Protein AF-A0A803QJP8-F1 (afdb_monomer)

Nearest PDB structures (foldseek):
  2yuj-assembly1_A  TM=8.293E-01  e=6.417E-14  Homo sapiens
  1zc1-assembly1_A  TM=7.271E-01  e=5.110E-13  Saccharomyces cerevisiae
  3c4b-assembly1_A  TM=6.111E-01  e=1.236E-13  Mus musculus
  2eb1-assembly2_B  TM=9.054E-01  e=3.391E-10  Homo sapiens
  7w0f-assembly1_A  TM=8.866E-01  e=1.377E-07  Drosophila melanogaster

pLDDT: mean 77.12, std 17.38, range [24.11, 98.31]

Sequence (959 aa):
MDILTKLPETETTAAATTPGRSYQPPPAMDSEKVDELEEIIGYKFNDRNLIEQAMTHPSFVRGNRNSSYDRLEYLGDSIISVLFTKLHYFEYSNFSSGHLTPLRASNIDSEKLARVAIKHHLHTYLRHNKPLLEDQIKKFSSDILEYPLHSTGLIEVPKVLADIVESTIGAVFVDSNCCFETVWTVFKDILEPIIDAKTLKRHPMTELCEICQKNSLKVKMVDSWAQNSSIHVYVGDKLLGTGTYLLKKEVAQNRAAKSALNNLADMGITMTTVPERKPVTTPVDVNNINDEPRTSTPIEVEKLEETLGYKFNNQSLIEQALTHSSYADDINSHYDRLEYIGDSVLTALFTKLHYFLYPQLSSGRLTPLRASNIDTEKLARAAVRHGLHTYLRHDKPLLQDQKEQKERKDKAKLKADREKKAKEQAQKQREAIEAAQRSRRLDAAEAQLKADQLTEESLLAGRGIMFYRLLEAVPFQGNGDKIKLPPSCFNELSDQGAFDKGPLYFQLSPVNEEGSLNTNAADQGSHRTTHSGVLEFTAEEGFVGLPPHVWQNLFAIDTLTSHMIEIRYAWLPKGTYAKLQPDRVGFSDLPNHKAILETSLRQHATLSQGDLFTVNYGELTYKLRVLELKPSTSVSVLETDIEVDIISPDSAAEQSEKNVLKPLTFGEPDSGIVDEGNYMYYKFSVDNDIWEIVSSGAARVEVRIDAETDGGDTDLYVSRHPLIFPTQHQHEWSSYDIGSKALIIASTDKNFTAGTYSIGIYGFKGKTKYHVSVSVQDDCNRTVGQQAVSSSSSTEMDTVECKNCKRHIPSRTISLHEAYCSRHNVVCQHAGCGVVLRVEEAKNHVHCDKCGQAFQQGEMEKHMKVFHEPVRCPCGIVLEKEQMVQHQASSCPLRLIVCRFCGDMVQAGSSAADARDRMRGLCEHEGVCGSRTAPCDSCGRSVMLKDMDIHHIAVHQKN

Radius of gyration: 39.85 Å; Cα contacts (8 Å, |Δi|>4): 1434; chains: 1; bounding box: 85×106×102 Å

InterPro domains:
  IPR000999 Ribonuclease III domain [PF14622] (47-176)
  IPR000999 Ribonuclease III domain [PF14622] (314-407)
  IPR000999 Ribonuclease III domain [PS00517] (70-78)
  IPR000999 Ribonuclease III domain [PS50142] (34-177)
  IPR000999 Ribonuclease III domain [PS50142] (301-417)
  IPR000999 Ribonuclease III domain [SM00535] (49-200)
  IPR000999 Ribonuclease III domain [SM00535] (316-475)
  IPR000999 Ribonuclease III domain [cd00593] (50-196)
  IPR000999 Ribonuclease III domain [cd00593] (316-417)
  IPR013083 Zinc finger, RING/FYVE/PHD-type [G3DSA:3.30.40.10] (866-924)
  IPR013087 Zinc finger C2H2-type [PS00028] (936-956)
  IPR014720 Double-stranded RNA-binding domain [PF00035] (204-264)
  IPR036389 Ribonuclease III, endonuclease domain superfamily [G3DSA:1.10.1520.10] (30-203)
  IPR036389 Ribonuclease III, endonuclease domain superfamily [G3DSA:1.10.1520.10] (291-455)
  IPR036389 Ribonuclease III, endonuclease domain superfamily [SSF69065] (34-199)
  IPR036389 Ribonuclease III, endonuclease domain superfamily [SSF69065] (299-404)
  IPR042299 UFD1-like, Nn domain [G3DSA:2.40.40.50] (467-572)
  IPR049439 TRAFD1/XAF1, zinc finger [PF21366] (922-952)
  IPR055417 Ubiquitin fusion degradation protein UFD1, N-terminal subdomain 1 [PF03152] (479-573)
  IPR055418 Ubiquitin fusion degradation protein UFD1, N-terminal subdomain 2 [PF24842] (574-649)

Structure (mmCIF, N/CA/C/O backbone):
data_AF-A0A803QJP8-F1
#
_entry.id   AF-A0A803QJP8-F1
#
loop_
_atom_site.group_PDB
_atom_site.id
_atom_site.type_symbol
_atom_site.label_atom_id
_atom_site.label_alt_id
_atom_site.label_comp_id
_atom_site.label_asym_id
_atom_site.label_entity_id
_atom_site.label_seq_id
_atom_site.pdbx_PDB_ins_code
_atom_site.Cartn_x
_atom_site.Cartn_y
_atom_site.Cartn_z
_atom_site.occupancy
_atom_site.B_iso_or_equiv
_atom_site.auth_seq_id
_atom_site.auth_comp_id
_atom_site.auth_asym_id
_atom_site.auth_atom_id
_atom_site.pdbx_PDB_model_num
ATOM 1 N N . MET A 1 1 ? -20.050 17.809 30.795 1.00 31.83 1 MET A N 1
ATOM 2 C CA . MET A 1 1 ? -19.249 16.566 30.741 1.00 31.83 1 MET A CA 1
ATOM 3 C C . MET A 1 1 ? -20.027 15.350 31.264 1.00 31.83 1 MET A C 1
ATOM 5 O O . MET A 1 1 ? -19.579 14.243 31.029 1.00 31.83 1 MET A O 1
ATOM 9 N N . ASP A 1 2 ? -21.246 15.516 31.803 1.00 29.52 2 ASP A N 1
ATOM 10 C CA . ASP A 1 2 ? -22.109 14.412 32.284 1.00 29.52 2 ASP A CA 1
ATOM 11 C C . ASP A 1 2 ? -22.892 13.623 31.209 1.00 29.52 2 ASP A C 1
ATOM 13 O O . ASP A 1 2 ? -23.782 12.845 31.539 1.00 29.52 2 ASP A O 1
ATOM 17 N N . ILE A 1 3 ? -22.597 13.791 29.914 1.00 31.33 3 ILE A N 1
ATOM 18 C CA . ILE A 1 3 ? -23.312 13.075 28.831 1.00 31.33 3 ILE A CA 1
ATOM 19 C C . ILE A 1 3 ? -22.651 11.712 28.516 1.00 31.33 3 ILE A C 1
ATOM 21 O O . ILE A 1 3 ? -23.226 10.875 27.829 1.00 31.33 3 ILE A O 1
ATOM 25 N N . LEU A 1 4 ? -21.460 11.434 29.061 1.00 36.72 4 LEU A N 1
ATOM 26 C CA . LEU A 1 4 ? -20.661 10.240 28.736 1.00 36.72 4 LEU A CA 1
ATOM 27 C C . LEU A 1 4 ? -20.922 9.018 29.645 1.00 36.72 4 LEU A C 1
ATOM 29 O O . LEU A 1 4 ? -20.303 7.968 29.446 1.00 36.72 4 LEU A O 1
ATOM 33 N N . THR A 1 5 ? -21.833 9.135 30.618 1.00 37.06 5 THR A N 1
ATOM 34 C CA . THR A 1 5 ? -22.035 8.159 31.708 1.00 37.06 5 THR A CA 1
ATOM 35 C C . THR A 1 5 ? -23.292 7.291 31.588 1.00 37.06 5 THR A C 1
ATOM 37 O O . THR A 1 5 ? -23.492 6.423 32.430 1.00 37.06 5 THR A O 1
ATOM 40 N N . LYS A 1 6 ? -24.138 7.461 30.560 1.00 33.88 6 LYS A N 1
ATOM 41 C CA . LYS A 1 6 ? -25.391 6.689 30.423 1.00 33.88 6 LYS A CA 1
ATOM 42 C C . LYS A 1 6 ? -25.476 5.922 29.104 1.00 33.88 6 LYS A C 1
ATOM 44 O O . LYS A 1 6 ? -26.170 6.326 28.177 1.00 33.88 6 LYS A O 1
ATOM 49 N N . LEU A 1 7 ? -24.794 4.783 29.048 1.00 33.47 7 LEU A N 1
ATOM 50 C CA . LEU A 1 7 ? -25.252 3.635 28.260 1.00 33.47 7 LEU A CA 1
ATOM 51 C C . LEU A 1 7 ? -25.871 2.627 29.242 1.00 33.47 7 LEU A C 1
ATOM 53 O O . LEU A 1 7 ? -25.449 2.605 30.398 1.00 33.47 7 LEU A O 1
ATOM 57 N N . PRO A 1 8 ? -26.895 1.857 28.834 1.00 30.06 8 PRO A N 1
ATOM 58 C CA . PRO A 1 8 ? -27.587 0.943 29.734 1.00 30.06 8 PRO A CA 1
ATOM 59 C C . PRO A 1 8 ? -26.598 -0.061 30.327 1.00 30.06 8 PRO A C 1
ATOM 61 O O . PRO A 1 8 ? -25.777 -0.620 29.601 1.00 30.06 8 PRO A O 1
ATOM 64 N N . GLU A 1 9 ? -26.692 -0.260 31.641 1.00 30.58 9 GLU A N 1
ATOM 65 C CA . GLU A 1 9 ? -26.010 -1.320 32.377 1.00 30.58 9 GLU A CA 1
ATOM 66 C C . GLU A 1 9 ? -26.364 -2.662 31.726 1.00 30.58 9 GLU A C 1
ATOM 68 O O . GLU A 1 9 ? -27.429 -3.233 31.953 1.00 30.58 9 GLU A O 1
ATOM 73 N N . THR A 1 10 ? -25.497 -3.154 30.844 1.00 27.77 10 THR A N 1
ATOM 74 C CA . THR A 1 10 ? -25.538 -4.549 30.431 1.00 27.77 10 THR A CA 1
ATOM 75 C C . THR A 1 10 ? -24.917 -5.336 31.565 1.00 27.77 10 THR A C 1
ATOM 77 O O . THR A 1 10 ? -23.706 -5.258 31.772 1.00 27.77 10 THR A O 1
ATOM 80 N N . GLU A 1 11 ? -25.764 -6.043 32.312 1.00 25.89 11 GLU A N 1
ATOM 81 C CA . GLU A 1 11 ? -25.361 -7.051 33.284 1.00 25.89 11 GLU A CA 1
ATOM 82 C C . GLU A 1 11 ? -24.190 -7.861 32.723 1.00 25.89 11 GLU A C 1
ATOM 84 O O . GLU A 1 11 ? -24.278 -8.469 31.653 1.00 25.89 11 GLU A O 1
ATOM 89 N N . THR A 1 12 ? -23.074 -7.831 33.444 1.00 27.88 12 THR A N 1
ATOM 90 C CA . THR A 1 12 ? -21.872 -8.605 33.164 1.00 27.88 12 THR A CA 1
ATOM 91 C C . THR A 1 12 ? -22.213 -10.086 33.312 1.00 27.88 12 THR A C 1
ATOM 93 O O . THR A 1 12 ? -22.003 -10.693 34.361 1.00 27.88 12 THR A O 1
ATOM 96 N N . THR A 1 13 ? -22.783 -10.699 32.276 1.00 24.45 13 THR A N 1
ATOM 97 C CA . THR A 1 13 ? -22.908 -12.153 32.220 1.00 24.45 13 THR A CA 1
ATOM 98 C C . THR A 1 13 ? -21.505 -12.712 32.052 1.00 24.45 13 THR A C 1
ATOM 100 O O . THR A 1 13 ? -20.917 -12.613 30.974 1.00 24.45 13 THR A O 1
ATOM 103 N N . ALA A 1 14 ? -20.965 -13.252 33.146 1.00 26.50 14 ALA A N 1
ATOM 104 C CA . ALA A 1 14 ? -19.718 -13.995 33.175 1.00 26.50 14 ALA A CA 1
ATOM 105 C C . ALA A 1 14 ? -19.682 -14.977 31.996 1.00 26.50 14 ALA A C 1
ATOM 107 O O . ALA A 1 14 ? -20.551 -15.843 31.863 1.00 26.50 14 ALA A O 1
ATOM 108 N N . ALA A 1 15 ? -18.696 -14.799 31.118 1.00 25.67 15 ALA A N 1
ATOM 109 C CA . ALA A 1 15 ? -18.479 -15.682 29.989 1.00 25.67 15 ALA A CA 1
ATOM 110 C C . ALA A 1 15 ? -18.233 -17.098 30.520 1.00 25.67 15 ALA A C 1
ATOM 112 O O . ALA A 1 15 ? -17.270 -17.352 31.242 1.00 25.67 15 ALA A O 1
ATOM 113 N N . ALA A 1 16 ? -19.142 -18.010 30.181 1.00 25.16 16 ALA A N 1
ATOM 114 C CA . ALA A 1 16 ? -19.029 -19.419 30.501 1.00 25.16 16 ALA A CA 1
ATOM 115 C C . ALA A 1 16 ? -17.787 -20.005 29.812 1.00 25.16 16 ALA A C 1
ATOM 117 O O . ALA A 1 16 ? -17.744 -20.177 28.592 1.00 25.16 16 ALA A O 1
ATOM 118 N N . THR A 1 17 ? -16.774 -20.314 30.616 1.00 26.72 17 THR A N 1
ATOM 119 C CA . THR A 1 17 ? -15.568 -21.041 30.226 1.00 26.72 17 THR A CA 1
ATOM 120 C C . THR A 1 17 ? -15.964 -22.412 29.677 1.00 26.72 17 THR A C 1
ATOM 122 O O . THR A 1 17 ? -16.467 -23.263 30.409 1.00 26.72 17 THR A O 1
ATOM 125 N N . THR A 1 18 ? -15.757 -22.640 28.379 1.00 28.77 18 THR A N 1
ATOM 126 C CA . THR A 1 18 ? -15.894 -23.973 27.770 1.00 28.77 18 THR A CA 1
ATOM 127 C C . THR A 1 18 ? -14.545 -24.701 27.892 1.00 28.77 18 THR A C 1
ATOM 129 O O . THR A 1 18 ? -13.523 -24.107 27.542 1.00 28.77 18 THR A O 1
ATOM 132 N N . PRO A 1 19 ? -14.474 -25.949 28.391 1.00 34.84 19 PRO A N 1
ATOM 133 C CA . PRO A 1 19 ? -13.206 -26.658 28.552 1.00 34.84 19 PRO A CA 1
ATOM 134 C C . PRO A 1 19 ? -12.828 -27.386 27.252 1.00 34.84 19 PRO A C 1
ATOM 136 O O . PRO A 1 19 ? -13.648 -28.133 26.722 1.00 34.84 19 PRO A O 1
ATOM 139 N N . GLY A 1 20 ? -11.595 -27.225 26.737 1.00 29.02 20 GLY A N 1
ATOM 140 C CA . GLY A 1 20 ? -11.169 -28.085 25.618 1.00 29.02 20 GLY A CA 1
ATOM 141 C C . GLY A 1 20 ? -9.934 -27.787 24.757 1.00 29.02 20 GLY A C 1
ATOM 142 O O . GLY A 1 20 ? -9.915 -28.245 23.625 1.00 29.02 20 GLY A O 1
ATOM 143 N N . ARG A 1 21 ? -8.898 -27.089 25.230 1.00 30.47 21 ARG A N 1
ATOM 144 C CA . ARG A 1 21 ? -7.461 -27.390 24.991 1.00 30.47 21 ARG A CA 1
ATOM 145 C C . ARG A 1 21 ? -6.702 -26.425 25.891 1.00 30.47 21 ARG A C 1
ATOM 147 O O . ARG A 1 21 ? -7.072 -25.258 25.939 1.00 30.47 21 ARG A O 1
ATOM 154 N N . SER A 1 22 ? -5.732 -26.900 26.667 1.00 33.44 22 SER A N 1
ATOM 155 C CA . SER A 1 22 ? -5.039 -26.087 27.671 1.00 33.44 22 SER A CA 1
ATOM 156 C C . SER A 1 22 ? -4.297 -24.924 27.008 1.00 33.44 22 SER A C 1
ATOM 158 O O . SER A 1 22 ? -3.139 -25.052 26.615 1.00 33.44 22 SER A O 1
ATOM 160 N N . TYR A 1 23 ? -4.990 -23.798 26.860 1.00 39.16 23 TYR A N 1
ATOM 161 C CA . TYR A 1 23 ? -4.396 -22.508 26.589 1.00 39.16 23 TYR A CA 1
ATOM 162 C C . TYR A 1 23 ? -3.574 -22.179 27.826 1.00 39.16 23 TYR A C 1
ATOM 164 O O . TYR A 1 23 ? -4.133 -21.951 28.898 1.00 39.16 23 TYR A O 1
ATOM 172 N N . GLN A 1 24 ? -2.252 -22.252 27.708 1.00 41.03 24 GLN A N 1
ATOM 173 C CA . GLN A 1 24 ? -1.415 -21.632 28.715 1.00 41.03 24 GLN A CA 1
ATOM 174 C C . GLN A 1 24 ? -1.519 -20.127 28.457 1.00 41.03 24 GLN A C 1
ATOM 176 O O . GLN A 1 24 ? -1.072 -19.685 27.394 1.00 41.03 24 GLN A O 1
ATOM 181 N N . PRO A 1 25 ? -2.158 -19.343 29.349 1.00 52.56 25 PRO A N 1
ATOM 182 C CA . PRO A 1 25 ? -2.048 -17.896 29.267 1.00 52.56 25 PRO A CA 1
ATOM 183 C C . PRO A 1 25 ? -0.561 -17.519 29.222 1.00 52.56 25 PRO A C 1
ATOM 185 O O . PRO A 1 25 ? 0.266 -18.270 29.759 1.00 52.56 25 PRO A O 1
ATOM 188 N N . PRO A 1 26 ? -0.197 -16.404 28.558 1.00 59.03 26 PRO A N 1
ATOM 189 C CA . PRO A 1 26 ? 1.170 -15.910 28.639 1.00 59.03 26 PRO A CA 1
ATOM 190 C C . PRO A 1 26 ? 1.580 -15.876 30.117 1.00 59.03 26 PRO A C 1
ATOM 192 O O . PRO A 1 26 ? 0.737 -15.544 30.956 1.00 59.03 26 PRO A O 1
ATOM 195 N N . PRO A 1 27 ? 2.818 -16.281 30.452 1.00 67.44 27 PRO A N 1
ATOM 196 C CA . PRO A 1 27 ? 3.255 -16.306 31.838 1.00 67.44 27 PRO A CA 1
ATOM 197 C C . PRO A 1 27 ? 2.975 -14.940 32.464 1.00 67.44 27 PRO A C 1
ATOM 199 O O . PRO A 1 27 ? 3.322 -13.907 31.876 1.00 67.44 27 PRO A O 1
ATOM 202 N N . ALA A 1 28 ? 2.283 -14.967 33.607 1.00 75.00 28 ALA A N 1
ATOM 203 C CA . ALA A 1 28 ? 1.935 -13.766 34.350 1.00 75.00 28 ALA A CA 1
ATOM 204 C C . ALA A 1 28 ? 3.205 -12.950 34.588 1.00 75.00 28 ALA A C 1
ATOM 206 O O . ALA A 1 28 ? 4.278 -13.515 34.827 1.00 75.00 28 ALA A O 1
ATOM 207 N N . MET A 1 29 ? 3.096 -11.632 34.450 1.00 84.69 29 MET A N 1
ATOM 208 C CA . MET A 1 29 ? 4.214 -10.757 34.768 1.00 84.69 29 MET A CA 1
ATOM 209 C C . MET A 1 29 ? 4.556 -10.918 36.254 1.00 84.69 29 MET A C 1
ATOM 211 O O . MET A 1 29 ? 3.666 -11.084 37.087 1.00 84.69 29 MET A O 1
ATOM 215 N N . ASP A 1 30 ? 5.848 -10.895 36.585 1.00 86.19 30 ASP A N 1
ATOM 216 C CA . ASP A 1 30 ? 6.287 -10.959 37.980 1.00 86.19 30 ASP A CA 1
ATOM 217 C C . ASP A 1 30 ? 5.573 -9.861 38.786 1.00 86.19 30 ASP A C 1
ATOM 219 O O . ASP A 1 30 ? 5.585 -8.698 38.378 1.00 86.19 30 ASP A O 1
ATOM 223 N N . SER A 1 31 ? 4.956 -10.211 39.922 1.00 87.00 31 SER A N 1
ATOM 224 C CA . SER A 1 31 ? 4.152 -9.254 40.705 1.00 87.00 31 SER A CA 1
ATOM 225 C C . SER A 1 31 ? 4.944 -8.003 41.085 1.00 87.00 31 SER A C 1
ATOM 227 O O . SER A 1 31 ? 4.389 -6.912 41.054 1.00 87.00 31 SER A O 1
ATOM 229 N N . GLU A 1 32 ? 6.239 -8.152 41.379 1.00 90.25 32 GLU A N 1
ATOM 230 C CA . GLU A 1 32 ? 7.140 -7.038 41.701 1.00 90.25 32 GLU A CA 1
ATOM 231 C C . GLU A 1 32 ? 7.225 -6.023 40.550 1.00 90.25 32 GLU A C 1
ATOM 233 O O . GLU A 1 32 ? 7.109 -4.824 40.779 1.00 90.25 32 GLU A O 1
ATOM 238 N N . LYS A 1 33 ? 7.308 -6.490 39.297 1.00 91.81 33 LYS A N 1
ATOM 239 C CA . LYS A 1 33 ? 7.327 -5.616 38.111 1.00 91.81 33 LYS A CA 1
ATOM 240 C C . LYS A 1 33 ? 6.001 -4.896 37.897 1.00 91.81 33 LYS A C 1
ATOM 242 O O . LYS A 1 33 ? 5.982 -3.763 37.426 1.00 91.81 33 LYS A O 1
ATOM 247 N N . VAL A 1 34 ? 4.885 -5.554 38.216 1.00 92.62 34 VAL A N 1
ATOM 248 C CA . VAL A 1 34 ? 3.562 -4.916 38.166 1.00 92.62 34 VAL A CA 1
ATOM 249 C C . VAL A 1 34 ? 3.462 -3.833 39.241 1.00 92.62 34 VAL A C 1
ATOM 251 O O . VAL A 1 34 ? 2.979 -2.744 38.951 1.00 92.62 34 VAL A O 1
ATOM 254 N N . ASP A 1 35 ? 3.959 -4.095 40.452 1.00 94.06 35 ASP A N 1
ATOM 255 C CA . ASP A 1 35 ? 3.982 -3.112 41.537 1.00 94.06 35 ASP A CA 1
ATOM 256 C C . ASP A 1 35 ? 4.859 -1.892 41.189 1.00 94.06 35 ASP A C 1
ATOM 258 O O . ASP A 1 35 ? 4.431 -0.760 41.425 1.00 94.06 35 ASP A O 1
ATOM 262 N N . GLU A 1 36 ? 6.022 -2.109 40.559 1.00 95.12 36 GLU A N 1
ATOM 263 C CA . GLU A 1 36 ? 6.897 -1.051 40.025 1.00 95.12 36 GLU A CA 1
ATOM 264 C C . GLU A 1 36 ? 6.204 -0.229 38.925 1.00 95.12 36 GLU A C 1
ATOM 266 O O . GLU A 1 36 ? 6.251 1.001 38.947 1.00 95.12 36 GLU A O 1
ATOM 271 N N . LEU A 1 37 ? 5.508 -0.876 37.981 1.00 95.31 37 LEU A N 1
ATOM 272 C CA . LEU A 1 37 ? 4.728 -0.183 36.948 1.00 95.31 37 LEU A CA 1
ATOM 273 C C . LEU A 1 37 ? 3.605 0.671 37.549 1.00 95.31 37 LEU A C 1
ATOM 275 O O . LEU A 1 37 ? 3.411 1.810 37.127 1.00 95.31 37 LEU A O 1
ATOM 279 N N . GLU A 1 38 ? 2.876 0.147 38.535 1.00 96.12 38 GLU A N 1
ATOM 280 C CA . GLU A 1 38 ? 1.838 0.896 39.252 1.00 96.12 38 GLU A CA 1
ATOM 281 C C . GLU A 1 38 ? 2.410 2.121 39.984 1.00 96.12 38 GLU A C 1
ATOM 283 O O . GLU A 1 38 ? 1.749 3.159 40.050 1.00 96.12 38 GLU A O 1
ATOM 288 N N . GLU A 1 39 ? 3.630 2.019 40.521 1.00 95.75 39 GLU A N 1
ATOM 289 C CA . GLU A 1 39 ? 4.338 3.134 41.157 1.00 95.75 39 GLU A CA 1
ATOM 290 C C . GLU A 1 39 ? 4.794 4.182 40.133 1.00 95.75 39 GLU A C 1
ATOM 292 O O . GLU A 1 39 ? 4.554 5.371 40.344 1.00 95.75 39 GLU A O 1
ATOM 297 N N . ILE A 1 40 ? 5.364 3.755 38.999 1.00 95.00 40 ILE A N 1
ATOM 298 C CA . ILE A 1 40 ? 5.765 4.646 37.895 1.00 95.00 40 ILE A CA 1
ATOM 299 C C . ILE A 1 40 ? 4.556 5.410 37.344 1.00 95.00 40 ILE A C 1
ATOM 301 O O . ILE A 1 40 ? 4.642 6.611 37.090 1.00 95.00 40 ILE A O 1
ATOM 305 N N . ILE A 1 41 ? 3.428 4.721 37.150 1.00 94.88 41 ILE A N 1
ATOM 306 C CA . ILE A 1 41 ? 2.195 5.326 36.631 1.00 94.88 41 ILE A CA 1
ATOM 307 C C . ILE A 1 41 ? 1.497 6.163 37.717 1.00 94.88 41 ILE A C 1
ATOM 309 O O . ILE A 1 41 ? 0.759 7.092 37.402 1.00 94.88 41 ILE A O 1
ATOM 313 N N . GLY A 1 42 ? 1.703 5.854 38.998 1.00 94.44 42 GLY A N 1
ATOM 314 C CA . GLY A 1 42 ? 0.973 6.481 40.101 1.00 94.44 42 GLY A CA 1
ATOM 315 C C . GLY A 1 42 ? -0.500 6.056 40.160 1.00 94.44 42 GLY A C 1
ATOM 316 O O . GLY A 1 42 ? -1.344 6.816 40.639 1.00 94.44 42 GLY A O 1
ATOM 317 N N . TYR A 1 43 ? -0.825 4.856 39.667 1.00 96.31 43 TYR A N 1
ATOM 318 C CA . TYR A 1 43 ? -2.184 4.312 39.622 1.00 96.31 43 TYR A CA 1
ATOM 319 C C . TYR A 1 43 ? -2.193 2.836 40.026 1.00 96.31 43 TYR A C 1
ATOM 321 O O . TYR A 1 43 ? -1.446 2.029 39.476 1.00 96.31 43 TYR A O 1
ATOM 329 N N . LYS A 1 44 ? -3.065 2.479 40.976 1.00 96.25 44 LYS A N 1
ATOM 330 C CA . LYS A 1 44 ? -3.297 1.090 41.393 1.00 96.25 44 LYS A CA 1
ATOM 331 C C . LYS A 1 44 ? -4.453 0.502 40.590 1.00 96.25 44 LYS A C 1
ATOM 333 O O . LYS A 1 44 ? -5.571 1.008 40.686 1.00 96.25 44 LYS A O 1
ATOM 338 N N . PHE A 1 45 ? -4.177 -0.549 39.820 1.00 96.00 45 PHE A N 1
ATOM 339 C CA . PHE A 1 45 ? -5.171 -1.198 38.970 1.00 96.00 45 PHE A CA 1
ATOM 340 C C . PHE A 1 45 ? -6.086 -2.101 39.797 1.00 96.00 45 PHE A C 1
ATOM 342 O O . PHE A 1 45 ? -5.619 -2.903 40.611 1.00 96.00 45 PHE A O 1
ATOM 349 N N . ASN A 1 46 ? -7.394 -2.011 39.549 1.00 94.75 46 ASN A N 1
ATOM 350 C CA . ASN A 1 46 ? -8.357 -2.973 40.081 1.00 94.75 46 ASN A CA 1
ATOM 351 C C . ASN A 1 46 ? -8.193 -4.334 39.385 1.00 94.75 46 ASN A C 1
ATOM 353 O O . ASN A 1 46 ? -8.239 -5.373 40.044 1.00 94.75 46 ASN A O 1
ATOM 357 N N . ASP A 1 47 ? -7.949 -4.324 38.071 1.00 93.06 47 ASP A N 1
ATOM 358 C CA . ASP A 1 47 ? -7.573 -5.497 37.284 1.00 93.06 47 ASP A CA 1
ATOM 359 C C . ASP A 1 47 ? -6.126 -5.386 36.779 1.00 93.06 47 ASP A C 1
ATOM 361 O O . ASP A 1 47 ? -5.832 -4.761 35.755 1.00 93.06 47 ASP A O 1
ATOM 365 N N . ARG A 1 48 ? -5.207 -6.063 37.480 1.00 93.69 48 ARG A N 1
ATOM 366 C CA . ARG A 1 48 ? -3.779 -6.120 37.116 1.00 93.69 48 ARG A CA 1
ATOM 367 C C . ARG A 1 48 ? -3.527 -6.745 35.739 1.00 93.69 48 ARG A C 1
ATOM 369 O O . ARG A 1 48 ? -2.490 -6.473 35.135 1.00 93.69 48 ARG A O 1
ATOM 376 N N . ASN A 1 49 ? -4.475 -7.509 35.186 1.00 91.94 49 ASN A N 1
ATOM 377 C CA . ASN A 1 49 ? -4.326 -8.043 33.832 1.00 91.94 49 ASN A CA 1
ATOM 378 C C . ASN A 1 49 ? -4.309 -6.933 32.770 1.00 91.94 49 ASN A C 1
ATOM 380 O O . ASN A 1 49 ? -3.724 -7.130 31.707 1.00 91.94 49 ASN A O 1
ATOM 384 N N . LEU A 1 50 ? -4.913 -5.768 33.040 1.00 95.00 50 LEU A N 1
ATOM 385 C CA . LEU A 1 50 ? -4.964 -4.659 32.086 1.00 95.00 50 LEU A CA 1
ATOM 386 C C . LEU A 1 50 ? -3.589 -4.024 31.866 1.00 95.00 50 LEU A C 1
ATOM 388 O O . LEU A 1 50 ? -3.212 -3.777 30.720 1.00 95.00 50 LEU A O 1
ATOM 392 N N . ILE A 1 51 ? -2.817 -3.798 32.934 1.00 95.69 51 ILE A N 1
ATOM 393 C CA . ILE A 1 51 ? -1.454 -3.260 32.812 1.00 95.69 51 ILE A CA 1
ATOM 394 C C . ILE A 1 51 ? -0.500 -4.293 32.208 1.00 95.69 51 ILE A C 1
ATOM 396 O O . ILE A 1 51 ? 0.315 -3.975 31.341 1.00 95.69 51 ILE A O 1
ATOM 400 N N . GLU A 1 52 ? -0.667 -5.559 32.582 1.00 93.88 52 GLU A N 1
ATOM 401 C CA . GLU A 1 52 ? 0.037 -6.668 31.955 1.00 93.88 52 GLU A CA 1
ATOM 402 C C . GLU A 1 52 ? -0.227 -6.729 30.446 1.00 93.88 52 GLU A C 1
ATOM 404 O O . GLU A 1 52 ? 0.709 -6.850 29.649 1.00 93.88 52 GLU A O 1
ATOM 409 N N . GLN A 1 53 ? -1.492 -6.629 30.036 1.00 94.19 53 GLN A N 1
ATOM 410 C CA . GLN A 1 53 ? -1.890 -6.605 28.634 1.00 94.19 53 GLN A CA 1
ATOM 411 C C . GLN A 1 53 ? -1.309 -5.386 27.910 1.00 94.19 53 GLN A C 1
ATOM 413 O O . GLN A 1 53 ? -0.766 -5.544 26.816 1.00 94.19 53 GLN A O 1
ATOM 418 N N . ALA A 1 54 ? -1.369 -4.198 28.520 1.00 96.69 54 ALA A N 1
ATOM 419 C CA . ALA A 1 54 ? -0.817 -2.960 27.964 1.00 96.69 54 ALA A CA 1
ATOM 420 C C . ALA A 1 54 ? 0.695 -3.049 27.683 1.00 96.69 54 ALA A C 1
ATOM 422 O O . ALA A 1 54 ? 1.167 -2.487 26.695 1.00 96.69 54 ALA A O 1
ATOM 423 N N . MET A 1 55 ? 1.435 -3.827 28.481 1.00 96.31 55 MET A N 1
ATOM 424 C CA . MET A 1 55 ? 2.873 -4.074 28.304 1.00 96.31 55 MET A CA 1
ATOM 425 C C . MET A 1 55 ? 3.201 -5.301 27.437 1.00 96.31 55 MET A C 1
ATOM 427 O O . MET A 1 55 ? 4.338 -5.774 27.442 1.00 96.31 55 MET A O 1
ATOM 431 N N . THR A 1 56 ? 2.241 -5.852 26.685 1.00 94.25 56 THR A N 1
ATOM 432 C CA . THR A 1 56 ? 2.443 -7.094 25.913 1.00 94.25 56 THR A CA 1
ATOM 433 C C . THR A 1 56 ? 2.300 -6.887 24.416 1.00 94.25 56 THR A C 1
ATOM 435 O O . THR A 1 56 ? 1.201 -6.710 23.892 1.00 94.25 56 THR A O 1
ATOM 438 N N . HIS A 1 57 ? 3.421 -6.985 23.703 1.00 93.69 57 HIS A N 1
ATOM 439 C CA . HIS A 1 57 ? 3.455 -6.865 22.250 1.00 93.69 57 HIS A CA 1
ATOM 440 C C . HIS A 1 57 ? 2.859 -8.115 21.566 1.00 93.69 57 HIS A C 1
ATOM 442 O O . HIS A 1 57 ? 3.073 -9.234 22.046 1.00 93.69 57 HIS A O 1
ATOM 448 N N . PRO A 1 58 ? 2.196 -7.989 20.397 1.00 89.50 58 PRO A N 1
ATOM 449 C CA . PRO A 1 58 ? 1.603 -9.124 19.674 1.00 89.50 58 PRO A CA 1
ATOM 450 C C . PRO A 1 58 ? 2.560 -10.280 19.370 1.00 89.50 58 PRO A C 1
ATOM 452 O O . PRO A 1 58 ? 2.143 -11.430 19.328 1.00 89.50 58 PRO A O 1
ATOM 455 N N . SER A 1 59 ? 3.855 -10.002 19.186 1.00 89.25 59 SER A N 1
ATOM 456 C CA . SER A 1 59 ? 4.868 -11.049 18.965 1.00 89.25 59 SER A CA 1
ATOM 457 C C . SER A 1 59 ? 5.158 -11.918 20.195 1.00 89.25 59 SER A C 1
ATOM 459 O O . SER A 1 59 ? 5.777 -12.973 20.062 1.00 89.25 59 SER A O 1
ATOM 461 N N . PHE A 1 60 ? 4.746 -11.493 21.392 1.00 86.19 60 PHE A N 1
ATOM 462 C CA . PHE A 1 60 ? 4.903 -12.278 22.614 1.00 86.19 60 PHE A CA 1
ATOM 463 C C . PHE A 1 60 ? 3.831 -13.368 22.749 1.00 86.19 60 PHE A C 1
ATOM 465 O O . PHE A 1 60 ? 4.116 -14.456 23.248 1.00 86.19 60 PHE A O 1
ATOM 472 N N . VAL A 1 61 ? 2.611 -13.111 22.268 1.00 78.19 61 VAL A N 1
ATOM 473 C CA . VAL A 1 61 ? 1.465 -14.011 22.449 1.00 78.19 61 VAL A CA 1
ATOM 474 C C . VAL A 1 61 ? 1.291 -14.917 21.228 1.00 78.19 61 VAL A C 1
ATOM 476 O O . VAL A 1 61 ? 1.028 -14.451 20.122 1.00 78.19 61 VAL A O 1
ATOM 479 N N . ARG A 1 62 ? 1.388 -16.240 21.417 1.00 60.00 62 ARG A N 1
ATOM 480 C CA . ARG A 1 62 ? 1.078 -17.221 20.363 1.00 60.00 62 ARG A CA 1
ATOM 481 C C . ARG A 1 62 ? -0.430 -17.504 20.343 1.00 60.00 62 ARG A C 1
ATOM 483 O O . ARG A 1 62 ? -0.961 -18.088 21.279 1.00 60.00 62 ARG A O 1
ATOM 490 N N . GLY A 1 63 ? -1.117 -17.107 19.273 1.00 54.59 63 GLY A N 1
ATOM 491 C CA . GLY A 1 63 ? -2.482 -17.560 18.961 1.00 54.59 63 GLY A CA 1
ATOM 492 C C . GLY A 1 63 ? -3.656 -16.715 19.482 1.00 54.59 63 GLY A C 1
ATOM 493 O O . GLY A 1 63 ? -4.731 -16.817 18.902 1.00 54.59 63 GLY A O 1
ATOM 494 N N . ASN A 1 64 ? -3.493 -15.842 20.488 1.00 64.25 64 ASN A N 1
ATOM 495 C CA . ASN A 1 64 ? -4.570 -14.942 20.943 1.00 64.25 64 ASN A CA 1
ATOM 496 C C . ASN A 1 64 ? -4.154 -13.464 20.905 1.00 64.25 64 ASN A C 1
ATOM 498 O O . ASN A 1 64 ? -3.628 -12.915 21.873 1.00 64.25 64 ASN A O 1
ATOM 502 N N . ARG A 1 65 ? -4.447 -12.785 19.792 1.00 59.72 65 ARG A N 1
ATOM 503 C CA . ARG A 1 65 ? -4.189 -11.340 19.655 1.00 59.72 65 ARG A CA 1
ATOM 504 C C . ARG A 1 65 ? -5.029 -10.472 20.603 1.00 59.72 65 ARG A C 1
ATOM 506 O O . ARG A 1 65 ? -4.706 -9.309 20.773 1.00 59.72 65 ARG A O 1
ATOM 513 N N . ASN A 1 66 ? -6.064 -11.001 21.263 1.00 66.31 66 ASN A N 1
ATOM 514 C CA . ASN A 1 66 ? -6.822 -10.221 22.250 1.00 66.31 66 ASN A CA 1
ATOM 515 C C . ASN A 1 66 ? -6.094 -10.078 23.592 1.00 66.31 66 ASN A C 1
ATOM 517 O O . ASN A 1 66 ? -6.562 -9.322 24.435 1.00 66.31 66 ASN A O 1
ATOM 521 N N . SER A 1 67 ? -4.973 -10.779 23.790 1.00 77.75 67 SER A N 1
ATOM 522 C CA . SER A 1 67 ? -4.108 -10.637 24.968 1.00 77.75 67 SER A CA 1
ATOM 523 C C . SER A 1 67 ? -2.899 -9.721 24.725 1.00 77.75 67 SER A C 1
ATOM 525 O O . SER A 1 67 ? -2.056 -9.600 25.611 1.00 77.75 67 SER A O 1
ATOM 527 N N . SER A 1 68 ? -2.782 -9.099 23.544 1.00 90.00 68 SER A N 1
ATOM 528 C CA . SER A 1 68 ? -1.800 -8.040 23.286 1.00 90.00 68 SER A CA 1
ATOM 529 C C . SER A 1 68 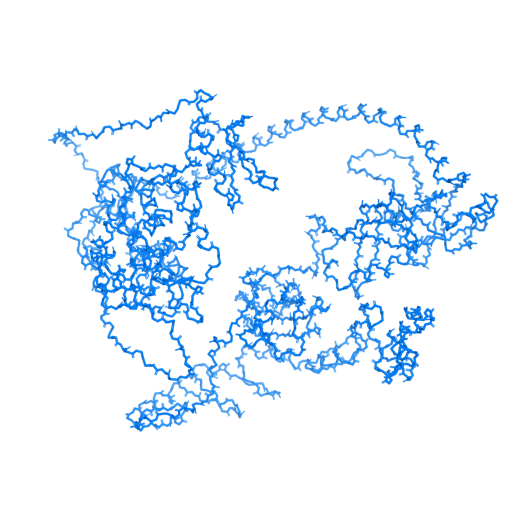? -2.376 -6.659 23.605 1.00 90.00 68 SER A C 1
ATOM 531 O O . SER A 1 68 ? -3.584 -6.496 23.821 1.00 90.00 68 SER A O 1
ATOM 533 N N . TYR A 1 69 ? -1.507 -5.652 23.594 1.00 94.75 69 TYR A N 1
ATOM 534 C CA . TYR A 1 69 ? -1.875 -4.267 23.850 1.00 94.75 69 TYR A CA 1
ATOM 535 C C . TYR A 1 69 ? -2.745 -3.630 22.749 1.00 94.75 69 TYR A C 1
ATOM 537 O O . TYR A 1 69 ? -3.343 -2.589 22.997 1.00 94.75 69 TYR A O 1
ATOM 545 N N . ASP A 1 70 ? -2.859 -4.231 21.555 1.00 94.31 70 ASP A N 1
ATOM 546 C CA . ASP A 1 70 ? -3.392 -3.586 20.335 1.00 94.31 70 ASP A CA 1
ATOM 547 C C . ASP A 1 70 ? -4.793 -2.972 20.506 1.00 94.31 70 ASP A C 1
ATOM 549 O O . ASP A 1 70 ? -5.115 -1.922 19.948 1.00 94.31 70 ASP A O 1
ATOM 553 N N . ARG A 1 71 ? -5.681 -3.648 21.251 1.00 94.69 71 ARG A N 1
ATOM 554 C CA . ARG A 1 71 ? -7.050 -3.148 21.478 1.00 94.69 71 ARG A CA 1
ATOM 555 C C . ARG A 1 71 ? -7.061 -1.983 22.469 1.00 94.69 71 ARG A C 1
ATOM 557 O O . ARG A 1 71 ? -7.871 -1.070 22.310 1.00 94.69 71 ARG A O 1
ATOM 564 N N . LEU A 1 72 ? -6.179 -2.023 23.467 1.00 96.81 72 LEU A N 1
ATOM 565 C CA . LEU A 1 72 ? -6.001 -0.946 24.438 1.00 96.81 72 LEU A CA 1
ATOM 566 C C . LEU A 1 72 ? -5.310 0.263 23.794 1.00 96.81 72 LEU A C 1
ATOM 568 O O . LEU A 1 72 ? -5.734 1.376 24.071 1.00 96.81 72 LEU A O 1
ATOM 572 N N . GLU A 1 73 ? -4.331 0.059 22.900 1.00 97.44 73 GLU A N 1
ATOM 573 C CA . GLU A 1 73 ? -3.718 1.110 22.058 1.00 97.44 73 GLU A CA 1
ATOM 574 C C . GLU A 1 73 ? -4.806 1.837 21.262 1.00 97.44 73 GLU A C 1
ATOM 576 O O . GLU A 1 73 ? -4.970 3.047 21.391 1.00 97.44 73 GLU A O 1
ATOM 581 N N . TYR A 1 74 ? -5.626 1.086 20.517 1.00 96.19 74 TYR A N 1
ATOM 582 C CA . TYR A 1 74 ? -6.735 1.637 19.732 1.00 96.19 74 TYR A CA 1
ATOM 583 C C . TYR A 1 74 ? -7.695 2.499 20.568 1.00 96.19 74 TYR A C 1
ATOM 585 O O . TYR A 1 74 ? -8.182 3.530 20.095 1.00 96.19 74 TYR A O 1
ATOM 593 N N . LEU A 1 75 ? -7.981 2.074 21.804 1.00 96.88 75 LEU A N 1
ATOM 594 C CA . LEU A 1 75 ? -8.798 2.844 22.735 1.00 96.88 75 LEU A CA 1
ATOM 595 C C . LEU A 1 75 ? -8.055 4.094 23.215 1.00 96.88 75 LEU A C 1
ATOM 597 O O . LEU A 1 75 ? -8.576 5.202 23.085 1.00 96.88 75 LEU A O 1
ATOM 601 N N . GLY A 1 76 ? -6.841 3.915 23.728 1.00 97.38 76 GLY A N 1
ATOM 602 C CA . GLY A 1 76 ? -6.004 4.955 24.307 1.00 97.38 76 GLY A CA 1
ATOM 603 C C . GLY A 1 76 ? -5.667 6.095 23.354 1.00 97.38 76 GLY A C 1
ATOM 604 O O . GLY A 1 76 ? -5.776 7.243 23.774 1.00 97.38 76 GLY A O 1
ATOM 605 N N . ASP A 1 77 ? -5.385 5.806 22.080 1.00 96.38 77 ASP A N 1
ATOM 606 C CA . ASP A 1 77 ? -5.176 6.791 21.001 1.00 96.38 77 ASP A CA 1
ATOM 607 C C . ASP A 1 77 ? -6.333 7.807 20.925 1.00 96.38 77 ASP A C 1
ATOM 609 O O . ASP A 1 77 ? -6.148 9.028 20.924 1.00 96.38 77 ASP A O 1
ATOM 613 N N . SER A 1 78 ? -7.577 7.323 20.973 1.00 96.12 78 SER A N 1
ATOM 614 C CA . SER A 1 78 ? -8.740 8.219 20.931 1.00 96.12 78 SER A CA 1
ATOM 615 C C . SER A 1 78 ? -8.936 8.996 22.236 1.00 96.12 78 SER A C 1
ATOM 617 O O . SER A 1 78 ? -9.402 10.139 22.206 1.00 96.12 78 SER A O 1
ATOM 619 N N . ILE A 1 79 ? -8.579 8.401 23.380 1.00 97.38 79 ILE A N 1
ATOM 620 C CA . ILE A 1 79 ? -8.689 9.046 24.696 1.00 97.38 79 ILE A CA 1
ATOM 621 C C . ILE A 1 79 ? -7.649 10.162 24.841 1.00 97.38 79 ILE A C 1
ATOM 623 O O . ILE A 1 79 ? -8.013 11.289 25.177 1.00 97.38 79 ILE A O 1
ATOM 627 N N . ILE A 1 80 ? -6.376 9.904 24.533 1.00 96.44 80 ILE A N 1
ATOM 628 C CA . ILE A 1 80 ? -5.332 10.934 24.595 1.00 96.44 80 ILE A CA 1
ATOM 629 C C . ILE A 1 80 ? -5.618 12.071 23.603 1.00 96.44 80 ILE A C 1
ATOM 631 O O . ILE A 1 80 ? -5.480 13.247 23.953 1.00 96.44 80 ILE A O 1
ATOM 635 N N . SER A 1 81 ? -6.126 11.744 22.408 1.00 95.75 81 SER A N 1
ATOM 636 C CA . SER A 1 81 ? -6.526 12.734 21.407 1.00 95.75 81 SER A CA 1
ATOM 637 C C . SER A 1 81 ? -7.612 13.680 21.930 1.00 95.75 81 SER A C 1
ATOM 639 O O . SER A 1 81 ? -7.462 14.904 21.828 1.00 95.75 81 SER A O 1
ATOM 641 N N . VAL A 1 82 ? -8.682 13.165 22.555 1.00 95.44 82 VAL A N 1
ATOM 642 C CA . VAL A 1 82 ? -9.743 14.028 23.104 1.00 95.44 82 VAL A CA 1
ATOM 643 C C . VAL A 1 82 ? -9.279 14.819 24.331 1.00 95.44 82 VAL A C 1
ATOM 645 O O . VAL A 1 82 ? -9.697 15.966 24.494 1.00 95.44 82 VAL A O 1
ATOM 648 N N . LEU A 1 83 ? -8.366 14.279 25.146 1.00 95.62 83 LEU A N 1
ATOM 649 C CA . LEU A 1 83 ? -7.796 14.981 26.301 1.00 95.62 83 LEU A CA 1
ATOM 650 C C . LEU A 1 83 ? -6.958 16.197 25.882 1.00 95.62 83 LEU A C 1
ATOM 652 O O . LEU A 1 83 ? -7.220 17.302 26.362 1.00 95.62 83 LEU A O 1
ATOM 656 N N . PHE A 1 84 ? -6.034 16.047 24.925 1.00 95.31 84 PHE A N 1
ATOM 657 C CA . PHE A 1 84 ? -5.284 17.193 24.388 1.00 95.31 84 PHE A CA 1
ATOM 658 C C . PHE A 1 84 ? -6.168 18.151 23.591 1.00 95.31 84 PHE A C 1
ATOM 660 O O . PHE A 1 84 ? -5.984 19.364 23.660 1.00 95.31 84 PHE A O 1
ATOM 667 N N . THR A 1 85 ? -7.169 17.637 22.868 1.00 94.81 85 THR A N 1
ATOM 668 C CA . THR A 1 85 ? -8.161 18.486 22.189 1.00 94.81 85 THR A CA 1
ATOM 669 C C . THR A 1 85 ? -8.885 19.379 23.196 1.00 94.81 85 THR A C 1
ATOM 671 O O . THR A 1 85 ? -8.970 20.587 22.981 1.00 94.81 85 THR A O 1
ATOM 674 N N . LYS A 1 86 ? -9.352 18.803 24.314 1.00 93.75 86 LYS A N 1
ATOM 675 C CA . LYS A 1 86 ? -9.999 19.521 25.421 1.00 93.75 86 LYS A CA 1
ATOM 676 C C . LYS A 1 86 ? -9.046 20.548 26.032 1.00 93.75 86 LYS A C 1
ATOM 678 O O . LYS A 1 86 ? -9.431 21.709 26.142 1.00 93.75 86 LYS A O 1
ATOM 683 N N . LEU A 1 87 ? -7.820 20.147 26.382 1.00 92.50 87 LEU A N 1
ATOM 684 C CA . LEU A 1 87 ? -6.812 21.048 26.951 1.00 92.50 87 LEU A CA 1
ATOM 685 C C . LEU A 1 87 ? -6.584 22.260 26.038 1.00 92.50 87 LEU A C 1
ATOM 687 O O . LEU A 1 87 ? -6.808 23.395 26.454 1.00 92.50 87 LEU A O 1
ATOM 691 N N . HIS A 1 88 ? -6.223 22.024 24.774 1.00 92.38 88 HIS A N 1
ATOM 692 C CA . HIS A 1 88 ? -5.883 23.099 23.844 1.00 92.38 88 HIS A CA 1
ATOM 693 C C . HIS A 1 88 ? -7.082 23.983 23.494 1.00 92.38 88 HIS A C 1
ATOM 695 O O . HIS A 1 88 ? -6.924 25.191 23.321 1.00 92.38 88 HIS A O 1
ATOM 701 N N . TYR A 1 89 ? -8.283 23.406 23.402 1.00 92.06 89 TYR A N 1
ATOM 702 C CA . TYR A 1 89 ? -9.500 24.177 23.169 1.00 92.06 89 TYR A CA 1
ATOM 703 C C . TYR A 1 89 ? -9.717 25.219 24.275 1.00 92.06 89 TYR A C 1
ATOM 705 O O . TYR A 1 89 ? -10.000 26.377 23.967 1.00 92.06 89 TYR A O 1
ATOM 713 N N . PHE A 1 90 ? -9.563 24.833 25.545 1.00 91.06 90 PHE A N 1
ATOM 714 C CA . PHE A 1 90 ? -9.784 25.742 26.673 1.00 91.06 90 PHE A CA 1
ATOM 715 C C . PHE A 1 90 ? -8.611 26.691 26.934 1.00 91.06 90 PHE A C 1
ATOM 717 O O . PHE A 1 90 ? -8.841 27.839 27.303 1.00 91.06 90 PHE A O 1
ATOM 724 N N . GLU A 1 91 ? -7.374 26.244 26.726 1.00 91.00 91 GLU A N 1
ATOM 725 C CA . GLU A 1 91 ? -6.180 27.050 26.999 1.00 91.00 91 GLU A CA 1
ATOM 726 C C . GLU A 1 91 ? -5.929 28.125 25.927 1.00 91.00 91 GLU A C 1
ATOM 728 O O . GLU A 1 91 ? -5.540 29.247 26.249 1.00 91.00 91 GLU A O 1
ATOM 733 N N . TYR A 1 92 ? -6.226 27.826 24.657 1.00 91.19 92 TYR A N 1
ATOM 734 C CA . TYR A 1 92 ? -5.977 28.722 23.524 1.00 91.19 92 TYR A CA 1
ATOM 735 C C . TYR A 1 92 ? -7.289 29.221 22.907 1.00 91.19 92 TYR A C 1
ATOM 737 O O . TYR A 1 92 ? -7.637 28.884 21.772 1.00 91.19 92 TYR A O 1
ATOM 745 N N . SER A 1 93 ? -8.037 30.045 23.643 1.00 86.00 93 SER A N 1
ATOM 746 C CA . SER A 1 93 ? -9.342 30.595 23.221 1.00 86.00 93 SER A CA 1
ATOM 747 C C . SER A 1 93 ? -9.287 31.509 21.986 1.00 86.00 93 SER A C 1
ATOM 749 O O . SER A 1 93 ? -10.302 31.735 21.335 1.00 86.00 93 SER A O 1
ATOM 751 N N . ASN A 1 94 ? -8.103 32.007 21.631 1.00 85.50 94 ASN A N 1
ATOM 752 C CA . ASN A 1 94 ? -7.855 32.894 20.492 1.00 85.50 94 ASN A CA 1
ATOM 753 C C . ASN A 1 94 ? -7.302 32.177 19.244 1.00 85.50 94 ASN A C 1
ATOM 755 O O . ASN A 1 94 ? -6.998 32.831 18.247 1.00 85.50 94 ASN A O 1
ATOM 759 N N . PHE A 1 95 ? -7.118 30.855 19.286 1.00 86.69 95 PHE A N 1
ATOM 760 C CA . PHE A 1 95 ? -6.538 30.092 18.175 1.00 86.69 95 PHE A CA 1
ATOM 761 C C . PHE A 1 95 ? -7.623 29.543 17.242 1.00 86.69 95 PHE A C 1
ATOM 763 O O . PHE A 1 95 ? -8.697 29.149 17.683 1.00 86.69 95 PHE A O 1
ATOM 770 N N . SER A 1 96 ? -7.355 29.477 15.936 1.00 87.00 96 SER A N 1
ATOM 771 C CA . SER A 1 96 ? -8.261 28.767 15.018 1.00 87.00 96 SER A CA 1
ATOM 772 C C . SER A 1 96 ? -8.087 27.256 15.122 1.00 87.00 96 SER A C 1
ATOM 774 O O . SER A 1 96 ? -7.031 26.782 15.545 1.00 87.00 96 SER A O 1
ATOM 776 N N . SER A 1 97 ? -9.079 26.488 14.666 1.00 85.81 97 SER A N 1
ATOM 777 C CA . SER A 1 97 ? -8.971 25.026 14.516 1.00 85.81 97 SER A CA 1
ATOM 778 C C . SER A 1 97 ? -7.704 24.615 13.748 1.00 85.81 97 SER A C 1
ATOM 780 O O . SER A 1 97 ? -6.998 23.686 14.146 1.00 85.81 97 SER A O 1
ATOM 782 N N . GLY A 1 98 ? -7.337 25.381 12.714 1.00 85.69 98 GLY A N 1
ATOM 783 C CA . GLY A 1 98 ? -6.101 25.198 11.948 1.00 85.69 98 GLY A CA 1
ATOM 784 C C . GLY A 1 98 ? -4.805 25.407 12.747 1.00 85.69 98 GLY A C 1
ATOM 785 O O . GLY A 1 98 ? -3.795 24.802 12.407 1.00 85.69 98 GLY A O 1
ATOM 786 N N . HIS A 1 99 ? -4.816 26.208 13.819 1.00 87.50 99 HIS A N 1
ATOM 787 C CA . HIS A 1 99 ? -3.668 26.363 14.728 1.00 87.50 99 HIS A CA 1
ATOM 788 C C . HIS A 1 99 ? -3.656 25.304 15.840 1.00 87.50 99 HIS A C 1
ATOM 790 O O . HIS A 1 99 ? -2.587 24.863 16.256 1.00 87.50 99 HIS A O 1
ATOM 796 N N . LEU A 1 100 ? -4.833 24.879 16.310 1.00 90.69 100 LEU A N 1
ATOM 797 C CA . LEU A 1 100 ? -4.969 23.854 17.350 1.00 90.69 100 LEU A CA 1
ATOM 798 C C . LEU A 1 100 ? -4.601 22.455 16.837 1.00 90.69 100 LEU A C 1
ATOM 800 O O . LEU A 1 100 ? -4.044 21.652 17.582 1.00 90.69 100 LEU A O 1
ATOM 804 N N . THR A 1 101 ? -4.871 22.170 15.560 1.00 91.25 101 THR A N 1
ATOM 805 C CA . THR A 1 101 ? -4.644 20.844 14.965 1.00 91.25 101 THR A CA 1
ATOM 806 C C . THR A 1 101 ? -3.164 20.430 14.965 1.00 91.25 101 THR A C 1
ATOM 808 O O . THR A 1 101 ? -2.876 19.341 15.467 1.00 91.25 101 THR A O 1
ATOM 811 N N . PRO A 1 102 ? -2.203 21.257 14.496 1.00 90.19 102 PRO A N 1
ATOM 812 C CA . PRO A 1 102 ? -0.777 20.943 14.615 1.00 90.19 102 PRO A CA 1
ATOM 813 C C . PRO A 1 102 ? -0.316 20.808 16.069 1.00 90.19 102 PRO A C 1
ATOM 815 O O . PRO A 1 102 ? 0.475 19.922 16.374 1.00 90.19 102 PRO A O 1
ATOM 818 N N . LEU A 1 103 ? -0.843 21.645 16.971 1.00 91.56 103 LEU A N 1
ATOM 819 C CA . LEU A 1 103 ? -0.494 21.604 18.392 1.00 91.56 103 LEU A CA 1
ATOM 820 C C . LEU A 1 103 ? -0.940 20.290 19.050 1.00 91.56 103 LEU A C 1
ATOM 822 O O . LEU A 1 103 ? -0.180 19.678 19.797 1.00 91.56 103 LEU A O 1
ATOM 826 N N . ARG A 1 104 ? -2.156 19.820 18.742 1.00 94.25 104 ARG A N 1
ATOM 827 C CA . ARG A 1 104 ? -2.627 18.488 19.143 1.00 94.25 104 ARG A CA 1
ATOM 828 C C . ARG A 1 104 ? -1.742 17.403 18.554 1.00 94.25 104 ARG A C 1
ATOM 830 O O . ARG A 1 104 ? -1.246 16.584 19.313 1.00 94.25 104 ARG A O 1
ATOM 837 N N . ALA A 1 105 ? -1.532 17.421 17.237 1.00 92.62 105 ALA A N 1
ATOM 838 C CA . ALA A 1 105 ? -0.778 16.388 16.533 1.00 92.62 105 ALA A CA 1
ATOM 839 C C . ALA A 1 105 ? 0.630 16.198 17.116 1.00 92.62 105 ALA A C 1
ATOM 841 O O . ALA A 1 105 ? 1.026 15.068 17.350 1.00 92.62 105 ALA A O 1
ATOM 842 N N . SER A 1 106 ? 1.347 17.278 17.438 1.00 92.25 106 SER A N 1
ATOM 843 C CA . SER A 1 106 ? 2.685 17.182 18.040 1.00 92.25 106 SER A CA 1
ATOM 844 C C . SER A 1 106 ? 2.702 16.639 19.473 1.00 92.25 106 SER A C 1
ATOM 846 O O . SER A 1 106 ? 3.735 16.156 19.920 1.00 92.25 106 SER A O 1
ATOM 848 N N . ASN A 1 107 ? 1.593 16.712 20.213 1.00 93.62 107 ASN A N 1
ATOM 849 C CA . ASN A 1 107 ? 1.519 16.169 21.573 1.00 93.62 107 ASN A CA 1
ATOM 850 C C . ASN A 1 107 ? 1.126 14.687 21.625 1.00 93.62 107 ASN A C 1
ATOM 852 O O . ASN A 1 107 ? 1.344 14.044 22.651 1.00 93.62 107 ASN A O 1
ATOM 856 N N . ILE A 1 108 ? 0.558 14.160 20.540 1.00 94.50 108 ILE A N 1
ATOM 857 C CA . ILE A 1 108 ? 0.078 12.774 20.445 1.00 94.50 108 ILE A CA 1
ATOM 858 C C . ILE A 1 108 ? 0.786 11.981 19.344 1.00 94.50 108 ILE A C 1
ATOM 860 O O . ILE A 1 108 ? 0.342 10.896 18.993 1.00 94.50 108 ILE A O 1
ATOM 864 N N . ASP A 1 109 ? 1.854 12.517 18.750 1.00 93.81 109 ASP A N 1
ATOM 865 C CA . ASP A 1 109 ? 2.594 11.773 17.738 1.00 93.81 109 ASP A CA 1
ATOM 866 C C . ASP A 1 109 ? 3.489 10.691 18.355 1.00 93.81 109 ASP A C 1
ATOM 868 O O . ASP A 1 109 ? 3.824 10.684 19.546 1.00 93.81 109 ASP A O 1
ATOM 872 N N . SER A 1 110 ? 3.896 9.743 17.509 1.00 95.06 110 SER A N 1
ATOM 873 C CA . SER A 1 110 ? 4.651 8.581 17.966 1.00 95.06 110 SER A CA 1
ATOM 874 C C . SER A 1 110 ? 5.994 8.953 18.594 1.00 95.06 110 SER A C 1
ATOM 876 O O . SER A 1 110 ? 6.446 8.266 19.504 1.00 95.06 110 SER A O 1
ATOM 878 N N . GLU A 1 111 ? 6.659 10.020 18.140 1.00 94.94 111 GLU A N 1
ATOM 879 C CA . GLU A 1 111 ? 7.942 10.427 18.723 1.00 94.94 111 GLU A CA 1
ATOM 880 C C . GLU A 1 111 ? 7.746 10.987 20.135 1.00 94.94 111 GLU A C 1
ATOM 882 O O . GLU A 1 111 ? 8.472 10.596 21.057 1.00 94.94 111 GLU A O 1
ATOM 887 N N . LYS A 1 112 ? 6.758 11.872 20.323 1.00 95.00 112 LYS A N 1
ATOM 888 C CA . LYS A 1 112 ? 6.432 12.452 21.625 1.00 95.00 112 LYS A CA 1
ATOM 889 C C . LYS A 1 112 ? 6.096 11.374 22.648 1.00 95.00 112 LYS A C 1
ATOM 891 O O . LYS A 1 112 ? 6.618 11.428 23.764 1.00 95.00 112 LYS A O 1
ATOM 896 N N . LEU A 1 113 ? 5.272 10.397 22.274 1.00 96.81 113 LEU A N 1
ATOM 897 C CA . LEU A 1 113 ? 4.871 9.306 23.164 1.00 96.81 113 LEU A CA 1
ATOM 898 C C . LEU A 1 113 ? 6.012 8.306 23.399 1.00 96.81 113 LEU A C 1
ATOM 900 O O . LEU A 1 113 ? 6.253 7.910 24.538 1.00 96.81 113 LEU A O 1
ATOM 904 N N . ALA A 1 114 ? 6.816 7.987 22.382 1.00 97.00 114 ALA A N 1
ATOM 905 C CA . ALA A 1 114 ? 7.994 7.139 22.565 1.00 97.00 114 ALA A CA 1
ATOM 906 C C . ALA A 1 114 ? 9.012 7.750 23.545 1.00 97.00 114 ALA A C 1
ATOM 908 O O . ALA A 1 114 ? 9.596 7.039 24.361 1.00 97.00 114 ALA A O 1
ATOM 909 N N . ARG A 1 115 ? 9.203 9.077 23.522 1.00 95.44 115 ARG A N 1
ATOM 910 C CA . ARG A 1 115 ? 10.060 9.781 24.496 1.00 95.44 115 ARG A CA 1
ATOM 911 C C . ARG A 1 115 ? 9.546 9.641 25.925 1.00 95.44 115 ARG A C 1
ATOM 913 O O . ARG A 1 115 ? 10.357 9.508 26.836 1.00 95.44 115 ARG A O 1
ATOM 920 N N . VAL A 1 116 ? 8.227 9.644 26.119 1.00 95.62 116 VAL A N 1
ATOM 921 C CA . VAL A 1 116 ? 7.597 9.406 27.427 1.00 95.62 116 VAL A CA 1
ATOM 922 C C . VAL A 1 116 ? 7.904 7.984 27.912 1.00 95.62 116 VAL A C 1
ATOM 924 O O . VAL A 1 116 ? 8.346 7.817 29.048 1.00 95.62 116 VAL A O 1
ATOM 927 N N . ALA A 1 117 ? 7.790 6.978 27.039 1.00 96.94 117 ALA A N 1
ATOM 928 C CA . ALA A 1 117 ? 8.144 5.595 27.370 1.00 96.94 117 ALA A CA 1
ATOM 929 C C . ALA A 1 117 ? 9.627 5.401 27.736 1.00 96.94 117 ALA A C 1
ATOM 931 O O . ALA A 1 117 ? 9.952 4.575 28.592 1.00 96.94 117 ALA A O 1
ATOM 932 N N . ILE A 1 118 ? 10.541 6.147 27.106 1.00 95.44 118 ILE A N 1
ATOM 933 C CA . ILE A 1 118 ? 11.964 6.136 27.479 1.00 95.44 118 ILE A CA 1
ATOM 934 C C . ILE A 1 118 ? 12.185 6.847 28.815 1.00 95.44 118 ILE A C 1
ATOM 936 O O . ILE A 1 118 ? 12.828 6.285 29.697 1.00 95.44 118 ILE A O 1
ATOM 940 N N . LYS A 1 119 ? 11.626 8.054 28.978 1.00 94.50 119 LYS A N 1
ATOM 941 C CA . LYS A 1 119 ? 11.802 8.903 30.168 1.00 94.50 119 LYS A CA 1
ATOM 942 C C . LYS A 1 119 ? 11.370 8.208 31.460 1.00 94.50 119 LYS A C 1
ATOM 944 O O . LYS A 1 119 ? 12.044 8.362 32.470 1.00 94.50 119 LYS A O 1
ATOM 949 N N . HIS A 1 120 ? 10.269 7.462 31.414 1.00 95.19 120 HIS A N 1
ATOM 950 C CA . HIS A 1 120 ? 9.728 6.731 32.567 1.00 95.19 120 HIS A CA 1
ATOM 951 C C . HIS A 1 120 ? 10.097 5.246 32.567 1.00 95.19 120 HIS A C 1
ATOM 953 O O . HIS A 1 120 ? 9.521 4.469 33.317 1.00 95.19 120 HIS A O 1
ATOM 959 N N . HIS A 1 121 ? 11.033 4.834 31.709 1.00 94.50 121 HIS A N 1
ATOM 960 C CA . HIS A 1 121 ? 11.512 3.454 31.615 1.00 94.50 121 HIS A CA 1
ATOM 961 C C . HIS A 1 121 ? 10.430 2.394 31.330 1.00 94.50 121 HIS A C 1
ATOM 963 O O . HIS A 1 121 ? 10.669 1.211 31.519 1.00 94.50 121 HIS A O 1
ATOM 969 N N . LEU A 1 122 ? 9.265 2.761 30.785 1.00 95.75 122 LEU A N 1
ATOM 970 C CA . LEU A 1 122 ? 8.186 1.805 30.474 1.00 95.75 122 LEU A CA 1
ATOM 971 C C . LEU A 1 122 ? 8.631 0.705 29.497 1.00 95.75 122 LEU A C 1
ATOM 973 O O . LEU A 1 122 ? 8.202 -0.442 29.588 1.00 95.75 122 LEU A O 1
ATOM 977 N N . HIS A 1 123 ? 9.546 1.041 28.587 1.00 95.31 123 HIS A N 1
ATOM 978 C CA . HIS A 1 123 ? 10.113 0.107 27.617 1.00 95.31 123 HIS A CA 1
ATOM 979 C C . HIS A 1 123 ? 10.825 -1.102 28.244 1.00 95.31 123 HIS A C 1
ATOM 981 O O . HIS A 1 123 ? 10.898 -2.141 27.596 1.00 95.31 123 HIS A O 1
ATOM 987 N N . THR A 1 124 ? 11.315 -1.014 29.488 1.00 94.25 124 THR A N 1
ATOM 988 C CA . THR A 1 124 ? 12.000 -2.140 30.152 1.00 94.25 124 THR A CA 1
ATOM 989 C C . THR A 1 124 ? 11.041 -3.235 30.615 1.00 94.25 124 THR A C 1
ATOM 991 O O . THR A 1 124 ? 11.469 -4.359 30.865 1.00 94.25 124 THR A O 1
ATOM 994 N N . TYR A 1 125 ? 9.747 -2.923 30.719 1.00 95.06 125 TYR A N 1
ATOM 995 C CA . TYR A 1 125 ? 8.698 -3.860 31.129 1.00 95.06 125 TYR A CA 1
ATOM 996 C C . TYR A 1 125 ? 7.942 -4.470 29.942 1.00 95.06 125 TYR A C 1
ATOM 998 O O . TYR A 1 125 ? 7.088 -5.340 30.123 1.00 95.06 125 TYR A O 1
ATOM 1006 N N . LEU A 1 126 ? 8.263 -4.040 28.719 1.00 94.81 126 LEU A N 1
ATOM 1007 C CA . LEU A 1 126 ? 7.627 -4.518 27.502 1.00 94.81 126 LEU A CA 1
ATOM 1008 C C . LEU A 1 126 ? 7.968 -5.992 27.234 1.00 94.81 126 LEU A C 1
ATOM 1010 O O . LEU A 1 126 ? 9.114 -6.358 26.975 1.00 94.81 126 LEU A O 1
ATOM 1014 N N . ARG A 1 127 ? 6.941 -6.842 27.186 1.00 93.00 127 ARG A N 1
ATOM 1015 C CA . ARG A 1 127 ? 7.053 -8.251 26.787 1.00 93.00 127 ARG A CA 1
ATOM 1016 C C . ARG A 1 127 ? 6.973 -8.367 25.263 1.00 93.00 127 ARG A C 1
ATOM 1018 O O . ARG A 1 127 ? 5.911 -8.130 24.684 1.00 93.00 127 ARG A O 1
ATOM 1025 N N . HIS A 1 128 ? 8.066 -8.744 24.592 1.00 92.75 128 HIS A N 1
ATOM 1026 C CA . HIS A 1 128 ? 8.101 -8.927 23.132 1.00 92.75 128 HIS A CA 1
ATOM 1027 C C . HIS A 1 128 ? 9.084 -10.018 22.681 1.00 92.75 128 HIS A C 1
ATOM 1029 O O . HIS A 1 128 ? 10.101 -10.255 23.317 1.00 92.75 128 HIS A O 1
ATOM 1035 N N . ASN A 1 129 ? 8.822 -10.611 21.509 1.00 89.38 129 ASN A N 1
ATOM 1036 C CA . ASN A 1 129 ? 9.778 -11.460 20.771 1.00 89.38 129 ASN A CA 1
ATOM 1037 C C . ASN A 1 129 ? 10.200 -10.824 19.430 1.00 89.38 129 ASN A C 1
ATOM 1039 O O . ASN A 1 129 ? 10.579 -11.512 18.486 1.00 89.38 129 ASN A O 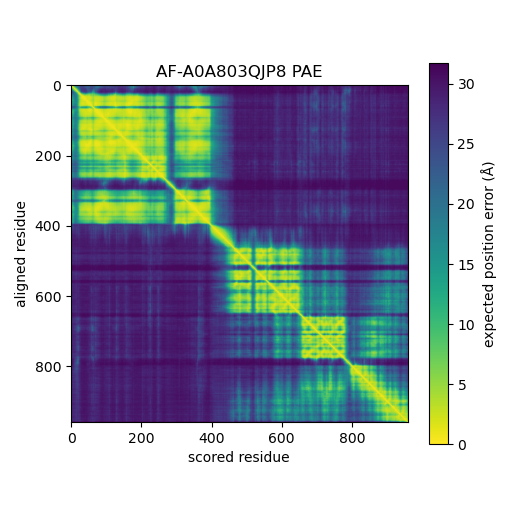1
ATOM 1043 N N . LYS A 1 130 ? 10.038 -9.500 19.288 1.00 87.19 130 LYS A N 1
ATOM 1044 C CA . LYS A 1 130 ? 10.369 -8.777 18.050 1.00 87.19 130 LYS A CA 1
ATOM 1045 C C . LYS A 1 130 ? 11.898 -8.658 17.880 1.00 87.19 130 LYS A C 1
ATOM 1047 O O . LYS A 1 130 ? 12.528 -8.105 18.784 1.00 87.19 130 LYS A O 1
ATOM 1052 N N . PRO A 1 131 ? 12.492 -9.121 16.760 1.00 86.44 131 PRO A N 1
ATOM 1053 C CA . PRO A 1 131 ? 13.930 -8.995 16.529 1.00 86.44 131 PRO A CA 1
ATOM 1054 C C . PRO A 1 131 ? 14.320 -7.524 16.332 1.00 86.44 131 PRO A C 1
ATOM 1056 O O . PRO A 1 131 ? 13.520 -6.733 15.831 1.00 86.44 131 PRO A O 1
ATOM 1059 N N . LEU A 1 132 ? 15.551 -7.166 16.715 1.00 87.44 132 LEU A N 1
ATOM 1060 C CA . LEU A 1 132 ? 16.158 -5.832 16.549 1.00 87.44 132 LEU A CA 1
ATOM 1061 C C . LEU A 1 132 ? 15.466 -4.669 17.288 1.00 87.44 132 LEU A C 1
ATOM 1063 O O . LEU A 1 132 ? 15.951 -3.543 17.211 1.00 87.44 132 LEU A O 1
ATOM 1067 N N . LEU A 1 133 ? 14.366 -4.903 18.019 1.00 91.06 133 LEU A N 1
ATOM 1068 C CA . LEU A 1 133 ? 13.667 -3.834 18.743 1.00 91.06 133 LEU A CA 1
ATOM 1069 C C . LEU A 1 133 ? 14.572 -3.186 19.800 1.00 91.06 133 LEU A C 1
ATOM 1071 O O . LEU A 1 133 ? 14.595 -1.968 19.918 1.00 91.06 133 LEU A O 1
ATOM 1075 N N . GLU A 1 134 ? 15.371 -3.986 20.502 1.00 90.56 134 GLU A N 1
ATOM 1076 C CA . GLU A 1 134 ? 16.326 -3.494 21.499 1.00 90.56 134 GLU A CA 1
ATOM 1077 C C . GLU A 1 134 ? 17.378 -2.555 20.880 1.00 90.56 134 GLU A C 1
ATOM 1079 O O . GLU A 1 134 ? 17.671 -1.486 21.416 1.00 90.56 134 GLU A O 1
ATOM 1084 N N . ASP A 1 135 ? 17.905 -2.902 19.702 1.00 89.81 135 ASP A N 1
ATOM 1085 C CA . ASP A 1 135 ? 18.873 -2.062 18.987 1.00 89.81 135 ASP A CA 1
ATOM 1086 C C . ASP A 1 135 ? 18.226 -0.765 18.480 1.00 89.81 135 ASP A C 1
ATOM 1088 O O . ASP A 1 135 ? 18.838 0.305 18.535 1.00 89.81 135 ASP A O 1
ATOM 1092 N N . GLN A 1 136 ? 16.963 -0.834 18.045 1.00 92.00 136 GLN A N 1
ATOM 1093 C CA . GLN A 1 136 ? 16.176 0.345 17.676 1.00 92.00 136 GLN A CA 1
ATOM 1094 C C . GLN A 1 136 ? 15.939 1.269 18.879 1.00 92.00 136 GLN A C 1
ATOM 1096 O O . GLN A 1 136 ? 16.094 2.482 18.746 1.00 92.00 136 GLN A O 1
ATOM 1101 N N . ILE A 1 137 ? 15.616 0.714 20.053 1.00 94.25 137 ILE A N 1
ATOM 1102 C CA . ILE A 1 137 ? 15.427 1.470 21.301 1.00 94.25 137 ILE A CA 1
ATOM 1103 C C . ILE A 1 137 ? 16.732 2.154 21.721 1.00 94.25 137 ILE A C 1
ATOM 1105 O O . ILE A 1 137 ? 16.726 3.347 22.033 1.00 94.25 137 ILE A O 1
ATOM 1109 N N . LYS A 1 138 ? 17.864 1.442 21.679 1.00 92.94 138 LYS A N 1
ATOM 1110 C CA . LYS A 1 138 ? 19.188 2.009 21.994 1.00 92.94 138 LYS A CA 1
ATOM 1111 C C . LYS A 1 138 ? 19.564 3.142 21.047 1.00 92.94 138 LYS A C 1
ATOM 1113 O O . LYS A 1 138 ? 19.993 4.203 21.501 1.00 92.94 138 LYS A O 1
ATOM 1118 N N . LYS A 1 139 ? 19.366 2.944 19.742 1.00 91.12 139 LYS A N 1
ATOM 1119 C CA . LYS A 1 139 ? 19.623 3.975 18.732 1.00 91.12 139 LYS A CA 1
ATOM 1120 C C . LYS A 1 139 ? 18.748 5.206 18.962 1.00 91.12 139 LYS A C 1
ATOM 1122 O O . LYS A 1 139 ? 19.270 6.313 19.018 1.00 91.12 139 LYS A O 1
ATOM 1127 N N . PHE A 1 140 ? 17.445 5.011 19.166 1.00 93.69 140 PHE A N 1
ATOM 1128 C CA . PHE A 1 140 ? 16.519 6.102 19.459 1.00 93.69 140 PHE A CA 1
ATOM 1129 C C . PHE A 1 140 ? 16.921 6.863 20.730 1.00 93.69 140 PHE A C 1
ATOM 1131 O O . PHE A 1 140 ? 16.981 8.087 20.711 1.00 93.69 140 PHE A O 1
ATOM 1138 N N . SER A 1 141 ? 17.289 6.153 21.800 1.00 93.44 141 SER A N 1
ATOM 1139 C CA . SER A 1 141 ? 17.738 6.748 23.070 1.00 93.44 141 SER A CA 1
ATOM 1140 C C . SER A 1 141 ? 19.006 7.601 22.920 1.00 93.44 141 SER A C 1
ATOM 1142 O O . SER A 1 141 ? 19.171 8.585 23.638 1.00 93.44 141 SER A O 1
ATOM 1144 N N . SER A 1 142 ? 19.884 7.260 21.972 1.00 91.38 142 SER A N 1
ATOM 1145 C CA . SER A 1 142 ? 21.036 8.092 21.604 1.00 91.38 142 SER A CA 1
ATOM 1146 C C . SER A 1 142 ? 20.617 9.302 20.760 1.00 91.38 142 SER A C 1
ATOM 1148 O O . SER A 1 142 ? 21.034 10.424 21.041 1.00 91.38 142 SER A O 1
ATOM 1150 N N . ASP A 1 143 ? 19.779 9.091 19.742 1.00 89.00 143 ASP A N 1
ATOM 1151 C CA . ASP A 1 143 ? 19.354 10.125 18.791 1.00 89.00 143 ASP A CA 1
ATOM 1152 C C . ASP A 1 143 ? 18.523 11.240 19.471 1.00 89.00 143 ASP A C 1
ATOM 1154 O O . ASP A 1 143 ? 18.618 12.411 19.095 1.00 89.00 143 ASP A O 1
ATOM 1158 N N . ILE A 1 144 ? 17.736 10.927 20.511 1.00 92.44 144 ILE A N 1
ATOM 1159 C CA . ILE A 1 144 ? 16.933 11.932 21.235 1.00 92.44 144 ILE A CA 1
ATOM 1160 C C . ILE A 1 144 ? 17.776 12.965 21.999 1.00 92.44 144 ILE A C 1
ATOM 1162 O O . ILE A 1 144 ? 17.256 14.041 22.301 1.00 92.44 144 ILE A O 1
ATOM 1166 N N . LEU A 1 145 ? 19.055 12.685 22.283 1.00 89.50 145 LEU A N 1
ATOM 1167 C CA . LEU A 1 145 ? 19.960 13.630 22.954 1.00 89.50 145 LEU A CA 1
ATOM 1168 C C . LEU A 1 145 ? 20.302 14.831 22.061 1.00 89.50 145 LEU A C 1
ATOM 1170 O O . LEU A 1 145 ? 20.495 15.937 22.563 1.00 89.50 145 LEU A O 1
ATOM 1174 N N . GLU A 1 146 ? 20.330 14.636 20.740 1.00 85.62 146 GLU A N 1
ATOM 1175 C CA . GLU A 1 146 ? 20.546 15.708 19.758 1.00 85.62 146 GLU A CA 1
ATOM 1176 C C . GLU A 1 146 ? 19.305 16.619 19.635 1.00 85.62 146 GLU A C 1
ATOM 1178 O O . GLU A 1 146 ? 19.408 17.811 19.336 1.00 85.62 146 GLU A O 1
ATOM 1183 N N . TYR A 1 147 ? 18.118 16.077 19.934 1.00 84.06 147 TYR A N 1
ATOM 1184 C CA . TYR A 1 147 ? 16.828 16.753 19.799 1.00 84.06 147 TYR A CA 1
ATOM 1185 C C . TYR A 1 147 ? 16.033 16.664 21.113 1.00 84.06 147 TYR A C 1
ATOM 1187 O O . TYR A 1 147 ? 15.153 15.814 21.221 1.00 84.06 147 TYR A O 1
ATOM 1195 N N . PRO A 1 148 ? 16.274 17.534 22.112 1.00 78.50 148 PRO A N 1
ATOM 1196 C CA . PRO A 1 148 ? 15.780 17.329 23.480 1.00 78.50 148 PRO A CA 1
ATOM 1197 C C . PRO A 1 148 ? 14.251 17.383 23.645 1.00 78.50 148 PRO A C 1
ATOM 1199 O O . PRO A 1 148 ? 13.709 16.678 24.488 1.00 78.50 148 PRO A O 1
ATOM 1202 N N . LEU A 1 149 ? 13.546 18.191 22.844 1.00 80.94 149 LEU A N 1
ATOM 1203 C CA . LEU A 1 149 ? 12.078 18.302 22.910 1.00 80.94 149 LEU A CA 1
ATOM 1204 C C . LEU A 1 149 ? 11.387 17.403 21.880 1.00 80.94 149 LEU A C 1
ATOM 1206 O O . LEU A 1 149 ? 10.583 16.547 22.229 1.00 80.94 149 LEU A O 1
ATOM 1210 N N . HIS A 1 150 ? 11.699 17.624 20.603 1.00 90.06 150 HIS A N 1
ATOM 1211 C CA . HIS A 1 150 ? 11.108 16.918 19.474 1.00 90.06 150 HIS A CA 1
ATOM 1212 C C . HIS A 1 150 ? 11.979 17.119 18.229 1.00 90.06 150 HIS A C 1
ATOM 1214 O O . HIS A 1 150 ? 12.503 18.221 18.015 1.00 90.06 150 HIS A O 1
ATOM 1220 N N . SER A 1 151 ? 12.130 16.084 17.405 1.00 88.75 151 SER A N 1
ATOM 1221 C CA . SER A 1 151 ? 12.958 16.105 16.195 1.00 88.75 151 SER A CA 1
ATOM 1222 C C . SER A 1 151 ? 12.183 16.548 14.953 1.00 88.75 151 SER A C 1
ATOM 1224 O O . SER A 1 151 ? 12.789 16.987 13.981 1.00 88.75 151 SER A O 1
ATOM 1226 N N . THR A 1 152 ? 10.848 16.461 14.972 1.00 88.25 152 THR A N 1
ATOM 1227 C CA . THR A 1 152 ? 9.967 16.717 13.812 1.00 88.25 152 THR A CA 1
ATOM 1228 C C . THR A 1 152 ? 10.296 15.822 12.609 1.00 88.25 152 THR A C 1
ATOM 1230 O O . THR A 1 152 ? 10.307 16.284 11.471 1.00 88.25 152 THR A O 1
ATOM 1233 N N . GLY A 1 153 ? 10.584 14.538 12.862 1.00 88.44 153 GLY A N 1
ATOM 1234 C CA . GLY A 1 153 ? 10.847 13.535 11.823 1.00 88.44 153 GLY A CA 1
ATOM 1235 C C . GLY A 1 153 ? 12.303 13.446 11.350 1.00 88.44 153 GLY A C 1
ATOM 1236 O O . GLY A 1 153 ? 12.552 12.937 10.257 1.00 88.44 153 GLY A O 1
ATOM 1237 N N . LEU A 1 154 ? 13.263 13.949 12.136 1.00 89.06 154 LEU A N 1
ATOM 1238 C CA . LEU A 1 154 ? 14.707 13.878 11.846 1.00 89.06 154 LEU A CA 1
ATOM 1239 C C . LEU A 1 154 ? 15.388 12.624 12.419 1.00 89.06 154 LEU A C 1
ATOM 1241 O O . LEU A 1 154 ? 16.540 12.331 12.069 1.00 89.06 154 LEU A O 1
ATOM 1245 N N . ILE A 1 155 ? 14.678 11.886 13.271 1.00 91.38 155 ILE A N 1
ATOM 1246 C CA . ILE A 1 155 ? 15.116 10.626 13.875 1.00 91.38 155 ILE A CA 1
ATOM 1247 C C . ILE A 1 155 ? 14.088 9.527 13.595 1.00 91.38 155 ILE A C 1
ATOM 1249 O O . ILE A 1 155 ? 12.929 9.800 13.276 1.00 91.38 155 ILE A O 1
ATOM 1253 N N . GLU A 1 156 ? 14.518 8.273 13.688 1.00 90.12 156 GLU A N 1
ATOM 1254 C CA . GLU A 1 156 ? 13.641 7.117 13.517 1.00 90.12 156 GLU A CA 1
ATOM 1255 C C . GLU A 1 156 ? 13.064 6.685 14.862 1.00 90.12 156 GLU A C 1
ATOM 1257 O O . GLU A 1 156 ? 13.798 6.512 15.831 1.00 90.12 156 GLU A O 1
ATOM 1262 N N . VAL A 1 157 ? 11.745 6.509 14.911 1.00 92.50 157 VAL A N 1
ATOM 1263 C CA . VAL A 1 157 ? 11.007 6.234 16.145 1.00 92.50 157 VAL A CA 1
ATOM 1264 C C . VAL A 1 157 ? 10.525 4.783 16.153 1.00 92.50 157 VAL A C 1
ATOM 1266 O O . VAL A 1 157 ? 9.784 4.392 15.243 1.00 92.50 157 VAL A O 1
ATOM 1269 N N . PRO A 1 158 ? 10.860 3.981 17.179 1.00 94.50 158 PRO A N 1
ATOM 1270 C CA . PRO A 1 158 ? 10.265 2.663 17.363 1.00 94.50 158 PRO A CA 1
ATOM 1271 C C . PRO A 1 158 ? 8.796 2.814 17.784 1.00 94.50 158 PRO A C 1
ATOM 1273 O O . PRO A 1 158 ? 8.507 3.109 18.942 1.00 94.50 158 PRO A O 1
ATOM 1276 N N . LYS A 1 159 ? 7.857 2.610 16.846 1.00 94.38 159 LYS A N 1
ATOM 1277 C CA . LYS A 1 159 ? 6.413 2.840 17.076 1.00 94.38 159 LYS A CA 1
ATOM 1278 C C . LYS A 1 159 ? 5.871 2.124 18.325 1.00 94.38 159 LYS A C 1
ATOM 1280 O O . LYS A 1 159 ? 5.092 2.707 19.063 1.00 94.38 159 LYS A O 1
ATOM 1285 N N . VAL A 1 160 ? 6.388 0.929 18.618 1.00 96.00 160 VAL A N 1
ATOM 1286 C CA . VAL A 1 160 ? 6.016 0.118 19.792 1.00 96.00 160 VAL A CA 1
ATOM 1287 C C . VAL A 1 160 ? 6.107 0.903 21.110 1.00 96.00 160 VAL A C 1
ATOM 1289 O O . VAL A 1 160 ? 5.318 0.670 22.015 1.00 96.00 160 VAL A O 1
ATOM 1292 N N . LEU A 1 161 ? 7.042 1.853 21.223 1.00 97.38 161 LEU A N 1
ATOM 1293 C CA . LEU A 1 161 ? 7.180 2.694 22.414 1.00 97.38 161 LEU A CA 1
ATOM 1294 C C . LEU A 1 161 ? 6.029 3.692 22.587 1.00 97.38 161 LEU A C 1
ATOM 1296 O O . LEU A 1 161 ? 5.667 4.011 23.713 1.00 97.38 161 LEU A O 1
ATOM 1300 N N . ALA A 1 162 ? 5.472 4.199 21.488 1.00 97.75 162 ALA A N 1
ATOM 1301 C CA . ALA A 1 162 ? 4.268 5.020 21.532 1.00 97.75 162 ALA A CA 1
ATOM 1302 C C . ALA A 1 162 ? 3.049 4.153 21.863 1.00 97.75 162 ALA A C 1
ATOM 1304 O O . ALA A 1 162 ? 2.295 4.492 22.775 1.00 97.75 162 ALA A O 1
ATOM 1305 N N . ASP A 1 163 ? 2.937 2.998 21.196 1.00 97.94 163 ASP A N 1
ATOM 1306 C CA . ASP A 1 163 ? 1.804 2.084 21.348 1.00 97.94 163 ASP A CA 1
ATOM 1307 C C . ASP A 1 163 ? 1.621 1.637 22.816 1.00 97.94 163 ASP A C 1
ATOM 1309 O O . ASP A 1 163 ? 0.492 1.542 23.290 1.00 97.94 163 ASP A O 1
ATOM 1313 N N . ILE A 1 164 ? 2.710 1.411 23.572 1.00 97.75 164 ILE A N 1
ATOM 1314 C CA . ILE A 1 164 ? 2.614 1.042 25.000 1.00 97.75 164 ILE A CA 1
ATOM 1315 C C . ILE A 1 164 ? 2.146 2.194 25.898 1.00 97.75 164 ILE A C 1
ATOM 1317 O O . ILE A 1 164 ? 1.522 1.957 26.930 1.00 97.75 164 ILE A O 1
ATOM 1321 N N . VAL A 1 165 ? 2.417 3.452 25.537 1.00 98.25 165 VAL A N 1
ATOM 1322 C CA . VAL A 1 165 ? 1.894 4.607 26.288 1.00 98.25 165 VAL A CA 1
ATOM 1323 C C . VAL A 1 165 ? 0.398 4.729 26.035 1.00 98.25 165 VAL A C 1
ATOM 1325 O O . VAL A 1 165 ? -0.379 4.853 26.981 1.00 98.25 165 VAL A O 1
ATOM 1328 N N . GLU A 1 166 ? -0.015 4.620 24.772 1.00 98.31 166 GLU A N 1
ATOM 1329 C CA . GLU A 1 166 ? -1.426 4.639 24.380 1.00 98.31 166 GLU A CA 1
ATOM 1330 C C . GLU A 1 166 ? -2.188 3.475 25.015 1.00 98.31 166 GLU A C 1
ATOM 1332 O O . GLU A 1 166 ? -3.238 3.678 25.621 1.00 98.31 166 GLU A O 1
ATOM 1337 N N . SER A 1 167 ? -1.642 2.261 24.981 1.00 98.12 167 SER A N 1
ATOM 1338 C CA . SER A 1 167 ? -2.289 1.106 25.596 1.00 98.12 167 SER A CA 1
ATOM 1339 C C . SER A 1 167 ? -2.406 1.230 27.116 1.00 98.12 167 SER A C 1
ATOM 1341 O O . SER A 1 167 ? -3.425 0.825 27.673 1.00 98.12 167 SER A O 1
ATOM 1343 N N . THR A 1 168 ? -1.433 1.848 27.795 1.00 98.06 168 THR A N 1
ATOM 1344 C CA . THR A 1 168 ? -1.511 2.104 29.245 1.00 98.06 168 THR A CA 1
ATOM 1345 C C . THR A 1 168 ? -2.593 3.135 29.566 1.00 98.06 168 THR A C 1
ATOM 1347 O O . THR A 1 168 ? -3.350 2.960 30.520 1.00 98.06 168 THR A O 1
ATOM 1350 N N . ILE A 1 169 ? -2.738 4.176 28.740 1.00 98.25 169 ILE A N 1
ATOM 1351 C CA . ILE A 1 169 ? -3.849 5.137 28.836 1.00 98.25 169 ILE A CA 1
ATOM 1352 C C . ILE A 1 169 ? -5.190 4.419 28.651 1.00 98.25 169 ILE A C 1
ATOM 1354 O O . ILE A 1 169 ? -6.118 4.628 29.436 1.00 98.25 169 ILE A O 1
ATOM 1358 N N . GLY A 1 170 ? -5.287 3.540 27.649 1.00 97.81 170 GLY A N 1
ATOM 1359 C CA . GLY A 1 170 ? -6.459 2.696 27.420 1.00 97.81 170 GLY A CA 1
ATOM 1360 C C . GLY A 1 170 ? -6.771 1.787 28.612 1.00 97.81 170 GLY A C 1
ATOM 1361 O O . GLY A 1 170 ? -7.930 1.675 29.006 1.00 97.81 170 GLY A O 1
ATOM 1362 N N . ALA A 1 171 ? -5.748 1.192 29.229 1.00 97.75 171 ALA A N 1
ATOM 1363 C CA . ALA A 1 171 ? -5.879 0.330 30.401 1.00 97.75 171 ALA A CA 1
ATOM 1364 C C . ALA A 1 171 ? -6.438 1.092 31.609 1.00 97.75 171 ALA A C 1
ATOM 1366 O O . ALA A 1 171 ? -7.429 0.656 32.191 1.00 97.75 171 ALA A O 1
ATOM 1367 N N . VAL A 1 172 ? -5.868 2.257 31.944 1.00 98.00 172 VAL A N 1
ATOM 1368 C CA . VAL A 1 172 ? -6.369 3.108 33.041 1.00 98.00 172 VAL A CA 1
ATOM 1369 C C . VAL A 1 172 ? -7.786 3.594 32.746 1.00 98.00 172 VAL A C 1
ATOM 1371 O O . VAL A 1 172 ? -8.626 3.631 33.644 1.00 98.00 172 VAL A O 1
ATOM 1374 N N . PHE A 1 173 ? -8.100 3.933 31.493 1.00 97.94 173 PHE A N 1
ATOM 1375 C CA . PHE A 1 173 ? -9.455 4.331 31.114 1.00 97.94 173 PHE A CA 1
ATOM 1376 C C . PHE A 1 173 ? -10.470 3.205 31.346 1.00 97.94 173 PHE A C 1
ATOM 1378 O O . PHE A 1 173 ? -11.545 3.463 31.882 1.00 97.94 173 PHE A O 1
ATOM 1385 N N . VAL A 1 174 ? -10.142 1.962 30.981 1.00 97.12 174 VAL A N 1
ATOM 1386 C CA . VAL A 1 174 ? -11.018 0.803 31.219 1.00 97.12 174 VAL A CA 1
ATOM 1387 C C . VAL A 1 174 ? -11.144 0.512 32.716 1.00 97.12 174 VAL A C 1
ATOM 1389 O O . VAL A 1 174 ? -12.264 0.376 33.206 1.00 97.12 174 VAL A O 1
ATOM 1392 N N . ASP A 1 175 ? -10.026 0.485 33.444 1.00 97.06 175 ASP A N 1
ATOM 1393 C CA . ASP A 1 175 ? -9.982 0.158 34.875 1.00 97.06 175 ASP A CA 1
ATOM 1394 C C . ASP A 1 175 ? -10.715 1.193 35.748 1.00 97.06 175 ASP A C 1
ATOM 1396 O O . ASP A 1 175 ? -11.379 0.845 36.721 1.00 97.06 175 ASP A O 1
ATOM 1400 N N . SER A 1 176 ? -10.672 2.469 35.354 1.00 95.44 176 SER A N 1
ATOM 1401 C CA . SER A 1 176 ? -11.353 3.577 36.039 1.00 95.44 176 SER A CA 1
ATOM 1402 C C . SER A 1 176 ? -12.821 3.759 35.627 1.00 95.44 176 SER A C 1
ATOM 1404 O O . SER A 1 176 ? -13.397 4.830 35.829 1.00 95.44 176 SER A O 1
ATOM 1406 N N . ASN A 1 177 ? -13.441 2.731 35.038 1.00 93.44 177 ASN A N 1
ATOM 1407 C CA . ASN A 1 177 ? -14.823 2.753 34.552 1.00 93.44 177 ASN A CA 1
ATOM 1408 C C . ASN A 1 177 ? -15.088 3.876 33.524 1.00 93.44 177 ASN A C 1
ATOM 1410 O O . ASN A 1 177 ? -16.087 4.595 33.585 1.00 93.44 177 ASN A O 1
ATOM 1414 N N . CYS A 1 178 ? -14.184 4.017 32.551 1.00 94.06 178 CYS A N 1
ATOM 1415 C CA . CYS A 1 178 ? -14.236 5.004 31.468 1.00 94.06 178 CYS A CA 1
ATOM 1416 C C . CYS A 1 178 ? -14.185 6.472 31.938 1.00 94.06 178 CYS A C 1
ATOM 1418 O O . CYS A 1 178 ? -14.855 7.330 31.349 1.00 94.06 178 CYS A O 1
ATOM 1420 N N . CYS A 1 179 ? -13.406 6.770 32.982 1.00 94.19 179 CYS A N 1
ATOM 1421 C CA . CYS A 1 179 ? -13.282 8.112 33.551 1.00 94.19 179 CYS A CA 1
ATOM 1422 C C . CYS A 1 179 ? -12.160 8.925 32.876 1.00 94.19 179 CYS A C 1
ATOM 1424 O O . CYS A 1 179 ? -10.973 8.645 33.052 1.00 94.19 179 CYS A O 1
ATOM 1426 N N . PHE A 1 180 ? -12.522 9.977 32.133 1.00 93.25 180 PHE A N 1
ATOM 1427 C CA . PHE A 1 180 ? -11.546 10.863 31.480 1.00 93.25 180 PHE A CA 1
ATOM 1428 C C . PHE A 1 180 ? -10.720 11.664 32.491 1.00 93.25 180 PHE A C 1
ATOM 1430 O O . PHE A 1 180 ? -9.532 11.899 32.279 1.00 93.25 180 PHE A O 1
ATOM 1437 N N . GLU A 1 181 ? -11.346 12.086 33.585 1.00 93.62 181 GLU A N 1
ATOM 1438 C CA . GLU A 1 181 ? -10.733 12.865 34.653 1.00 93.62 181 GLU A CA 1
ATOM 1439 C C . GLU A 1 181 ? -9.632 12.064 35.353 1.00 93.62 181 GLU A C 1
ATOM 1441 O O . GLU A 1 181 ? -8.533 12.584 35.522 1.00 93.62 181 GLU A O 1
ATOM 1446 N N . THR A 1 182 ? -9.885 10.789 35.672 1.00 95.19 182 THR A N 1
ATOM 1447 C CA . THR A 1 182 ? -8.878 9.900 36.273 1.00 95.19 182 THR A CA 1
ATOM 1448 C C . THR A 1 182 ? -7.681 9.725 35.345 1.00 95.19 182 THR A C 1
ATOM 1450 O O . THR A 1 182 ? -6.546 9.915 35.776 1.00 95.19 182 THR A O 1
ATOM 1453 N N . VAL A 1 183 ? -7.920 9.435 34.061 1.00 96.88 183 VAL A N 1
ATOM 1454 C CA . VAL A 1 183 ? -6.842 9.303 33.066 1.00 96.88 183 VAL A CA 1
ATOM 1455 C C . VAL A 1 183 ? -6.019 10.584 32.975 1.00 96.88 183 VAL A C 1
ATOM 1457 O O . VAL A 1 183 ? -4.793 10.521 32.970 1.00 96.88 183 VAL A O 1
ATOM 1460 N N . TRP A 1 184 ? -6.670 11.750 32.933 1.00 95.88 184 TRP A N 1
ATOM 1461 C CA . TRP A 1 184 ? -5.966 13.027 32.877 1.00 95.88 184 TRP A CA 1
ATOM 1462 C C . TRP A 1 184 ? -5.116 13.269 34.124 1.00 95.88 184 TRP A C 1
ATOM 1464 O O . TRP A 1 184 ? -3.959 13.652 33.996 1.00 95.88 184 TRP A O 1
ATOM 1474 N N . THR A 1 185 ? -5.649 13.012 35.320 1.00 95.12 185 THR A N 1
ATOM 1475 C CA . THR A 1 185 ? -4.897 13.157 36.574 1.00 95.12 185 THR A CA 1
ATOM 1476 C C . THR A 1 185 ? -3.665 12.258 36.612 1.00 95.12 185 THR A C 1
ATOM 1478 O O . THR A 1 185 ? -2.611 12.718 37.034 1.00 95.12 185 THR A O 1
ATOM 1481 N N . VAL A 1 186 ? -3.781 11.014 36.141 1.00 95.00 186 VAL A N 1
ATOM 1482 C CA . VAL A 1 186 ? -2.669 10.052 36.106 1.00 95.00 186 VAL A CA 1
ATOM 1483 C C . VAL A 1 186 ? -1.618 10.454 35.064 1.00 95.00 186 VAL A C 1
ATOM 1485 O O . VAL A 1 186 ? -0.429 10.507 35.359 1.00 95.00 186 VAL A O 1
ATOM 1488 N N . PHE A 1 187 ? -2.037 10.773 33.837 1.00 95.44 187 PHE A N 1
ATOM 1489 C CA . PHE A 1 187 ? -1.104 10.933 32.719 1.00 95.44 187 PHE A CA 1
ATOM 1490 C C . PHE A 1 187 ? -0.597 12.350 32.486 1.00 95.44 187 PHE A C 1
ATOM 1492 O O . PHE A 1 187 ? 0.378 12.509 31.753 1.00 95.44 187 PHE A O 1
ATOM 1499 N N . LYS A 1 188 ? -1.203 13.378 33.087 1.00 92.44 188 LYS A N 1
ATOM 1500 C CA . LYS A 1 188 ? -0.762 14.766 32.894 1.00 92.44 188 LYS A CA 1
ATOM 1501 C C . LYS A 1 188 ? 0.728 14.931 33.209 1.00 92.44 188 LYS A C 1
ATOM 1503 O O . LYS A 1 188 ? 1.457 15.449 32.371 1.00 92.44 188 LYS A O 1
ATOM 1508 N N . ASP A 1 189 ? 1.178 14.430 34.358 1.00 90.50 189 ASP A N 1
ATOM 1509 C CA . ASP A 1 189 ? 2.575 14.568 34.790 1.00 90.50 189 ASP A CA 1
ATOM 1510 C C . ASP A 1 189 ? 3.509 13.610 34.027 1.00 90.50 189 ASP A C 1
ATOM 1512 O O . ASP A 1 189 ? 4.655 13.949 33.719 1.00 90.50 189 ASP A O 1
ATOM 1516 N N . ILE A 1 190 ? 3.005 12.431 33.644 1.00 94.31 190 ILE A N 1
ATOM 1517 C CA . ILE A 1 190 ? 3.746 11.445 32.845 1.00 94.31 190 ILE A CA 1
ATOM 1518 C C . ILE A 1 190 ? 4.073 12.012 31.455 1.00 94.31 190 ILE A C 1
ATOM 1520 O O . ILE A 1 190 ? 5.190 11.840 30.960 1.00 94.31 190 ILE A O 1
ATOM 1524 N N . LEU A 1 191 ? 3.127 12.723 30.837 1.00 94.56 191 LEU A N 1
ATOM 1525 C CA . LEU A 1 191 ? 3.244 13.260 29.480 1.00 94.56 191 LEU A CA 1
ATOM 1526 C C . LEU A 1 191 ? 4.135 14.513 29.377 1.00 94.56 191 LEU A C 1
ATOM 1528 O O . LEU A 1 191 ? 4.454 14.929 28.259 1.00 94.56 191 LEU A O 1
ATOM 1532 N N . GLU A 1 192 ? 4.594 15.097 30.488 1.00 90.81 192 GLU A N 1
ATOM 1533 C CA . GLU A 1 192 ? 5.486 16.264 30.473 1.00 90.81 192 GLU A CA 1
ATOM 1534 C C . GLU A 1 192 ? 6.869 15.946 29.850 1.00 90.81 192 GLU A C 1
ATOM 1536 O O . GLU A 1 192 ? 7.442 14.875 30.096 1.00 90.81 192 GLU A O 1
ATOM 1541 N N . PRO A 1 193 ? 7.495 16.877 29.098 1.00 91.19 193 PRO A N 1
ATOM 1542 C CA . PRO A 1 193 ? 7.028 18.234 28.810 1.00 91.19 193 PRO A CA 1
ATOM 1543 C C . PRO A 1 193 ? 5.907 18.263 27.759 1.00 91.19 193 PRO A C 1
ATOM 1545 O O . PRO A 1 193 ? 6.045 17.621 26.716 1.00 91.19 193 PRO A O 1
ATOM 1548 N N . ILE A 1 194 ? 4.831 19.016 27.999 1.00 91.56 194 ILE A N 1
ATOM 1549 C CA . ILE A 1 194 ? 3.785 19.280 26.992 1.00 91.56 194 ILE A CA 1
ATOM 1550 C C . ILE A 1 194 ? 4.301 20.301 25.965 1.00 91.56 194 ILE A C 1
ATOM 1552 O O . ILE A 1 194 ? 4.887 21.323 26.323 1.00 91.56 194 ILE A O 1
ATOM 1556 N N . ILE A 1 195 ? 4.092 20.030 24.672 1.00 90.38 195 ILE A N 1
ATOM 1557 C CA . ILE A 1 195 ? 4.430 20.968 23.594 1.00 90.38 195 ILE A CA 1
ATOM 1558 C C . ILE A 1 195 ? 3.354 22.053 23.555 1.00 90.38 195 ILE A C 1
ATOM 1560 O O . ILE A 1 195 ? 2.196 21.786 23.239 1.00 90.38 195 ILE A O 1
ATOM 1564 N N . ASP A 1 196 ? 3.749 23.281 23.859 1.00 90.62 196 ASP A N 1
ATOM 1565 C CA . ASP A 1 196 ? 2.896 24.467 23.832 1.00 90.62 196 ASP A CA 1
ATOM 1566 C C . ASP A 1 196 ? 3.063 25.260 22.521 1.00 90.62 196 ASP A C 1
ATOM 1568 O O . ASP A 1 196 ? 3.912 24.967 21.672 1.00 90.62 196 ASP A O 1
ATOM 1572 N N . ALA A 1 197 ? 2.267 26.316 22.346 1.00 87.75 197 ALA A N 1
ATOM 1573 C CA . ALA A 1 197 ? 2.347 27.157 21.151 1.00 87.75 197 ALA A CA 1
ATOM 1574 C C . ALA A 1 197 ? 3.719 27.841 20.944 1.00 87.75 197 ALA A C 1
ATOM 1576 O O . ALA A 1 197 ? 4.010 28.283 19.832 1.00 87.75 197 ALA A O 1
ATOM 1577 N N . LYS A 1 198 ? 4.555 27.955 21.988 1.00 86.88 198 LYS A N 1
ATOM 1578 C CA . LYS A 1 198 ? 5.881 28.599 21.933 1.00 86.88 198 LYS A CA 1
ATOM 1579 C C . LYS A 1 198 ? 6.977 27.617 21.528 1.00 86.88 198 LYS A C 1
ATOM 1581 O O . LYS A 1 198 ? 7.939 28.001 20.868 1.00 86.88 198 LYS A O 1
ATOM 1586 N N . THR A 1 199 ? 6.844 26.366 21.949 1.00 88.19 199 THR A N 1
ATOM 1587 C CA . THR A 1 199 ? 7.804 25.283 21.714 1.00 88.19 199 THR A CA 1
ATOM 1588 C C . THR A 1 199 ? 7.492 24.482 20.454 1.00 88.19 199 THR A C 1
ATOM 1590 O O . THR A 1 199 ? 8.374 23.777 19.957 1.00 88.19 199 THR A O 1
ATOM 1593 N N . LEU A 1 200 ? 6.279 24.618 19.903 1.00 87.75 200 LEU A N 1
ATOM 1594 C CA . LEU A 1 200 ? 5.858 23.984 18.659 1.00 87.75 200 LEU A CA 1
ATOM 1595 C C . LEU A 1 200 ? 6.789 24.355 17.494 1.00 87.75 200 LEU A C 1
ATOM 1597 O O . LEU A 1 200 ? 6.822 25.491 17.016 1.00 87.75 200 LEU A O 1
ATOM 1601 N N . LYS A 1 201 ? 7.520 23.357 16.994 1.00 85.88 201 LYS A N 1
ATOM 1602 C CA . LYS A 1 201 ? 8.358 23.474 15.797 1.00 85.88 201 LYS A CA 1
ATOM 1603 C C . LYS A 1 201 ? 7.592 22.996 14.572 1.00 85.88 201 LYS A C 1
ATOM 1605 O O . LYS A 1 201 ? 6.821 22.042 14.636 1.00 85.88 201 LYS A O 1
ATOM 1610 N N . ARG A 1 202 ? 7.840 23.634 13.431 1.00 83.88 202 ARG A N 1
ATOM 1611 C CA . ARG A 1 202 ? 7.288 23.196 12.148 1.00 83.88 202 ARG A CA 1
ATOM 1612 C C . ARG A 1 202 ? 8.113 22.051 11.578 1.00 83.88 202 ARG A C 1
ATOM 1614 O O . ARG A 1 202 ? 9.327 21.997 11.756 1.00 83.88 202 ARG A O 1
ATOM 1621 N N . HIS A 1 203 ? 7.440 21.156 10.864 1.00 89.38 203 HIS A N 1
ATOM 1622 C CA . HIS A 1 203 ? 8.107 20.095 10.124 1.00 89.38 203 HIS A CA 1
ATOM 1623 C C . HIS A 1 203 ? 9.003 20.706 9.025 1.00 89.38 203 HIS A C 1
ATOM 1625 O O . HIS A 1 203 ? 8.521 21.562 8.271 1.00 89.38 203 HIS A O 1
ATOM 1631 N N . PRO A 1 204 ? 10.272 20.271 8.886 1.00 89.25 204 PRO A N 1
ATOM 1632 C CA . PRO A 1 204 ? 11.262 20.929 8.030 1.00 89.25 204 PRO A CA 1
ATOM 1633 C C . PRO A 1 204 ? 10.845 20.975 6.557 1.00 89.25 204 PRO A C 1
ATOM 1635 O O . PRO A 1 204 ? 11.091 21.965 5.874 1.00 89.25 204 PRO A O 1
ATOM 1638 N N . MET A 1 205 ? 10.166 19.936 6.063 1.00 88.81 205 MET A N 1
ATOM 1639 C CA . MET A 1 205 ? 9.672 19.928 4.683 1.00 88.81 205 MET A CA 1
ATOM 1640 C C . MET A 1 205 ? 8.592 20.987 4.453 1.00 88.81 205 MET A C 1
ATOM 1642 O O . MET A 1 205 ? 8.638 21.730 3.477 1.00 88.81 205 MET A O 1
ATOM 1646 N N . THR A 1 206 ? 7.627 21.071 5.369 1.00 87.69 206 THR A N 1
ATOM 1647 C CA . THR A 1 206 ? 6.495 21.995 5.266 1.00 87.69 206 THR A CA 1
ATOM 1648 C C . THR A 1 206 ? 6.985 23.432 5.351 1.00 87.69 206 THR A C 1
ATOM 1650 O O . THR A 1 206 ? 6.620 24.262 4.523 1.00 87.69 206 THR A O 1
ATOM 1653 N N . GLU A 1 207 ? 7.880 23.707 6.301 1.00 88.94 207 GLU A N 1
ATOM 1654 C CA . GLU A 1 207 ? 8.514 25.012 6.462 1.00 88.94 207 GLU A CA 1
ATOM 1655 C C . GLU A 1 207 ? 9.298 25.422 5.205 1.00 88.94 207 GLU A C 1
ATOM 1657 O O . GLU A 1 207 ? 9.104 26.527 4.693 1.00 88.94 207 GLU A O 1
ATOM 1662 N N . LEU A 1 208 ? 10.112 24.517 4.645 1.00 88.81 208 LEU A N 1
ATOM 1663 C CA . LEU A 1 208 ? 10.867 24.775 3.418 1.00 88.81 208 LEU A CA 1
ATOM 1664 C C . LEU A 1 208 ? 9.940 25.088 2.239 1.00 88.81 208 LEU A C 1
ATOM 1666 O O . LEU A 1 208 ? 10.162 26.067 1.521 1.00 88.81 208 LEU A O 1
ATOM 1670 N N . CYS A 1 209 ? 8.901 24.274 2.041 1.00 86.75 209 CYS A N 1
ATOM 1671 C CA . CYS A 1 209 ? 7.935 24.468 0.967 1.00 86.75 209 CYS A CA 1
ATOM 1672 C C . CYS A 1 209 ? 7.190 25.799 1.107 1.00 86.75 209 CYS A C 1
ATOM 1674 O O . CYS A 1 209 ? 7.095 26.529 0.123 1.00 86.75 209 CYS A O 1
ATOM 1676 N N . GLU A 1 210 ? 6.710 26.151 2.301 1.00 86.00 210 GLU A N 1
ATOM 1677 C CA . GLU A 1 210 ? 6.010 27.418 2.540 1.00 86.00 210 GLU A CA 1
ATOM 1678 C C . GLU A 1 210 ? 6.905 28.634 2.275 1.00 86.00 210 GLU A C 1
ATOM 1680 O O . GLU A 1 210 ? 6.474 29.594 1.631 1.00 86.00 210 GLU A O 1
ATOM 1685 N N . ILE A 1 211 ? 8.155 28.608 2.750 1.00 86.56 211 ILE A N 1
ATOM 1686 C CA . ILE A 1 211 ? 9.104 29.710 2.547 1.00 86.56 211 ILE A CA 1
ATOM 1687 C C . ILE A 1 211 ? 9.436 29.854 1.062 1.00 86.56 211 ILE A C 1
ATOM 1689 O O . ILE A 1 211 ? 9.407 30.968 0.533 1.00 86.56 211 ILE A O 1
ATOM 1693 N N . CYS A 1 212 ? 9.697 28.747 0.366 1.00 86.38 212 CYS A N 1
ATOM 1694 C CA . CYS A 1 212 ? 9.982 28.785 -1.065 1.00 86.38 212 CYS A CA 1
ATOM 1695 C C . CYS A 1 212 ? 8.765 29.265 -1.868 1.00 86.38 212 CYS A C 1
ATOM 1697 O O . CYS A 1 212 ? 8.917 30.119 -2.736 1.00 86.38 212 CYS A O 1
ATOM 1699 N N . GLN A 1 213 ? 7.554 28.809 -1.531 1.00 85.69 213 GLN A N 1
ATOM 1700 C CA . GLN A 1 213 ? 6.315 29.265 -2.169 1.00 85.69 213 GLN A CA 1
ATOM 1701 C C . GLN A 1 213 ? 6.088 30.770 -1.984 1.00 85.69 213 GLN A C 1
ATOM 1703 O O . GLN A 1 213 ? 5.805 31.460 -2.963 1.00 85.69 213 GLN A O 1
ATOM 1708 N N . LYS A 1 214 ? 6.273 31.304 -0.767 1.00 86.69 214 LYS A N 1
ATOM 1709 C CA . LYS A 1 214 ? 6.155 32.750 -0.489 1.00 86.69 214 LYS A CA 1
ATOM 1710 C C . LYS A 1 214 ? 7.145 33.588 -1.297 1.00 86.69 214 LYS A C 1
ATOM 1712 O O . LYS A 1 214 ? 6.812 34.694 -1.707 1.00 86.69 214 LYS A O 1
ATOM 1717 N N . ASN A 1 215 ? 8.334 33.049 -1.554 1.00 83.12 215 ASN A N 1
ATOM 1718 C CA . ASN A 1 215 ? 9.379 33.708 -2.335 1.00 83.12 215 ASN A CA 1
ATOM 1719 C C . ASN A 1 215 ? 9.345 33.342 -3.833 1.00 83.12 215 ASN A C 1
ATOM 1721 O O . ASN A 1 215 ? 10.262 33.697 -4.566 1.00 83.12 215 ASN A O 1
ATOM 1725 N N . SER A 1 216 ? 8.301 32.650 -4.311 1.00 83.75 216 SER A N 1
ATOM 1726 C CA . SER A 1 216 ? 8.171 32.191 -5.708 1.00 83.75 216 SER A CA 1
ATOM 1727 C C . SER A 1 216 ? 9.332 31.310 -6.208 1.00 83.75 216 SER A C 1
ATOM 1729 O O . SER A 1 216 ? 9.631 31.272 -7.403 1.00 83.75 216 SER A O 1
ATOM 1731 N N . LEU A 1 217 ? 9.976 30.569 -5.305 1.00 84.38 217 LEU A N 1
ATOM 1732 C CA . LEU A 1 217 ? 11.071 29.643 -5.593 1.00 84.38 217 LEU A CA 1
ATOM 1733 C C . LEU A 1 217 ? 10.552 28.211 -5.753 1.00 84.38 217 LEU A C 1
ATOM 1735 O O . LEU A 1 217 ? 9.685 27.751 -5.008 1.00 84.38 217 LEU A O 1
ATOM 1739 N N . LYS A 1 218 ? 11.112 27.479 -6.721 1.00 84.50 218 LYS A N 1
ATOM 1740 C CA . LYS A 1 218 ? 10.793 26.062 -6.944 1.00 84.50 218 LYS A CA 1
ATOM 1741 C C . LYS A 1 218 ? 11.742 25.175 -6.148 1.00 84.50 218 LYS A C 1
ATOM 1743 O O . LYS A 1 218 ? 12.953 25.319 -6.277 1.00 84.50 218 LYS A O 1
ATOM 1748 N N . VAL A 1 219 ? 11.187 24.235 -5.389 1.00 87.31 219 VAL A N 1
ATOM 1749 C CA . VAL A 1 219 ? 11.947 23.190 -4.691 1.00 87.31 219 VAL A CA 1
ATOM 1750 C C . VAL A 1 219 ? 11.959 21.930 -5.554 1.00 87.31 219 VAL A C 1
ATOM 1752 O O . VAL A 1 219 ? 10.905 21.483 -6.007 1.00 87.31 219 VAL A O 1
ATOM 1755 N N . LYS A 1 220 ? 13.138 21.350 -5.778 1.00 89.69 220 LYS A N 1
ATOM 1756 C CA . LYS A 1 220 ? 13.327 20.065 -6.457 1.00 89.69 220 LYS A CA 1
ATOM 1757 C C . LYS A 1 220 ? 14.138 19.146 -5.552 1.00 89.69 220 LYS A C 1
ATOM 1759 O O . LYS A 1 220 ? 15.267 19.466 -5.195 1.00 89.69 220 LYS A O 1
ATOM 1764 N N . MET A 1 221 ? 13.572 17.995 -5.207 1.00 88.31 221 MET A N 1
ATOM 1765 C CA . MET A 1 221 ? 14.310 16.938 -4.520 1.00 88.31 221 MET A CA 1
ATOM 1766 C C . MET A 1 221 ? 14.847 15.952 -5.554 1.00 88.31 221 MET A C 1
ATOM 1768 O O . MET A 1 221 ? 14.111 15.526 -6.444 1.00 88.31 221 MET A O 1
ATOM 1772 N N . VAL A 1 222 ? 16.129 15.621 -5.455 1.00 88.38 222 VAL A N 1
ATOM 1773 C CA . VAL A 1 222 ? 16.779 14.601 -6.278 1.00 88.38 222 VAL A CA 1
ATOM 1774 C C . VAL A 1 222 ? 17.090 13.414 -5.385 1.00 88.38 222 VAL A C 1
ATOM 1776 O O . VAL A 1 222 ? 17.699 13.555 -4.322 1.00 88.38 222 VAL A O 1
ATOM 1779 N N . ASP A 1 223 ? 16.609 12.259 -5.823 1.00 89.00 223 ASP A N 1
ATOM 1780 C CA . ASP A 1 223 ? 16.740 10.996 -5.123 1.00 89.00 223 ASP A CA 1
ATOM 1781 C C . ASP A 1 223 ? 17.993 10.257 -5.599 1.00 89.00 223 ASP A C 1
ATOM 1783 O O . ASP A 1 223 ? 18.069 9.838 -6.754 1.00 89.00 223 ASP A O 1
ATOM 1787 N N . SER A 1 224 ? 18.964 10.111 -4.700 1.00 85.12 224 SER A N 1
ATOM 1788 C CA . SER A 1 224 ? 20.199 9.351 -4.918 1.00 85.12 224 SER A CA 1
ATOM 1789 C C . SER A 1 224 ? 20.273 8.135 -3.988 1.00 85.12 224 SER A C 1
ATOM 1791 O O . SER A 1 224 ? 21.339 7.554 -3.788 1.00 85.12 224 SER A O 1
ATOM 1793 N N . TRP A 1 225 ? 19.132 7.698 -3.440 1.00 81.62 225 TRP A N 1
ATOM 1794 C CA . TRP A 1 225 ? 19.073 6.687 -2.386 1.00 81.62 225 TRP A CA 1
ATOM 1795 C C . TRP A 1 225 ? 19.770 5.368 -2.744 1.00 81.62 225 TRP A C 1
ATOM 1797 O O . TRP A 1 225 ? 20.494 4.821 -1.917 1.00 81.62 225 TRP A O 1
ATOM 1807 N N . ALA A 1 226 ? 19.608 4.888 -3.982 1.00 77.06 226 ALA A N 1
ATOM 1808 C CA . ALA A 1 226 ? 20.202 3.633 -4.455 1.00 77.06 226 ALA A CA 1
ATOM 1809 C C . ALA A 1 226 ? 21.743 3.652 -4.527 1.00 77.06 226 ALA A C 1
ATOM 1811 O O . ALA A 1 226 ? 22.360 2.594 -4.589 1.00 77.06 226 ALA A O 1
ATOM 1812 N N . GLN A 1 227 ? 22.365 4.834 -4.539 1.00 79.25 227 GLN A N 1
ATOM 1813 C CA . GLN A 1 227 ? 23.815 4.992 -4.684 1.00 79.25 227 GLN A CA 1
ATOM 1814 C C . GLN A 1 227 ? 24.506 5.153 -3.327 1.00 79.25 227 GLN A C 1
ATOM 1816 O O . GLN A 1 227 ? 25.586 4.610 -3.114 1.00 79.25 227 GLN A O 1
ATOM 1821 N N . ASN A 1 228 ? 23.909 5.925 -2.416 1.00 79.62 228 ASN A N 1
ATOM 1822 C CA . ASN A 1 228 ? 24.564 6.351 -1.174 1.00 79.62 228 ASN A CA 1
ATOM 1823 C C . ASN A 1 228 ? 23.587 6.678 -0.021 1.00 79.62 228 ASN A C 1
ATOM 1825 O O . ASN A 1 228 ? 23.984 7.337 0.941 1.00 79.62 228 ASN A O 1
ATOM 1829 N N . SER A 1 229 ? 22.310 6.288 -0.122 1.00 86.38 229 SER A N 1
ATOM 1830 C CA . SER A 1 229 ? 21.263 6.633 0.855 1.00 86.38 229 SER A CA 1
ATOM 1831 C C . SER A 1 229 ? 21.142 8.145 1.132 1.00 86.38 229 SER A C 1
ATOM 1833 O O . SER A 1 229 ? 20.819 8.557 2.253 1.00 86.38 229 SER A O 1
ATOM 1835 N N . SER A 1 230 ? 21.416 8.989 0.122 1.00 87.69 230 SER A N 1
ATOM 1836 C CA . SER A 1 230 ? 21.304 10.448 0.218 1.00 87.69 230 SER A CA 1
ATOM 1837 C C . SER A 1 230 ? 20.129 11.018 -0.569 1.00 87.69 230 SER A C 1
ATOM 1839 O O . SER A 1 230 ? 19.693 10.495 -1.596 1.00 87.69 230 SER A O 1
ATOM 1841 N N . ILE A 1 231 ? 19.637 12.149 -0.074 1.00 92.88 231 ILE A N 1
ATOM 1842 C CA . ILE A 1 231 ? 18.654 13.000 -0.733 1.00 92.88 231 ILE A CA 1
ATOM 1843 C C . ILE A 1 231 ? 19.247 14.396 -0.871 1.00 92.88 231 ILE A C 1
ATOM 1845 O O . ILE A 1 231 ? 19.804 14.942 0.085 1.00 92.88 231 ILE A O 1
ATOM 1849 N N . HIS A 1 232 ? 19.083 14.984 -2.051 1.00 91.62 232 HIS A N 1
ATOM 1850 C CA . HIS A 1 232 ? 19.562 16.324 -2.368 1.00 91.62 232 HIS A CA 1
ATOM 1851 C C . HIS A 1 232 ? 18.386 17.272 -2.608 1.00 91.62 232 HIS A C 1
ATOM 1853 O O . HIS A 1 232 ? 17.438 16.940 -3.321 1.00 91.62 232 HIS A O 1
ATOM 1859 N N . VAL A 1 233 ? 18.442 18.464 -2.020 1.00 92.31 233 VAL A N 1
ATOM 1860 C CA . VAL A 1 233 ? 17.411 19.500 -2.119 1.00 92.31 233 VAL A CA 1
ATOM 1861 C C . VAL A 1 233 ? 17.964 20.693 -2.880 1.00 92.31 233 VAL A C 1
ATOM 1863 O O . VAL A 1 233 ? 18.876 21.381 -2.415 1.00 92.31 233 VAL A O 1
ATOM 1866 N N . TYR A 1 234 ? 17.362 20.951 -4.034 1.00 89.44 234 TYR A N 1
ATOM 1867 C CA . TYR A 1 234 ? 17.636 22.100 -4.880 1.00 89.44 234 TYR A CA 1
ATOM 1868 C C . TYR A 1 234 ? 16.517 23.127 -4.732 1.00 89.44 234 TYR A C 1
ATOM 1870 O O . TYR A 1 234 ? 15.335 22.777 -4.770 1.00 89.44 234 TYR A O 1
ATOM 1878 N N . VAL A 1 235 ? 16.883 24.397 -4.590 1.00 85.19 235 VAL A N 1
ATOM 1879 C CA . VAL A 1 235 ? 15.942 25.523 -4.620 1.00 85.19 235 VAL A CA 1
ATOM 1880 C C . VAL A 1 235 ? 16.352 26.424 -5.782 1.00 85.19 235 VAL A C 1
ATOM 1882 O O . VAL A 1 235 ? 17.458 26.964 -5.804 1.00 85.19 235 VAL A O 1
ATOM 1885 N N . GLY A 1 236 ? 15.490 26.526 -6.797 1.00 81.44 236 GLY A N 1
ATOM 1886 C CA . GLY A 1 236 ? 15.904 26.992 -8.123 1.00 81.44 236 GLY A CA 1
ATOM 1887 C C . GLY A 1 236 ? 16.906 26.013 -8.744 1.00 81.44 236 GLY A C 1
ATOM 1888 O O . GLY A 1 236 ? 16.639 24.813 -8.785 1.00 81.44 236 GLY A O 1
ATOM 1889 N N . ASP A 1 237 ? 18.065 26.521 -9.165 1.00 79.44 237 ASP A N 1
ATOM 1890 C CA . ASP A 1 237 ? 19.155 25.724 -9.755 1.00 79.44 237 ASP A CA 1
ATOM 1891 C C . ASP A 1 237 ? 20.317 25.454 -8.773 1.00 79.44 237 ASP A C 1
ATOM 1893 O O . ASP A 1 237 ? 21.330 24.862 -9.146 1.00 79.44 237 ASP A O 1
ATOM 1897 N N . LYS A 1 238 ? 20.195 25.871 -7.502 1.00 85.81 238 LYS A N 1
ATOM 1898 C CA . LYS A 1 238 ? 21.251 25.729 -6.485 1.00 85.81 238 LYS A CA 1
ATOM 1899 C C . LYS A 1 238 ? 20.952 24.566 -5.539 1.00 85.81 238 LYS A C 1
ATOM 1901 O O . LYS A 1 238 ? 19.862 24.488 -4.974 1.00 85.81 238 LYS A O 1
ATOM 1906 N N . LEU A 1 239 ? 21.939 23.691 -5.330 1.00 89.81 239 LEU A N 1
ATOM 1907 C CA . LEU A 1 239 ? 21.909 22.684 -4.267 1.00 89.81 239 LEU A CA 1
ATOM 1908 C C . LEU A 1 239 ? 22.035 23.393 -2.914 1.00 89.81 239 LEU A C 1
ATOM 1910 O O . LEU A 1 239 ? 23.060 24.021 -2.651 1.00 89.81 239 LEU A O 1
ATOM 1914 N N . LEU A 1 240 ? 21.006 23.301 -2.072 1.00 89.56 240 LEU A N 1
ATOM 1915 C CA . LEU A 1 240 ? 20.998 23.924 -0.746 1.00 89.56 240 LEU A CA 1
ATOM 1916 C C . LEU A 1 240 ? 21.073 22.925 0.398 1.00 89.56 240 LEU A C 1
ATOM 1918 O O . LEU A 1 240 ? 21.581 23.274 1.455 1.00 89.56 240 LEU A O 1
ATOM 1922 N N . GLY A 1 241 ? 20.566 21.707 0.228 1.00 90.31 241 GLY A N 1
ATOM 1923 C CA . GLY A 1 241 ? 20.531 20.734 1.314 1.00 90.31 241 GLY A CA 1
ATOM 1924 C C . GLY A 1 241 ? 20.904 19.346 0.850 1.00 90.31 241 GLY A C 1
ATOM 1925 O O . GLY A 1 241 ? 20.547 18.932 -0.250 1.00 90.31 241 GLY A O 1
ATOM 1926 N N . THR A 1 242 ? 21.611 18.616 1.703 1.00 90.88 242 THR A N 1
ATOM 1927 C CA . THR A 1 242 ? 21.832 17.179 1.535 1.00 90.88 242 THR A CA 1
ATOM 1928 C C . THR A 1 242 ? 21.524 16.492 2.853 1.00 90.88 242 THR A C 1
ATOM 1930 O O . THR A 1 242 ? 21.880 16.995 3.916 1.00 90.88 242 THR A O 1
ATOM 1933 N N . GLY A 1 243 ? 20.831 15.362 2.791 1.00 90.88 243 GLY A N 1
ATOM 1934 C CA . GLY A 1 243 ? 20.496 14.558 3.957 1.00 90.88 243 GLY A CA 1
ATOM 1935 C C . GLY A 1 243 ? 20.782 13.098 3.684 1.00 90.88 243 GLY A C 1
ATOM 1936 O O . GLY A 1 243 ? 20.487 12.598 2.601 1.00 90.88 243 GLY A O 1
ATOM 1937 N N . THR A 1 244 ? 21.361 12.425 4.670 1.00 87.88 244 THR A N 1
ATOM 1938 C CA . THR A 1 244 ? 21.666 10.996 4.627 1.00 87.88 244 THR A CA 1
ATOM 1939 C C . THR A 1 244 ? 21.047 10.306 5.833 1.00 87.88 244 THR A C 1
ATOM 1941 O O . THR A 1 244 ? 21.032 10.835 6.951 1.00 87.88 244 THR A O 1
ATOM 1944 N N . TYR A 1 245 ? 20.511 9.114 5.599 1.00 85.12 245 TYR A N 1
ATOM 1945 C CA . TYR A 1 245 ? 20.057 8.207 6.646 1.00 85.12 245 TYR A CA 1
ATOM 1946 C C . TYR A 1 245 ? 20.025 6.797 6.069 1.00 85.12 245 TYR A C 1
ATOM 1948 O O . TYR A 1 245 ? 19.570 6.639 4.953 1.00 85.12 245 TYR A O 1
ATOM 19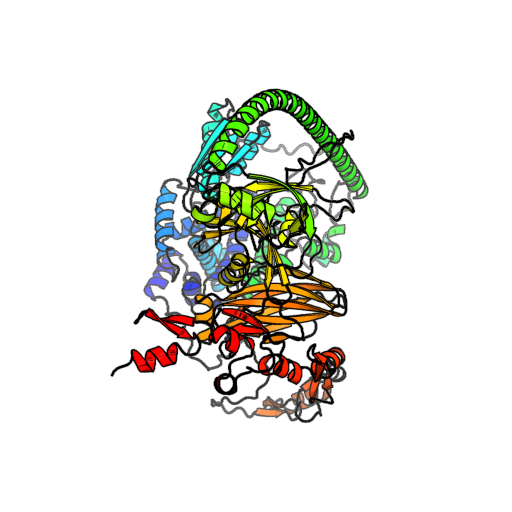56 N N . LEU A 1 246 ? 20.511 5.780 6.779 1.00 79.62 246 LEU A N 1
ATOM 1957 C CA . LEU A 1 246 ? 20.659 4.435 6.195 1.00 79.62 246 LEU A CA 1
ATOM 1958 C C . LEU A 1 246 ? 19.373 3.601 6.246 1.00 79.62 246 LEU A C 1
ATOM 1960 O O . LEU A 1 246 ? 19.124 2.796 5.357 1.00 79.62 246 LEU A O 1
ATOM 1964 N N . LEU A 1 247 ? 18.569 3.772 7.298 1.00 77.94 247 LEU A N 1
ATOM 1965 C CA . LEU A 1 247 ? 17.463 2.854 7.596 1.00 77.94 247 LEU A CA 1
ATOM 1966 C C . LEU A 1 247 ? 16.129 3.287 6.980 1.00 77.94 247 LEU A C 1
ATOM 1968 O O . LEU A 1 247 ? 15.265 2.454 6.731 1.00 77.94 247 LEU A O 1
ATOM 1972 N N . LYS A 1 248 ? 15.953 4.590 6.731 1.00 85.00 248 LYS A N 1
ATOM 1973 C CA . LYS A 1 248 ? 14.659 5.166 6.356 1.00 85.00 248 LYS A CA 1
ATOM 1974 C C . LYS A 1 248 ? 14.784 6.415 5.483 1.00 85.00 248 LYS A C 1
ATOM 1976 O O . LYS A 1 248 ? 15.365 7.424 5.890 1.00 85.00 248 LYS A O 1
ATOM 1981 N N . LYS A 1 249 ? 14.204 6.357 4.285 1.00 88.00 249 LYS A N 1
ATOM 1982 C CA . LYS A 1 249 ? 14.315 7.407 3.264 1.00 88.00 249 LYS A CA 1
ATOM 1983 C C . LYS A 1 249 ? 13.665 8.717 3.686 1.00 88.00 249 LYS A C 1
ATOM 1985 O O . LYS A 1 249 ? 14.231 9.782 3.447 1.00 88.00 249 LYS A O 1
ATOM 1990 N N . GLU A 1 250 ? 12.529 8.649 4.370 1.00 88.69 250 GLU A N 1
ATOM 1991 C CA . GLU A 1 250 ? 11.796 9.830 4.840 1.00 88.69 250 GLU A CA 1
ATOM 1992 C C . GLU A 1 250 ? 12.645 10.665 5.812 1.00 88.69 250 GLU A C 1
ATOM 1994 O O . GLU A 1 250 ? 12.658 11.893 5.744 1.00 88.69 250 GLU A O 1
ATOM 1999 N N . VAL A 1 251 ? 13.442 10.010 6.664 1.00 88.75 251 VAL A N 1
ATOM 2000 C CA . VAL A 1 251 ? 14.345 10.700 7.597 1.00 88.75 251 VAL A CA 1
ATOM 2001 C C . VAL A 1 251 ? 15.457 11.429 6.837 1.00 88.75 251 VAL A C 1
ATOM 2003 O O . VAL A 1 251 ? 15.768 12.579 7.149 1.00 88.75 251 VAL A O 1
ATOM 2006 N N . ALA A 1 252 ? 16.025 10.813 5.795 1.00 89.44 252 ALA A N 1
ATOM 2007 C CA . ALA A 1 252 ? 17.014 11.477 4.942 1.00 89.44 252 ALA A CA 1
ATOM 2008 C C . ALA A 1 252 ? 16.420 12.681 4.197 1.00 89.44 252 ALA A C 1
ATOM 2010 O O . ALA A 1 252 ? 17.072 13.722 4.111 1.00 89.44 252 ALA A O 1
ATOM 2011 N N . GLN A 1 253 ? 15.174 12.582 3.720 1.00 91.69 253 GLN A N 1
ATOM 2012 C CA . GLN A 1 253 ? 14.457 13.703 3.103 1.00 91.69 253 GLN A CA 1
ATOM 2013 C C . GLN A 1 253 ? 14.277 14.863 4.086 1.00 91.69 253 GLN A C 1
ATOM 2015 O O . GLN A 1 253 ? 14.569 16.011 3.744 1.00 91.69 253 GLN A O 1
ATOM 2020 N N . ASN A 1 254 ? 13.854 14.570 5.315 1.00 92.25 254 ASN A N 1
ATOM 2021 C CA . ASN A 1 254 ? 13.660 15.579 6.354 1.00 92.25 254 ASN A CA 1
ATOM 2022 C C . ASN A 1 254 ? 14.978 16.239 6.767 1.00 92.25 254 ASN A C 1
ATOM 2024 O O . ASN A 1 254 ? 15.034 17.463 6.902 1.00 92.25 254 ASN A O 1
ATOM 2028 N N . ARG A 1 255 ? 16.062 15.462 6.884 1.00 92.06 255 ARG A N 1
ATOM 2029 C CA . ARG A 1 255 ? 17.417 15.984 7.130 1.00 92.06 255 ARG A CA 1
ATOM 2030 C C . ARG A 1 255 ? 17.903 16.863 5.981 1.00 92.06 255 ARG A C 1
ATOM 2032 O O . ARG A 1 255 ? 18.449 17.934 6.233 1.00 92.06 255 ARG A O 1
ATOM 2039 N N . ALA A 1 256 ? 17.651 16.464 4.735 1.00 92.50 256 ALA A N 1
ATOM 2040 C CA . ALA A 1 256 ? 18.006 17.254 3.560 1.00 92.50 256 ALA A CA 1
ATOM 2041 C C . ALA A 1 256 ? 17.230 18.577 3.521 1.00 92.50 256 ALA A C 1
ATOM 2043 O O . ALA A 1 256 ? 17.817 19.627 3.262 1.00 92.50 256 ALA A O 1
ATOM 2044 N N . ALA A 1 257 ? 15.933 18.546 3.840 1.00 92.44 257 ALA A N 1
ATOM 2045 C CA . ALA A 1 257 ? 15.107 19.744 3.947 1.00 92.44 257 ALA A CA 1
ATOM 2046 C C . ALA A 1 257 ? 15.572 20.657 5.088 1.00 92.44 257 ALA A C 1
ATOM 2048 O O . ALA A 1 257 ? 15.675 21.866 4.896 1.00 92.44 257 ALA A O 1
ATOM 2049 N N . LYS A 1 258 ? 15.926 20.096 6.253 1.00 91.25 258 LYS A N 1
ATOM 2050 C CA . LYS A 1 258 ? 16.468 20.872 7.375 1.00 91.25 258 LYS A CA 1
ATOM 2051 C C . LYS A 1 258 ? 17.823 21.499 7.039 1.00 91.25 258 LYS A C 1
ATOM 2053 O O . LYS A 1 258 ? 18.045 22.664 7.355 1.00 91.25 258 LYS A O 1
ATOM 2058 N N . SER A 1 259 ? 18.694 20.756 6.358 1.00 91.56 259 SER A N 1
ATOM 2059 C CA . SER A 1 259 ? 19.960 21.267 5.824 1.00 91.56 259 SER A CA 1
ATOM 2060 C C . SER A 1 259 ? 19.718 22.416 4.839 1.00 91.56 259 SER A C 1
ATOM 2062 O O . SER A 1 259 ? 20.335 23.468 4.978 1.00 91.56 259 SER A O 1
ATOM 2064 N N . ALA A 1 260 ? 18.755 22.271 3.922 1.00 91.31 260 ALA A N 1
ATOM 2065 C CA . ALA A 1 260 ? 18.385 23.335 2.993 1.00 91.31 260 ALA A CA 1
ATOM 2066 C C . ALA A 1 260 ? 17.850 24.580 3.711 1.00 91.31 260 ALA A C 1
ATOM 2068 O O . ALA A 1 260 ? 18.266 25.681 3.370 1.00 91.31 260 ALA A O 1
ATOM 2069 N N . LEU A 1 261 ? 16.982 24.412 4.718 1.00 89.00 261 LEU A N 1
ATOM 2070 C CA . LEU A 1 261 ? 16.459 25.511 5.538 1.00 89.00 261 LEU A CA 1
ATOM 2071 C C . LEU A 1 261 ? 17.578 26.316 6.199 1.00 89.00 261 LEU A C 1
ATOM 2073 O O . LEU A 1 261 ? 17.571 27.542 6.126 1.00 89.00 261 LEU A O 1
ATOM 2077 N N . ASN A 1 262 ? 18.550 25.633 6.808 1.00 88.75 262 ASN A N 1
ATOM 2078 C CA . ASN A 1 262 ? 19.686 26.291 7.453 1.00 88.75 262 ASN A CA 1
ATOM 2079 C C . ASN A 1 262 ? 20.534 27.090 6.443 1.00 88.75 262 ASN A C 1
ATOM 2081 O O . ASN A 1 262 ? 21.066 28.140 6.791 1.00 88.75 262 ASN A O 1
ATOM 2085 N N . ASN A 1 263 ? 20.592 26.635 5.188 1.00 87.69 263 ASN A N 1
ATOM 2086 C CA . ASN A 1 263 ? 21.367 27.253 4.110 1.00 87.69 263 ASN A CA 1
ATOM 2087 C C . ASN A 1 263 ? 20.559 28.263 3.265 1.00 87.69 263 ASN A C 1
ATOM 2089 O O . ASN A 1 263 ? 21.085 28.824 2.304 1.00 87.69 263 ASN A O 1
ATOM 2093 N N . LEU A 1 264 ? 19.290 28.544 3.600 1.00 82.31 264 LEU A N 1
ATOM 2094 C CA . LEU A 1 264 ? 18.485 29.553 2.888 1.00 82.31 264 LEU A CA 1
ATOM 2095 C C . LEU A 1 264 ? 19.036 30.978 3.060 1.00 82.31 264 LEU A C 1
ATOM 2097 O O . LEU A 1 264 ? 18.857 31.815 2.170 1.00 82.31 264 LEU A O 1
ATOM 2101 N N . ALA A 1 265 ? 19.740 31.245 4.164 1.00 67.75 265 ALA A N 1
ATOM 2102 C CA . ALA A 1 265 ? 20.413 32.522 4.398 1.00 67.75 265 ALA A CA 1
ATOM 2103 C C . ALA A 1 265 ? 21.471 32.828 3.315 1.00 67.75 265 ALA A C 1
ATOM 2105 O O . ALA A 1 265 ? 21.624 33.984 2.917 1.00 67.75 265 ALA A O 1
ATOM 2106 N N . ASP A 1 266 ? 22.104 31.796 2.743 1.00 65.81 266 ASP A N 1
ATOM 2107 C CA . ASP A 1 266 ? 23.119 31.913 1.682 1.00 65.81 266 ASP A CA 1
ATOM 2108 C C . ASP A 1 266 ? 22.541 32.347 0.320 1.00 65.81 266 ASP A C 1
ATOM 2110 O O . ASP A 1 266 ? 23.281 32.507 -0.655 1.00 65.81 266 ASP A O 1
ATOM 2114 N N . MET A 1 267 ? 21.215 32.500 0.214 1.00 63.72 267 MET A N 1
ATOM 2115 C CA . MET A 1 267 ? 20.516 33.058 -0.953 1.00 63.72 267 MET A CA 1
ATOM 2116 C C . MET A 1 267 ? 20.010 34.492 -0.727 1.00 63.72 267 MET A C 1
ATOM 2118 O O . MET A 1 267 ? 19.307 35.025 -1.582 1.00 63.72 267 MET A O 1
ATOM 2122 N N . GLY A 1 268 ? 20.345 35.127 0.404 1.00 58.94 268 GLY A N 1
ATOM 2123 C CA . GLY A 1 268 ? 19.868 36.476 0.739 1.00 58.94 268 GLY A CA 1
ATOM 2124 C C . GLY A 1 268 ? 18.387 36.531 1.133 1.00 58.94 268 GLY A C 1
ATOM 2125 O O . GLY A 1 268 ? 17.806 37.613 1.190 1.00 58.94 268 GLY A O 1
ATOM 2126 N N . ILE A 1 269 ? 17.772 35.377 1.409 1.00 62.53 269 ILE A N 1
ATOM 2127 C CA . ILE A 1 269 ? 16.392 35.271 1.885 1.00 62.53 269 ILE A CA 1
ATOM 2128 C C . ILE A 1 269 ? 16.436 35.404 3.404 1.00 62.53 269 ILE A C 1
ATOM 2130 O O . ILE A 1 269 ? 16.828 34.475 4.113 1.00 62.53 269 ILE A O 1
ATOM 2134 N N . THR A 1 270 ? 16.057 36.568 3.924 1.00 51.41 270 THR A N 1
ATOM 2135 C CA . THR A 1 270 ? 15.911 36.749 5.366 1.00 51.41 270 THR A CA 1
ATOM 2136 C C . THR A 1 270 ? 14.751 35.893 5.860 1.00 51.41 270 THR A C 1
ATOM 2138 O O . THR A 1 270 ? 13.600 36.064 5.450 1.00 51.41 270 THR A O 1
ATOM 2141 N N . MET A 1 271 ? 15.057 34.958 6.763 1.00 47.31 271 MET A N 1
ATOM 2142 C CA . MET A 1 271 ? 14.052 34.336 7.617 1.00 47.31 271 MET A CA 1
ATOM 2143 C C . MET A 1 271 ? 13.336 35.481 8.333 1.00 47.31 271 MET A C 1
ATOM 2145 O O . MET A 1 271 ? 13.905 36.108 9.226 1.00 47.31 271 MET A O 1
ATOM 2149 N N . THR A 1 272 ? 12.110 35.809 7.928 1.00 40.88 272 THR A N 1
ATOM 2150 C CA . THR A 1 272 ? 11.239 36.581 8.809 1.00 40.88 272 THR A CA 1
ATOM 2151 C C . THR A 1 272 ? 10.964 35.648 9.971 1.00 40.88 272 THR A C 1
ATOM 2153 O O . THR A 1 272 ? 10.148 34.732 9.867 1.00 40.88 272 THR A O 1
ATOM 2156 N N . THR A 1 273 ? 11.715 35.821 11.061 1.00 36.66 273 THR A N 1
ATOM 2157 C CA . THR A 1 273 ? 11.310 35.273 12.345 1.00 36.66 273 THR A CA 1
ATOM 2158 C C . THR A 1 273 ? 9.856 35.676 12.533 1.00 36.66 273 THR A C 1
ATOM 2160 O O . THR A 1 273 ? 9.465 36.814 12.251 1.00 36.66 273 THR A O 1
ATOM 2163 N N . VAL A 1 274 ? 9.034 34.693 12.898 1.00 33.56 274 VAL A N 1
ATOM 2164 C CA . VAL A 1 274 ? 7.641 34.914 13.282 1.00 33.56 274 VAL A CA 1
ATOM 2165 C C . VAL A 1 274 ? 7.625 36.166 14.163 1.00 33.56 274 VAL A C 1
ATOM 2167 O O . VAL A 1 274 ? 8.418 36.214 15.107 1.00 33.56 274 VAL A O 1
ATOM 2170 N N . PRO A 1 275 ? 6.814 37.200 13.866 1.00 27.67 275 PRO A N 1
ATOM 2171 C CA . PRO A 1 275 ? 6.722 38.315 14.785 1.00 27.67 275 PRO A CA 1
ATOM 2172 C C . PRO A 1 275 ? 6.316 37.718 16.128 1.00 27.67 275 PRO A C 1
ATOM 2174 O O . PRO A 1 275 ? 5.310 37.005 16.185 1.00 27.67 275 PRO A O 1
ATOM 2177 N N . GLU A 1 276 ? 7.063 38.007 17.194 1.00 34.25 276 GLU A N 1
ATOM 2178 C CA . GLU A 1 276 ? 6.487 37.991 18.532 1.00 34.25 276 GLU A CA 1
ATOM 2179 C C . GLU A 1 276 ? 5.260 38.906 18.474 1.00 34.25 276 GLU A C 1
ATOM 2181 O O . GLU A 1 276 ? 5.343 40.130 18.601 1.00 34.25 276 GLU A O 1
ATOM 2186 N N . ARG A 1 277 ? 4.092 38.329 18.193 1.00 33.44 277 ARG A N 1
ATOM 2187 C CA . ARG A 1 277 ? 2.835 39.030 18.378 1.00 33.44 277 ARG A CA 1
ATOM 2188 C C . ARG A 1 277 ? 2.636 39.043 19.878 1.00 33.44 277 ARG A C 1
ATOM 2190 O O . ARG A 1 277 ? 2.246 38.038 20.468 1.00 33.44 277 ARG A O 1
ATOM 2197 N N . LYS A 1 278 ? 2.985 40.183 20.480 1.00 24.11 278 LYS A N 1
ATOM 2198 C CA . LYS A 1 278 ? 2.638 40.513 21.861 1.00 24.11 278 LYS A CA 1
ATOM 2199 C C . LYS A 1 278 ? 1.192 40.073 22.123 1.00 24.11 278 LYS A C 1
ATOM 2201 O O . LYS A 1 278 ? 0.357 40.245 21.226 1.00 24.11 278 LYS A O 1
ATOM 2206 N N . PRO A 1 279 ? 0.875 39.548 23.319 1.00 26.12 279 PRO A N 1
ATOM 2207 C CA . PRO A 1 279 ? -0.516 39.379 23.702 1.00 26.12 279 PRO A CA 1
ATOM 2208 C C . PRO A 1 279 ? -1.194 40.735 23.502 1.00 26.12 279 PRO A C 1
ATOM 2210 O O . PRO A 1 279 ? -0.704 41.755 23.990 1.00 26.12 279 PRO A O 1
ATOM 2213 N N . VAL A 1 280 ? -2.266 40.765 22.713 1.00 28.30 280 VAL A N 1
ATOM 2214 C CA . VAL A 1 280 ? -3.095 41.961 22.573 1.00 28.30 280 VAL A CA 1
ATOM 2215 C C . VAL A 1 280 ? -3.831 42.121 23.901 1.00 28.30 280 VAL A C 1
ATOM 2217 O O . VAL A 1 280 ? -4.954 41.668 24.074 1.00 28.30 280 VAL A O 1
ATOM 2220 N N . THR A 1 281 ? -3.152 42.703 24.887 1.00 32.72 281 THR A N 1
ATOM 2221 C CA . THR A 1 281 ? -3.776 43.301 26.062 1.00 32.72 281 THR A CA 1
ATOM 2222 C C . THR A 1 281 ? -4.155 44.720 25.674 1.00 32.72 281 THR A C 1
ATOM 2224 O O . THR A 1 281 ? -3.410 45.667 25.920 1.00 32.72 281 THR A O 1
ATOM 2227 N N . THR A 1 282 ? -5.299 44.870 25.026 1.00 26.62 282 THR A N 1
ATOM 2228 C CA . THR A 1 282 ? -6.029 46.136 25.048 1.00 26.62 282 THR A CA 1
ATOM 2229 C C . THR A 1 282 ? -7.387 45.845 25.669 1.00 26.62 282 THR A C 1
ATOM 2231 O O . THR A 1 282 ? -8.065 44.936 25.186 1.00 26.62 282 THR A O 1
ATOM 2234 N N . PRO A 1 283 ? -7.784 46.554 26.740 1.00 31.42 283 PRO A N 1
ATOM 2235 C CA . PRO A 1 283 ? -9.147 46.466 27.230 1.00 31.42 283 PRO A CA 1
ATOM 2236 C C . PRO A 1 283 ? -10.052 46.965 26.106 1.00 31.42 283 PRO A C 1
ATOM 2238 O O . PRO A 1 283 ? -9.851 48.059 25.583 1.00 31.42 283 PRO A O 1
ATOM 2241 N N . VAL A 1 284 ? -10.987 46.125 25.672 1.00 29.86 284 VAL A N 1
ATOM 2242 C CA . VAL A 1 284 ? -12.011 46.538 24.717 1.00 29.86 284 VAL A CA 1
ATOM 2243 C C . VAL A 1 284 ? -12.922 47.509 25.459 1.00 29.86 284 VAL A C 1
ATOM 2245 O O . VAL A 1 284 ? -13.616 47.117 26.396 1.00 29.86 284 VAL A O 1
ATOM 2248 N N . ASP A 1 285 ? -12.864 48.782 25.068 1.00 28.86 285 ASP A N 1
ATOM 2249 C CA . ASP A 1 285 ? -13.809 49.807 25.490 1.00 28.86 285 ASP A CA 1
ATOM 2250 C C . ASP A 1 285 ? -15.222 49.377 25.083 1.00 28.86 285 ASP A C 1
ATOM 2252 O O . ASP A 1 285 ? -15.577 49.297 23.905 1.00 28.86 285 ASP A O 1
ATOM 2256 N N . VAL A 1 286 ? -16.033 49.088 26.095 1.00 35.56 286 VAL A N 1
ATOM 2257 C CA . VAL A 1 286 ? -17.459 48.796 25.983 1.00 35.56 286 VAL A CA 1
ATOM 2258 C C . VAL A 1 286 ? -18.175 50.122 25.755 1.00 35.56 286 VAL A C 1
ATOM 2260 O O . VAL A 1 286 ? -18.697 50.667 26.712 1.00 35.56 286 VAL A O 1
ATOM 2263 N N . ASN A 1 287 ? -18.122 50.697 24.549 1.00 34.31 287 ASN A N 1
ATOM 2264 C CA . ASN A 1 287 ? -18.984 51.816 24.130 1.00 34.31 287 ASN A CA 1
ATOM 2265 C C . ASN A 1 287 ? -18.860 52.093 22.620 1.00 34.31 287 ASN A C 1
ATOM 2267 O O . ASN A 1 287 ? -18.325 53.119 22.209 1.00 34.31 287 ASN A O 1
ATOM 2271 N N . ASN A 1 288 ? -19.370 51.191 21.778 1.00 34.41 288 ASN A N 1
ATOM 2272 C CA . ASN A 1 288 ? -19.939 51.592 20.486 1.00 34.41 288 ASN A CA 1
ATOM 2273 C C . ASN A 1 288 ? -20.828 50.476 19.920 1.00 34.41 288 ASN A C 1
ATOM 2275 O O . ASN A 1 288 ? -20.396 49.665 19.106 1.00 34.41 288 ASN A O 1
ATOM 2279 N N . ILE A 1 289 ? -22.074 50.416 20.391 1.00 34.81 289 ILE A N 1
ATOM 2280 C CA . ILE A 1 289 ? -23.125 49.611 19.763 1.00 34.81 289 ILE A CA 1
ATOM 2281 C C . ILE A 1 289 ? -23.940 50.572 18.901 1.00 34.81 289 ILE A C 1
ATOM 2283 O O . ILE A 1 289 ? -24.783 51.304 19.409 1.00 34.81 289 ILE A O 1
ATOM 2287 N N . ASN A 1 290 ? -23.664 50.572 17.600 1.00 32.50 290 ASN A N 1
ATOM 2288 C CA . ASN A 1 290 ? -24.641 50.951 16.587 1.00 32.50 290 ASN A CA 1
ATOM 2289 C C . ASN A 1 290 ? -24.989 49.668 15.827 1.00 32.50 290 ASN A C 1
ATOM 2291 O O . ASN A 1 290 ? -24.428 49.395 14.768 1.00 32.50 290 ASN A O 1
ATOM 2295 N N . ASP A 1 291 ? -25.868 48.861 16.421 1.00 34.22 291 ASP A N 1
ATOM 2296 C CA . ASP A 1 291 ? -26.539 47.760 15.734 1.00 34.22 291 ASP A CA 1
ATOM 2297 C C . ASP A 1 291 ? -27.758 48.329 15.001 1.00 34.22 291 ASP A C 1
ATOM 2299 O O . ASP A 1 291 ? -28.751 48.708 15.625 1.00 34.22 291 ASP A O 1
ATOM 2303 N N . GLU A 1 292 ? -27.703 48.376 13.669 1.00 29.39 292 GLU A N 1
ATOM 2304 C CA . GLU A 1 292 ? -28.934 48.210 12.898 1.00 29.39 292 GLU A CA 1
ATOM 2305 C C . GLU A 1 292 ? -29.238 46.706 12.801 1.00 29.39 292 GLU A C 1
ATOM 2307 O O . GLU A 1 292 ? -28.340 45.916 12.489 1.00 29.39 292 GLU A O 1
ATOM 2312 N N . PRO A 1 293 ? -30.486 46.278 13.062 1.00 32.12 293 PRO A N 1
ATOM 2313 C CA . PRO A 1 293 ? -30.825 44.870 13.187 1.00 32.12 293 PRO A CA 1
ATOM 2314 C C . PRO A 1 293 ? -30.753 44.190 11.816 1.00 32.12 293 PRO A C 1
ATOM 2316 O O . PRO A 1 293 ? -31.625 44.372 10.965 1.00 32.12 293 PRO A O 1
ATOM 2319 N N . ARG A 1 294 ? -29.719 43.369 11.600 1.00 40.41 294 ARG A N 1
ATOM 2320 C CA . ARG A 1 294 ? -29.668 42.454 10.454 1.00 40.41 294 ARG A CA 1
ATOM 2321 C C . ARG A 1 294 ? -30.742 41.386 10.647 1.00 40.41 294 ARG A C 1
ATOM 2323 O O . ARG A 1 294 ? -30.656 40.538 11.534 1.00 40.41 294 ARG A O 1
ATOM 2330 N N . THR A 1 295 ? -31.781 41.465 9.828 1.00 39.44 295 THR A N 1
ATOM 2331 C CA . THR A 1 295 ? -32.928 40.561 9.811 1.00 39.44 295 THR A CA 1
ATOM 2332 C C . THR A 1 295 ? -32.496 39.139 9.448 1.00 39.44 295 THR A C 1
ATOM 2334 O O . THR A 1 295 ? -32.334 38.799 8.281 1.00 39.44 295 THR A O 1
ATOM 2337 N N . SER A 1 296 ? -32.344 38.282 10.456 1.00 45.19 296 SER A N 1
ATOM 2338 C CA . SER A 1 296 ? -32.324 36.827 10.290 1.00 45.19 296 SER A CA 1
ATOM 2339 C C . SER A 1 296 ? -33.434 36.216 11.140 1.00 45.19 296 SER A C 1
ATOM 2341 O O . SER A 1 296 ? -33.766 36.718 12.214 1.00 45.19 296 SER A O 1
ATOM 2343 N N . THR A 1 297 ? -34.063 35.163 10.626 1.00 48.78 297 THR A N 1
ATOM 2344 C CA . THR A 1 297 ? -35.022 34.358 11.384 1.00 48.78 297 THR A CA 1
ATOM 2345 C C . THR A 1 297 ? -34.331 33.813 12.640 1.00 48.78 297 THR A C 1
ATOM 2347 O O . THR A 1 297 ? -33.283 33.179 12.494 1.00 48.78 297 THR A O 1
ATOM 2350 N N . PRO A 1 298 ? -34.872 34.038 13.851 1.00 59.84 298 PRO A N 1
ATOM 2351 C CA . PRO A 1 298 ? -34.316 33.476 15.078 1.00 59.84 298 PRO A CA 1
ATOM 2352 C C . PRO A 1 298 ? -34.185 31.958 14.940 1.00 59.84 298 PRO A C 1
ATOM 2354 O O . PRO A 1 298 ? -35.119 31.306 14.470 1.00 59.84 298 PRO A O 1
ATOM 2357 N N . ILE A 1 299 ? -33.041 31.388 15.334 1.00 67.00 299 ILE A N 1
ATOM 2358 C CA . ILE A 1 299 ? -32.931 29.932 15.460 1.00 67.00 299 ILE A CA 1
ATOM 2359 C C . ILE A 1 299 ? -33.954 29.528 16.522 1.00 67.00 299 ILE A C 1
ATOM 2361 O O . ILE A 1 299 ? -33.868 29.962 17.667 1.00 67.00 299 ILE A O 1
ATOM 2365 N N . GLU A 1 300 ? -34.941 28.718 16.146 1.00 74.62 300 GLU A N 1
ATOM 2366 C CA . GLU A 1 300 ? -35.907 28.154 17.089 1.00 74.62 300 GLU A CA 1
ATOM 2367 C C . GLU A 1 300 ? -35.212 27.059 17.916 1.00 74.62 300 GLU A C 1
ATOM 2369 O O . GLU A 1 300 ? -35.400 25.863 17.680 1.00 74.62 300 GLU A O 1
ATOM 2374 N N . VAL A 1 301 ? -34.365 27.476 18.866 1.00 77.44 301 VAL A N 1
ATOM 2375 C CA . VAL A 1 301 ? -33.536 26.596 19.709 1.00 77.44 301 VAL A CA 1
ATOM 2376 C C . VAL A 1 301 ? -34.392 25.532 20.396 1.00 77.44 301 VAL A C 1
ATOM 2378 O O . VAL A 1 301 ? -33.993 24.379 20.457 1.00 77.44 301 VAL A O 1
ATOM 2381 N N . GLU A 1 302 ? -35.610 25.876 20.810 1.00 79.75 302 GLU A N 1
ATOM 2382 C CA . GLU A 1 302 ? -36.556 24.967 21.468 1.00 79.75 302 GLU A CA 1
ATOM 2383 C C . GLU A 1 302 ? -36.924 23.746 20.603 1.00 79.75 302 GLU A C 1
ATOM 2385 O O . GLU A 1 302 ? -36.922 22.617 21.096 1.00 79.75 302 GLU A O 1
ATOM 2390 N N . LYS A 1 303 ? -37.174 23.936 19.297 1.00 80.50 303 LYS A N 1
ATOM 2391 C CA . LYS A 1 303 ? -37.475 22.822 18.372 1.00 80.50 303 LYS A CA 1
ATOM 2392 C C . LYS A 1 303 ? -36.247 21.956 18.106 1.00 80.50 303 LYS A C 1
ATOM 2394 O O . LYS A 1 303 ? -36.352 20.746 17.894 1.00 80.50 303 LYS A O 1
ATOM 2399 N N . LEU A 1 304 ? -35.070 22.574 18.112 1.00 82.62 304 LEU A N 1
ATOM 2400 C CA . LEU A 1 304 ? -33.807 21.873 17.938 1.00 82.62 304 LEU A CA 1
ATOM 2401 C C . LEU A 1 304 ? -33.445 21.049 19.182 1.00 82.62 304 LEU A C 1
ATOM 2403 O O . LEU A 1 304 ? -33.016 19.907 19.045 1.00 82.62 304 LEU A O 1
ATOM 2407 N N . GLU A 1 305 ? -33.673 21.584 20.382 1.00 86.81 305 GLU A N 1
ATOM 2408 C CA . GLU A 1 305 ? -33.533 20.859 21.651 1.00 86.81 305 GLU A CA 1
ATOM 2409 C C . GLU A 1 305 ? -34.478 19.654 21.723 1.00 86.81 305 GLU A C 1
ATOM 2411 O O . GLU A 1 305 ? -34.069 18.585 22.179 1.00 86.81 305 GLU A O 1
ATOM 2416 N N . GLU A 1 306 ? -35.711 19.791 21.221 1.00 85.06 306 GLU A N 1
ATOM 2417 C CA . GLU A 1 306 ? -36.657 18.676 21.092 1.00 85.06 306 GLU A CA 1
ATOM 2418 C C . GLU A 1 306 ? -36.150 17.615 20.103 1.00 85.06 306 GLU A C 1
ATOM 2420 O O . GLU A 1 306 ? -36.148 16.425 20.418 1.00 85.06 306 GLU A O 1
ATOM 2425 N N . THR A 1 307 ? -35.640 18.040 18.943 1.00 83.50 307 THR A N 1
ATOM 2426 C CA . THR A 1 307 ? -35.090 17.139 17.913 1.00 83.50 307 THR A CA 1
ATOM 2427 C C . THR A 1 307 ? -33.851 16.381 18.402 1.00 83.50 307 THR A C 1
ATOM 2429 O O . THR A 1 307 ? -33.677 15.204 18.083 1.00 83.50 307 THR A O 1
ATOM 2432 N N . LEU A 1 308 ? -32.986 17.041 19.177 1.00 84.94 308 LEU A N 1
ATOM 2433 C CA . LEU A 1 308 ? -31.777 16.449 19.758 1.00 84.94 308 LEU A CA 1
ATOM 2434 C C . LEU A 1 308 ? -32.056 15.665 21.049 1.00 84.94 308 LEU A C 1
ATOM 2436 O O . LEU A 1 308 ? -31.203 14.893 21.486 1.00 84.94 308 LEU A O 1
ATOM 2440 N N . GLY A 1 309 ? -33.216 15.870 21.678 1.00 84.81 309 GLY A N 1
ATOM 2441 C CA . GLY A 1 309 ? -33.541 15.306 22.988 1.00 84.81 309 GLY A CA 1
ATOM 2442 C C . GLY A 1 309 ? -32.643 15.827 24.119 1.00 84.81 309 GLY A C 1
ATOM 2443 O O . GLY A 1 309 ? -32.456 15.132 25.118 1.00 84.81 309 GLY A O 1
ATOM 2444 N N . TYR A 1 310 ? -32.062 17.023 23.970 1.00 88.19 310 TYR A N 1
ATOM 2445 C CA . TYR A 1 310 ? -31.108 17.602 24.920 1.00 88.19 310 TYR A CA 1
ATOM 2446 C C . TYR A 1 310 ? -31.344 19.103 25.106 1.00 88.19 310 TYR A C 1
ATOM 2448 O O . TYR A 1 310 ? -31.408 19.844 24.129 1.00 88.19 310 TYR A O 1
ATOM 2456 N N . LYS A 1 311 ? -31.415 19.548 26.369 1.00 87.88 311 LYS A N 1
ATOM 2457 C CA . LYS A 1 311 ? -31.526 20.968 26.734 1.00 87.88 311 LYS A CA 1
ATOM 2458 C C . LYS A 1 311 ? -30.150 21.560 27.019 1.00 87.88 311 LYS A C 1
ATOM 2460 O O . LYS A 1 311 ? -29.426 21.059 27.883 1.00 87.88 311 LYS A O 1
ATOM 2465 N N . PHE A 1 312 ? -29.789 22.628 26.318 1.00 85.69 312 PHE A N 1
ATOM 2466 C CA . PHE A 1 312 ? -28.489 23.270 26.466 1.00 85.69 312 PHE A CA 1
ATOM 2467 C C . PHE A 1 312 ? -28.462 24.181 27.695 1.00 85.69 312 PHE A C 1
ATOM 2469 O O . PHE A 1 312 ? -29.242 25.119 27.816 1.00 85.69 312 PHE A O 1
ATOM 2476 N N . ASN A 1 313 ? -27.476 23.970 28.572 1.00 88.31 313 ASN A N 1
ATOM 2477 C CA . ASN A 1 313 ? -27.206 24.890 29.686 1.00 88.31 313 ASN A CA 1
ATOM 2478 C C . ASN A 1 313 ? -26.736 26.271 29.203 1.00 88.31 313 ASN A C 1
ATOM 2480 O O . ASN A 1 313 ? -26.914 27.264 29.899 1.00 88.31 313 ASN A O 1
ATOM 2484 N N . ASN A 1 314 ? -26.104 26.322 28.027 1.00 87.00 314 ASN A N 1
ATOM 2485 C CA . ASN A 1 314 ? -25.709 27.557 27.370 1.00 87.00 314 ASN A CA 1
ATOM 2486 C C . ASN A 1 314 ? -26.157 27.520 25.903 1.00 87.00 314 ASN A C 1
ATOM 2488 O O . ASN A 1 314 ? -25.556 26.822 25.084 1.00 87.00 314 ASN A O 1
ATOM 2492 N N . GLN A 1 315 ? -27.203 28.284 25.588 1.00 85.00 315 GLN A N 1
ATOM 2493 C CA . GLN A 1 315 ? -27.782 28.366 24.245 1.00 85.00 315 GLN A CA 1
ATOM 2494 C C . GLN A 1 315 ? -26.823 28.996 23.221 1.00 85.00 315 GLN A C 1
ATOM 2496 O O . GLN A 1 315 ? -26.900 28.679 22.036 1.00 85.00 315 GLN A O 1
ATOM 2501 N N . SER A 1 316 ? -25.833 29.786 23.659 1.00 85.38 316 SER A N 1
ATOM 2502 C CA . SER A 1 316 ? -24.847 30.370 22.740 1.00 85.38 316 SER A CA 1
ATOM 2503 C C . SER A 1 316 ? -24.009 29.305 22.020 1.00 85.38 316 SER A C 1
ATOM 2505 O O . SER A 1 316 ? -23.524 29.543 20.918 1.00 85.38 316 SER A O 1
ATOM 2507 N N . LEU A 1 317 ? -23.838 28.117 22.617 1.00 87.69 317 LEU A N 1
ATOM 2508 C CA . LEU A 1 317 ? -23.054 27.028 22.027 1.00 87.69 317 LEU A CA 1
ATOM 2509 C C . LEU A 1 317 ? -23.758 26.387 20.831 1.00 87.69 317 LEU A C 1
ATOM 2511 O O . LEU A 1 317 ? -23.104 26.072 19.840 1.00 87.69 317 LEU A O 1
ATOM 2515 N N . ILE A 1 318 ? -25.076 26.192 20.911 1.00 87.81 318 ILE A N 1
ATOM 2516 C CA . ILE A 1 318 ? -25.834 25.609 19.799 1.00 87.81 318 ILE A CA 1
ATOM 2517 C C . ILE A 1 318 ? -26.003 26.621 18.666 1.00 87.81 318 ILE A C 1
ATOM 2519 O O . ILE A 1 318 ? -25.889 26.274 17.493 1.00 87.81 318 ILE A O 1
ATOM 2523 N N . GLU A 1 319 ? -26.159 27.895 19.019 1.00 86.56 319 GLU A N 1
ATOM 2524 C CA . GLU A 1 319 ? -26.114 28.992 18.065 1.00 86.56 319 GLU A CA 1
ATOM 2525 C C . GLU A 1 319 ? -24.770 29.060 17.333 1.00 86.56 319 GLU A C 1
ATOM 2527 O O . GLU A 1 319 ? -24.756 29.174 16.108 1.00 86.56 319 GLU A O 1
ATOM 2532 N N . GLN A 1 320 ? -23.649 28.963 18.054 1.00 89.06 320 GLN A N 1
ATOM 2533 C CA . GLN A 1 320 ? -22.312 28.924 17.461 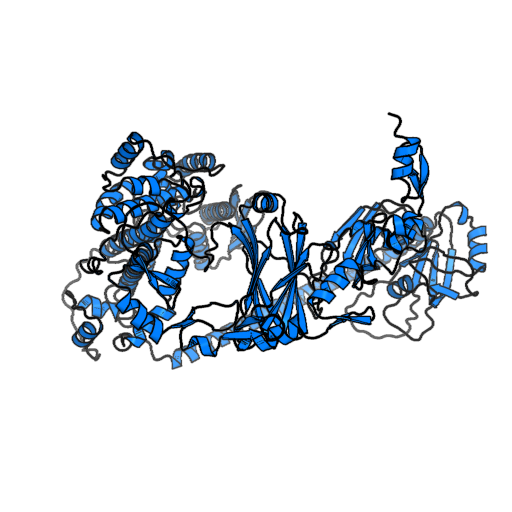1.00 89.06 320 GLN A CA 1
ATOM 2534 C C . GLN A 1 320 ? -22.134 27.695 16.555 1.00 89.06 320 GLN A C 1
ATOM 2536 O O . GLN A 1 320 ? -21.624 27.830 15.444 1.00 89.06 320 GLN A O 1
ATOM 2541 N N . ALA A 1 321 ? -22.578 26.512 16.998 1.00 90.06 321 ALA A N 1
ATOM 2542 C CA . ALA A 1 321 ? -22.473 25.258 16.245 1.00 90.06 321 ALA A CA 1
ATOM 2543 C C . ALA A 1 321 ? -23.232 25.285 14.906 1.00 90.06 321 ALA A C 1
ATOM 2545 O O . ALA A 1 321 ? -22.901 24.534 13.991 1.00 90.06 321 ALA A O 1
ATOM 2546 N N . LEU A 1 322 ? -24.229 26.162 14.784 1.00 88.94 322 LEU A N 1
ATOM 2547 C CA . LEU A 1 322 ? -25.027 26.358 13.578 1.00 88.94 322 LEU A CA 1
ATOM 2548 C C . LEU A 1 322 ? -24.618 27.593 12.768 1.00 88.94 322 LEU A C 1
ATOM 2550 O O . LEU A 1 322 ? -25.309 27.946 11.816 1.00 88.94 322 LEU A O 1
ATOM 2554 N N . THR A 1 323 ? -23.508 28.254 13.094 1.00 88.19 323 THR A N 1
ATOM 2555 C CA . THR A 1 323 ? -23.022 29.418 12.343 1.00 88.19 323 THR A CA 1
ATOM 2556 C C . THR A 1 323 ? -21.797 29.066 11.523 1.00 88.19 323 THR A C 1
ATOM 2558 O O . THR A 1 323 ? -20.748 28.733 12.069 1.00 88.19 323 THR A O 1
ATOM 2561 N N . HIS A 1 324 ? -21.904 29.188 10.202 1.00 86.50 324 HIS A N 1
ATOM 2562 C CA . HIS A 1 324 ? -20.770 29.038 9.296 1.00 86.50 324 HIS A CA 1
ATOM 2563 C C . HIS A 1 324 ? -19.875 30.292 9.324 1.00 86.50 324 HIS A C 1
ATOM 2565 O O . HIS A 1 324 ? -20.369 31.415 9.434 1.00 86.50 324 HIS A O 1
ATOM 2571 N N . SER A 1 325 ? -18.565 30.119 9.127 1.00 83.31 325 SER A N 1
ATOM 2572 C CA . SER A 1 325 ? -17.542 31.188 9.139 1.00 83.31 325 SER A CA 1
ATOM 2573 C C . SER A 1 325 ? -17.754 32.331 8.135 1.00 83.31 325 SER A C 1
ATOM 2575 O O . SER A 1 325 ? -17.087 33.352 8.201 1.00 83.31 325 SER A O 1
ATOM 2577 N N . SER A 1 326 ? -18.693 32.189 7.198 1.00 81.06 326 SER A N 1
ATOM 2578 C CA . SER A 1 326 ? -19.087 33.263 6.276 1.00 81.06 326 SER A CA 1
ATOM 2579 C C . SER A 1 326 ? -20.137 34.215 6.843 1.00 81.06 326 SER A C 1
ATOM 2581 O O . SER A 1 326 ? -20.393 35.229 6.215 1.00 81.06 326 SER A O 1
ATOM 2583 N N . TYR A 1 327 ? -20.806 33.847 7.937 1.00 76.69 327 TYR A N 1
ATOM 2584 C CA . TYR A 1 327 ? -21.851 34.646 8.587 1.00 76.69 327 TYR A CA 1
ATOM 2585 C C . TYR A 1 327 ? -21.297 35.473 9.758 1.00 76.69 327 TYR A C 1
ATOM 2587 O O . TYR A 1 327 ? -21.845 36.515 10.104 1.00 76.69 327 TYR A O 1
ATOM 2595 N N . ALA A 1 328 ? -20.204 35.016 10.377 1.00 75.62 328 ALA A N 1
ATOM 2596 C CA . ALA A 1 328 ? -19.571 35.685 11.507 1.00 75.62 328 ALA A CA 1
ATOM 2597 C C . ALA A 1 328 ? -18.042 35.653 11.385 1.00 75.62 328 ALA A C 1
ATOM 2599 O O . ALA A 1 328 ? -17.446 34.576 11.330 1.00 75.62 328 ALA A O 1
ATOM 2600 N N . ASP A 1 329 ? -17.427 36.839 11.402 1.00 68.19 329 ASP A N 1
ATOM 2601 C CA . ASP A 1 329 ? -15.973 37.014 11.280 1.00 68.19 329 ASP A CA 1
ATOM 2602 C C . ASP A 1 329 ? -15.211 36.660 12.572 1.00 68.19 329 ASP A C 1
ATOM 2604 O O . ASP A 1 329 ? -14.027 36.320 12.522 1.00 68.19 329 ASP A O 1
ATOM 2608 N N . ASP A 1 330 ? -15.868 36.724 13.737 1.00 77.19 330 ASP A N 1
ATOM 2609 C CA . ASP A 1 330 ? -15.250 36.359 15.014 1.00 77.19 330 ASP A CA 1
ATOM 2610 C C . ASP A 1 330 ? -15.128 34.835 15.178 1.00 77.19 330 ASP A C 1
ATOM 2612 O O . ASP A 1 330 ? -16.067 34.075 14.938 1.00 77.19 330 ASP A O 1
ATOM 2616 N N . ILE A 1 331 ? -13.962 34.392 15.650 1.00 73.56 331 ILE A N 1
ATOM 2617 C CA . ILE A 1 331 ? -13.570 32.981 15.734 1.00 73.56 331 ILE A CA 1
ATOM 2618 C C . ILE A 1 331 ? -14.359 32.168 16.759 1.00 73.56 331 ILE A C 1
ATOM 2620 O O . ILE A 1 331 ? -14.461 30.946 16.652 1.00 73.56 331 ILE A O 1
ATOM 2624 N N . ASN A 1 332 ? -14.919 32.847 17.759 1.00 77.75 332 ASN A N 1
ATOM 2625 C CA . ASN A 1 332 ? -15.776 32.243 18.773 1.00 77.75 332 ASN A CA 1
ATOM 2626 C C . ASN A 1 332 ? -17.262 32.338 18.405 1.00 77.75 332 ASN A C 1
ATOM 2628 O O . ASN A 1 332 ? -18.112 31.896 19.171 1.00 77.75 332 ASN A O 1
ATOM 2632 N N . SER A 1 333 ? -17.570 32.872 17.223 1.00 78.69 333 SER A N 1
ATOM 2633 C CA . SER A 1 333 ? -18.935 33.092 16.750 1.00 78.69 333 SER A CA 1
ATOM 2634 C C . SER A 1 333 ? -19.356 32.127 15.629 1.00 78.69 333 SER A C 1
ATOM 2636 O O . SER A 1 333 ? -20.515 32.150 15.216 1.00 78.69 333 SER A O 1
ATOM 2638 N N . HIS A 1 334 ? -18.457 31.249 15.163 1.00 84.94 334 HIS A N 1
ATOM 2639 C CA . HIS A 1 334 ? -18.737 30.186 14.186 1.00 84.94 334 HIS A CA 1
ATOM 2640 C C . HIS A 1 334 ? -18.266 28.797 14.655 1.00 84.94 334 HIS A C 1
ATOM 2642 O O . HIS A 1 334 ? -17.530 28.670 15.641 1.00 84.94 334 HIS A O 1
ATOM 2648 N N . TYR A 1 335 ? -18.725 27.744 13.971 1.00 88.94 335 TYR A N 1
ATOM 2649 C CA . TYR A 1 335 ? -18.619 26.364 14.451 1.00 88.94 335 TYR A CA 1
ATOM 2650 C C . TYR A 1 335 ? -17.217 25.744 14.366 1.00 88.94 335 TYR A C 1
ATOM 2652 O O . TYR A 1 335 ? -16.998 24.736 15.025 1.00 88.94 335 TYR A O 1
ATOM 2660 N N . ASP A 1 336 ? -16.259 26.299 13.617 1.00 88.81 336 ASP A N 1
ATOM 2661 C CA . ASP A 1 336 ? -14.960 25.659 13.315 1.00 88.81 336 ASP A CA 1
ATOM 2662 C C . ASP A 1 336 ? -14.206 25.139 14.559 1.00 88.81 336 ASP A C 1
ATOM 2664 O O . ASP A 1 336 ? -13.586 24.072 14.541 1.00 88.81 336 ASP A O 1
ATOM 2668 N N . ARG A 1 337 ? -14.250 25.876 15.677 1.00 91.12 337 ARG A N 1
ATOM 2669 C CA . ARG A 1 337 ? -13.642 25.433 16.946 1.00 91.12 337 ARG A CA 1
ATOM 2670 C C . ARG A 1 337 ? -14.452 24.322 17.627 1.00 91.12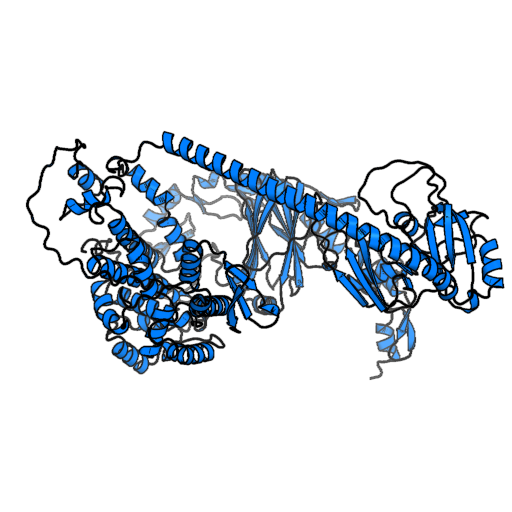 337 ARG A C 1
ATOM 2672 O O . ARG A 1 337 ? -13.862 23.438 18.250 1.00 91.12 337 ARG A O 1
ATOM 2679 N N . LEU A 1 338 ? -15.781 24.370 17.523 1.00 92.31 338 LEU A N 1
ATOM 2680 C CA . LEU A 1 338 ? -16.682 23.331 18.031 1.00 92.31 338 LEU A CA 1
ATOM 2681 C C . LEU A 1 338 ? -16.600 22.047 17.193 1.00 92.31 338 LEU A C 1
ATOM 2683 O O . LEU A 1 338 ? -16.683 20.957 17.750 1.00 92.31 338 LEU A O 1
ATOM 2687 N N . GLU A 1 339 ? -16.365 22.159 15.888 1.00 92.69 339 GLU A N 1
ATOM 2688 C CA . GLU A 1 339 ? -16.062 21.030 15.003 1.00 92.69 339 GLU A CA 1
ATOM 2689 C C . GLU A 1 339 ? -14.774 20.330 15.447 1.00 92.69 339 GLU A C 1
ATOM 2691 O O . GLU A 1 339 ? -14.774 19.118 15.641 1.00 92.69 339 GLU A O 1
ATOM 2696 N N . TYR A 1 340 ? -13.708 21.092 15.716 1.00 91.56 340 TYR A N 1
ATOM 2697 C CA . TYR A 1 340 ? -12.431 20.548 16.191 1.00 91.56 340 TYR A CA 1
ATOM 2698 C C . TYR A 1 340 ? -12.566 19.698 17.469 1.00 91.56 340 TYR A C 1
ATOM 2700 O O . TYR A 1 340 ? -11.955 18.633 17.568 1.00 91.56 340 TYR A O 1
ATOM 2708 N N . ILE A 1 341 ? -13.374 20.133 18.446 1.00 93.12 341 ILE A N 1
ATOM 2709 C CA . ILE A 1 341 ? -13.650 19.324 19.647 1.00 93.12 341 ILE A CA 1
ATOM 2710 C C . ILE A 1 341 ? -14.643 18.190 19.370 1.00 93.12 341 ILE A C 1
ATOM 2712 O O . ILE A 1 341 ? -14.466 17.086 19.889 1.00 93.12 341 ILE A O 1
ATOM 2716 N N . GLY A 1 342 ? -15.657 18.440 18.540 1.00 92.94 342 GLY A N 1
ATOM 2717 C CA . GLY A 1 342 ? -16.678 17.468 18.162 1.00 92.94 342 GLY A CA 1
ATOM 2718 C C . GLY A 1 342 ? -16.089 16.239 17.475 1.00 92.94 342 GLY A C 1
ATOM 2719 O O . GLY A 1 342 ? -16.466 15.124 17.822 1.00 92.94 342 GLY A O 1
ATOM 2720 N N . ASP A 1 343 ? -15.114 16.429 16.587 1.00 92.12 343 ASP A N 1
ATOM 2721 C CA . ASP A 1 343 ? -14.447 15.352 15.851 1.00 92.12 343 ASP A CA 1
ATOM 2722 C C . ASP A 1 343 ? -13.694 14.390 16.792 1.00 92.12 343 ASP A C 1
ATOM 2724 O O . ASP A 1 343 ? -13.864 13.167 16.735 1.00 92.12 343 ASP A O 1
ATOM 2728 N N . SER A 1 344 ? -12.946 14.935 17.761 1.00 93.06 344 SER A N 1
ATOM 2729 C CA . SER A 1 344 ? -12.260 14.124 18.777 1.00 93.06 344 SER A CA 1
ATOM 2730 C C . SER A 1 344 ? -13.234 13.411 19.719 1.00 93.06 344 SER A C 1
ATOM 2732 O O . SER A 1 344 ? -13.014 12.251 20.070 1.00 93.06 344 SER A O 1
ATOM 2734 N N . VAL A 1 345 ? -14.321 14.076 20.131 1.00 94.00 345 VAL A N 1
ATOM 2735 C CA . VAL A 1 345 ? -15.349 13.471 20.998 1.00 94.00 345 VAL A CA 1
ATOM 2736 C C . VAL A 1 345 ? -16.067 12.336 20.271 1.00 94.00 345 VAL A C 1
ATOM 2738 O O . VAL A 1 345 ? -16.229 11.255 20.836 1.00 94.00 345 VAL A O 1
ATOM 2741 N N . LEU A 1 346 ? -16.462 12.549 19.015 1.00 93.88 346 LEU A N 1
ATOM 2742 C CA . LEU A 1 346 ? -17.134 11.547 18.193 1.00 93.88 346 LEU A CA 1
ATOM 2743 C C . LEU A 1 346 ? -16.235 10.328 17.958 1.00 93.88 346 LEU A C 1
ATOM 2745 O O . LEU A 1 346 ? -16.686 9.189 18.101 1.00 93.88 346 LEU A O 1
ATOM 2749 N N . THR A 1 347 ? -14.953 10.571 17.675 1.00 93.56 347 THR A N 1
ATOM 2750 C CA . THR A 1 347 ? -13.940 9.520 17.538 1.00 93.56 347 THR A CA 1
ATOM 2751 C C . THR A 1 347 ? -13.829 8.703 18.824 1.00 93.56 347 THR A C 1
ATOM 2753 O O . THR A 1 347 ? -13.975 7.483 18.776 1.00 93.56 347 THR A O 1
ATOM 2756 N N . ALA A 1 348 ? -13.667 9.347 19.986 1.00 93.88 348 ALA A N 1
ATOM 2757 C CA . ALA A 1 348 ? -13.584 8.657 21.276 1.00 93.88 348 ALA A CA 1
ATOM 2758 C C . ALA A 1 348 ? -14.857 7.860 21.615 1.00 93.88 348 ALA A C 1
ATOM 2760 O O . ALA A 1 348 ? -14.764 6.741 22.122 1.00 93.88 348 ALA A O 1
ATOM 2761 N N . LEU A 1 349 ? -16.041 8.389 21.290 1.00 93.56 349 LEU A N 1
ATOM 2762 C CA . LEU A 1 349 ? -17.325 7.717 21.503 1.00 93.56 349 LEU A CA 1
ATOM 2763 C C . LEU A 1 349 ? -17.459 6.432 20.682 1.00 93.56 349 LEU A C 1
ATOM 2765 O O . LEU A 1 349 ? -17.765 5.381 21.247 1.00 93.56 349 LEU A O 1
ATOM 2769 N N . PHE A 1 350 ? -17.212 6.491 19.369 1.00 94.00 350 PHE A N 1
ATOM 2770 C CA . PHE A 1 350 ? -17.280 5.301 18.517 1.00 94.00 350 PHE A CA 1
ATOM 2771 C C . PHE A 1 350 ? -16.161 4.308 18.835 1.00 94.00 350 PHE A C 1
ATOM 2773 O O . PHE A 1 350 ? -16.410 3.104 18.828 1.00 94.00 350 PHE A O 1
ATOM 2780 N N . THR A 1 351 ? -14.957 4.778 19.175 1.00 94.75 351 THR A N 1
ATOM 2781 C CA . THR A 1 351 ? -13.869 3.915 19.655 1.00 94.75 351 THR A CA 1
ATOM 2782 C C . THR A 1 351 ? -14.295 3.152 20.911 1.00 94.75 351 THR A C 1
ATOM 2784 O O . THR A 1 351 ? -14.215 1.922 20.915 1.00 94.75 351 THR A O 1
ATOM 2787 N N . LYS A 1 352 ? -14.822 3.847 21.933 1.00 94.75 352 LYS A N 1
ATOM 2788 C CA . LYS A 1 352 ? -15.351 3.236 23.166 1.00 94.75 352 LYS A CA 1
ATOM 2789 C C . LYS A 1 352 ? -16.459 2.230 22.850 1.00 94.75 352 LYS A C 1
ATOM 2791 O O . LYS A 1 352 ? -16.396 1.087 23.294 1.00 94.75 352 LYS A O 1
ATOM 2796 N N . LEU A 1 353 ? -17.451 2.633 22.054 1.00 93.88 353 LEU A N 1
ATOM 2797 C CA . LEU A 1 353 ? -18.579 1.780 21.677 1.00 93.88 353 LEU A CA 1
ATOM 2798 C C . LEU A 1 353 ? -18.103 0.496 20.986 1.00 93.88 353 LEU A C 1
ATOM 2800 O O . LEU A 1 353 ? -18.496 -0.599 21.374 1.00 93.88 353 LEU A O 1
ATOM 2804 N N . HIS A 1 354 ? -17.229 0.617 19.987 1.00 93.12 354 HIS A N 1
ATOM 2805 C CA . HIS A 1 354 ? -16.718 -0.527 19.240 1.00 93.12 354 HIS A CA 1
ATOM 2806 C C . HIS A 1 354 ? -15.831 -1.441 20.092 1.00 93.12 354 HIS A C 1
ATOM 2808 O O . HIS A 1 354 ? -15.899 -2.659 19.938 1.00 93.12 354 HIS A O 1
ATOM 2814 N N . TYR A 1 355 ? -15.033 -0.874 21.001 1.00 93.69 355 TYR A N 1
ATOM 2815 C CA . TYR A 1 355 ? -14.194 -1.642 21.918 1.00 93.69 355 TYR A CA 1
ATOM 2816 C C . TYR A 1 355 ? -15.030 -2.584 22.801 1.00 93.69 355 TYR A C 1
ATOM 2818 O O . TYR A 1 355 ? -14.687 -3.761 22.935 1.00 93.69 355 TYR A O 1
ATOM 2826 N N . PHE A 1 356 ? -16.147 -2.096 23.351 1.00 93.19 356 PHE A N 1
ATOM 2827 C CA . PHE A 1 356 ? -17.011 -2.893 24.227 1.00 93.19 356 PHE A CA 1
ATOM 2828 C C . PHE A 1 356 ? -18.004 -3.786 23.473 1.00 93.19 356 PHE A C 1
ATOM 2830 O O . PHE A 1 356 ? -18.225 -4.917 23.894 1.00 93.19 356 PHE A O 1
ATOM 2837 N N . LEU A 1 357 ? -18.583 -3.325 22.356 1.00 92.38 357 LEU A N 1
ATOM 2838 C CA . LEU A 1 357 ? -19.549 -4.125 21.588 1.00 92.38 357 LEU A CA 1
ATOM 2839 C C . LEU A 1 357 ? -18.904 -5.282 20.819 1.00 92.38 357 LEU A C 1
ATOM 2841 O O . LEU A 1 357 ? -19.569 -6.282 20.551 1.00 92.38 357 LEU A O 1
ATOM 2845 N N . TYR A 1 358 ? -17.628 -5.153 20.449 1.00 91.31 358 TYR A N 1
ATOM 2846 C CA . TYR A 1 358 ? -16.930 -6.136 19.624 1.00 91.31 358 TYR A CA 1
ATOM 2847 C C . TYR A 1 358 ? -15.638 -6.638 20.296 1.00 91.31 358 TYR A C 1
ATOM 2849 O O . TYR A 1 358 ? -14.543 -6.408 19.769 1.00 91.31 358 TYR A O 1
ATOM 2857 N N . PRO A 1 359 ? -15.731 -7.347 21.442 1.00 87.06 359 PRO A N 1
ATOM 2858 C CA . PRO A 1 359 ? -14.575 -7.843 22.195 1.00 87.06 359 PRO A CA 1
ATOM 2859 C C . PRO A 1 359 ? -13.687 -8.815 21.402 1.00 87.06 359 PRO A C 1
ATOM 2861 O O . PRO A 1 359 ? -12.493 -8.924 21.663 1.00 87.06 359 PRO A O 1
ATOM 2864 N N . GLN A 1 360 ? -14.257 -9.506 20.417 1.00 84.00 360 GLN A N 1
ATOM 2865 C CA . GLN A 1 360 ? -13.572 -10.474 19.564 1.00 84.00 360 GLN A CA 1
ATOM 2866 C C . GLN A 1 360 ? -12.825 -9.852 18.376 1.00 84.00 360 GLN A C 1
ATOM 2868 O O . GLN A 1 360 ? -12.028 -10.539 17.743 1.00 84.00 360 GLN A O 1
ATOM 2873 N N . LEU A 1 361 ? -13.096 -8.587 18.030 1.00 86.75 361 LEU A N 1
ATOM 2874 C CA . LEU A 1 361 ? -12.470 -7.943 16.876 1.00 86.75 361 LEU A CA 1
ATOM 2875 C C . LEU A 1 361 ? -11.120 -7.323 17.253 1.00 86.75 361 LEU A C 1
ATOM 2877 O O . LEU A 1 361 ? -10.999 -6.596 18.242 1.00 86.75 361 LEU A O 1
ATOM 2881 N N . SER A 1 362 ? -10.119 -7.565 16.405 1.00 86.56 362 SER A N 1
ATOM 2882 C CA . SER A 1 362 ? -8.805 -6.930 16.501 1.00 86.56 362 SER A CA 1
ATOM 2883 C C . SER A 1 362 ? -8.870 -5.441 16.149 1.00 86.56 362 SER A C 1
ATOM 2885 O O . SER A 1 362 ? -9.729 -5.013 15.371 1.00 86.56 362 SER A O 1
ATOM 2887 N N . SER A 1 363 ? -7.922 -4.651 16.662 1.00 85.75 363 SER A N 1
ATOM 2888 C CA . SER A 1 363 ? -7.808 -3.211 16.370 1.00 85.75 363 SER A CA 1
ATOM 2889 C C . SER A 1 363 ? -7.825 -2.911 14.864 1.00 85.75 363 SER A C 1
ATOM 2891 O O . SER A 1 363 ? -8.555 -2.029 14.417 1.00 85.75 363 SER A O 1
ATOM 2893 N N . GLY A 1 364 ? -7.141 -3.728 14.052 1.00 85.50 364 GLY A N 1
ATOM 2894 C CA . GLY A 1 364 ? -7.121 -3.601 12.590 1.00 85.50 364 GLY A CA 1
ATOM 2895 C C . GLY A 1 364 ? -8.493 -3.720 11.907 1.00 85.50 364 GLY A C 1
ATOM 2896 O O . GLY A 1 364 ? -8.672 -3.187 10.816 1.00 85.50 364 GLY A O 1
ATOM 2897 N N . ARG A 1 365 ? -9.485 -4.371 12.533 1.00 88.88 365 ARG A N 1
ATOM 2898 C CA . ARG A 1 365 ? -10.883 -4.410 12.054 1.00 88.88 365 ARG A CA 1
ATOM 2899 C C . ARG A 1 365 ? -11.741 -3.306 12.676 1.00 88.88 365 ARG A C 1
ATOM 2901 O O . ARG A 1 365 ? -12.675 -2.835 12.029 1.00 88.88 365 ARG A O 1
ATOM 2908 N N . LEU A 1 366 ? -11.419 -2.878 13.897 1.00 90.75 366 LEU A N 1
ATOM 2909 C CA . LEU A 1 366 ? -12.111 -1.786 14.584 1.00 90.75 366 LEU A CA 1
ATOM 2910 C C . LEU A 1 366 ? -11.837 -0.425 13.927 1.00 90.75 366 LEU A C 1
ATOM 2912 O O . LEU A 1 366 ? -12.758 0.382 13.813 1.00 90.75 366 LEU A O 1
ATOM 2916 N N . THR A 1 367 ? -10.622 -0.186 13.423 1.00 90.19 367 THR A N 1
ATOM 2917 C CA . THR A 1 367 ? -10.248 1.089 12.787 1.00 90.19 367 THR A CA 1
ATOM 2918 C C . THR A 1 367 ? -11.050 1.393 11.510 1.00 90.19 367 THR A C 1
ATOM 2920 O O . THR A 1 367 ? -11.656 2.467 11.454 1.00 90.19 367 THR A O 1
ATOM 2923 N N . PRO A 1 368 ? -11.165 0.489 10.511 1.00 90.56 368 PRO A N 1
ATOM 2924 C CA . PRO A 1 368 ? -12.028 0.719 9.346 1.00 90.56 368 PRO A CA 1
ATOM 2925 C C . PRO A 1 368 ? -13.510 0.842 9.714 1.00 90.56 368 PRO A C 1
ATOM 2927 O O . PRO A 1 368 ? -14.238 1.635 9.114 1.00 90.56 368 PRO A O 1
ATOM 2930 N N . LEU A 1 369 ? -13.960 0.090 10.727 1.00 90.94 369 LEU A N 1
ATOM 2931 C CA . LEU A 1 369 ? -15.329 0.178 11.229 1.00 90.94 369 LEU A CA 1
ATOM 2932 C C . LEU A 1 369 ? -15.607 1.559 11.836 1.00 90.94 369 LEU A C 1
ATOM 2934 O O . LEU A 1 369 ? -16.650 2.147 11.560 1.00 90.94 369 LEU A O 1
ATOM 2938 N N . ARG A 1 370 ? -14.674 2.108 12.623 1.00 92.50 370 ARG A N 1
ATOM 2939 C CA . ARG A 1 370 ? -14.736 3.488 13.123 1.00 92.50 370 ARG A CA 1
ATOM 2940 C C . ARG A 1 370 ? -14.790 4.482 11.974 1.00 92.50 370 ARG A C 1
ATOM 2942 O O . ARG A 1 370 ? -15.743 5.250 11.926 1.00 92.50 370 ARG A O 1
ATOM 2949 N N . ALA A 1 371 ? -13.847 4.412 11.033 1.00 90.25 371 ALA A N 1
ATOM 2950 C CA . ALA A 1 371 ? -13.780 5.316 9.882 1.00 90.25 371 ALA A CA 1
ATOM 2951 C C . ALA A 1 371 ? -15.095 5.334 9.080 1.00 90.25 371 ALA A C 1
ATOM 2953 O O . ALA A 1 371 ? -15.629 6.396 8.791 1.00 90.25 371 ALA A O 1
ATOM 2954 N N . SER A 1 372 ? -15.691 4.164 8.836 1.00 89.00 372 SER A N 1
ATOM 2955 C CA . SER A 1 372 ? -16.978 4.035 8.129 1.00 89.00 372 SER A CA 1
ATOM 2956 C C . SER A 1 372 ? -18.184 4.568 8.924 1.00 89.00 372 SER A C 1
ATOM 2958 O O . SER A 1 372 ? -19.276 4.746 8.380 1.00 89.00 372 SER A O 1
ATOM 2960 N N . ASN A 1 373 ? -18.043 4.771 10.237 1.00 87.25 373 ASN A N 1
ATOM 2961 C CA . ASN A 1 373 ? -19.088 5.337 11.091 1.00 87.25 373 ASN A CA 1
ATOM 2962 C C . ASN A 1 373 ? -18.980 6.855 11.260 1.00 87.25 373 ASN A C 1
ATOM 2964 O O . ASN A 1 373 ? -20.014 7.489 11.452 1.00 87.25 373 ASN A O 1
ATOM 2968 N N . ILE A 1 374 ? -17.777 7.415 11.127 1.00 89.75 374 ILE A N 1
ATOM 2969 C CA . ILE A 1 374 ? -17.504 8.858 11.230 1.00 89.75 374 ILE A CA 1
ATOM 2970 C C . ILE A 1 374 ? -17.216 9.512 9.869 1.00 89.75 374 ILE A C 1
ATOM 2972 O O . ILE A 1 374 ? -16.713 10.627 9.808 1.00 89.75 374 ILE A O 1
ATOM 2976 N N . ASP A 1 375 ? -17.533 8.821 8.775 1.00 90.38 375 ASP A N 1
ATOM 2977 C CA . ASP A 1 375 ? -17.337 9.331 7.421 1.00 90.38 375 ASP A CA 1
ATOM 2978 C C . ASP A 1 375 ? -18.181 10.590 7.141 1.00 90.38 375 ASP A C 1
ATOM 2980 O O . ASP A 1 375 ? -19.346 10.694 7.548 1.00 90.38 375 ASP A O 1
ATOM 2984 N N . THR A 1 376 ? -17.600 11.538 6.398 1.00 89.88 376 THR A N 1
ATOM 2985 C CA . THR A 1 376 ? -18.213 12.835 6.088 1.00 89.88 376 THR A CA 1
ATOM 2986 C C . THR A 1 376 ? -19.571 12.692 5.400 1.00 89.88 376 THR A C 1
ATOM 2988 O O . THR A 1 376 ? -20.509 13.411 5.751 1.00 89.88 376 THR A O 1
ATOM 2991 N N . GLU A 1 377 ? -19.722 11.762 4.451 1.00 90.88 377 GLU A N 1
ATOM 2992 C CA . GLU A 1 377 ? -20.993 11.544 3.753 1.00 90.88 377 GLU A CA 1
ATOM 2993 C C . GLU A 1 377 ? -22.065 11.051 4.730 1.00 90.88 377 GLU A C 1
ATOM 2995 O O . GLU A 1 377 ? -23.204 11.528 4.724 1.00 90.88 377 GLU A O 1
ATOM 3000 N N . LYS A 1 378 ? -21.699 10.116 5.610 1.00 89.75 378 LYS A N 1
ATOM 3001 C CA . LYS A 1 378 ? -22.612 9.537 6.599 1.00 89.75 378 LYS A CA 1
ATOM 3002 C C . LYS A 1 378 ? -23.076 10.569 7.624 1.00 89.75 378 LYS A C 1
ATOM 3004 O O . LYS A 1 378 ? -24.275 10.633 7.911 1.00 89.75 378 LYS A O 1
ATOM 3009 N N . LEU A 1 379 ? -22.164 11.400 8.129 1.00 91.31 379 LEU A N 1
ATOM 3010 C CA . LEU A 1 379 ? -22.499 12.493 9.045 1.00 91.31 379 LEU A CA 1
ATOM 3011 C C . LEU A 1 379 ? -23.369 13.555 8.359 1.00 91.31 379 LEU A C 1
ATOM 3013 O O . LEU A 1 379 ? -24.361 13.995 8.939 1.00 91.31 379 LEU A O 1
ATOM 3017 N N . ALA A 1 380 ? -23.087 13.891 7.096 1.00 89.75 380 ALA A N 1
ATOM 3018 C CA . ALA A 1 380 ? -23.928 14.798 6.315 1.00 89.75 380 ALA A CA 1
ATOM 3019 C C . ALA A 1 380 ? -25.346 14.235 6.111 1.00 89.75 380 ALA A C 1
ATOM 3021 O O . ALA A 1 380 ? -26.332 14.947 6.305 1.00 89.75 380 ALA A O 1
ATOM 3022 N N . ARG A 1 381 ? -25.479 12.940 5.791 1.00 89.31 381 ARG A N 1
ATOM 3023 C CA . ARG A 1 381 ? -26.787 12.265 5.692 1.00 89.31 381 ARG A CA 1
ATOM 3024 C C . ARG A 1 381 ? -27.545 12.294 7.016 1.00 89.31 381 ARG A C 1
ATOM 3026 O O . ARG A 1 381 ? -28.754 12.512 6.998 1.00 89.31 381 ARG A O 1
ATOM 3033 N N . ALA A 1 382 ? -26.864 12.099 8.145 1.00 88.50 382 ALA A N 1
ATOM 3034 C CA . ALA A 1 382 ? -27.479 12.211 9.465 1.00 88.50 382 ALA A CA 1
ATOM 3035 C C . ALA A 1 382 ? -27.969 13.645 9.732 1.00 88.50 382 ALA A C 1
ATOM 3037 O O . ALA A 1 382 ? -29.130 13.833 10.095 1.00 88.50 382 ALA A O 1
ATOM 3038 N N . ALA A 1 383 ? -27.141 14.657 9.456 1.00 88.38 383 ALA A N 1
ATOM 3039 C CA . ALA A 1 383 ? -27.518 16.062 9.603 1.00 88.38 383 ALA A CA 1
ATOM 3040 C C . ALA A 1 383 ? -28.723 16.447 8.725 1.00 88.38 383 ALA A C 1
ATOM 3042 O O . ALA A 1 383 ? -29.609 17.179 9.170 1.00 88.38 383 ALA A O 1
ATOM 3043 N N . VAL A 1 384 ? -28.808 15.921 7.497 1.00 87.88 384 VAL A N 1
ATOM 3044 C CA . VAL A 1 384 ? -29.963 16.136 6.611 1.00 87.88 384 VAL A CA 1
ATOM 3045 C C . VAL A 1 384 ? -31.205 15.412 7.125 1.00 87.88 384 VAL A C 1
ATOM 3047 O O . VAL A 1 384 ? -32.267 16.023 7.229 1.00 87.88 384 VAL A O 1
ATOM 3050 N N . ARG A 1 385 ? -31.075 14.132 7.495 1.00 87.88 385 ARG A N 1
ATOM 3051 C CA . ARG A 1 385 ? -32.177 13.293 7.993 1.00 87.88 385 ARG A CA 1
ATOM 3052 C C . ARG A 1 385 ? -32.838 13.870 9.244 1.00 87.88 385 ARG A C 1
ATOM 3054 O O . ARG A 1 385 ? -34.049 13.746 9.387 1.00 87.88 385 ARG A O 1
ATOM 3061 N N . HIS A 1 386 ? -32.052 14.485 10.123 1.00 84.25 386 HIS A N 1
ATOM 3062 C CA . HIS A 1 386 ? -32.535 15.122 11.348 1.00 84.25 386 HIS A CA 1
ATOM 3063 C C . HIS A 1 386 ? -32.842 16.618 11.176 1.00 84.25 386 HIS A C 1
ATOM 3065 O O . HIS A 1 386 ? -33.076 17.305 12.161 1.00 84.25 386 HIS A O 1
ATOM 3071 N N . GLY A 1 387 ? -32.833 17.143 9.946 1.00 82.62 387 GLY A N 1
ATOM 3072 C CA . GLY A 1 387 ? -33.198 18.536 9.680 1.00 82.62 387 GLY A CA 1
ATOM 3073 C C . GLY A 1 387 ? -32.196 19.577 10.191 1.00 82.62 387 GLY A C 1
ATOM 3074 O O . GLY A 1 387 ? -32.463 20.761 10.075 1.00 82.62 387 GLY A O 1
ATOM 3075 N N . LEU A 1 388 ? -31.016 19.196 10.690 1.00 85.62 388 LEU A N 1
ATOM 3076 C CA . LEU A 1 388 ? -30.039 20.143 11.255 1.00 85.62 388 L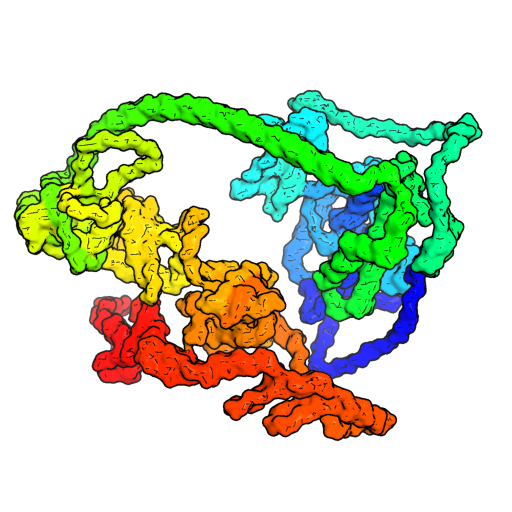EU A CA 1
ATOM 3077 C C . LEU A 1 388 ? -29.581 21.195 10.233 1.00 85.62 388 LEU A C 1
ATOM 3079 O O . LEU A 1 388 ? -29.358 22.353 10.576 1.00 85.62 388 LEU A O 1
ATOM 3083 N N . HIS A 1 389 ? -29.500 20.803 8.960 1.00 83.75 389 HIS A N 1
ATOM 3084 C CA . HIS A 1 389 ? -29.145 21.690 7.852 1.00 83.75 389 HIS A CA 1
ATOM 3085 C C . HIS A 1 389 ? -30.092 22.892 7.680 1.00 83.75 389 HIS A C 1
ATOM 3087 O O . HIS A 1 389 ? -29.662 23.908 7.141 1.00 83.75 389 HIS A O 1
ATOM 3093 N N . THR A 1 390 ? -31.352 22.815 8.133 1.00 83.00 390 THR A N 1
ATOM 3094 C CA . THR A 1 390 ? -32.313 23.926 7.997 1.00 83.00 390 THR A CA 1
ATOM 3095 C C . THR A 1 390 ? -32.058 25.058 8.986 1.00 83.00 390 THR A C 1
ATOM 3097 O O . THR A 1 390 ? -32.577 26.152 8.800 1.00 83.00 390 THR A O 1
ATOM 3100 N N . TYR A 1 391 ? -31.269 24.801 10.031 1.00 84.12 391 TYR A N 1
ATOM 3101 C CA . TYR A 1 391 ? -30.938 25.773 11.071 1.00 84.12 391 TYR A CA 1
ATOM 3102 C C . TYR A 1 391 ? -29.560 26.429 10.861 1.00 84.12 391 TYR A C 1
ATOM 3104 O O . TYR A 1 391 ? -29.147 27.254 11.673 1.00 84.12 391 TYR A O 1
ATOM 3112 N N . LEU A 1 392 ? -28.841 26.075 9.787 1.00 84.88 392 LEU A N 1
ATOM 3113 C CA . LEU A 1 392 ? -27.494 26.573 9.504 1.00 84.88 392 LEU A CA 1
ATOM 3114 C C . LEU A 1 392 ? -27.522 28.034 9.014 1.00 84.88 392 LEU A C 1
ATOM 3116 O O . LEU A 1 392 ? -28.106 28.342 7.976 1.00 84.88 392 LEU A O 1
ATOM 3120 N N . ARG A 1 393 ? -26.817 28.927 9.714 1.00 83.31 393 ARG A N 1
ATOM 3121 C CA . ARG A 1 393 ? -26.606 30.331 9.329 1.00 83.31 393 ARG A CA 1
ATOM 3122 C C . ARG A 1 393 ? -25.391 30.457 8.414 1.00 83.31 393 ARG A C 1
ATOM 3124 O O . ARG A 1 393 ? -24.270 30.139 8.818 1.00 83.31 393 ARG A O 1
ATOM 3131 N N . HIS A 1 394 ? -25.592 30.940 7.191 1.00 79.19 394 HIS A N 1
ATOM 3132 C CA . HIS A 1 394 ? -24.512 31.224 6.247 1.00 79.19 394 HIS A CA 1
ATOM 3133 C C . HIS A 1 394 ? -24.881 32.357 5.277 1.00 79.19 394 HIS A C 1
ATOM 3135 O O . HIS A 1 394 ? -25.971 32.363 4.719 1.00 79.19 394 HIS A O 1
ATOM 3141 N N . ASP A 1 395 ? -23.926 33.241 4.974 1.00 70.31 395 ASP A N 1
ATOM 3142 C CA . ASP A 1 395 ? -24.087 34.279 3.932 1.00 70.31 395 ASP A CA 1
ATOM 3143 C C . ASP A 1 395 ? -23.573 33.861 2.539 1.00 70.31 395 ASP A C 1
ATOM 3145 O O . ASP A 1 395 ? -23.486 34.668 1.613 1.00 70.31 395 ASP A O 1
ATOM 3149 N N . LYS A 1 396 ? -23.213 32.584 2.347 1.00 59.38 396 LYS A N 1
ATOM 3150 C CA . LYS A 1 396 ? -22.820 32.080 1.019 1.00 59.38 396 LYS A CA 1
ATOM 3151 C C . LYS A 1 396 ? -24.047 32.018 0.086 1.00 59.38 396 LYS A C 1
ATOM 3153 O O . LYS A 1 396 ? -25.015 31.350 0.453 1.00 59.38 396 LYS A O 1
ATOM 3158 N N . PRO A 1 397 ? -24.012 32.631 -1.118 1.00 45.62 397 PRO A N 1
ATOM 3159 C CA . PRO A 1 397 ? -25.092 32.504 -2.094 1.00 45.62 397 PRO A CA 1
ATOM 3160 C C . PRO A 1 397 ? -25.254 31.042 -2.537 1.00 45.62 397 PRO A C 1
ATOM 3162 O O . PRO A 1 397 ? -24.280 30.284 -2.601 1.00 45.62 397 PRO A O 1
ATOM 3165 N N . LEU A 1 398 ? -26.503 30.647 -2.801 1.00 48.84 398 LEU A N 1
ATOM 3166 C CA . LEU A 1 398 ? -26.911 29.291 -3.175 1.00 48.84 398 LEU A CA 1
ATOM 3167 C C . LEU A 1 398 ? -26.051 28.707 -4.317 1.00 48.84 398 LEU A C 1
ATOM 3169 O O . LEU A 1 398 ? -25.625 29.402 -5.236 1.00 48.84 398 LEU A O 1
ATOM 3173 N N . LEU A 1 399 ? -25.858 27.386 -4.255 1.00 48.28 399 LEU A N 1
ATOM 3174 C CA . LEU A 1 399 ? -25.008 26.494 -5.069 1.00 48.28 399 LEU A CA 1
ATOM 3175 C C . LEU A 1 399 ? -24.982 26.698 -6.603 1.00 48.28 399 LEU A C 1
ATOM 3177 O O . LEU A 1 399 ? -24.105 26.142 -7.269 1.00 48.28 399 LEU A O 1
ATOM 3181 N N . GLN A 1 400 ? -25.901 27.470 -7.181 1.00 45.53 400 GLN A N 1
ATOM 3182 C CA . GLN A 1 400 ? -25.946 27.743 -8.620 1.00 45.53 400 GLN A CA 1
ATOM 3183 C C . GLN A 1 400 ? -24.762 28.603 -9.089 1.00 45.53 400 GLN A C 1
ATOM 3185 O O . GLN A 1 400 ? -24.150 28.284 -10.111 1.00 45.53 400 GLN A O 1
ATOM 3190 N N . ASP A 1 401 ? -24.339 29.584 -8.289 1.00 45.34 401 ASP A N 1
ATOM 3191 C CA . ASP A 1 401 ? -23.209 30.454 -8.641 1.00 45.34 401 ASP A CA 1
ATOM 3192 C C . ASP A 1 401 ? -21.857 29.740 -8.513 1.00 45.34 401 ASP A C 1
ATOM 3194 O O . ASP A 1 401 ? -20.933 30.001 -9.281 1.00 45.34 401 ASP A O 1
ATOM 3198 N N . GLN A 1 402 ? -21.728 28.776 -7.594 1.00 47.91 402 GLN A N 1
ATOM 3199 C CA . GLN A 1 402 ? -20.478 28.034 -7.393 1.00 47.91 402 GLN A CA 1
ATOM 3200 C C . GLN A 1 402 ? -20.170 27.075 -8.543 1.00 47.91 402 GLN A C 1
ATOM 3202 O O . GLN A 1 402 ? -18.998 26.876 -8.874 1.00 47.91 402 GLN A O 1
ATOM 3207 N N . LYS A 1 403 ? -21.201 26.511 -9.186 1.00 50.72 403 LYS A N 1
ATOM 3208 C CA . LYS A 1 403 ? -21.026 25.681 -10.382 1.00 50.72 403 LYS A CA 1
ATOM 3209 C C . LYS A 1 403 ? -20.513 26.528 -11.548 1.00 50.72 403 LYS A C 1
ATOM 3211 O O . LYS A 1 403 ? -19.521 26.154 -12.168 1.00 50.72 403 LYS A O 1
ATOM 3216 N N . GLU A 1 404 ? -21.076 27.721 -11.751 1.00 51.72 404 GLU A N 1
ATOM 3217 C CA . GLU A 1 404 ? -20.583 28.661 -12.765 1.00 51.72 404 GLU A CA 1
ATOM 3218 C C . GLU A 1 404 ? -19.183 29.207 -12.454 1.00 51.72 404 GLU A C 1
ATOM 3220 O O . GLU A 1 404 ? -18.353 29.334 -13.355 1.00 51.72 404 GLU A O 1
ATOM 3225 N N . GLN A 1 405 ? -18.872 29.521 -11.194 1.00 53.22 405 GLN A N 1
ATOM 3226 C CA . GLN A 1 405 ? -17.562 30.057 -10.813 1.00 53.22 405 GLN A CA 1
ATOM 3227 C C . GLN A 1 405 ? -16.461 28.992 -10.890 1.00 53.22 405 GLN A C 1
ATOM 3229 O O . GLN A 1 405 ? -15.338 29.301 -11.305 1.00 53.22 405 GLN A O 1
ATOM 3234 N N . LYS A 1 406 ? -16.785 27.738 -10.547 1.00 59.12 406 LYS A N 1
ATOM 3235 C CA . LYS A 1 406 ? -15.910 26.575 -10.738 1.00 59.12 406 LYS A CA 1
ATOM 3236 C C . LYS A 1 406 ? -15.700 26.300 -12.225 1.00 59.12 406 LYS A C 1
ATOM 3238 O O . LYS A 1 406 ? -14.555 26.229 -12.651 1.00 59.12 406 LYS A O 1
ATOM 3243 N N . GLU A 1 407 ? -16.754 26.308 -13.041 1.00 63.81 407 GLU A N 1
ATOM 3244 C CA . GLU A 1 407 ? -16.636 26.149 -14.498 1.00 63.81 407 GLU A CA 1
ATOM 3245 C C . GLU A 1 407 ? -15.840 27.286 -15.165 1.00 63.81 407 GLU A C 1
ATOM 3247 O O . GLU A 1 407 ? -15.056 27.035 -16.083 1.00 63.81 407 GLU A O 1
ATOM 3252 N N . ARG A 1 408 ? -15.978 28.537 -14.701 1.00 66.94 408 ARG A N 1
ATOM 3253 C CA . ARG A 1 408 ? -15.172 29.674 -15.184 1.00 66.94 408 ARG A CA 1
ATOM 3254 C C . ARG A 1 408 ? -13.703 29.552 -14.766 1.00 66.94 408 ARG A C 1
ATOM 3256 O O . ARG A 1 408 ? -12.829 29.807 -15.597 1.00 66.94 408 ARG A O 1
ATOM 3263 N N . LYS A 1 409 ? -13.413 29.129 -13.527 1.00 65.38 409 LYS A N 1
ATOM 3264 C CA . LYS A 1 409 ? -12.038 28.854 -13.063 1.00 65.38 409 LYS A CA 1
ATOM 3265 C C . LYS A 1 409 ? -11.409 27.678 -13.808 1.00 65.38 409 LYS A C 1
ATOM 3267 O O . LYS A 1 409 ? -10.264 27.797 -14.238 1.00 65.38 409 LYS A O 1
ATOM 3272 N N . ASP A 1 410 ? -12.156 26.601 -14.026 1.00 70.12 410 ASP A N 1
ATOM 3273 C CA . ASP A 1 410 ? -11.682 25.413 -14.735 1.00 70.12 410 ASP A CA 1
ATOM 3274 C C . ASP A 1 410 ? -11.416 25.731 -16.216 1.00 70.12 410 ASP A C 1
ATOM 3276 O O . ASP A 1 410 ? -10.366 25.363 -16.745 1.00 70.12 410 ASP A O 1
ATOM 3280 N N . LYS A 1 411 ? -12.276 26.530 -16.871 1.00 73.00 411 LYS A N 1
ATOM 3281 C CA . LYS A 1 411 ? -12.033 27.036 -18.238 1.00 73.00 411 LYS A CA 1
ATOM 3282 C C . LYS A 1 411 ? -10.819 27.965 -18.324 1.00 73.00 411 LYS A C 1
ATOM 3284 O O . LYS A 1 411 ? -10.046 27.862 -19.278 1.00 73.00 411 LYS A O 1
ATOM 3289 N N . ALA A 1 412 ? -10.625 28.859 -17.352 1.00 74.25 412 ALA A N 1
ATOM 3290 C CA . ALA A 1 412 ? -9.462 29.749 -17.316 1.00 74.25 412 ALA A CA 1
ATOM 3291 C C . ALA A 1 412 ? -8.154 28.972 -17.089 1.00 74.25 412 ALA A C 1
ATOM 3293 O O . ALA A 1 412 ? -7.163 29.227 -17.775 1.00 74.25 412 ALA A O 1
ATOM 3294 N N . LYS A 1 413 ? -8.173 27.975 -16.194 1.00 76.44 413 LYS A N 1
ATOM 3295 C CA . LYS A 1 413 ? -7.036 27.087 -15.924 1.00 76.44 413 LYS A CA 1
ATOM 3296 C C . LYS A 1 413 ? -6.687 26.239 -17.149 1.00 76.44 413 LYS A C 1
ATOM 3298 O O . LYS A 1 413 ? -5.529 26.210 -17.549 1.00 76.44 413 LYS A O 1
ATOM 3303 N N . LEU A 1 414 ? -7.689 25.674 -17.830 1.00 76.38 414 LEU A N 1
ATOM 3304 C CA . LEU A 1 414 ? -7.494 24.926 -19.077 1.00 76.38 414 LEU A CA 1
ATOM 3305 C C . LEU A 1 414 ? -6.892 25.799 -20.194 1.00 76.38 414 LEU A C 1
ATOM 3307 O O . LEU A 1 414 ? -6.057 25.328 -20.967 1.00 76.38 414 LEU A O 1
ATOM 3311 N N . LYS A 1 415 ? -7.292 27.076 -20.289 1.00 80.06 415 LYS A N 1
ATOM 3312 C CA . LYS A 1 415 ? -6.736 28.028 -21.265 1.00 80.06 415 LYS A CA 1
ATOM 3313 C C . LYS A 1 415 ? -5.278 28.381 -20.949 1.00 80.06 415 LYS A C 1
ATOM 3315 O O . LYS A 1 415 ? -4.456 28.361 -21.861 1.00 80.06 415 LYS A O 1
ATOM 3320 N N . ALA A 1 416 ? -4.954 28.639 -19.681 1.00 75.12 416 ALA A N 1
ATOM 3321 C CA . ALA A 1 416 ? -3.585 28.908 -19.241 1.00 75.12 416 ALA A CA 1
ATOM 3322 C C . ALA A 1 416 ? -2.664 27.691 -19.445 1.00 75.12 416 ALA A C 1
ATOM 3324 O O . ALA A 1 416 ? -1.552 27.839 -19.952 1.00 75.12 416 ALA A O 1
ATOM 3325 N N . ASP A 1 417 ? -3.151 26.482 -19.146 1.00 74.44 417 ASP A N 1
ATOM 3326 C CA . ASP A 1 417 ? -2.411 25.238 -19.374 1.00 74.44 417 ASP A CA 1
ATOM 3327 C C . ASP A 1 417 ? -2.196 24.969 -20.870 1.00 74.44 417 ASP A C 1
ATOM 3329 O O . ASP A 1 417 ? -1.115 24.530 -21.263 1.00 74.44 417 ASP A O 1
ATOM 3333 N N . ARG A 1 418 ? -3.179 25.278 -21.730 1.00 77.69 418 ARG A N 1
ATOM 3334 C CA . ARG A 1 418 ? -3.018 25.198 -23.194 1.00 77.69 418 ARG A CA 1
ATOM 3335 C C . ARG A 1 418 ? -1.986 26.191 -23.716 1.00 77.69 418 ARG A C 1
ATOM 3337 O O . ARG A 1 418 ? -1.164 25.813 -24.543 1.00 77.69 418 ARG A O 1
ATOM 3344 N N . GLU A 1 419 ? -1.996 27.431 -23.237 1.00 79.50 419 GLU A N 1
ATOM 3345 C CA . GLU A 1 419 ? -1.037 28.450 -23.674 1.00 79.50 419 GLU A CA 1
ATOM 3346 C C . GLU A 1 419 ? 0.388 28.138 -23.193 1.00 79.50 419 GLU A C 1
ATOM 3348 O O . GLU A 1 419 ? 1.351 28.299 -23.944 1.00 79.50 419 GLU A O 1
ATOM 3353 N N . LYS A 1 420 ? 0.530 27.614 -21.969 1.00 76.25 420 LYS A N 1
ATOM 3354 C CA . LYS A 1 420 ? 1.812 27.143 -21.437 1.00 76.25 420 LYS A CA 1
ATOM 3355 C C . LYS A 1 420 ? 2.339 25.939 -22.222 1.00 76.25 420 LYS A C 1
ATOM 3357 O O . LYS A 1 420 ? 3.494 25.962 -22.638 1.00 76.25 420 LYS A O 1
ATOM 3362 N N . LYS A 1 421 ? 1.487 24.946 -22.510 1.00 77.19 421 LYS A N 1
ATOM 3363 C CA . LYS A 1 421 ? 1.844 23.798 -23.364 1.00 77.19 421 LYS A CA 1
ATOM 3364 C C . LYS A 1 421 ? 2.224 24.228 -24.782 1.00 77.19 421 LYS A C 1
ATOM 3366 O O . LYS A 1 421 ? 3.173 23.683 -25.330 1.00 77.19 421 LYS A O 1
ATOM 3371 N N . ALA A 1 422 ? 1.543 25.224 -25.353 1.00 79.44 422 ALA A N 1
ATOM 3372 C CA . ALA A 1 422 ? 1.876 25.762 -26.672 1.00 79.44 422 ALA A CA 1
ATOM 3373 C C . ALA A 1 422 ? 3.234 26.488 -26.682 1.00 79.44 422 ALA A C 1
ATOM 3375 O O . ALA A 1 422 ? 4.020 26.290 -27.606 1.00 79.44 422 ALA A O 1
ATOM 3376 N N . LYS A 1 423 ? 3.551 27.276 -25.642 1.00 79.69 423 LYS A N 1
ATOM 3377 C CA . LYS A 1 423 ? 4.873 27.916 -25.491 1.00 79.69 423 LYS A CA 1
ATOM 3378 C C . LYS A 1 423 ? 5.987 26.885 -25.287 1.00 79.69 423 LYS A C 1
ATOM 3380 O O . LYS A 1 423 ? 7.026 26.993 -25.931 1.00 79.69 423 LYS A O 1
ATOM 3385 N N . GLU A 1 424 ? 5.749 25.858 -24.471 1.00 77.06 424 GLU A N 1
ATOM 3386 C CA . GLU A 1 424 ? 6.688 24.742 -24.283 1.00 77.06 424 GLU A CA 1
ATOM 3387 C C . GLU A 1 424 ? 6.882 23.931 -25.578 1.00 77.06 424 GLU A C 1
ATOM 3389 O O . GLU A 1 424 ? 8.008 23.561 -25.901 1.00 77.06 424 GLU A O 1
ATOM 3394 N N . GLN A 1 425 ? 5.824 23.696 -26.364 1.00 74.62 425 GLN A N 1
ATOM 3395 C CA . GLN A 1 425 ? 5.931 23.043 -27.674 1.00 74.62 425 GLN A CA 1
ATOM 3396 C C . GLN A 1 425 ? 6.687 23.893 -28.699 1.00 74.62 425 GLN A C 1
ATOM 3398 O O . GLN A 1 425 ? 7.511 23.350 -29.430 1.00 74.62 425 GLN A O 1
ATOM 3403 N N . ALA A 1 426 ? 6.461 25.208 -28.737 1.00 80.50 426 ALA A N 1
ATOM 3404 C CA . ALA A 1 426 ? 7.186 26.111 -29.630 1.00 80.50 426 ALA A CA 1
ATOM 3405 C C . ALA A 1 426 ? 8.680 26.188 -29.275 1.00 80.50 426 ALA A C 1
ATOM 3407 O O . ALA A 1 426 ? 9.530 26.184 -30.165 1.00 80.50 426 ALA A O 1
ATOM 3408 N N . GLN A 1 427 ? 9.010 26.200 -27.979 1.00 78.25 427 GLN A N 1
ATOM 3409 C CA . GLN A 1 427 ? 10.397 26.144 -27.521 1.00 78.25 427 GLN A CA 1
ATOM 3410 C C . GLN A 1 427 ? 11.054 24.805 -27.886 1.00 78.25 427 GLN A C 1
ATOM 3412 O O . GLN A 1 427 ? 12.122 24.806 -28.496 1.00 78.25 427 GLN A O 1
ATOM 3417 N N . LYS A 1 428 ? 10.370 23.678 -27.641 1.00 74.31 428 LYS A N 1
ATOM 3418 C CA . LYS A 1 428 ? 10.840 22.347 -28.061 1.00 74.31 428 LYS A CA 1
ATOM 3419 C C . LYS A 1 428 ? 11.033 22.238 -29.574 1.00 74.31 428 LYS A C 1
ATOM 3421 O O . LYS A 1 428 ? 12.000 21.627 -30.008 1.00 74.31 428 LYS A O 1
ATOM 3426 N N . GLN A 1 429 ? 10.157 22.835 -30.386 1.00 74.88 429 GLN A N 1
ATOM 3427 C CA . GLN A 1 429 ? 10.326 22.861 -31.844 1.00 74.88 429 GLN A CA 1
ATOM 3428 C C . GLN A 1 429 ? 11.558 23.664 -32.270 1.00 74.88 429 GLN A C 1
ATOM 3430 O O . GLN A 1 429 ? 12.268 23.244 -33.180 1.00 74.88 429 GLN A O 1
ATOM 3435 N N . ARG A 1 430 ? 11.843 24.795 -31.616 1.00 77.00 430 ARG A N 1
ATOM 3436 C CA . ARG A 1 430 ? 13.014 25.624 -31.935 1.00 77.00 430 ARG A CA 1
ATOM 3437 C C . ARG A 1 430 ? 14.323 24.917 -31.578 1.00 77.00 430 ARG A C 1
ATOM 3439 O O . ARG A 1 430 ? 15.225 24.863 -32.408 1.00 77.00 430 ARG A O 1
ATOM 3446 N N . GLU A 1 431 ? 14.370 24.306 -30.395 1.00 76.25 431 GLU A N 1
ATOM 3447 C CA . GLU A 1 431 ? 15.495 23.481 -29.937 1.00 76.25 431 GLU A CA 1
ATOM 3448 C C . GLU A 1 431 ? 15.676 22.233 -30.825 1.00 76.25 431 GLU A C 1
ATOM 3450 O O . GLU A 1 431 ? 16.802 21.878 -31.167 1.00 76.25 431 GLU A O 1
ATOM 3455 N N . ALA A 1 432 ? 14.583 21.615 -31.293 1.00 69.19 432 ALA A N 1
ATOM 3456 C CA . ALA A 1 432 ? 14.632 20.484 -32.222 1.00 69.19 432 ALA A CA 1
ATOM 3457 C C . ALA A 1 432 ? 15.173 20.865 -33.613 1.00 69.19 432 ALA A C 1
ATOM 3459 O O . ALA A 1 432 ? 15.898 20.077 -34.217 1.00 69.19 432 ALA A O 1
ATOM 3460 N N . ILE A 1 433 ? 14.867 22.065 -34.125 1.00 74.38 433 ILE A N 1
ATOM 3461 C CA . ILE A 1 433 ? 15.391 22.542 -35.418 1.00 74.38 433 ILE A CA 1
ATOM 3462 C C . ILE A 1 433 ? 16.904 22.792 -35.336 1.00 74.38 433 ILE A C 1
ATOM 3464 O O . ILE A 1 433 ? 17.638 22.372 -36.233 1.00 74.38 433 ILE A O 1
ATOM 3468 N N . GLU A 1 434 ? 17.391 23.423 -34.263 1.00 73.50 434 GLU A N 1
ATOM 3469 C CA . GLU A 1 434 ? 18.834 23.620 -34.050 1.00 73.50 434 GLU A CA 1
ATOM 3470 C C . GLU A 1 434 ? 19.570 22.290 -33.817 1.00 73.50 434 GLU A C 1
ATOM 3472 O O . GLU A 1 434 ? 20.642 22.069 -34.389 1.00 73.50 434 GLU A O 1
ATOM 3477 N N . ALA A 1 435 ? 18.976 21.361 -33.059 1.00 65.75 435 ALA A N 1
ATOM 3478 C CA . ALA A 1 435 ? 19.522 20.018 -32.868 1.00 65.75 435 ALA A CA 1
ATOM 3479 C C . ALA A 1 435 ? 19.594 19.229 -34.190 1.00 65.75 435 ALA A C 1
ATOM 3481 O O . ALA A 1 435 ? 20.618 18.606 -34.478 1.00 65.75 435 ALA A O 1
ATOM 3482 N N . ALA A 1 436 ? 18.567 19.321 -35.042 1.00 68.06 436 ALA A N 1
ATOM 3483 C CA . ALA A 1 436 ? 18.546 18.672 -36.353 1.00 68.06 436 ALA A CA 1
ATOM 3484 C C . ALA A 1 436 ? 19.609 19.239 -37.312 1.00 68.06 436 ALA A C 1
ATOM 3486 O O . ALA A 1 436 ? 20.209 18.489 -38.083 1.00 68.06 436 ALA A O 1
ATOM 3487 N N . GLN A 1 437 ? 19.889 20.547 -37.260 1.00 69.50 437 GLN A N 1
ATOM 3488 C CA . GLN A 1 437 ? 20.965 21.155 -38.054 1.00 69.50 437 GLN A CA 1
ATOM 3489 C C . GLN A 1 437 ? 22.363 20.741 -37.570 1.00 69.50 437 GLN A C 1
ATOM 3491 O O . GLN A 1 437 ? 23.273 20.593 -38.391 1.00 69.50 437 GLN A O 1
ATOM 3496 N N . ARG A 1 438 ? 22.538 20.520 -36.260 1.00 66.50 438 ARG A N 1
ATOM 3497 C CA . ARG A 1 438 ? 23.794 20.024 -35.677 1.00 66.50 438 ARG A CA 1
ATOM 3498 C C . ARG A 1 438 ? 24.029 18.538 -35.975 1.00 66.50 438 ARG A C 1
ATOM 3500 O O . ARG A 1 438 ? 25.160 18.188 -36.300 1.00 66.50 438 ARG A O 1
ATOM 3507 N N . SER A 1 439 ? 22.977 17.710 -35.951 1.00 60.84 439 SER A N 1
ATOM 3508 C CA . SER A 1 439 ? 23.030 16.283 -36.319 1.00 60.84 439 SER A CA 1
ATOM 3509 C C . SER A 1 439 ? 23.509 16.096 -37.755 1.00 60.84 439 SER A C 1
ATOM 3511 O O . SER A 1 439 ? 24.530 15.463 -37.972 1.00 60.84 439 SER A O 1
ATOM 3513 N N . ARG A 1 440 ? 22.896 16.783 -38.733 1.00 67.00 440 ARG A N 1
ATOM 3514 C CA . ARG A 1 440 ? 23.250 16.614 -40.158 1.00 67.00 440 ARG A CA 1
ATOM 3515 C C . ARG A 1 440 ? 24.718 16.901 -40.488 1.00 67.00 440 ARG A C 1
ATOM 3517 O O . ARG A 1 440 ? 25.240 16.348 -41.449 1.00 67.00 440 ARG A O 1
ATOM 3524 N N . ARG A 1 441 ? 25.383 17.784 -39.731 1.00 65.19 441 ARG A N 1
ATOM 3525 C CA . ARG A 1 441 ? 26.819 18.070 -39.908 1.00 65.19 441 ARG A CA 1
ATOM 3526 C C . ARG A 1 441 ? 27.713 16.970 -39.335 1.00 65.19 441 ARG A C 1
ATOM 3528 O O . ARG A 1 441 ? 28.787 16.746 -39.881 1.00 65.19 441 ARG A O 1
ATOM 3535 N N . LEU A 1 442 ? 27.281 16.318 -38.258 1.00 57.22 442 LEU A N 1
ATOM 3536 C CA . LEU A 1 442 ? 27.972 15.171 -37.667 1.00 57.22 442 LEU A CA 1
ATOM 3537 C C . LEU A 1 442 ? 27.727 13.906 -38.504 1.00 57.22 442 LEU A C 1
ATOM 3539 O O . LEU A 1 442 ? 28.689 13.228 -38.847 1.00 57.22 442 LEU A O 1
ATOM 3543 N N . ASP A 1 443 ? 26.490 13.685 -38.957 1.00 59.62 443 ASP A N 1
ATOM 3544 C CA . ASP A 1 443 ? 26.090 12.536 -39.782 1.00 59.62 443 ASP A CA 1
ATOM 3545 C C . ASP A 1 443 ? 26.844 12.496 -41.127 1.00 59.62 443 ASP A C 1
ATOM 3547 O O . ASP A 1 443 ? 27.263 11.434 -41.582 1.00 59.62 443 ASP A O 1
ATOM 3551 N N . ALA A 1 444 ? 27.083 13.658 -41.754 1.00 62.50 444 ALA A N 1
ATOM 3552 C CA . ALA A 1 444 ? 27.847 13.750 -43.003 1.00 62.50 444 ALA A CA 1
ATOM 3553 C C . ALA A 1 444 ? 29.345 13.433 -42.824 1.00 62.50 444 ALA A C 1
ATOM 3555 O O . ALA A 1 444 ? 29.959 12.852 -43.716 1.00 62.50 444 ALA A O 1
ATOM 3556 N N . ALA A 1 445 ? 29.932 13.793 -41.678 1.00 63.69 445 ALA A N 1
ATOM 3557 C CA . ALA A 1 445 ? 31.324 13.475 -41.360 1.00 63.69 445 ALA A CA 1
ATOM 3558 C C . ALA A 1 445 ? 31.492 11.998 -40.959 1.00 63.69 445 ALA A C 1
ATOM 3560 O O . ALA A 1 445 ? 32.486 11.367 -41.310 1.00 63.69 445 ALA A O 1
ATOM 3561 N N . GLU A 1 446 ? 30.501 11.431 -40.270 1.00 56.41 446 GLU A N 1
ATOM 3562 C CA . GLU A 1 446 ? 30.487 10.027 -39.852 1.00 56.41 446 GLU A CA 1
ATOM 3563 C C . GLU A 1 446 ? 30.239 9.068 -41.031 1.00 56.41 446 GLU A C 1
ATOM 3565 O O . GLU A 1 446 ? 30.857 8.007 -41.102 1.00 56.41 446 GLU A O 1
ATOM 3570 N N . ALA A 1 447 ? 29.403 9.454 -42.002 1.00 56.28 447 ALA A N 1
ATOM 3571 C CA . ALA A 1 447 ? 29.155 8.669 -43.215 1.00 56.28 447 ALA A CA 1
ATOM 3572 C C . ALA A 1 447 ? 30.417 8.487 -44.075 1.00 56.28 447 ALA A C 1
ATOM 3574 O O . ALA A 1 447 ? 30.616 7.427 -44.668 1.00 56.28 447 ALA A O 1
ATOM 3575 N N . GLN A 1 448 ? 31.288 9.498 -44.113 1.00 54.41 448 GLN A N 1
ATOM 3576 C CA . GLN A 1 448 ? 32.526 9.449 -44.888 1.00 54.41 448 GLN A CA 1
ATOM 3577 C C . GLN A 1 448 ? 33.591 8.565 -44.217 1.00 54.41 448 GLN A C 1
ATOM 3579 O O . GLN A 1 448 ? 34.315 7.855 -44.900 1.00 54.41 448 GLN A O 1
ATOM 3584 N N . LEU A 1 449 ? 33.610 8.525 -42.882 1.00 55.53 449 LEU A N 1
ATOM 3585 C CA . LEU A 1 449 ? 34.498 7.669 -42.088 1.00 55.53 449 LEU A CA 1
ATOM 3586 C C . LEU A 1 449 ? 34.054 6.189 -42.103 1.00 55.53 449 LEU A C 1
ATOM 3588 O O . LEU A 1 449 ? 34.892 5.292 -42.156 1.00 55.53 449 LEU A O 1
ATOM 3592 N N . LYS A 1 450 ? 32.737 5.931 -42.131 1.00 55.56 450 LYS A N 1
ATOM 3593 C CA . LYS A 1 450 ? 32.157 4.580 -42.275 1.00 55.56 450 LYS A CA 1
ATOM 3594 C C . LYS A 1 450 ? 32.419 3.955 -43.648 1.00 55.56 450 LYS A C 1
ATOM 3596 O O . LYS A 1 450 ? 32.609 2.745 -43.727 1.00 55.56 450 LYS A O 1
ATOM 3601 N N . ALA A 1 451 ? 32.437 4.757 -44.715 1.00 50.78 451 ALA A N 1
ATOM 3602 C CA . ALA A 1 451 ? 32.703 4.266 -46.068 1.00 50.78 451 ALA A CA 1
ATOM 3603 C C . ALA A 1 451 ? 34.125 3.693 -46.209 1.00 50.78 451 ALA A C 1
ATOM 3605 O O . ALA A 1 451 ? 34.288 2.634 -46.808 1.00 50.78 451 ALA A O 1
ATOM 3606 N N . ASP A 1 452 ? 35.119 4.339 -45.592 1.00 52.12 452 ASP A N 1
ATOM 3607 C CA . ASP A 1 452 ? 36.513 3.882 -45.620 1.00 52.12 452 ASP A CA 1
ATOM 3608 C C . ASP A 1 452 ? 36.730 2.632 -44.736 1.00 52.12 452 ASP A C 1
ATOM 3610 O O . ASP A 1 452 ? 37.456 1.714 -45.128 1.00 52.12 452 ASP A O 1
ATOM 3614 N N . GLN A 1 453 ? 36.035 2.536 -43.593 1.00 52.94 453 GLN A N 1
ATOM 3615 C CA . GLN A 1 453 ? 36.076 1.370 -42.692 1.00 52.94 453 GLN A CA 1
ATOM 3616 C C . GLN A 1 453 ? 35.441 0.102 -43.298 1.00 52.94 453 GLN A C 1
ATOM 3618 O O . GLN A 1 453 ? 36.002 -0.986 -43.168 1.00 52.94 453 GLN A O 1
ATOM 3623 N N . LEU A 1 454 ? 34.321 0.224 -44.021 1.00 49.78 454 LEU A N 1
ATOM 3624 C CA . LEU A 1 454 ? 33.600 -0.912 -44.628 1.00 49.78 454 LEU A CA 1
ATOM 3625 C C . LEU A 1 454 ? 34.438 -1.693 -45.659 1.00 49.78 454 LEU A C 1
ATOM 3627 O O . LEU A 1 454 ? 34.304 -2.916 -45.793 1.00 49.78 454 LEU A O 1
ATOM 3631 N N . THR A 1 455 ? 35.316 -0.998 -46.384 1.00 47.31 455 THR A N 1
ATOM 3632 C CA . THR A 1 455 ? 36.255 -1.600 -47.343 1.00 47.31 455 THR A CA 1
ATOM 3633 C C . THR A 1 455 ? 37.364 -2.412 -46.675 1.00 47.31 455 THR A C 1
ATOM 3635 O O . THR A 1 455 ? 37.801 -3.417 -47.233 1.00 47.31 455 THR A O 1
ATOM 3638 N N . GLU A 1 456 ? 37.798 -2.018 -45.478 1.00 51.75 456 GLU A N 1
ATOM 3639 C CA . GLU A 1 456 ? 38.845 -2.705 -44.710 1.00 51.75 456 GLU A CA 1
ATOM 3640 C C . GLU A 1 456 ? 38.265 -3.888 -43.901 1.00 51.75 456 GLU A C 1
ATOM 3642 O O . GLU A 1 456 ? 38.870 -4.960 -43.832 1.00 51.75 456 GLU A O 1
ATOM 3647 N N . GLU A 1 457 ? 37.034 -3.755 -43.388 1.00 50.03 457 GLU A N 1
ATOM 3648 C CA . GLU A 1 457 ? 36.312 -4.800 -42.642 1.00 50.03 457 GLU A CA 1
ATOM 3649 C C . GLU A 1 457 ? 35.920 -6.017 -43.499 1.00 50.03 457 GLU A C 1
ATOM 3651 O O . GLU A 1 457 ? 36.033 -7.153 -43.032 1.00 50.03 457 GLU A O 1
ATOM 3656 N N . SER A 1 458 ? 35.538 -5.826 -44.771 1.00 46.31 458 SER A N 1
ATOM 3657 C CA . SER A 1 458 ? 35.201 -6.949 -45.673 1.00 46.31 458 SER A CA 1
ATOM 3658 C C . SER A 1 458 ? 36.400 -7.867 -45.967 1.00 46.31 458 SER A C 1
ATOM 3660 O O . SER A 1 458 ? 36.223 -9.067 -46.171 1.00 46.31 458 SER A O 1
ATOM 3662 N N . LEU A 1 459 ? 37.627 -7.334 -45.936 1.00 51.06 459 LEU A N 1
ATOM 3663 C CA . LEU A 1 459 ? 38.873 -8.100 -46.090 1.00 51.06 459 LEU A CA 1
ATOM 3664 C C . LEU A 1 459 ? 39.233 -8.903 -44.825 1.00 51.06 459 LEU A C 1
ATOM 3666 O O . LEU A 1 459 ? 39.821 -9.984 -44.922 1.00 51.06 459 LEU A O 1
ATOM 3670 N N . LEU A 1 460 ? 38.857 -8.402 -43.643 1.00 53.72 460 LEU A N 1
ATOM 3671 C CA . LEU A 1 460 ? 39.096 -9.045 -42.345 1.00 53.72 460 LEU A CA 1
ATOM 3672 C C . LEU A 1 460 ? 38.049 -10.134 -42.024 1.00 53.72 460 LEU A C 1
ATOM 3674 O O . LEU A 1 460 ? 38.419 -11.198 -41.520 1.00 53.72 460 LEU A O 1
ATOM 3678 N N . ALA A 1 461 ? 36.770 -9.918 -42.360 1.00 51.72 461 ALA A N 1
ATOM 3679 C CA . ALA A 1 461 ? 35.646 -10.797 -42.002 1.00 51.72 461 ALA A CA 1
ATOM 3680 C C . ALA A 1 461 ? 35.660 -12.182 -42.686 1.00 51.72 461 ALA A C 1
ATOM 3682 O O . ALA A 1 461 ? 35.231 -13.174 -42.095 1.00 51.72 461 ALA A O 1
ATOM 3683 N N . GLY A 1 462 ? 36.195 -12.288 -43.906 1.00 57.34 462 GLY A N 1
ATOM 3684 C CA . GLY A 1 462 ? 36.291 -13.555 -44.648 1.00 57.34 462 GLY A CA 1
ATOM 3685 C C . GLY A 1 462 ? 37.516 -14.411 -44.299 1.00 57.34 462 GLY A C 1
ATOM 3686 O O . GLY A 1 462 ? 37.712 -15.481 -44.878 1.00 57.34 462 GLY A O 1
ATOM 3687 N N . ARG A 1 463 ? 38.396 -13.952 -43.392 1.00 62.03 463 ARG A N 1
ATOM 3688 C CA . ARG A 1 463 ? 39.673 -14.624 -43.064 1.00 62.03 463 ARG A CA 1
ATOM 3689 C C . ARG A 1 463 ? 40.486 -14.970 -44.333 1.00 62.03 463 ARG A C 1
ATOM 3691 O O . ARG A 1 463 ? 41.049 -16.067 -44.435 1.00 62.03 463 ARG A O 1
ATOM 3698 N N . GLY A 1 464 ? 40.483 -14.059 -45.315 1.00 59.81 464 GLY A N 1
ATOM 3699 C CA . GLY A 1 464 ? 41.127 -14.198 -46.630 1.00 59.81 464 GLY A CA 1
ATOM 3700 C C . GLY A 1 464 ? 40.300 -14.880 -47.735 1.00 59.81 464 GLY A C 1
ATOM 3701 O O . GLY A 1 464 ? 40.835 -15.077 -48.820 1.00 59.81 464 GLY A O 1
ATOM 3702 N N . ILE A 1 465 ? 39.039 -15.254 -47.478 1.00 68.94 465 ILE A N 1
ATOM 3703 C CA . ILE A 1 465 ? 38.101 -15.831 -48.463 1.00 68.94 465 ILE A CA 1
ATOM 3704 C C . ILE A 1 465 ? 37.117 -14.743 -48.883 1.00 68.94 465 ILE A C 1
ATOM 3706 O O . ILE A 1 465 ? 36.398 -14.201 -48.046 1.00 68.94 465 ILE A O 1
ATOM 3710 N N . MET A 1 466 ? 37.086 -14.440 -50.178 1.00 65.94 466 MET A N 1
ATOM 3711 C CA . MET A 1 466 ? 36.178 -13.458 -50.764 1.00 65.94 466 MET A CA 1
ATOM 3712 C C . MET A 1 466 ? 35.157 -14.210 -51.609 1.00 65.94 466 MET A C 1
ATOM 3714 O O . MET A 1 466 ? 35.385 -14.503 -52.783 1.00 65.94 466 MET A O 1
ATOM 3718 N N . PHE A 1 467 ? 34.021 -14.526 -50.996 1.00 78.56 467 PHE A N 1
ATOM 3719 C CA . PHE A 1 467 ? 32.894 -15.148 -51.675 1.00 78.56 467 PHE A CA 1
ATOM 3720 C C . PHE A 1 467 ? 31.672 -14.243 -51.554 1.00 78.56 467 PHE A C 1
ATOM 3722 O O . PHE A 1 467 ? 31.232 -13.930 -50.446 1.00 78.56 467 PHE A O 1
ATOM 3729 N N . TYR A 1 468 ? 31.153 -13.823 -52.708 1.00 80.94 468 TYR A N 1
ATOM 3730 C CA . TYR A 1 468 ? 29.940 -13.023 -52.834 1.00 80.94 468 TYR A CA 1
ATOM 3731 C C . TYR A 1 468 ? 29.117 -13.525 -54.027 1.00 80.94 468 TYR A C 1
ATOM 3733 O O . TYR A 1 468 ? 29.669 -13.776 -55.105 1.00 80.94 468 TYR A O 1
ATOM 3741 N N . ARG A 1 469 ? 27.802 -13.678 -53.854 1.00 81.75 469 ARG A N 1
ATOM 3742 C CA . ARG A 1 469 ? 26.863 -14.028 -54.930 1.00 81.75 469 ARG A CA 1
ATOM 3743 C C . ARG A 1 469 ? 25.518 -13.345 -54.731 1.00 81.75 469 ARG A C 1
ATOM 3745 O O . ARG A 1 469 ? 25.094 -13.116 -53.607 1.00 81.75 469 ARG A O 1
ATOM 3752 N N . LEU A 1 470 ? 24.859 -13.049 -55.845 1.00 86.25 470 LEU A N 1
ATOM 3753 C CA . LEU A 1 470 ? 23.474 -12.595 -55.889 1.00 86.25 470 LEU A CA 1
ATOM 3754 C C . LEU A 1 470 ? 22.635 -13.770 -56.384 1.00 86.25 470 LEU A C 1
ATOM 3756 O O . LEU A 1 470 ? 22.869 -14.238 -57.498 1.00 86.25 470 LEU A O 1
ATOM 3760 N N . LEU A 1 471 ? 21.727 -14.269 -55.551 1.00 85.62 471 LEU A N 1
ATOM 3761 C CA . LEU A 1 471 ? 20.865 -15.411 -55.863 1.00 85.62 471 LEU A CA 1
ATOM 3762 C C . LEU A 1 471 ? 19.402 -15.047 -55.605 1.00 85.62 471 LEU A C 1
ATOM 3764 O O . LEU A 1 471 ? 19.098 -14.246 -54.720 1.00 85.62 471 LEU A O 1
ATOM 3768 N N . GLU A 1 472 ? 18.499 -15.652 -56.366 1.00 87.31 472 GLU A N 1
ATOM 3769 C CA . GLU A 1 472 ? 17.060 -15.479 -56.180 1.00 87.31 472 GLU A CA 1
ATOM 3770 C C . GLU A 1 472 ? 16.557 -16.396 -55.055 1.00 87.31 472 GLU A C 1
ATOM 3772 O O . GLU A 1 472 ? 16.806 -17.606 -55.053 1.00 87.31 472 GLU A O 1
ATOM 3777 N N . ALA A 1 473 ? 15.876 -15.823 -54.063 1.00 86.56 473 ALA A N 1
ATOM 3778 C CA . ALA A 1 473 ? 15.411 -16.554 -52.892 1.00 86.56 473 ALA A CA 1
ATOM 3779 C C . ALA A 1 473 ? 14.146 -17.372 -53.182 1.00 86.56 473 ALA A C 1
ATOM 3781 O O . ALA A 1 473 ? 13.126 -16.842 -53.619 1.00 86.56 473 ALA A O 1
ATOM 3782 N N . VAL A 1 474 ? 14.183 -18.662 -52.842 1.00 87.38 474 VAL A N 1
ATOM 3783 C CA . VAL A 1 474 ? 13.052 -19.591 -52.958 1.00 87.38 474 VAL A CA 1
ATOM 3784 C C . VAL A 1 474 ? 12.730 -20.167 -51.577 1.00 87.38 474 VAL A C 1
ATOM 3786 O O . VAL A 1 474 ? 13.628 -20.691 -50.910 1.00 87.38 474 VAL A O 1
ATOM 3789 N N . PRO A 1 475 ? 11.471 -20.111 -51.111 1.00 85.06 475 PRO A N 1
ATOM 3790 C CA . PRO A 1 475 ? 11.103 -20.706 -49.834 1.00 85.06 475 PRO A CA 1
ATOM 3791 C C . PRO A 1 475 ? 11.125 -22.238 -49.928 1.00 85.06 475 PRO A C 1
ATOM 3793 O O . PRO A 1 475 ? 10.617 -22.824 -50.884 1.00 85.06 475 PRO A O 1
ATOM 3796 N N . PHE A 1 476 ? 11.657 -22.911 -48.907 1.00 87.75 476 PHE A N 1
ATOM 3797 C CA . PHE A 1 476 ? 11.515 -24.362 -48.755 1.00 87.75 476 PHE A CA 1
ATOM 3798 C C . PHE A 1 476 ? 11.125 -24.734 -47.324 1.00 87.75 476 PHE A C 1
ATOM 3800 O O . PHE A 1 476 ? 11.390 -23.999 -46.374 1.00 87.75 476 PHE A O 1
ATOM 3807 N N . GLN A 1 477 ? 10.513 -25.908 -47.154 1.00 82.25 477 GLN A N 1
ATOM 3808 C CA . GLN A 1 477 ? 10.166 -26.412 -45.829 1.00 82.25 477 GLN A CA 1
ATOM 3809 C C . GLN A 1 477 ? 11.419 -26.951 -45.125 1.00 82.25 477 GLN A C 1
ATOM 3811 O O . GLN A 1 477 ? 11.898 -28.043 -45.433 1.00 82.25 477 GLN A O 1
ATOM 3816 N N . GLY A 1 478 ? 11.946 -26.180 -44.177 1.00 76.44 478 GLY A N 1
ATOM 3817 C CA . GLY A 1 478 ? 13.116 -26.527 -43.372 1.00 76.44 478 GLY A CA 1
ATOM 3818 C C . GLY A 1 478 ? 13.013 -25.970 -41.955 1.00 76.44 478 GLY A C 1
ATOM 3819 O O . GLY A 1 478 ? 12.291 -25.004 -41.718 1.00 76.44 478 GLY A O 1
ATOM 3820 N N . ASN A 1 479 ? 13.734 -26.584 -41.016 1.00 76.69 479 ASN A N 1
ATOM 3821 C CA . ASN A 1 479 ? 13.805 -26.136 -39.624 1.00 76.69 479 ASN A CA 1
ATOM 3822 C C . ASN A 1 479 ? 15.105 -25.353 -39.391 1.00 76.69 479 ASN A C 1
ATOM 3824 O O . ASN A 1 479 ? 16.147 -25.719 -39.939 1.00 76.69 479 ASN A O 1
ATOM 3828 N N . GLY A 1 480 ? 15.046 -24.315 -38.554 1.00 81.38 480 GLY A N 1
ATOM 3829 C CA . GLY A 1 480 ? 16.202 -23.486 -38.212 1.00 81.38 480 GLY A CA 1
ATOM 3830 C C . GLY A 1 480 ? 16.617 -22.510 -39.315 1.00 81.38 480 GLY A C 1
ATOM 3831 O O . GLY A 1 480 ? 15.781 -21.960 -40.028 1.00 81.38 480 GLY A O 1
ATOM 3832 N N . ASP A 1 481 ? 17.922 -22.287 -39.444 1.00 84.00 481 ASP A N 1
ATOM 3833 C CA . ASP A 1 481 ? 18.565 -21.250 -40.266 1.00 84.00 481 ASP A CA 1
ATOM 3834 C C . ASP A 1 481 ? 19.544 -21.821 -41.312 1.00 84.00 481 ASP A C 1
ATOM 3836 O O . ASP A 1 481 ? 20.511 -21.173 -41.712 1.00 84.00 481 ASP A O 1
ATOM 3840 N N . LYS A 1 482 ? 19.330 -23.070 -41.740 1.00 87.38 482 LYS A N 1
ATOM 3841 C CA . LYS A 1 482 ? 20.205 -23.739 -42.708 1.00 87.38 482 LYS A CA 1
ATOM 3842 C C . LYS A 1 482 ? 19.654 -23.592 -44.124 1.00 87.38 482 LYS A C 1
ATOM 3844 O O . LYS A 1 482 ? 18.563 -24.082 -44.417 1.00 87.38 482 LYS A O 1
ATOM 3849 N N . ILE A 1 483 ? 20.414 -22.946 -45.001 1.00 90.69 483 ILE A N 1
ATOM 3850 C CA . ILE A 1 483 ? 20.024 -22.652 -46.387 1.00 90.69 483 ILE A CA 1
ATOM 3851 C C . ILE A 1 483 ? 20.525 -23.715 -47.369 1.00 90.69 483 ILE A C 1
ATOM 3853 O O . ILE A 1 483 ? 21.481 -24.442 -47.086 1.00 90.69 483 ILE A O 1
ATOM 3857 N N . LYS A 1 484 ? 19.896 -23.791 -48.546 1.00 88.56 484 LYS A N 1
ATOM 3858 C CA . LYS A 1 484 ? 20.379 -24.608 -49.670 1.00 88.56 484 LYS A CA 1
ATOM 3859 C C . LYS A 1 484 ? 21.052 -23.727 -50.710 1.00 88.56 484 LYS A C 1
ATOM 3861 O O . LYS A 1 484 ? 20.435 -22.772 -51.178 1.00 88.56 484 LYS A O 1
ATOM 3866 N N . LEU A 1 485 ? 22.280 -24.072 -51.085 1.00 88.69 485 LEU A N 1
ATOM 3867 C CA . LEU A 1 485 ? 23.050 -23.345 -52.098 1.00 88.69 485 LEU A CA 1
ATOM 3868 C C . LEU A 1 485 ? 23.188 -24.159 -53.398 1.00 88.69 485 LEU A C 1
ATOM 3870 O O . LEU A 1 485 ? 23.040 -25.384 -53.366 1.00 88.69 485 LEU A O 1
ATOM 3874 N N . PRO A 1 486 ? 23.476 -23.514 -54.539 1.00 88.38 486 PRO A N 1
ATOM 3875 C CA . PRO A 1 486 ? 23.790 -24.212 -55.781 1.00 88.38 486 PRO A CA 1
ATOM 3876 C C . PRO A 1 486 ? 25.118 -24.988 -55.729 1.00 88.38 486 PRO A C 1
ATOM 3878 O O . PRO A 1 486 ? 26.047 -24.574 -55.021 1.00 88.38 486 PRO A O 1
ATOM 3881 N N . PRO A 1 487 ? 25.270 -26.063 -56.524 1.00 86.69 487 PRO A N 1
ATOM 3882 C CA . PRO A 1 487 ? 26.541 -26.770 -56.689 1.00 86.69 487 PRO A CA 1
ATOM 3883 C C . PRO A 1 487 ? 27.703 -25.880 -57.166 1.00 86.69 487 PRO A C 1
ATOM 3885 O O . PRO A 1 487 ? 28.846 -26.118 -56.777 1.00 86.69 487 PRO A O 1
ATOM 3888 N N . SER A 1 488 ? 27.457 -24.834 -57.965 1.00 84.81 488 SER A N 1
ATOM 3889 C CA . SER A 1 488 ? 28.508 -23.884 -58.374 1.00 84.81 488 SER A CA 1
ATOM 3890 C C . SER A 1 488 ? 29.178 -23.174 -57.191 1.00 84.81 488 SER A C 1
ATOM 3892 O O . SER A 1 488 ? 30.399 -23.003 -57.191 1.00 84.81 488 SER A O 1
ATOM 3894 N N . CYS A 1 489 ? 28.413 -22.841 -56.145 1.00 84.81 489 CYS A N 1
ATOM 3895 C CA . CYS A 1 489 ? 28.939 -22.238 -54.921 1.00 84.81 489 CYS A CA 1
ATOM 3896 C C . CYS A 1 489 ? 29.853 -23.204 -54.158 1.00 84.81 489 CYS A C 1
ATOM 3898 O O . CYS A 1 489 ? 30.840 -22.767 -53.571 1.00 84.81 489 CYS A O 1
ATOM 3900 N N . PHE A 1 490 ? 29.560 -24.510 -54.188 1.00 84.81 490 PHE A N 1
ATOM 3901 C CA . PHE A 1 490 ? 30.411 -25.531 -53.569 1.00 84.81 490 PHE A CA 1
ATOM 3902 C C . PHE A 1 490 ? 31.814 -25.537 -54.183 1.00 84.81 490 PHE A C 1
ATOM 3904 O O . PHE A 1 490 ? 32.801 -25.508 -53.451 1.00 84.81 490 PHE A O 1
ATOM 3911 N N . ASN A 1 491 ? 31.898 -25.534 -55.517 1.00 81.44 491 ASN A N 1
ATOM 3912 C CA . ASN A 1 491 ? 33.176 -25.582 -56.229 1.00 81.44 491 ASN A CA 1
ATOM 3913 C C . ASN A 1 491 ? 34.041 -24.353 -55.910 1.00 81.44 491 ASN A C 1
ATOM 3915 O O . ASN A 1 491 ? 35.204 -24.496 -55.554 1.00 81.44 491 ASN A O 1
ATOM 3919 N N . GLU A 1 492 ? 33.458 -23.153 -55.933 1.00 81.38 492 GLU A N 1
ATOM 3920 C CA . GLU A 1 492 ? 34.181 -21.908 -55.640 1.00 81.38 492 GLU A CA 1
ATOM 3921 C C . GLU A 1 492 ? 34.641 -21.811 -54.178 1.00 81.38 492 GLU A C 1
ATOM 3923 O O . GLU A 1 492 ? 35.761 -21.384 -53.899 1.00 81.38 492 GLU A O 1
ATOM 3928 N N . LEU A 1 493 ? 33.803 -22.234 -53.229 1.00 83.12 493 LEU A N 1
ATOM 3929 C CA . LEU A 1 493 ? 34.177 -22.286 -51.813 1.00 83.12 493 LEU A CA 1
ATOM 3930 C C . LEU A 1 493 ? 35.243 -23.357 -51.545 1.00 83.12 493 LEU A C 1
ATOM 3932 O O . LEU A 1 493 ? 36.096 -23.169 -50.673 1.00 83.12 493 LEU A O 1
ATOM 3936 N N . SER A 1 494 ? 35.220 -24.456 -52.302 1.00 80.81 494 SER A N 1
ATOM 3937 C CA . SER A 1 494 ? 36.248 -25.497 -52.259 1.00 80.81 494 SER A CA 1
ATOM 3938 C C . SER A 1 494 ? 37.582 -24.980 -52.793 1.00 80.81 494 SER A C 1
ATOM 3940 O O . SER A 1 494 ? 38.604 -25.165 -52.136 1.00 80.81 494 SER A O 1
ATOM 3942 N N . ASP A 1 495 ? 37.575 -24.267 -53.921 1.00 80.44 495 ASP A N 1
ATOM 3943 C CA . ASP A 1 495 ? 38.776 -23.676 -54.523 1.00 80.44 495 ASP A CA 1
ATOM 3944 C C . ASP A 1 495 ? 39.430 -22.626 -53.607 1.00 80.44 495 ASP A C 1
ATOM 3946 O O . ASP A 1 495 ? 40.653 -22.491 -53.578 1.00 80.44 495 ASP A O 1
ATOM 3950 N N . GLN A 1 496 ? 38.627 -21.907 -52.813 1.00 77.69 496 GLN A N 1
ATOM 3951 C CA . GLN A 1 496 ? 39.107 -20.930 -51.827 1.00 77.69 496 GLN A CA 1
ATOM 3952 C C . GLN A 1 496 ? 39.458 -21.542 -50.451 1.00 77.69 496 GLN A C 1
ATOM 3954 O O . GLN A 1 496 ? 39.824 -20.808 -49.526 1.00 77.69 496 GLN A O 1
ATOM 3959 N N . GLY A 1 497 ? 39.365 -22.868 -50.288 1.00 75.88 497 GLY A N 1
ATOM 3960 C CA . GLY A 1 497 ? 39.729 -23.570 -49.050 1.00 75.88 497 GLY A CA 1
ATOM 3961 C C . GLY A 1 497 ? 38.808 -23.270 -47.860 1.00 75.88 497 GLY A C 1
ATOM 3962 O O . GLY A 1 497 ? 39.265 -23.224 -46.716 1.00 75.88 497 GLY A O 1
ATOM 3963 N N . ALA A 1 498 ? 37.516 -23.017 -48.101 1.00 77.19 498 ALA A N 1
ATOM 3964 C CA . ALA A 1 498 ? 36.558 -22.680 -47.044 1.00 77.19 498 ALA A CA 1
ATOM 3965 C C . ALA A 1 498 ? 36.254 -23.863 -46.107 1.00 77.19 498 ALA A C 1
ATOM 3967 O O . ALA A 1 498 ? 36.116 -23.670 -44.901 1.00 77.19 498 ALA A O 1
ATOM 3968 N N . PHE A 1 499 ? 36.214 -25.090 -46.639 1.00 77.94 499 PHE A N 1
ATOM 3969 C CA . PHE A 1 499 ? 35.887 -26.303 -45.874 1.00 77.94 499 PHE A CA 1
ATOM 3970 C C . PHE A 1 499 ? 36.943 -26.668 -44.819 1.00 77.94 499 PHE A C 1
ATOM 3972 O O . PHE A 1 499 ? 36.608 -27.258 -43.793 1.00 77.94 499 PHE A O 1
ATOM 3979 N N . ASP A 1 500 ? 38.194 -26.246 -45.014 1.00 74.44 500 ASP A N 1
ATOM 3980 C CA . ASP A 1 500 ? 39.282 -26.478 -44.057 1.00 74.44 500 ASP A CA 1
ATOM 3981 C C . ASP A 1 500 ? 39.211 -25.537 -42.838 1.00 74.44 500 ASP A C 1
ATOM 3983 O O . ASP A 1 500 ? 39.932 -25.721 -41.855 1.00 74.44 500 ASP A O 1
ATOM 3987 N N . LYS A 1 501 ? 38.346 -24.509 -42.879 1.00 70.81 501 LYS A N 1
ATOM 3988 C CA . LYS A 1 501 ? 38.242 -23.462 -41.846 1.00 70.81 501 LYS A CA 1
ATOM 3989 C C . LYS A 1 501 ? 37.087 -23.664 -40.857 1.00 70.81 501 LYS A C 1
ATOM 3991 O O . LYS A 1 501 ? 36.907 -22.816 -39.979 1.00 70.81 501 LYS A O 1
ATOM 3996 N N . GLY A 1 502 ? 36.375 -24.790 -40.939 1.00 76.19 502 GLY A N 1
ATOM 3997 C CA . GLY A 1 502 ? 35.273 -25.153 -40.044 1.00 76.19 502 GLY A CA 1
ATOM 3998 C C . GLY A 1 502 ? 33.894 -25.050 -40.710 1.00 76.19 502 GLY A C 1
ATOM 3999 O O . GLY A 1 502 ? 33.802 -25.101 -41.936 1.00 76.19 502 GLY A O 1
ATOM 4000 N N . PRO A 1 503 ? 32.806 -24.946 -39.923 1.00 81.69 503 PRO A N 1
ATOM 4001 C CA . PRO A 1 503 ? 31.456 -24.824 -40.468 1.00 81.69 503 PRO A CA 1
ATOM 4002 C C . PRO A 1 503 ? 31.299 -23.549 -41.305 1.00 81.69 503 PRO A C 1
ATOM 4004 O O . PRO A 1 503 ? 31.845 -22.502 -40.957 1.00 81.69 503 PRO A O 1
ATOM 4007 N N . LEU A 1 504 ? 30.541 -23.642 -42.398 1.00 87.00 504 LEU A N 1
ATOM 4008 C CA . LEU A 1 504 ? 30.324 -22.533 -43.323 1.00 87.00 504 LEU A CA 1
ATOM 4009 C C . LEU A 1 504 ? 29.147 -21.666 -42.869 1.00 87.00 504 LEU A C 1
ATOM 4011 O O . LEU A 1 504 ? 28.042 -22.182 -42.672 1.00 87.00 504 LEU A O 1
ATOM 4015 N N . TYR A 1 505 ? 29.377 -20.357 -42.776 1.00 88.19 505 TYR A N 1
ATOM 4016 C CA . TYR A 1 505 ? 28.348 -19.367 -42.472 1.00 88.19 505 TYR A CA 1
ATOM 4017 C C . TYR A 1 505 ? 28.292 -18.299 -43.558 1.00 88.19 505 TYR A C 1
ATOM 4019 O O . TYR A 1 505 ? 29.309 -17.926 -44.151 1.00 88.19 505 TYR A O 1
ATOM 4027 N N . PHE A 1 506 ? 27.088 -17.795 -43.797 1.00 89.38 506 PHE A N 1
ATOM 4028 C CA . PHE A 1 506 ? 26.828 -16.786 -44.809 1.00 89.38 506 PHE A CA 1
ATOM 4029 C C . PHE A 1 506 ? 26.013 -15.651 -44.217 1.00 89.38 506 PHE A C 1
ATOM 4031 O O . PHE A 1 506 ? 25.047 -15.887 -43.496 1.00 89.38 506 PHE A O 1
ATOM 4038 N N . GLN A 1 507 ? 26.410 -14.427 -44.540 1.00 87.75 507 GLN A N 1
ATOM 4039 C CA . GLN A 1 507 ? 25.616 -13.232 -44.323 1.00 87.75 507 GLN A CA 1
ATOM 4040 C C . GLN A 1 507 ? 24.667 -13.058 -45.510 1.00 87.75 507 GLN A C 1
ATOM 4042 O O . GLN A 1 507 ? 25.103 -13.097 -46.664 1.00 87.75 507 GLN A O 1
ATOM 4047 N N . LEU A 1 508 ? 23.387 -12.863 -45.210 1.00 88.69 508 LEU A N 1
ATOM 4048 C CA . LEU A 1 508 ? 22.311 -12.663 -46.171 1.00 88.69 508 LEU A CA 1
ATOM 4049 C C . LEU A 1 508 ? 21.777 -11.233 -46.044 1.00 88.69 508 LEU A C 1
ATOM 4051 O O . LEU A 1 508 ? 21.401 -10.802 -44.950 1.00 88.69 508 LEU A O 1
ATOM 4055 N N . SER A 1 509 ? 21.723 -10.513 -47.162 1.00 86.50 509 SER A N 1
ATOM 4056 C CA . SER A 1 509 ? 21.145 -9.167 -47.274 1.00 86.50 509 SER A CA 1
ATOM 4057 C C . SER A 1 509 ? 20.159 -9.106 -48.444 1.00 86.50 509 SER A C 1
ATOM 4059 O O . SER A 1 509 ? 20.493 -9.562 -49.537 1.00 86.50 509 SER A O 1
ATOM 4061 N N . PRO A 1 510 ? 18.951 -8.538 -48.276 1.00 84.12 510 PRO A N 1
ATOM 4062 C CA . PRO A 1 510 ? 18.059 -8.298 -49.403 1.00 84.12 510 PRO A CA 1
ATOM 4063 C C . PRO A 1 510 ? 18.623 -7.185 -50.294 1.00 84.12 510 PRO A C 1
ATOM 4065 O O . PRO A 1 510 ? 19.189 -6.205 -49.806 1.00 84.12 510 PRO A O 1
ATOM 4068 N N . VAL A 1 511 ? 18.455 -7.329 -51.607 1.00 78.81 511 VAL A N 1
ATOM 4069 C CA . VAL A 1 511 ? 18.875 -6.329 -52.593 1.00 78.81 511 VAL A CA 1
ATOM 4070 C C . VAL A 1 511 ? 17.664 -5.464 -52.928 1.00 78.81 511 VAL A C 1
ATOM 4072 O O . VAL A 1 511 ? 16.770 -5.894 -53.652 1.00 78.81 511 VAL A O 1
ATOM 4075 N N . ASN A 1 512 ? 17.608 -4.248 -52.384 1.00 63.56 512 ASN A N 1
ATOM 4076 C CA . ASN A 1 512 ? 16.515 -3.323 -52.677 1.00 63.56 512 ASN A CA 1
ATOM 4077 C C . ASN A 1 512 ? 16.751 -2.642 -54.034 1.00 63.56 512 ASN A C 1
ATOM 4079 O O . ASN A 1 512 ? 17.672 -1.835 -54.178 1.00 63.56 512 ASN A O 1
ATOM 4083 N N . GLU A 1 513 ? 15.895 -2.913 -55.019 1.00 50.28 513 GLU A N 1
ATOM 4084 C CA . GLU A 1 513 ? 15.785 -2.073 -56.214 1.00 50.28 513 GLU A CA 1
ATOM 4085 C C . GLU A 1 513 ? 15.020 -0.787 -55.862 1.00 50.28 513 GLU A C 1
ATOM 4087 O O . GLU A 1 513 ? 13.802 -0.718 -55.998 1.00 50.28 513 GLU A O 1
ATOM 4092 N N . GLU A 1 514 ? 15.710 0.262 -55.408 1.00 45.00 514 GLU A N 1
ATOM 4093 C CA . GLU A 1 514 ? 15.094 1.591 -55.304 1.00 45.00 514 GLU A CA 1
ATOM 4094 C C . GLU A 1 514 ? 15.600 2.542 -56.387 1.00 45.00 514 GLU A C 1
ATOM 4096 O O . GLU A 1 514 ? 16.583 3.267 -56.245 1.00 45.00 514 GLU A O 1
ATOM 4101 N N . GLY A 1 515 ? 14.822 2.581 -57.466 1.00 39.28 515 GLY A N 1
ATOM 4102 C CA . GLY A 1 515 ? 14.629 3.760 -58.292 1.00 39.28 515 GLY A CA 1
ATOM 4103 C C . GLY A 1 515 ? 13.172 4.215 -58.229 1.00 39.28 515 GLY A C 1
ATOM 4104 O O . GLY A 1 515 ? 12.475 4.122 -59.231 1.00 39.28 515 GLY A O 1
ATOM 4105 N N . SER A 1 516 ? 12.683 4.712 -57.087 1.00 32.09 516 SER A N 1
ATOM 4106 C CA . SER A 1 516 ? 11.509 5.596 -57.092 1.00 32.09 516 SER A CA 1
ATOM 4107 C C . SER A 1 516 ? 11.453 6.492 -55.859 1.00 32.09 516 SER A C 1
ATOM 4109 O O . SER A 1 516 ? 11.291 6.047 -54.729 1.00 32.09 516 SER A O 1
ATOM 4111 N N . LEU A 1 517 ? 11.539 7.793 -56.120 1.00 41.75 517 LEU A N 1
ATOM 4112 C CA . LEU A 1 517 ? 11.316 8.878 -55.175 1.00 41.75 517 LEU A CA 1
ATOM 4113 C C . LEU A 1 517 ? 9.927 8.753 -54.535 1.00 41.75 517 LEU A C 1
ATOM 4115 O O . LEU A 1 517 ? 8.930 8.826 -55.247 1.00 41.75 517 LEU A O 1
ATOM 4119 N N . ASN A 1 518 ? 9.859 8.656 -53.206 1.00 30.09 518 ASN A N 1
ATOM 4120 C CA . ASN A 1 518 ? 8.766 9.233 -52.429 1.00 30.09 518 ASN A CA 1
ATOM 4121 C C . ASN A 1 518 ? 9.219 9.550 -51.002 1.00 30.09 518 ASN A C 1
ATOM 4123 O O . ASN A 1 518 ? 9.558 8.689 -50.199 1.00 30.09 518 ASN A O 1
ATOM 4127 N N . THR A 1 519 ? 9.200 10.842 -50.700 1.00 41.62 519 THR A N 1
ATOM 4128 C CA . THR A 1 519 ? 9.371 11.423 -49.374 1.00 41.62 519 THR A CA 1
ATOM 4129 C C . THR A 1 519 ? 8.191 11.068 -48.474 1.00 41.62 519 THR A C 1
ATOM 4131 O O . THR A 1 519 ? 7.080 11.507 -48.760 1.00 41.62 519 THR A O 1
ATOM 4134 N N . ASN A 1 520 ? 8.442 10.370 -47.365 1.00 31.47 520 ASN A N 1
ATOM 4135 C CA . ASN A 1 520 ? 7.783 10.594 -46.076 1.00 31.47 520 ASN A CA 1
ATOM 4136 C C . ASN A 1 520 ? 8.684 10.083 -44.945 1.00 31.47 520 ASN A C 1
ATOM 4138 O O . ASN A 1 520 ? 9.291 9.023 -45.033 1.00 31.47 520 ASN A O 1
ATOM 4142 N N . ALA A 1 521 ? 8.827 10.916 -43.921 1.00 38.16 521 ALA A N 1
ATOM 4143 C CA . ALA A 1 521 ? 9.783 10.765 -42.839 1.00 38.16 521 ALA A CA 1
ATOM 4144 C C . ALA A 1 521 ? 9.301 9.804 -41.739 1.00 38.16 521 ALA A C 1
ATOM 4146 O O . ALA A 1 521 ? 8.106 9.729 -41.467 1.00 38.16 521 ALA A O 1
ATOM 4147 N N . ALA A 1 522 ? 10.291 9.231 -41.043 1.00 31.94 522 ALA A N 1
ATOM 4148 C CA . ALA A 1 522 ? 10.220 8.509 -39.769 1.00 31.94 522 ALA A CA 1
ATOM 4149 C C . ALA A 1 522 ? 9.831 7.022 -39.820 1.00 31.94 522 ALA A C 1
ATOM 4151 O O . ALA A 1 522 ? 8.886 6.603 -39.167 1.00 31.94 522 ALA A O 1
ATOM 4152 N N . ASP A 1 523 ? 10.650 6.220 -40.497 1.00 33.75 523 ASP A N 1
ATOM 4153 C CA . ASP A 1 523 ? 11.084 4.937 -39.938 1.00 33.75 523 ASP A CA 1
ATOM 4154 C C . ASP A 1 523 ? 12.474 4.630 -40.512 1.00 33.75 523 ASP A C 1
ATOM 4156 O O . ASP A 1 523 ? 12.651 4.569 -41.730 1.00 33.75 523 ASP A O 1
ATOM 4160 N N . GLN A 1 524 ? 13.505 4.548 -39.668 1.00 35.62 524 GLN A N 1
ATOM 4161 C CA . GLN A 1 524 ? 14.815 4.071 -40.115 1.00 35.62 524 GLN A CA 1
ATOM 4162 C C . GLN A 1 524 ? 14.685 2.562 -40.338 1.00 35.62 524 GLN A C 1
ATOM 4164 O O . GLN A 1 524 ? 14.939 1.773 -39.432 1.00 35.62 524 GLN A O 1
ATOM 4169 N N . GLY A 1 525 ? 14.254 2.156 -41.534 1.00 35.56 525 GLY A N 1
ATOM 4170 C CA . GLY A 1 525 ? 14.311 0.764 -41.967 1.00 35.56 525 GLY A CA 1
ATOM 4171 C C . GLY A 1 525 ? 15.771 0.324 -42.017 1.00 35.56 525 GLY A C 1
ATOM 4172 O O . GLY A 1 525 ? 16.460 0.568 -43.007 1.00 35.56 525 GLY A O 1
ATOM 4173 N N . SER A 1 526 ? 16.269 -0.267 -40.927 1.00 44.25 526 SER A N 1
ATOM 4174 C CA . SER A 1 526 ? 17.604 -0.856 -40.906 1.00 44.25 526 SER A CA 1
ATOM 4175 C C . SER A 1 526 ? 17.680 -1.898 -42.017 1.00 44.25 526 SER A C 1
ATOM 4177 O O . SER A 1 526 ? 16.748 -2.685 -42.195 1.00 44.25 526 SER A O 1
ATOM 4179 N N . HIS A 1 527 ? 18.786 -1.925 -42.760 1.00 53.16 527 HIS A N 1
ATOM 4180 C CA . HIS A 1 527 ? 19.113 -3.080 -43.593 1.00 53.16 527 HIS A CA 1
ATOM 4181 C C . HIS A 1 527 ? 18.941 -4.347 -42.742 1.00 53.16 527 HIS A C 1
ATOM 4183 O O . HIS A 1 527 ? 19.610 -4.494 -41.719 1.00 53.16 527 HIS A O 1
ATOM 4189 N N . ARG A 1 528 ? 17.995 -5.222 -43.103 1.00 70.56 528 ARG A N 1
ATOM 4190 C CA . ARG A 1 528 ? 17.773 -6.482 -42.387 1.00 70.56 528 ARG A CA 1
ATOM 4191 C C . ARG A 1 528 ? 18.792 -7.492 -42.888 1.00 70.56 528 ARG A C 1
ATOM 4193 O O . ARG A 1 528 ? 18.609 -8.082 -43.946 1.00 70.56 528 ARG A O 1
ATOM 4200 N N . THR A 1 529 ? 19.891 -7.634 -42.161 1.00 82.25 529 THR A N 1
ATOM 4201 C CA . THR A 1 529 ? 20.906 -8.656 -42.427 1.00 82.25 529 THR A CA 1
ATOM 4202 C C . THR A 1 529 ? 20.733 -9.802 -41.449 1.00 82.25 529 THR A C 1
ATOM 4204 O O . THR A 1 529 ? 20.657 -9.553 -40.247 1.00 82.25 529 THR A O 1
ATOM 4207 N N . THR A 1 530 ? 20.728 -11.037 -41.940 1.00 86.81 530 THR A N 1
ATOM 4208 C CA . THR A 1 530 ? 20.713 -12.235 -41.091 1.00 86.81 530 THR A CA 1
ATOM 4209 C C . THR A 1 530 ? 21.832 -13.175 -41.512 1.00 86.81 530 THR A C 1
ATOM 4211 O O . THR A 1 530 ? 22.298 -13.120 -42.652 1.00 86.81 530 THR A O 1
ATOM 4214 N N . HIS A 1 531 ? 22.288 -14.021 -40.599 1.00 90.25 531 HIS A N 1
ATOM 4215 C CA . HIS A 1 531 ? 23.283 -15.041 -40.890 1.00 90.25 531 HIS A CA 1
ATOM 4216 C C . HIS A 1 531 ? 22.626 -16.412 -40.976 1.00 90.25 531 HIS A C 1
ATOM 4218 O O . HIS A 1 531 ? 21.538 -16.648 -40.452 1.00 90.25 531 HIS A O 1
ATOM 4224 N N . SER A 1 532 ? 23.248 -17.314 -41.724 1.00 89.12 532 SER A N 1
ATOM 4225 C CA . SER A 1 532 ? 22.725 -18.660 -41.930 1.00 89.12 532 SER A CA 1
ATOM 4226 C C . SER A 1 532 ? 23.847 -19.658 -42.182 1.00 89.12 532 SER A C 1
ATOM 4228 O O . SER A 1 532 ? 24.880 -19.329 -42.772 1.00 89.12 532 SER A O 1
ATOM 4230 N N . GLY A 1 533 ? 23.639 -20.897 -41.738 1.00 87.75 533 GLY A N 1
ATOM 4231 C CA . GLY A 1 533 ? 24.497 -22.031 -42.087 1.00 87.75 533 GLY A CA 1
ATOM 4232 C C . GLY A 1 533 ? 24.055 -22.691 -43.395 1.00 87.75 533 GLY A C 1
ATOM 4233 O O . GLY A 1 533 ? 22.977 -22.405 -43.906 1.00 87.75 533 GLY A O 1
ATOM 4234 N N . VAL A 1 534 ? 24.844 -23.624 -43.929 1.00 88.50 534 VAL A N 1
ATOM 4235 C CA . VAL A 1 534 ? 24.444 -24.410 -45.115 1.00 88.50 534 VAL A CA 1
ATOM 4236 C C . VAL A 1 534 ? 23.919 -25.779 -44.709 1.00 88.50 534 VAL A C 1
ATOM 4238 O O . VAL A 1 534 ? 24.533 -26.477 -43.904 1.00 88.50 534 VAL A O 1
ATOM 4241 N N . LEU A 1 535 ? 22.778 -26.160 -45.282 1.00 86.06 535 LEU A N 1
ATOM 4242 C CA . LEU A 1 535 ? 22.205 -27.496 -45.160 1.00 86.06 535 LEU A CA 1
ATOM 4243 C C . LEU A 1 535 ? 22.840 -28.455 -46.172 1.00 86.06 535 LEU A C 1
ATOM 4245 O O . LEU A 1 535 ? 23.370 -29.494 -45.794 1.00 86.06 535 LEU A O 1
ATOM 4249 N N . GLU A 1 536 ? 22.766 -28.102 -47.456 1.00 87.50 536 GLU A N 1
ATOM 4250 C CA . GLU A 1 536 ? 23.235 -28.906 -48.587 1.00 87.50 536 GLU A CA 1
ATOM 4251 C C . GLU A 1 536 ? 23.400 -28.042 -49.852 1.00 87.50 536 GLU A C 1
ATOM 4253 O O . GLU A 1 536 ? 22.825 -26.954 -49.956 1.00 87.50 536 GLU A O 1
ATOM 4258 N N . PHE A 1 537 ? 24.176 -28.535 -50.822 1.00 88.56 537 PHE A N 1
ATOM 4259 C CA . PHE A 1 537 ? 24.458 -27.855 -52.093 1.00 88.56 537 PHE A CA 1
ATOM 4260 C C . PHE A 1 537 ? 23.637 -28.451 -53.248 1.00 88.56 537 PHE A C 1
ATOM 4262 O O . PHE A 1 537 ? 24.187 -29.025 -54.185 1.00 88.56 537 PHE A O 1
ATOM 4269 N N . THR A 1 538 ? 22.309 -28.407 -53.132 1.00 87.12 538 THR A N 1
ATOM 4270 C CA . THR A 1 538 ? 21.366 -29.054 -54.068 1.00 87.12 538 THR A CA 1
ATOM 4271 C C . THR A 1 538 ? 20.385 -28.082 -54.729 1.00 87.12 538 THR A C 1
ATOM 4273 O O . THR A 1 538 ? 19.487 -28.529 -55.440 1.00 87.12 538 THR A O 1
ATOM 4276 N N . ALA A 1 539 ? 20.519 -26.770 -54.496 1.00 86.31 539 ALA A N 1
ATOM 4277 C CA . ALA A 1 539 ? 19.630 -25.779 -55.103 1.00 86.31 539 ALA A CA 1
ATOM 4278 C C . ALA A 1 539 ? 19.879 -25.645 -56.616 1.00 86.31 539 ALA A C 1
ATOM 4280 O O . ALA A 1 539 ? 20.976 -25.924 -57.102 1.00 86.31 539 ALA A O 1
ATOM 4281 N N . GLU A 1 540 ? 18.860 -25.213 -57.361 1.00 86.31 540 GLU A N 1
ATOM 4282 C CA . GLU A 1 540 ? 19.010 -24.897 -58.784 1.00 86.31 540 GLU A CA 1
ATOM 4283 C C . GLU A 1 540 ? 19.971 -23.715 -58.976 1.00 86.31 540 GLU A C 1
ATOM 4285 O O . GLU A 1 540 ? 20.012 -22.789 -58.167 1.00 86.31 540 GLU A O 1
ATOM 4290 N N . GLU A 1 541 ? 20.764 -23.746 -60.048 1.00 87.19 541 GLU A N 1
ATOM 4291 C CA . GLU A 1 541 ? 21.718 -22.676 -60.353 1.00 87.19 541 GLU A CA 1
ATOM 4292 C C . GLU A 1 541 ? 21.005 -21.323 -60.484 1.00 87.19 541 GLU A C 1
ATOM 4294 O O . GLU A 1 541 ? 20.027 -21.193 -61.216 1.00 87.19 541 GLU A O 1
ATOM 4299 N N . GLY A 1 542 ? 21.506 -20.315 -59.764 1.00 82.00 542 GLY A N 1
ATOM 4300 C CA . GLY A 1 542 ? 20.887 -18.987 -59.669 1.00 82.00 542 GLY A CA 1
ATOM 4301 C C . GLY A 1 542 ? 19.898 -18.811 -58.510 1.00 82.00 542 GLY A C 1
ATOM 4302 O O . GLY A 1 542 ? 19.560 -17.671 -58.194 1.00 82.00 542 GLY A O 1
ATOM 4303 N N . PHE A 1 543 ? 19.509 -19.889 -57.819 1.00 86.81 543 PHE A N 1
ATOM 4304 C CA . PHE A 1 543 ? 18.537 -19.853 -56.723 1.00 86.81 543 PHE A CA 1
ATOM 4305 C C . PHE A 1 543 ? 19.142 -20.253 -55.374 1.00 86.81 543 PHE A C 1
ATOM 4307 O O . PHE A 1 543 ? 20.095 -21.026 -55.287 1.00 86.81 543 PHE A O 1
ATOM 4314 N N . VAL A 1 544 ? 18.547 -19.759 -54.290 1.00 88.88 544 VAL A N 1
ATOM 4315 C CA . VAL A 1 544 ? 18.893 -20.128 -52.911 1.00 88.88 544 VAL A CA 1
ATOM 4316 C C . VAL A 1 544 ? 17.644 -20.533 -52.144 1.00 88.88 544 VAL A C 1
ATOM 4318 O O . VAL A 1 544 ? 16.662 -19.799 -52.075 1.00 88.88 544 VAL A O 1
ATOM 4321 N N . GLY A 1 545 ? 17.691 -21.719 -51.540 1.00 87.81 545 GLY A N 1
ATOM 4322 C CA . GLY A 1 545 ? 16.605 -22.218 -50.706 1.00 87.81 545 GLY A CA 1
ATOM 4323 C C . GLY A 1 545 ? 16.674 -21.610 -49.309 1.00 87.81 545 GLY A C 1
ATOM 4324 O O . GLY A 1 545 ? 17.615 -21.907 -48.570 1.00 87.81 545 GLY A O 1
ATOM 4325 N N . LEU A 1 546 ? 15.667 -20.825 -48.923 1.00 88.69 546 LEU A N 1
ATOM 4326 C CA . LEU A 1 546 ? 15.550 -20.234 -47.589 1.00 88.69 546 LEU A CA 1
ATOM 4327 C C . LEU A 1 546 ? 14.478 -20.941 -46.737 1.00 88.69 546 LEU A C 1
ATOM 4329 O O . LEU A 1 546 ? 13.349 -21.118 -47.206 1.00 88.69 546 LEU A O 1
ATOM 4333 N N . PRO A 1 547 ? 14.785 -21.318 -45.480 1.00 87.38 547 PRO A N 1
ATOM 4334 C CA . PRO A 1 547 ? 13.777 -21.826 -44.555 1.00 87.38 547 PRO A CA 1
ATOM 4335 C C . PRO A 1 547 ? 12.868 -20.687 -44.043 1.00 87.38 547 PRO A C 1
ATOM 4337 O O . PRO A 1 547 ? 13.272 -19.518 -44.062 1.00 87.38 547 PRO A O 1
ATOM 4340 N N . PRO A 1 548 ? 11.664 -20.991 -43.513 1.00 83.75 548 PRO A N 1
ATOM 4341 C CA . PRO A 1 548 ? 10.683 -19.975 -43.114 1.00 83.75 548 PRO A CA 1
ATOM 4342 C C . PRO A 1 548 ? 11.202 -18.975 -42.075 1.00 83.75 548 PRO A C 1
ATOM 4344 O O . PRO A 1 548 ? 10.824 -17.808 -42.095 1.00 83.75 548 PRO A O 1
ATOM 4347 N N . HIS A 1 549 ? 12.088 -19.416 -41.179 1.00 84.06 549 HIS A N 1
ATOM 4348 C CA . HIS A 1 549 ? 12.711 -18.563 -40.168 1.00 84.06 549 HIS A CA 1
ATOM 4349 C C . HIS A 1 549 ? 13.601 -17.471 -40.788 1.00 84.06 549 HIS A C 1
ATOM 4351 O O . HIS A 1 549 ? 13.456 -16.297 -40.458 1.00 84.06 549 HIS A O 1
ATOM 4357 N N . VAL A 1 550 ? 14.470 -17.845 -41.732 1.00 85.50 550 VAL A N 1
ATOM 4358 C CA . VAL A 1 550 ? 15.369 -16.913 -42.436 1.00 85.50 550 VAL A CA 1
ATOM 4359 C C . VAL A 1 550 ? 14.566 -15.974 -43.334 1.00 85.50 550 VAL A C 1
ATOM 4361 O O . VAL A 1 550 ? 14.823 -14.773 -43.367 1.00 85.50 550 VAL A O 1
ATOM 4364 N N . TRP A 1 551 ? 13.527 -16.499 -43.990 1.00 85.75 551 TRP A N 1
ATOM 4365 C CA . TRP A 1 551 ? 12.606 -15.706 -44.804 1.00 85.75 551 TRP A CA 1
ATOM 4366 C C . TRP A 1 551 ? 11.926 -14.591 -43.996 1.00 85.75 551 TRP A C 1
ATOM 4368 O O . TRP A 1 551 ? 11.900 -13.442 -44.426 1.00 85.75 551 TRP A O 1
ATOM 4378 N N . GLN A 1 552 ? 11.412 -14.907 -42.801 1.00 82.62 552 GLN A N 1
ATOM 4379 C CA . GLN A 1 552 ? 10.733 -13.935 -41.932 1.00 82.62 552 GLN A CA 1
ATOM 4380 C C . GLN A 1 552 ? 11.670 -12.844 -41.397 1.00 82.62 552 GLN A C 1
ATOM 4382 O O . GLN A 1 552 ? 11.239 -11.704 -41.208 1.00 82.62 552 GLN A O 1
ATOM 4387 N N . ASN A 1 553 ? 12.938 -13.181 -41.153 1.00 84.44 553 ASN A N 1
ATOM 4388 C CA . ASN A 1 553 ? 13.928 -12.212 -40.684 1.00 84.44 553 ASN A CA 1
ATOM 4389 C C . ASN A 1 553 ? 14.411 -11.291 -41.813 1.00 84.44 553 ASN A C 1
ATOM 4391 O O . ASN A 1 553 ? 14.617 -10.102 -41.572 1.00 84.44 553 ASN A O 1
ATOM 4395 N N . LEU A 1 554 ? 14.511 -11.791 -43.048 1.00 81.69 554 LEU A N 1
ATOM 4396 C CA . LEU A 1 554 ? 14.922 -10.996 -44.209 1.00 81.69 554 LEU A CA 1
ATOM 4397 C C . LEU A 1 554 ? 13.796 -10.122 -44.778 1.00 81.69 554 LEU A C 1
ATOM 4399 O O . LEU A 1 554 ? 14.035 -8.958 -45.099 1.00 81.69 554 LEU A O 1
ATOM 4403 N N . PHE A 1 555 ? 12.567 -10.639 -44.870 1.00 81.94 555 PHE A N 1
ATOM 4404 C CA . PHE A 1 555 ? 11.475 -9.978 -45.592 1.00 81.94 555 PHE A CA 1
ATOM 4405 C C . PHE A 1 555 ? 10.344 -9.522 -44.666 1.00 81.94 555 PHE A C 1
ATOM 4407 O O . PHE A 1 555 ? 9.752 -10.295 -43.913 1.00 81.94 555 PHE A O 1
ATOM 4414 N N . ALA A 1 556 ? 10.007 -8.234 -44.743 1.00 63.91 556 ALA A N 1
ATOM 4415 C CA . ALA A 1 556 ? 8.869 -7.651 -44.046 1.00 63.91 556 ALA A CA 1
ATOM 4416 C C . ALA A 1 556 ? 7.623 -7.692 -44.951 1.00 63.91 556 ALA A C 1
ATOM 4418 O O . ALA A 1 556 ? 7.348 -6.719 -45.642 1.00 63.91 556 ALA A O 1
ATOM 4419 N N . ILE A 1 557 ? 6.859 -8.791 -44.891 1.00 57.16 557 ILE A N 1
ATOM 4420 C CA . ILE A 1 557 ? 5.535 -8.994 -45.528 1.00 57.16 557 ILE A CA 1
ATOM 4421 C C . ILE A 1 557 ? 5.588 -9.389 -47.021 1.00 57.16 557 ILE A C 1
ATOM 4423 O O . ILE A 1 557 ? 6.357 -8.836 -47.805 1.00 57.16 557 ILE A O 1
ATOM 4427 N N . ASP A 1 558 ? 4.739 -10.367 -47.378 1.00 50.03 558 ASP A N 1
ATOM 4428 C CA . ASP A 1 558 ? 4.541 -10.959 -48.712 1.00 50.03 558 ASP A CA 1
ATOM 4429 C C . ASP A 1 558 ? 4.442 -9.899 -49.817 1.00 50.03 558 ASP A C 1
ATOM 4431 O O . ASP A 1 558 ? 3.385 -9.330 -50.098 1.00 50.03 558 ASP A O 1
ATOM 4435 N N . THR A 1 559 ? 5.566 -9.652 -50.476 1.00 46.03 559 THR A N 1
ATOM 4436 C CA . THR A 1 559 ? 5.642 -8.905 -51.728 1.00 46.03 559 THR A CA 1
ATOM 4437 C C . THR A 1 559 ? 5.797 -9.925 -52.850 1.00 46.03 559 THR A C 1
ATOM 4439 O O . THR A 1 559 ? 6.664 -10.785 -52.802 1.00 46.03 559 THR A O 1
ATOM 4442 N N . LEU A 1 560 ? 4.914 -9.871 -53.848 1.00 45.16 560 LEU A N 1
ATOM 4443 C CA . LEU A 1 560 ? 4.806 -10.819 -54.974 1.00 45.16 560 LEU A CA 1
ATOM 4444 C C . LEU A 1 560 ? 5.970 -10.733 -55.992 1.00 45.16 560 LEU A C 1
ATOM 4446 O O . LEU A 1 560 ? 5.795 -11.053 -57.166 1.00 45.16 560 LEU A O 1
ATOM 4450 N N . THR A 1 561 ? 7.144 -10.268 -55.577 1.00 55.78 561 THR A N 1
ATOM 4451 C CA . THR A 1 561 ? 8.307 -10.011 -56.437 1.00 55.78 561 THR A CA 1
ATOM 4452 C C . THR A 1 561 ? 9.425 -10.995 -56.133 1.00 55.78 561 THR A C 1
ATOM 4454 O O . THR A 1 561 ? 9.655 -11.294 -54.970 1.00 55.78 561 THR A O 1
ATOM 4457 N N . SER A 1 562 ? 10.139 -11.460 -57.159 1.00 58.59 562 SER A N 1
ATOM 4458 C CA . SER A 1 562 ? 11.381 -12.231 -57.024 1.00 58.59 562 SER A CA 1
ATOM 4459 C C . SER A 1 562 ? 12.364 -11.506 -56.097 1.00 58.59 562 SER A C 1
ATOM 4461 O O . SER A 1 562 ? 12.857 -10.427 -56.438 1.00 58.59 562 SER A O 1
ATOM 4463 N N . HIS A 1 563 ? 12.629 -12.060 -54.912 1.00 73.69 563 HIS A N 1
ATOM 4464 C CA . HIS A 1 563 ? 13.534 -11.450 -53.940 1.00 73.69 563 HIS A CA 1
ATOM 4465 C C . HIS A 1 563 ? 14.974 -11.859 -54.237 1.00 73.69 563 HIS A C 1
ATOM 4467 O O . HIS A 1 563 ? 15.396 -12.974 -53.931 1.00 73.69 563 HIS A O 1
ATOM 4473 N N . MET A 1 564 ? 15.746 -10.945 -54.820 1.00 81.88 564 MET A N 1
ATOM 4474 C CA . MET A 1 564 ? 17.189 -11.126 -54.949 1.00 81.88 564 MET A CA 1
ATOM 4475 C C . MET A 1 564 ? 17.853 -10.902 -53.593 1.00 81.88 564 MET A C 1
ATOM 4477 O O . MET A 1 564 ? 17.636 -9.875 -52.941 1.00 81.88 564 MET A O 1
ATOM 4481 N N . ILE A 1 565 ? 18.677 -11.860 -53.176 1.00 85.94 565 ILE A N 1
ATOM 4482 C CA . ILE A 1 565 ? 19.483 -11.750 -51.965 1.00 85.94 565 ILE A CA 1
ATOM 4483 C C . ILE A 1 565 ? 20.963 -11.802 -52.306 1.00 85.94 565 ILE A C 1
ATOM 4485 O O . ILE A 1 565 ? 21.422 -12.555 -53.168 1.00 85.94 565 ILE A O 1
ATOM 4489 N N . GLU A 1 566 ? 21.719 -10.988 -51.594 1.00 84.94 566 GLU A N 1
ATOM 4490 C CA . GLU A 1 566 ? 23.162 -11.028 -51.580 1.00 84.94 566 GLU A CA 1
ATOM 4491 C C . GLU A 1 566 ? 23.625 -11.997 -50.492 1.00 84.94 566 GLU A C 1
ATOM 4493 O O . GLU A 1 566 ? 23.216 -11.906 -49.335 1.00 84.94 566 GLU A O 1
ATOM 4498 N N . ILE A 1 567 ? 24.490 -12.928 -50.884 1.00 87.25 567 ILE A N 1
ATOM 4499 C CA . ILE A 1 567 ? 25.092 -13.936 -50.021 1.00 87.25 567 ILE A CA 1
ATOM 4500 C C . ILE A 1 567 ? 26.589 -13.675 -49.963 1.00 87.25 567 ILE A C 1
ATOM 4502 O O . ILE A 1 567 ? 27.274 -13.736 -50.988 1.00 87.25 567 ILE A O 1
ATOM 4506 N N . ARG A 1 568 ? 27.109 -13.425 -48.762 1.00 85.19 568 ARG A N 1
ATOM 4507 C CA . ARG A 1 568 ? 28.543 -13.239 -48.512 1.00 85.19 568 ARG A CA 1
ATOM 4508 C C . ARG A 1 568 ? 29.048 -14.271 -47.520 1.00 85.19 568 ARG A C 1
ATOM 4510 O O . ARG A 1 568 ? 28.380 -14.551 -46.531 1.00 85.19 568 ARG A O 1
ATOM 4517 N N . TYR A 1 569 ? 30.226 -14.833 -47.767 1.00 84.88 569 TYR A N 1
ATOM 4518 C CA . TYR A 1 569 ? 30.860 -15.713 -46.786 1.00 84.88 569 TYR A CA 1
ATOM 4519 C C . TYR A 1 569 ? 31.282 -14.911 -45.553 1.00 84.88 569 TYR A C 1
ATOM 4521 O O . TYR A 1 569 ? 31.936 -13.875 -45.678 1.00 84.88 569 TYR A O 1
ATOM 4529 N N . ALA A 1 570 ? 30.917 -15.403 -44.372 1.00 83.00 570 ALA A N 1
ATOM 4530 C CA . ALA A 1 570 ? 31.193 -14.744 -43.105 1.00 83.00 570 ALA A CA 1
ATOM 4531 C C . ALA A 1 570 ? 31.829 -15.728 -42.121 1.00 83.00 570 ALA A C 1
ATOM 4533 O O . ALA A 1 570 ? 31.392 -16.870 -41.980 1.00 83.00 570 ALA A O 1
ATOM 4534 N N . TRP A 1 571 ? 32.859 -15.284 -41.401 1.00 82.31 571 TRP A N 1
ATOM 4535 C CA . TRP A 1 571 ? 33.369 -16.026 -40.254 1.00 82.31 571 TRP A CA 1
ATOM 4536 C C . TRP A 1 571 ? 32.657 -15.569 -38.979 1.00 82.31 571 TRP A C 1
ATOM 4538 O O . TRP A 1 571 ? 32.674 -14.384 -38.652 1.00 82.31 571 TRP A O 1
ATOM 4548 N N . LEU A 1 572 ? 32.067 -16.512 -38.240 1.00 84.19 572 LEU A N 1
ATOM 4549 C CA . LEU A 1 572 ? 31.376 -16.228 -36.984 1.00 84.19 572 LEU A CA 1
ATOM 4550 C C . LEU A 1 572 ? 32.120 -16.847 -35.792 1.00 84.19 572 LEU A C 1
ATOM 4552 O O . LEU A 1 572 ? 32.409 -18.050 -35.808 1.00 84.19 572 LEU A O 1
ATOM 4556 N N . PRO A 1 573 ? 32.411 -16.068 -34.734 1.00 85.31 573 PRO A N 1
ATOM 4557 C CA . PRO A 1 573 ? 32.939 -16.615 -33.493 1.00 85.31 573 PRO A CA 1
ATOM 4558 C C . PRO A 1 573 ? 31.874 -17.447 -32.766 1.00 85.31 573 PRO A C 1
ATOM 4560 O O . PRO A 1 573 ? 30.669 -17.246 -32.937 1.00 85.31 573 PRO A O 1
ATOM 4563 N N . LYS A 1 574 ? 32.324 -18.372 -31.912 1.00 87.06 574 LYS A N 1
ATOM 4564 C CA . LYS A 1 574 ? 31.446 -19.114 -30.998 1.00 87.06 574 LYS A CA 1
ATOM 4565 C C . LYS A 1 574 ? 30.780 -18.142 -30.019 1.00 87.06 574 LYS A C 1
ATOM 4567 O O . LYS A 1 574 ? 31.473 -17.332 -29.401 1.00 87.06 574 LYS A O 1
ATOM 4572 N N . GLY A 1 575 ? 29.455 -18.216 -29.907 1.00 86.25 575 GLY A N 1
ATOM 4573 C CA . GLY A 1 575 ? 28.697 -17.398 -28.965 1.00 86.25 575 GLY A CA 1
ATOM 4574 C C . GLY A 1 575 ? 29.037 -17.760 -27.524 1.00 86.25 575 GLY A C 1
ATOM 4575 O O . GLY A 1 575 ? 29.213 -18.936 -27.215 1.00 86.25 575 GLY A O 1
ATOM 4576 N N . THR A 1 576 ? 29.133 -16.753 -26.659 1.00 86.88 576 THR A N 1
ATOM 4577 C CA . THR A 1 576 ? 29.293 -16.944 -25.206 1.00 86.88 576 THR A CA 1
ATOM 4578 C C . THR A 1 576 ? 28.138 -16.354 -24.414 1.00 86.88 576 THR A C 1
ATOM 4580 O O . THR A 1 576 ? 27.844 -16.833 -23.325 1.00 86.88 576 THR A O 1
ATOM 4583 N N . TYR A 1 577 ? 27.461 -15.339 -24.957 1.00 89.88 577 TYR A N 1
ATOM 4584 C CA . TYR A 1 577 ? 26.331 -14.688 -24.306 1.00 89.88 577 TYR A CA 1
ATOM 4585 C C . TYR A 1 577 ? 25.290 -14.220 -25.324 1.00 89.88 577 TYR A C 1
ATOM 4587 O O . TYR A 1 577 ? 25.653 -13.711 -26.391 1.00 89.88 577 TYR A O 1
ATOM 4595 N N . ALA A 1 578 ? 24.013 -14.350 -24.966 1.00 88.56 578 ALA A N 1
ATOM 4596 C CA . ALA A 1 578 ? 22.882 -13.843 -25.726 1.00 88.56 578 ALA A CA 1
ATOM 4597 C C . ALA A 1 578 ? 21.846 -13.183 -24.811 1.00 88.56 578 ALA A C 1
ATOM 4599 O O . ALA A 1 578 ? 21.370 -13.782 -23.847 1.00 88.56 578 ALA A O 1
ATOM 4600 N N . LYS A 1 579 ? 21.447 -11.960 -25.157 1.00 89.56 579 LYS A N 1
ATOM 4601 C CA . LYS A 1 579 ? 20.362 -11.238 -24.497 1.00 89.56 579 LYS A CA 1
ATOM 4602 C C . LYS A 1 579 ? 19.110 -11.307 -25.353 1.00 89.56 579 LYS A C 1
ATOM 4604 O O . LYS A 1 579 ? 19.106 -10.815 -26.483 1.00 89.56 579 LYS A O 1
ATOM 4609 N N . LEU A 1 580 ? 18.061 -11.920 -24.824 1.00 88.81 580 LEU A N 1
ATOM 4610 C CA . LEU A 1 580 ? 16.829 -12.218 -25.543 1.00 88.81 580 LEU A CA 1
ATOM 4611 C C . LEU A 1 580 ? 15.644 -11.483 -24.921 1.00 88.81 580 LEU A C 1
ATOM 4613 O O . LEU A 1 580 ? 15.538 -11.353 -23.701 1.00 88.81 580 LEU A O 1
ATOM 4617 N N . GLN A 1 581 ? 14.722 -11.039 -25.767 1.00 85.50 581 GLN A N 1
ATOM 4618 C CA . GLN A 1 581 ? 13.473 -10.419 -25.343 1.00 85.50 581 GLN A CA 1
ATOM 4619 C C . GLN A 1 581 ? 12.291 -11.145 -25.994 1.00 85.50 581 GLN A C 1
ATOM 4621 O O . GLN A 1 581 ? 12.197 -11.174 -27.222 1.00 85.50 581 GLN A O 1
ATOM 4626 N N . PRO A 1 582 ? 11.387 -11.750 -25.211 1.00 84.88 582 PRO A N 1
ATOM 4627 C CA . PRO A 1 582 ? 10.158 -12.306 -25.737 1.00 84.88 582 PRO A CA 1
ATOM 4628 C C . PRO A 1 582 ? 9.208 -11.174 -26.143 1.00 84.88 582 PRO A C 1
ATOM 4630 O O . PRO A 1 582 ? 9.117 -10.153 -25.469 1.00 84.88 582 PRO A O 1
ATOM 4633 N N . ASP A 1 583 ? 8.464 -11.381 -27.224 1.00 74.50 583 ASP A N 1
ATOM 4634 C CA . ASP A 1 583 ? 7.461 -10.432 -27.735 1.00 74.50 583 ASP A CA 1
ATOM 4635 C C . ASP A 1 583 ? 6.219 -10.346 -26.820 1.00 74.50 583 ASP A C 1
ATOM 4637 O O . ASP A 1 583 ? 5.440 -9.401 -26.872 1.00 74.50 583 ASP A O 1
ATOM 4641 N N . ARG A 1 584 ? 6.029 -11.350 -25.951 1.00 67.75 584 ARG A N 1
ATOM 4642 C CA . ARG A 1 584 ? 4.894 -11.472 -25.025 1.00 67.75 584 ARG A CA 1
ATOM 4643 C C . ARG A 1 584 ? 5.365 -11.800 -23.610 1.00 67.75 584 ARG A C 1
ATOM 4645 O O . ARG A 1 584 ? 6.359 -12.501 -23.415 1.00 67.75 584 ARG A O 1
ATOM 4652 N N . VAL A 1 585 ? 4.612 -11.331 -22.615 1.00 61.69 585 VAL A N 1
ATOM 4653 C CA . VAL A 1 585 ? 4.848 -11.643 -21.195 1.00 61.69 585 VAL A CA 1
ATOM 4654 C C . VAL A 1 585 ? 4.590 -13.137 -20.949 1.00 61.69 585 VAL A C 1
ATOM 4656 O O . VAL A 1 585 ? 3.674 -13.715 -21.530 1.00 61.69 585 VAL A O 1
ATOM 4659 N N . GLY A 1 586 ? 5.379 -13.765 -20.073 1.00 64.00 586 GLY A N 1
ATOM 4660 C CA . GLY A 1 586 ? 5.140 -15.137 -19.606 1.00 64.00 586 GLY A CA 1
ATOM 4661 C C . GLY A 1 586 ? 6.103 -16.202 -20.137 1.00 64.00 586 GLY A C 1
ATOM 4662 O O . GLY A 1 586 ? 6.022 -17.343 -19.697 1.00 64.00 586 GLY A O 1
ATOM 4663 N N . PHE A 1 587 ? 7.051 -15.861 -21.020 1.00 72.75 587 PHE A N 1
ATOM 4664 C CA . PHE A 1 587 ? 8.091 -16.812 -21.444 1.00 72.75 587 PHE A CA 1
ATOM 4665 C C . PHE A 1 587 ? 9.002 -17.245 -20.280 1.00 72.75 587 PHE A C 1
ATOM 4667 O O . PHE A 1 587 ? 9.281 -18.429 -20.113 1.00 72.75 587 PHE A O 1
ATOM 4674 N N . SER A 1 588 ? 9.417 -16.303 -19.424 1.00 68.38 588 SER A N 1
ATOM 4675 C CA . SER A 1 588 ? 10.249 -16.596 -18.244 1.00 68.38 588 SER A CA 1
ATOM 4676 C C . SER A 1 588 ? 9.529 -17.448 -17.189 1.00 68.38 588 SER A C 1
ATOM 4678 O O . SER A 1 588 ? 10.182 -18.063 -16.350 1.00 68.38 588 SER A O 1
ATOM 4680 N N . ASP A 1 589 ? 8.195 -17.511 -17.252 1.00 62.38 589 ASP A N 1
ATOM 4681 C CA . ASP A 1 589 ? 7.358 -18.315 -16.356 1.00 62.38 589 ASP A CA 1
ATOM 4682 C C . ASP A 1 589 ? 7.217 -19.776 -16.822 1.00 62.38 589 ASP A C 1
ATOM 4684 O O . ASP A 1 589 ? 6.678 -20.615 -16.090 1.00 62.38 589 ASP A O 1
ATOM 4688 N N . LEU A 1 590 ? 7.705 -20.107 -18.027 1.00 65.31 590 LEU A N 1
ATOM 4689 C CA . LEU A 1 590 ? 7.672 -21.471 -18.546 1.00 65.31 590 LEU A CA 1
ATOM 4690 C C . LEU A 1 590 ? 8.569 -22.403 -17.702 1.00 65.31 590 LEU A C 1
ATOM 4692 O O . LEU A 1 590 ? 9.720 -22.055 -17.400 1.00 65.31 590 LEU A O 1
ATOM 4696 N N . PRO A 1 591 ? 8.088 -23.612 -17.342 1.00 56.16 591 PRO A N 1
ATOM 4697 C CA . PRO A 1 591 ? 8.922 -24.633 -16.714 1.00 56.16 591 PRO A CA 1
ATOM 4698 C C . PRO A 1 591 ? 10.069 -24.985 -17.629 1.00 56.16 591 PRO A C 1
ATOM 4700 O O . PRO A 1 591 ? 9.864 -25.245 -18.810 1.00 56.16 591 PRO A O 1
ATOM 4703 N N . ASN A 1 592 ? 11.268 -25.049 -17.054 1.00 65.06 592 ASN A N 1
ATOM 4704 C CA . ASN A 1 592 ? 12.450 -25.489 -17.775 1.00 65.06 592 ASN A CA 1
ATOM 4705 C C . ASN A 1 592 ? 12.680 -24.686 -19.075 1.00 65.06 592 ASN A C 1
ATOM 4707 O O . ASN A 1 592 ? 13.113 -25.239 -20.083 1.00 65.06 592 ASN A O 1
ATOM 4711 N N . HIS A 1 593 ? 12.407 -23.369 -19.054 1.00 71.56 593 HIS A N 1
ATOM 4712 C CA . HIS A 1 593 ? 12.638 -22.467 -20.195 1.00 71.56 593 HIS A CA 1
ATOM 4713 C C . HIS A 1 593 ? 14.056 -22.596 -20.772 1.00 71.56 593 HIS A C 1
ATOM 4715 O O . HIS A 1 593 ? 14.245 -22.392 -21.966 1.00 71.56 593 HIS A O 1
ATOM 4721 N N . LYS A 1 594 ? 15.035 -23.004 -19.949 1.00 72.75 594 LYS A N 1
ATOM 4722 C CA . LYS A 1 594 ? 16.394 -23.354 -20.379 1.00 72.75 594 LYS A CA 1
ATOM 4723 C C . LYS A 1 594 ? 16.416 -24.531 -21.359 1.00 72.75 594 LYS A C 1
ATOM 4725 O O . LYS A 1 594 ? 16.939 -24.362 -22.451 1.00 72.75 594 LYS A O 1
ATOM 4730 N N . ALA A 1 595 ? 15.816 -25.673 -21.015 1.00 68.81 595 ALA A N 1
ATOM 4731 C CA . ALA A 1 595 ? 15.763 -26.835 -21.908 1.00 68.81 595 ALA A CA 1
ATOM 4732 C C . ALA A 1 595 ? 14.944 -26.554 -23.174 1.00 68.81 595 ALA A C 1
ATOM 4734 O O . ALA A 1 595 ? 15.338 -26.947 -24.268 1.00 68.81 595 ALA A O 1
ATOM 4735 N N . ILE A 1 596 ? 13.851 -25.794 -23.049 1.00 75.94 596 ILE A N 1
ATOM 4736 C CA . ILE A 1 596 ? 13.025 -25.396 -24.197 1.00 75.94 596 ILE A CA 1
ATOM 4737 C C . ILE A 1 596 ? 13.843 -24.527 -25.169 1.00 75.94 596 ILE A C 1
ATOM 4739 O O . ILE A 1 596 ? 13.842 -24.770 -26.379 1.00 75.94 596 ILE A O 1
ATOM 4743 N N . LEU A 1 597 ? 14.562 -23.527 -24.645 1.00 80.94 597 LEU A N 1
ATOM 4744 C CA . LEU A 1 597 ? 15.473 -22.698 -25.436 1.00 80.94 597 LEU A CA 1
ATOM 4745 C C . LEU A 1 597 ? 16.579 -23.535 -26.062 1.00 80.94 597 LEU A C 1
ATOM 4747 O O . LEU A 1 597 ? 16.876 -23.355 -27.234 1.00 80.94 597 LEU A O 1
ATOM 4751 N N . GLU A 1 598 ? 17.159 -24.462 -25.311 1.00 79.56 598 GLU A N 1
ATOM 4752 C CA . GLU A 1 598 ? 18.223 -25.338 -25.785 1.00 79.56 598 GLU A CA 1
ATOM 4753 C C . GLU A 1 598 ? 17.754 -26.216 -26.956 1.00 79.56 598 GLU A C 1
ATOM 4755 O O . GLU A 1 598 ? 18.399 -26.252 -28.004 1.00 79.56 598 GLU A O 1
ATOM 4760 N N . THR A 1 599 ? 16.595 -26.869 -26.832 1.00 76.38 599 THR A N 1
ATOM 4761 C CA . THR A 1 599 ? 15.985 -27.674 -27.902 1.00 76.38 599 THR A CA 1
ATOM 4762 C C . THR A 1 599 ? 15.689 -26.824 -29.138 1.00 76.38 599 THR A C 1
ATOM 4764 O O . THR A 1 599 ? 15.934 -27.271 -30.261 1.00 76.38 599 THR A O 1
ATOM 4767 N N . SER A 1 600 ? 15.212 -25.589 -28.953 1.00 82.62 600 SER A N 1
ATOM 4768 C CA . SER A 1 600 ? 14.954 -24.669 -30.062 1.00 82.62 600 SER A CA 1
ATOM 4769 C C . SER A 1 600 ? 16.252 -24.211 -30.732 1.00 82.62 600 SER A C 1
ATOM 4771 O O . SER A 1 600 ? 16.390 -24.350 -31.943 1.00 82.62 600 SER A O 1
ATOM 4773 N N . LEU A 1 601 ? 17.227 -23.719 -29.963 1.00 83.69 601 LEU A N 1
ATOM 4774 C CA . LEU A 1 601 ? 18.497 -23.178 -30.459 1.00 83.69 601 LEU A CA 1
ATOM 4775 C C . LEU A 1 601 ? 19.364 -24.238 -31.145 1.00 83.69 601 LEU A C 1
ATOM 4777 O O . LEU A 1 601 ? 20.050 -23.910 -32.104 1.00 83.69 601 LEU A O 1
ATOM 4781 N N . ARG A 1 602 ? 19.264 -25.517 -30.754 1.00 80.38 602 ARG A N 1
ATOM 4782 C CA . ARG A 1 602 ? 19.925 -26.644 -31.449 1.00 80.38 602 ARG A CA 1
ATOM 4783 C C . ARG A 1 602 ? 19.506 -26.795 -32.914 1.00 80.38 602 ARG A C 1
ATOM 4785 O O . ARG A 1 602 ? 20.218 -27.440 -33.685 1.00 80.38 602 ARG A O 1
ATOM 4792 N N . GLN A 1 603 ? 18.348 -26.258 -33.300 1.00 81.25 603 GLN A N 1
ATOM 4793 C CA . GLN A 1 603 ? 17.902 -26.271 -34.694 1.00 81.25 603 GLN A CA 1
ATOM 4794 C C . GLN A 1 603 ? 18.591 -25.186 -35.531 1.00 81.25 603 GLN A C 1
ATOM 4796 O O . GLN A 1 603 ? 18.636 -25.320 -36.753 1.00 81.25 603 GLN A O 1
ATOM 4801 N N . HIS A 1 604 ? 19.161 -24.165 -34.887 1.00 85.94 604 HIS A N 1
ATOM 4802 C CA . HIS A 1 604 ? 19.861 -23.059 -35.528 1.00 85.94 604 HIS A CA 1
ATOM 4803 C C . HIS A 1 604 ? 21.383 -23.284 -35.504 1.00 85.94 604 HIS A C 1
ATOM 4805 O O . HIS A 1 604 ? 21.927 -23.948 -34.623 1.00 85.94 604 HIS A O 1
ATOM 4811 N N . ALA A 1 605 ? 22.081 -22.765 -36.507 1.00 85.50 605 ALA A N 1
ATOM 4812 C CA . ALA A 1 605 ? 23.528 -22.758 -36.641 1.00 85.50 605 ALA A CA 1
ATOM 4813 C C . ALA A 1 605 ? 24.124 -21.412 -36.210 1.00 85.50 605 ALA A C 1
ATOM 4815 O O . ALA A 1 605 ? 25.251 -21.352 -35.714 1.00 85.50 605 ALA A O 1
ATOM 4816 N N . THR A 1 606 ? 23.358 -20.338 -36.373 1.00 89.00 606 THR A N 1
ATOM 4817 C CA . THR A 1 606 ? 23.749 -18.954 -36.142 1.00 89.00 606 THR A CA 1
ATOM 4818 C C . THR A 1 606 ? 22.638 -18.179 -35.432 1.00 89.00 606 THR A C 1
ATOM 4820 O O . THR A 1 606 ? 21.463 -18.542 -35.480 1.00 89.00 606 THR A O 1
ATOM 4823 N N . LEU A 1 607 ? 23.029 -17.111 -34.740 1.00 89.50 607 LEU A N 1
ATOM 4824 C CA . LEU A 1 607 ? 22.125 -16.082 -34.232 1.00 89.50 607 LEU A CA 1
ATOM 4825 C C . LEU A 1 607 ? 22.694 -14.716 -34.613 1.00 89.50 607 LEU A C 1
ATOM 4827 O O . LEU A 1 607 ? 23.882 -14.472 -34.378 1.00 89.50 607 LEU A O 1
ATOM 4831 N N . SER A 1 608 ? 21.853 -13.820 -35.134 1.00 88.88 608 SER A N 1
ATOM 4832 C CA . SER A 1 608 ? 22.215 -12.422 -35.397 1.00 88.88 608 SER A CA 1
ATOM 4833 C C . SER A 1 608 ? 21.422 -11.481 -34.496 1.00 88.88 608 SER A C 1
ATOM 4835 O O . SER A 1 608 ? 20.264 -11.723 -34.155 1.00 88.88 608 SER A O 1
ATOM 4837 N N . GLN A 1 609 ? 22.046 -10.379 -34.095 1.00 88.19 609 GLN A N 1
ATOM 4838 C CA . GLN A 1 609 ? 21.385 -9.331 -33.333 1.00 88.19 609 GLN A CA 1
ATOM 4839 C C . GLN A 1 609 ? 20.256 -8.711 -34.170 1.00 88.19 609 GLN A C 1
ATOM 4841 O O . GLN A 1 609 ? 20.466 -8.308 -35.309 1.00 88.19 609 GLN A O 1
ATOM 4846 N N . GLY A 1 610 ? 19.059 -8.624 -33.592 1.00 83.00 610 GLY A N 1
ATOM 4847 C CA . GLY A 1 610 ? 17.843 -8.160 -34.259 1.00 83.00 610 GLY A CA 1
ATOM 4848 C C . GLY A 1 610 ? 16.967 -9.276 -34.835 1.00 83.00 610 GLY A C 1
ATOM 4849 O O . GLY A 1 610 ? 15.783 -9.014 -35.072 1.00 83.00 610 GLY A O 1
ATOM 4850 N N . ASP A 1 611 ? 17.494 -10.498 -34.993 1.00 85.81 611 ASP A N 1
ATOM 4851 C CA . ASP A 1 611 ? 16.727 -11.645 -35.491 1.00 85.81 611 ASP A CA 1
ATOM 4852 C C . ASP A 1 611 ? 15.594 -12.019 -34.530 1.00 85.81 611 ASP A C 1
ATOM 4854 O O . ASP A 1 611 ? 15.696 -11.884 -33.302 1.00 85.81 611 ASP A O 1
ATOM 4858 N N . LEU A 1 612 ? 14.511 -12.537 -35.108 1.00 86.06 612 LEU A N 1
ATOM 4859 C CA . LEU A 1 612 ? 13.400 -13.126 -34.384 1.00 86.06 612 LEU A CA 1
ATOM 4860 C C . LEU A 1 612 ? 13.414 -14.638 -34.601 1.00 86.06 612 LEU A C 1
ATOM 4862 O O . LEU A 1 612 ? 13.337 -15.118 -35.734 1.00 86.06 612 LEU A O 1
ATOM 4866 N N . PHE A 1 613 ? 13.465 -15.411 -33.523 1.00 84.94 613 PHE A N 1
ATOM 4867 C CA . PHE A 1 613 ? 13.289 -16.859 -33.599 1.00 84.94 613 PHE A CA 1
ATOM 4868 C C . PHE A 1 613 ? 12.096 -17.306 -32.763 1.00 84.94 613 PHE A C 1
ATOM 4870 O O . PHE A 1 613 ? 11.608 -16.593 -31.885 1.00 84.94 613 PHE A O 1
ATOM 4877 N N . THR A 1 614 ? 11.568 -18.474 -33.111 1.00 83.44 614 THR A N 1
ATOM 4878 C CA . THR A 1 614 ? 10.295 -18.961 -32.587 1.00 83.44 614 THR A CA 1
ATOM 4879 C C . THR A 1 614 ? 10.521 -20.176 -31.704 1.00 83.44 614 THR A C 1
ATOM 4881 O O . THR A 1 614 ? 11.181 -21.123 -32.118 1.00 83.44 614 THR A O 1
ATOM 4884 N N . VAL A 1 615 ? 9.933 -20.152 -30.512 1.00 82.12 615 VAL A N 1
ATOM 4885 C CA . VAL A 1 615 ? 9.995 -21.216 -29.513 1.00 82.12 615 VAL A CA 1
ATOM 4886 C C . VAL A 1 615 ? 8.587 -21.734 -29.247 1.00 82.12 615 VAL A C 1
ATOM 4888 O O . VAL A 1 615 ? 7.681 -20.962 -28.933 1.00 82.12 615 VAL A O 1
ATOM 4891 N N . ASN A 1 616 ? 8.397 -23.046 -29.352 1.00 74.25 616 ASN A N 1
ATOM 4892 C CA . ASN A 1 616 ? 7.101 -23.687 -29.141 1.00 74.25 616 ASN A CA 1
ATOM 4893 C C . ASN A 1 616 ? 7.040 -24.367 -27.769 1.00 74.25 616 ASN A C 1
ATOM 4895 O O . ASN A 1 616 ? 7.968 -25.077 -27.385 1.00 74.25 616 ASN A O 1
ATOM 4899 N N . TYR A 1 617 ? 5.926 -24.185 -27.060 1.00 66.06 617 TYR A N 1
ATOM 4900 C CA . TYR A 1 617 ? 5.626 -24.839 -25.789 1.00 66.06 617 TYR A CA 1
ATOM 4901 C C . TYR A 1 617 ? 4.154 -25.278 -25.753 1.00 66.06 617 TYR A C 1
ATOM 4903 O O . TYR A 1 617 ? 3.248 -24.457 -25.595 1.00 66.06 617 TYR A O 1
ATOM 4911 N N . GLY A 1 618 ? 3.896 -26.580 -25.914 1.00 64.56 618 GLY A N 1
ATOM 4912 C CA . GLY A 1 618 ? 2.530 -27.097 -26.065 1.00 64.56 618 GLY A CA 1
ATOM 4913 C C . GLY A 1 618 ? 1.840 -26.512 -27.306 1.00 64.56 618 GLY A C 1
ATOM 4914 O O . GLY A 1 618 ? 2.340 -26.673 -28.416 1.00 64.56 618 GLY A O 1
ATOM 4915 N N . GLU A 1 619 ? 0.708 -25.826 -27.115 1.00 57.53 619 GLU A N 1
ATOM 4916 C CA . GLU A 1 619 ? -0.009 -25.088 -28.176 1.00 57.53 619 GLU A CA 1
ATOM 4917 C C . GLU A 1 619 ? 0.448 -23.623 -28.322 1.00 57.53 619 GLU A C 1
ATOM 4919 O O . GLU A 1 619 ? -0.029 -22.904 -29.200 1.00 57.53 619 GLU A O 1
ATOM 4924 N N . LEU A 1 620 ? 1.350 -23.151 -27.455 1.00 62.34 620 LEU A N 1
ATOM 4925 C CA . LEU A 1 620 ? 1.796 -21.762 -27.438 1.00 62.34 620 LEU A CA 1
ATOM 4926 C C . LEU A 1 620 ? 3.078 -21.589 -28.245 1.00 62.34 620 LEU A C 1
ATOM 4928 O O . LEU A 1 620 ? 4.037 -22.349 -28.113 1.00 62.34 620 LEU A O 1
ATOM 4932 N N . THR A 1 621 ? 3.104 -20.525 -29.038 1.00 72.88 621 THR A N 1
ATOM 4933 C CA . THR A 1 621 ? 4.249 -20.130 -29.852 1.00 72.88 621 THR A CA 1
ATOM 4934 C C . THR A 1 621 ? 4.750 -18.775 -29.365 1.00 72.88 621 THR A C 1
ATOM 4936 O O . THR A 1 621 ? 4.029 -17.777 -29.429 1.00 72.88 621 THR A O 1
ATOM 4939 N N . TYR A 1 622 ? 5.985 -18.738 -28.872 1.00 80.75 622 TYR A N 1
ATOM 4940 C CA . TYR A 1 622 ? 6.664 -17.538 -28.395 1.00 80.75 622 TYR A CA 1
ATOM 4941 C C . TYR A 1 622 ? 7.669 -17.062 -29.436 1.00 80.75 622 TYR A C 1
ATOM 4943 O O . TYR A 1 622 ? 8.435 -17.853 -29.980 1.00 80.75 622 TYR A O 1
ATOM 4951 N N . LYS A 1 623 ? 7.688 -15.758 -29.699 1.00 83.94 623 LYS A N 1
ATOM 4952 C CA . LYS A 1 623 ? 8.677 -15.120 -30.570 1.00 83.94 623 LYS A CA 1
ATOM 4953 C C . LYS A 1 623 ? 9.680 -14.387 -29.694 1.00 83.94 623 LYS A C 1
ATOM 4955 O O . LYS A 1 623 ? 9.271 -13.589 -28.853 1.00 83.94 623 LYS A O 1
ATOM 4960 N N . LEU A 1 624 ? 10.965 -14.682 -29.856 1.00 87.44 624 LEU A N 1
ATOM 4961 C CA . LEU A 1 624 ? 12.040 -14.050 -29.103 1.00 87.44 624 LEU A CA 1
ATOM 4962 C C . LEU A 1 624 ? 12.926 -13.257 -30.052 1.00 87.44 624 LEU A C 1
ATOM 4964 O O . LEU A 1 624 ? 13.416 -13.785 -31.050 1.00 87.44 624 LEU A O 1
ATOM 4968 N N . ARG A 1 625 ? 13.129 -11.986 -29.713 1.00 87.75 625 ARG A N 1
ATOM 4969 C CA . ARG A 1 625 ? 14.037 -11.070 -30.392 1.00 87.75 625 ARG A CA 1
ATOM 4970 C C . ARG A 1 625 ? 15.409 -11.132 -29.737 1.00 87.75 625 ARG A C 1
ATOM 4972 O O . ARG A 1 625 ? 15.524 -11.045 -28.514 1.00 87.75 625 ARG A O 1
ATOM 4979 N N . VAL A 1 626 ? 16.448 -11.231 -30.554 1.00 88.81 626 VAL A N 1
ATOM 4980 C CA . VAL A 1 626 ? 17.836 -11.143 -30.098 1.00 88.81 626 VAL A CA 1
ATOM 4981 C C . VAL A 1 626 ? 18.220 -9.668 -29.953 1.00 88.81 626 VAL A C 1
ATOM 4983 O O . VAL A 1 626 ? 18.221 -8.931 -30.936 1.00 88.81 626 VAL A O 1
ATOM 4986 N N . LEU A 1 627 ? 18.543 -9.220 -28.740 1.00 86.75 627 LEU A N 1
ATOM 4987 C CA . LEU A 1 627 ? 18.907 -7.825 -28.461 1.00 86.75 627 LEU A CA 1
ATOM 4988 C C . LEU A 1 627 ? 20.415 -7.586 -28.458 1.00 86.75 627 LEU A C 1
ATOM 4990 O O . LEU A 1 627 ? 20.861 -6.544 -28.930 1.00 86.75 627 LEU A O 1
ATOM 4994 N N . GLU A 1 628 ? 21.190 -8.524 -27.915 1.00 86.81 628 GLU A N 1
ATOM 4995 C CA . GLU A 1 628 ? 22.645 -8.412 -27.775 1.00 86.81 628 GLU A CA 1
ATOM 4996 C C . GLU A 1 628 ? 23.284 -9.801 -27.869 1.00 86.81 628 GLU A C 1
ATOM 4998 O O . GLU A 1 628 ? 22.731 -10.779 -27.363 1.00 86.81 628 GLU A O 1
ATOM 5003 N N . LEU A 1 629 ? 24.458 -9.881 -28.491 1.00 87.06 629 LEU A N 1
ATOM 5004 C CA . LEU A 1 629 ? 25.265 -11.094 -28.602 1.00 87.06 629 LEU A CA 1
ATOM 5005 C C . LEU A 1 629 ? 26.729 -10.769 -28.283 1.00 87.06 629 LEU A C 1
ATOM 5007 O O . LEU A 1 629 ? 27.200 -9.662 -28.549 1.00 87.06 629 LEU A O 1
ATOM 5011 N N . LYS A 1 630 ? 27.459 -11.734 -27.712 1.00 85.06 630 LYS A N 1
ATOM 5012 C CA . LYS A 1 630 ? 28.916 -11.644 -27.501 1.00 85.06 630 LYS A CA 1
ATOM 5013 C C . LYS A 1 630 ? 29.615 -12.903 -28.021 1.00 85.06 630 LYS A C 1
ATOM 5015 O O . LYS A 1 630 ? 29.066 -13.999 -27.873 1.00 85.06 630 LYS A O 1
ATOM 5020 N N . PRO A 1 631 ? 30.828 -12.776 -28.593 1.00 82.94 631 PRO A N 1
ATOM 5021 C CA . PRO A 1 631 ? 31.668 -11.567 -28.660 1.00 82.94 631 PRO A CA 1
ATOM 5022 C C . PRO A 1 631 ? 31.373 -10.620 -29.841 1.00 82.94 631 PRO A C 1
ATOM 5024 O O . PRO A 1 631 ? 31.997 -9.568 -29.928 1.00 82.94 631 PRO A O 1
ATOM 5027 N N . SER A 1 632 ? 30.461 -10.982 -30.745 1.00 86.06 632 SER A N 1
ATOM 5028 C CA . SER A 1 632 ? 30.115 -10.205 -31.943 1.00 86.06 632 SER A CA 1
ATOM 5029 C C . SER A 1 632 ? 28.597 -10.049 -32.070 1.00 86.06 632 SER A C 1
ATOM 5031 O O . SER A 1 632 ? 27.849 -10.783 -31.430 1.00 86.06 632 SER A O 1
ATOM 5033 N N . THR A 1 633 ? 28.144 -9.134 -32.931 1.00 83.94 633 THR A N 1
ATOM 5034 C CA . THR A 1 633 ? 26.726 -8.902 -33.271 1.00 83.94 633 THR A CA 1
ATOM 5035 C C . THR A 1 633 ? 26.078 -10.083 -33.996 1.00 83.94 633 THR A C 1
ATOM 5037 O O . THR A 1 633 ? 24.865 -10.109 -34.192 1.00 83.94 633 THR A O 1
ATOM 5040 N N . SER A 1 634 ? 26.861 -11.068 -34.429 1.00 87.25 634 SER A N 1
ATOM 5041 C CA . SER A 1 634 ? 26.389 -12.351 -34.950 1.00 87.25 634 SER A CA 1
ATOM 5042 C C . SER A 1 634 ? 27.346 -13.452 -34.509 1.00 87.25 634 SER A C 1
ATOM 5044 O O . SER A 1 634 ? 28.566 -13.261 -34.518 1.00 87.25 634 SER A O 1
ATOM 5046 N N . VAL A 1 635 ? 26.807 -14.588 -34.073 1.00 88.38 635 VAL A N 1
ATOM 5047 C CA . VAL A 1 635 ? 27.590 -15.671 -33.461 1.00 88.38 635 VAL A CA 1
ATOM 5048 C C . VAL A 1 635 ? 27.133 -17.041 -33.944 1.00 88.38 635 VAL A C 1
ATOM 5050 O O . VAL A 1 635 ? 25.985 -17.229 -34.346 1.00 88.38 635 VAL A O 1
ATOM 5053 N N . SER A 1 636 ? 28.039 -18.014 -33.868 1.00 87.25 636 SER A N 1
ATOM 5054 C CA . SER A 1 636 ? 27.709 -19.426 -34.058 1.00 87.25 636 SER A CA 1
ATOM 5055 C C . SER A 1 636 ? 27.167 -20.035 -32.765 1.00 87.25 636 SER A C 1
ATOM 5057 O O . SER A 1 636 ? 27.761 -19.863 -31.691 1.00 87.25 636 SER A O 1
ATOM 5059 N N . VAL A 1 637 ? 26.061 -20.772 -32.889 1.00 85.88 637 VAL A N 1
ATOM 5060 C CA . VAL A 1 637 ? 25.410 -21.507 -31.789 1.00 85.88 637 VAL A CA 1
ATOM 5061 C C . VAL A 1 637 ? 25.580 -23.030 -31.898 1.00 85.88 637 VAL A C 1
ATOM 5063 O O . VAL A 1 637 ? 24.971 -23.796 -31.154 1.00 85.88 637 VAL A O 1
ATOM 5066 N N . LEU A 1 638 ? 26.420 -23.490 -32.832 1.00 81.00 638 LEU A N 1
ATOM 5067 C CA . LEU A 1 638 ? 26.726 -24.909 -33.010 1.00 81.00 638 LEU A CA 1
ATOM 5068 C C . LEU A 1 638 ? 27.712 -25.396 -31.945 1.00 81.00 638 LEU A C 1
ATOM 5070 O O . LEU A 1 638 ? 28.865 -24.962 -31.920 1.00 81.00 638 LEU A O 1
ATOM 5074 N N . GLU A 1 639 ? 27.277 -26.361 -31.127 1.00 73.31 639 GLU A N 1
ATOM 5075 C CA . GLU A 1 639 ? 28.108 -27.009 -30.096 1.00 73.31 639 GLU A CA 1
ATOM 5076 C C . GLU A 1 639 ? 28.813 -25.984 -29.190 1.00 73.31 639 GLU A C 1
ATOM 5078 O O . GLU A 1 639 ? 30.037 -26.013 -28.985 1.00 73.31 639 GLU A O 1
ATOM 5083 N N . THR A 1 640 ? 28.035 -25.018 -28.704 1.00 74.50 640 THR A N 1
ATOM 5084 C CA . THR A 1 640 ? 28.492 -23.954 -27.812 1.00 74.50 640 THR A CA 1
ATOM 5085 C C . THR A 1 640 ? 27.609 -23.846 -26.583 1.00 74.50 640 THR A C 1
ATOM 5087 O O . THR A 1 640 ? 26.385 -23.936 -26.665 1.00 74.50 640 THR A O 1
ATOM 5090 N N . ASP A 1 641 ? 28.254 -23.602 -25.446 1.00 79.56 641 ASP A N 1
ATOM 5091 C CA . ASP A 1 641 ? 27.582 -23.216 -24.215 1.00 79.56 641 ASP A CA 1
ATOM 5092 C C . ASP A 1 641 ? 27.427 -21.691 -24.219 1.00 79.56 641 ASP A C 1
ATOM 5094 O O . ASP A 1 641 ? 28.417 -20.956 -24.225 1.00 79.56 641 ASP A O 1
ATOM 5098 N N . ILE A 1 642 ? 26.182 -21.218 -24.270 1.00 83.31 642 ILE A N 1
ATOM 5099 C CA . ILE A 1 642 ? 25.846 -19.792 -24.333 1.00 83.31 642 ILE A CA 1
ATOM 5100 C C . ILE A 1 642 ? 25.095 -19.410 -23.063 1.00 83.31 642 ILE A C 1
ATOM 5102 O O . ILE A 1 642 ? 24.077 -20.015 -22.726 1.00 83.31 642 ILE A O 1
ATOM 5106 N N . GLU A 1 643 ? 25.564 -18.370 -22.378 1.00 83.75 643 GLU A N 1
ATOM 5107 C CA . GLU A 1 643 ? 24.822 -17.753 -21.282 1.00 83.75 643 GLU A CA 1
ATOM 5108 C C . GLU A 1 643 ? 23.675 -16.907 -21.843 1.00 83.75 643 GLU A C 1
ATOM 5110 O O . GLU A 1 643 ? 23.892 -15.997 -22.643 1.00 83.75 643 GLU A O 1
ATOM 5115 N N . VAL A 1 644 ? 22.441 -17.199 -21.434 1.00 84.81 644 VAL A N 1
ATOM 5116 C CA . VAL A 1 644 ? 21.249 -16.504 -21.937 1.00 84.81 644 VAL A CA 1
ATOM 5117 C C . VAL A 1 644 ? 20.642 -15.631 -20.845 1.00 84.81 644 VAL A C 1
ATOM 5119 O O . VAL A 1 644 ? 20.310 -16.123 -19.767 1.00 84.81 644 VAL A O 1
ATOM 5122 N N . ASP A 1 645 ? 20.459 -14.349 -21.148 1.00 85.62 645 ASP A N 1
ATOM 5123 C CA . ASP A 1 645 ? 19.770 -13.369 -20.306 1.00 85.62 645 ASP A CA 1
ATOM 5124 C C . ASP A 1 645 ? 18.436 -12.973 -20.952 1.00 85.62 645 ASP A C 1
ATOM 5126 O O . ASP A 1 645 ? 18.401 -12.582 -22.119 1.00 85.62 645 ASP A O 1
ATOM 5130 N N . ILE A 1 646 ? 17.331 -13.101 -20.214 1.00 84.62 646 ILE A N 1
ATOM 5131 C CA . ILE A 1 646 ? 15.971 -12.878 -20.725 1.00 84.62 646 ILE A CA 1
ATOM 5132 C C . ILE A 1 646 ? 15.391 -11.635 -20.053 1.00 84.62 646 ILE A C 1
ATOM 5134 O O . ILE A 1 646 ? 15.192 -11.616 -18.839 1.00 84.62 646 ILE A O 1
ATOM 5138 N N . ILE A 1 647 ? 15.067 -10.613 -20.845 1.00 83.00 647 ILE A N 1
ATOM 5139 C CA . ILE A 1 647 ? 14.450 -9.372 -20.353 1.00 83.00 647 ILE A CA 1
ATOM 5140 C C . ILE A 1 647 ? 12.929 -9.432 -20.527 1.00 83.00 647 ILE A C 1
ATOM 5142 O O . ILE A 1 647 ? 12.426 -10.088 -21.433 1.00 83.00 647 ILE A O 1
ATOM 5146 N N . SER A 1 648 ? 12.185 -8.711 -19.690 1.00 74.06 648 SER A N 1
ATOM 5147 C CA . SER A 1 648 ? 10.752 -8.461 -19.884 1.00 74.06 648 SER A CA 1
ATOM 5148 C C . SER A 1 648 ? 10.451 -7.734 -21.215 1.00 74.06 648 SER A C 1
ATOM 5150 O O . SER A 1 648 ? 11.285 -6.955 -21.688 1.00 74.06 648 SER A O 1
ATOM 5152 N N . PRO A 1 649 ? 9.267 -7.952 -21.821 1.00 73.88 649 PRO A N 1
ATOM 5153 C CA . PRO A 1 649 ? 8.850 -7.250 -23.038 1.00 73.88 649 PRO A CA 1
ATOM 5154 C C . PRO A 1 649 ? 8.706 -5.738 -22.812 1.00 73.88 649 PRO A C 1
ATOM 5156 O O . PRO A 1 649 ? 8.388 -5.294 -21.705 1.00 73.88 649 PRO A O 1
ATOM 5159 N N . ASP A 1 650 ? 8.897 -4.956 -23.876 1.00 60.50 650 ASP A N 1
ATOM 5160 C CA . ASP A 1 650 ? 8.698 -3.507 -23.854 1.00 60.50 650 ASP A CA 1
ATOM 5161 C C . ASP A 1 650 ? 7.211 -3.167 -23.665 1.00 60.50 650 ASP A C 1
ATOM 5163 O O . ASP A 1 650 ? 6.318 -3.717 -24.313 1.00 60.50 650 ASP A O 1
ATOM 5167 N N . SER A 1 651 ? 6.947 -2.218 -22.769 1.00 51.12 651 SER A N 1
ATOM 5168 C CA . SER A 1 651 ? 5.645 -1.799 -22.227 1.00 51.12 651 SER A CA 1
ATOM 5169 C C . SER A 1 651 ? 4.680 -1.126 -23.227 1.00 51.12 651 SER A C 1
ATOM 5171 O O . SER A 1 651 ? 3.797 -0.370 -22.829 1.00 51.12 651 SER A O 1
ATOM 5173 N N . ALA A 1 652 ? 4.820 -1.399 -24.528 1.00 43.88 652 ALA A N 1
ATOM 5174 C CA . ALA A 1 652 ? 4.001 -0.834 -25.602 1.00 43.88 652 ALA A CA 1
ATOM 5175 C C . ALA A 1 652 ? 3.000 -1.825 -26.232 1.00 43.88 652 ALA A C 1
ATOM 5177 O O . ALA A 1 652 ? 2.093 -1.389 -26.938 1.00 43.88 652 ALA A O 1
ATOM 5178 N N . ALA A 1 653 ? 3.102 -3.131 -25.960 1.00 41.88 653 ALA A N 1
ATOM 5179 C CA . ALA A 1 653 ? 2.189 -4.151 -26.493 1.00 41.88 653 ALA A CA 1
ATOM 5180 C C . ALA A 1 653 ? 1.056 -4.527 -25.512 1.00 41.88 653 ALA A C 1
ATOM 5182 O O . ALA A 1 653 ? 0.669 -5.685 -25.393 1.00 41.88 653 ALA A O 1
ATOM 5183 N N . GLU A 1 654 ? 0.490 -3.555 -24.793 1.00 41.88 654 GLU A N 1
ATOM 5184 C CA . GLU A 1 654 ? -0.769 -3.756 -24.063 1.00 41.88 654 GLU A CA 1
ATOM 5185 C C . GLU A 1 654 ? -1.954 -3.495 -24.995 1.00 41.88 654 GLU A C 1
ATOM 5187 O O . GLU A 1 654 ? -2.631 -2.471 -24.897 1.00 41.88 654 GLU A O 1
ATOM 5192 N N . GLN A 1 655 ? -2.213 -4.404 -25.935 1.00 39.16 655 GLN A N 1
ATOM 5193 C CA . GLN A 1 655 ? -3.505 -4.422 -26.616 1.00 39.16 655 GLN A CA 1
ATOM 5194 C C . GLN A 1 655 ? -3.822 -5.801 -27.203 1.00 39.16 655 GLN A C 1
ATOM 5196 O O . GLN A 1 655 ? -3.251 -6.235 -28.196 1.00 39.16 655 GLN A O 1
ATOM 5201 N N . SER A 1 656 ? -4.835 -6.433 -26.599 1.00 41.09 656 SER A N 1
ATOM 5202 C CA . SER A 1 656 ? -5.652 -7.536 -27.130 1.00 41.09 656 SER A CA 1
ATOM 5203 C C . SER A 1 656 ? -5.086 -8.961 -27.139 1.00 41.09 656 SER A C 1
ATOM 5205 O O . SER A 1 656 ? -5.205 -9.652 -28.146 1.00 41.09 656 SER A O 1
ATOM 5207 N N . GLU A 1 657 ? -4.592 -9.489 -26.013 1.00 47.09 657 GLU A N 1
ATOM 5208 C CA . GLU A 1 657 ? -4.271 -10.925 -25.959 1.00 47.09 657 GLU A CA 1
ATOM 5209 C C . GLU A 1 657 ? -4.844 -11.662 -24.745 1.00 47.09 657 GLU A C 1
ATOM 5211 O O . GLU A 1 657 ? -4.757 -11.219 -23.603 1.00 47.09 657 GLU A O 1
ATOM 5216 N N . LYS A 1 658 ? -5.470 -12.812 -25.033 1.00 49.12 658 LYS A N 1
ATOM 5217 C CA . LYS A 1 658 ? -6.396 -13.553 -24.163 1.00 49.12 658 LYS A CA 1
ATOM 5218 C C . LYS A 1 658 ? -5.755 -14.330 -23.001 1.00 49.12 658 LYS A C 1
ATOM 5220 O O . LYS A 1 658 ? -6.500 -14.943 -22.254 1.00 49.12 658 LYS A O 1
ATOM 5225 N N . ASN A 1 659 ? -4.432 -14.325 -22.814 1.00 55.75 659 ASN A N 1
ATOM 5226 C CA . ASN A 1 659 ? -3.759 -15.255 -21.889 1.00 55.75 659 ASN A CA 1
ATOM 5227 C C . ASN A 1 659 ? -2.515 -14.647 -21.195 1.00 55.75 659 ASN A C 1
ATOM 5229 O O . ASN A 1 659 ? -1.422 -15.198 -21.295 1.00 55.75 659 ASN A O 1
ATOM 5233 N N . VAL A 1 660 ? -2.647 -13.511 -20.500 1.00 63.62 660 VAL A N 1
ATOM 5234 C CA . VAL A 1 660 ? -1.549 -12.941 -19.684 1.00 63.62 660 VAL A CA 1
ATOM 5235 C C . VAL A 1 660 ? -1.704 -13.373 -18.222 1.00 63.62 660 VAL A C 1
ATOM 5237 O O . VAL A 1 660 ? -2.766 -13.169 -17.637 1.00 63.62 660 VAL A O 1
ATOM 5240 N N . LEU A 1 661 ? -0.651 -13.946 -17.627 1.00 71.06 661 LEU A N 1
ATOM 5241 C CA . LEU A 1 661 ? -0.620 -14.303 -16.201 1.00 71.06 661 LEU A CA 1
ATOM 5242 C C . LEU A 1 661 ? -0.249 -13.091 -15.360 1.00 71.06 661 LEU A C 1
ATOM 5244 O O . LEU A 1 661 ? 0.886 -12.609 -15.410 1.00 71.06 661 LEU A O 1
ATOM 5248 N N . LYS A 1 662 ? -1.185 -12.630 -14.540 1.00 79.50 662 LYS A N 1
ATOM 5249 C CA . LYS A 1 662 ? -0.925 -11.554 -13.585 1.00 79.50 662 LYS A CA 1
ATOM 5250 C C . LYS A 1 662 ? -0.311 -12.106 -12.291 1.00 79.50 662 LYS A C 1
ATOM 5252 O O . LYS A 1 662 ? -0.828 -13.088 -11.760 1.00 79.50 662 LYS A O 1
ATOM 5257 N N . PRO A 1 663 ? 0.776 -11.522 -11.762 1.00 81.81 663 PRO A N 1
ATOM 5258 C CA . PRO A 1 663 ? 1.299 -11.919 -10.458 1.00 81.81 663 PRO A CA 1
ATOM 5259 C C . PRO A 1 663 ? 0.326 -11.517 -9.342 1.00 81.81 663 PRO A C 1
ATOM 5261 O O . PRO A 1 663 ? -0.236 -10.425 -9.378 1.00 81.81 663 PRO A O 1
ATOM 5264 N N . LEU A 1 664 ? 0.150 -12.395 -8.357 1.00 84.25 664 LEU A N 1
ATOM 5265 C CA . LEU A 1 664 ? -0.689 -12.186 -7.181 1.00 84.25 664 LEU A CA 1
ATOM 5266 C C . LEU A 1 664 ? 0.110 -12.522 -5.915 1.00 84.25 664 LEU A C 1
ATOM 5268 O O . LEU A 1 664 ? 0.701 -13.599 -5.800 1.00 84.25 664 LEU A O 1
ATOM 5272 N N . THR A 1 665 ? 0.143 -11.580 -4.979 1.00 82.38 665 THR A N 1
ATOM 5273 C CA . THR A 1 665 ? 0.870 -11.649 -3.707 1.00 82.38 665 THR A CA 1
ATOM 5274 C C . THR A 1 665 ? -0.072 -12.045 -2.571 1.00 82.38 665 THR A C 1
ATOM 5276 O O . THR A 1 665 ? -1.266 -11.739 -2.578 1.00 82.38 665 THR A O 1
ATOM 5279 N N . PHE A 1 666 ? 0.451 -12.762 -1.573 1.00 81.25 666 PHE A N 1
ATOM 5280 C CA . PHE A 1 666 ? -0.351 -13.178 -0.423 1.00 81.25 666 PHE A CA 1
ATOM 5281 C C . PHE A 1 666 ? -0.863 -11.961 0.361 1.00 81.25 666 PHE A C 1
ATOM 5283 O O . PHE A 1 666 ? -0.081 -11.124 0.804 1.00 81.25 666 PHE A O 1
ATOM 5290 N N . GLY A 1 667 ? -2.179 -11.893 0.572 1.00 75.50 667 GLY A N 1
ATOM 5291 C CA . GLY A 1 667 ? -2.843 -10.838 1.344 1.00 75.50 667 GLY A CA 1
ATOM 5292 C C . GLY A 1 667 ? -3.173 -9.552 0.578 1.00 75.50 667 GLY A C 1
ATOM 5293 O O . GLY A 1 667 ? -3.891 -8.716 1.127 1.00 75.50 667 GLY A O 1
ATOM 5294 N N . GLU A 1 668 ? -2.729 -9.401 -0.671 1.00 80.62 668 GLU A N 1
ATOM 5295 C CA . GLU A 1 668 ? -3.054 -8.244 -1.514 1.00 80.62 668 GLU A CA 1
ATOM 5296 C C . GLU A 1 668 ? -4.093 -8.645 -2.577 1.00 80.62 668 GLU A C 1
ATOM 5298 O O . GLU A 1 668 ? -3.789 -9.433 -3.474 1.00 80.62 668 GLU A O 1
ATOM 5303 N N . PRO A 1 669 ? -5.345 -8.164 -2.481 1.00 84.44 669 PRO A N 1
ATOM 5304 C CA . PRO A 1 669 ? -6.360 -8.466 -3.482 1.00 84.44 669 PRO A CA 1
ATOM 5305 C C . PRO A 1 669 ? -6.100 -7.697 -4.785 1.00 84.44 669 PRO A C 1
ATOM 5307 O O . PRO A 1 669 ? -5.818 -6.49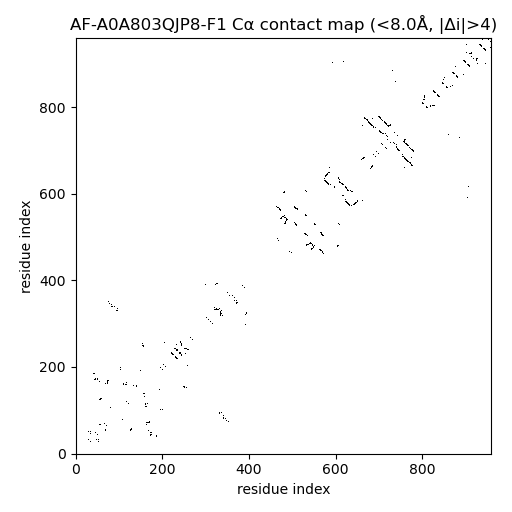9 -4.747 1.00 84.44 669 PRO A O 1
ATOM 5310 N N . ASP A 1 670 ? -6.286 -8.352 -5.933 1.00 88.12 670 ASP A N 1
ATOM 5311 C CA . ASP A 1 670 ? -6.369 -7.690 -7.244 1.00 88.12 670 ASP A CA 1
ATOM 5312 C C . ASP A 1 670 ? -7.817 -7.687 -7.755 1.00 88.12 670 ASP A C 1
ATOM 5314 O O . ASP A 1 670 ? -8.637 -8.511 -7.349 1.00 88.12 670 ASP A O 1
ATOM 5318 N N . SER A 1 671 ? -8.144 -6.767 -8.660 1.00 87.12 671 SER A N 1
ATOM 5319 C CA . SER A 1 671 ? -9.475 -6.654 -9.264 1.00 87.12 671 SER A CA 1
ATOM 5320 C C . SER A 1 671 ? -9.433 -6.867 -10.776 1.00 87.12 671 SER A C 1
ATOM 5322 O O . SER A 1 671 ? -8.468 -6.521 -11.461 1.00 87.12 671 SER A O 1
ATOM 5324 N N . GLY A 1 672 ? -10.494 -7.454 -11.322 1.00 85.88 672 GLY A N 1
ATOM 5325 C CA . GLY A 1 672 ? -10.586 -7.770 -12.742 1.00 85.88 672 GLY A CA 1
ATOM 5326 C C . GLY A 1 672 ? -12.017 -7.789 -13.255 1.00 85.88 672 GLY A C 1
ATOM 5327 O O . GLY A 1 672 ? -12.983 -7.718 -12.495 1.00 85.88 672 GLY A O 1
ATOM 5328 N N . ILE A 1 673 ? -12.144 -7.860 -14.579 1.00 86.38 673 ILE A N 1
ATOM 5329 C CA . ILE A 1 673 ? -13.422 -7.994 -15.277 1.00 86.38 673 ILE A CA 1
ATOM 5330 C C . ILE A 1 673 ? -13.273 -9.138 -16.274 1.00 86.38 673 ILE A C 1
ATOM 5332 O O . ILE A 1 673 ? -12.315 -9.152 -17.045 1.00 86.38 673 ILE A O 1
ATOM 5336 N N . VAL A 1 674 ? -14.215 -10.079 -16.262 1.00 86.69 674 VAL A N 1
ATOM 5337 C CA . VAL A 1 674 ? -14.262 -11.200 -17.207 1.00 86.69 674 VAL A CA 1
ATOM 5338 C C . VAL A 1 674 ? -15.624 -11.241 -17.896 1.00 86.69 674 VAL A C 1
ATOM 5340 O O . VAL A 1 674 ? -16.667 -11.114 -17.251 1.00 86.69 674 VAL A O 1
ATOM 5343 N N . ASP A 1 675 ? -15.606 -11.367 -19.221 1.00 84.00 675 ASP A N 1
ATOM 5344 C CA . ASP A 1 675 ? -16.809 -11.552 -20.033 1.00 84.00 675 ASP A CA 1
ATOM 5345 C C . ASP A 1 675 ? -17.136 -13.055 -20.166 1.00 84.00 675 ASP A C 1
ATOM 5347 O O . ASP A 1 675 ? -16.240 -13.902 -20.095 1.00 84.00 675 ASP A O 1
ATOM 5351 N N . GLU A 1 676 ? -18.410 -13.385 -20.392 1.00 85.44 676 GLU A N 1
ATOM 5352 C CA . GLU A 1 676 ? -18.889 -14.763 -20.574 1.00 85.44 676 GLU A CA 1
ATOM 5353 C C . GLU A 1 676 ? -18.079 -15.526 -21.638 1.00 85.44 676 GLU A C 1
ATOM 5355 O O . GLU A 1 676 ? -17.851 -15.037 -22.747 1.00 85.44 676 GLU A O 1
ATOM 5360 N N . GLY A 1 677 ? -17.627 -16.733 -21.293 1.00 78.25 677 GLY A N 1
ATOM 5361 C CA . GLY A 1 677 ? -16.837 -17.599 -22.168 1.00 78.25 677 GLY A CA 1
ATOM 5362 C C . GLY A 1 677 ? -15.334 -17.301 -22.214 1.00 78.25 677 GLY A C 1
ATOM 5363 O O . GLY A 1 677 ? -14.602 -18.059 -22.852 1.00 78.25 677 GLY A O 1
ATOM 5364 N N . ASN A 1 678 ? -14.851 -16.248 -21.548 1.00 83.50 678 ASN A N 1
ATOM 5365 C CA . ASN A 1 678 ? -13.428 -15.895 -21.509 1.00 83.50 678 ASN A CA 1
ATOM 5366 C C . ASN A 1 678 ? -12.766 -16.261 -20.171 1.00 83.50 678 ASN A C 1
ATOM 5368 O O . ASN A 1 678 ? -13.435 -16.469 -19.158 1.00 83.50 678 ASN A O 1
ATOM 5372 N N . TYR A 1 679 ? -11.431 -16.314 -20.188 1.00 84.38 679 TYR A N 1
ATOM 5373 C CA . TYR A 1 679 ? -10.592 -16.573 -19.019 1.00 84.38 679 TYR A CA 1
ATOM 5374 C C . TYR A 1 679 ? -9.737 -15.358 -18.655 1.00 84.38 679 TYR A C 1
ATOM 5376 O O . TYR A 1 679 ? -9.280 -14.625 -19.531 1.00 84.38 679 TYR A O 1
ATOM 5384 N N . MET A 1 680 ? -9.473 -15.204 -17.361 1.00 84.19 680 MET A N 1
ATOM 5385 C CA . MET A 1 680 ? -8.447 -14.327 -16.801 1.00 84.19 680 MET A CA 1
ATOM 5386 C C . MET A 1 680 ? -7.516 -15.147 -15.909 1.00 84.19 680 MET A C 1
ATOM 5388 O O . MET A 1 680 ? -7.993 -15.931 -15.089 1.00 84.19 680 MET A O 1
ATOM 5392 N N . TYR A 1 681 ? -6.201 -14.965 -16.051 1.00 87.56 681 TYR A N 1
ATOM 5393 C CA . TYR A 1 681 ? -5.211 -15.813 -15.385 1.00 87.56 681 TYR A CA 1
ATOM 5394 C C . TYR A 1 681 ? -4.325 -15.052 -14.398 1.00 87.56 681 TYR A C 1
ATOM 5396 O O . TYR A 1 681 ? -3.868 -13.942 -14.672 1.00 87.56 681 TYR A O 1
ATOM 5404 N N . TYR A 1 682 ? -4.041 -15.692 -13.266 1.00 87.88 682 TYR A N 1
ATOM 5405 C CA . TYR A 1 682 ? -3.163 -15.189 -12.211 1.00 87.88 682 TYR A CA 1
ATOM 5406 C C . TYR A 1 682 ? -2.133 -16.247 -11.814 1.00 87.88 682 TYR A C 1
ATOM 5408 O O . TYR A 1 682 ? -2.349 -17.434 -12.047 1.00 87.88 682 TYR A O 1
ATOM 5416 N N . LYS A 1 683 ? -1.029 -15.832 -11.189 1.00 87.62 683 LYS A N 1
ATOM 5417 C CA . LYS A 1 683 ? -0.010 -16.727 -10.622 1.00 87.62 683 LYS A CA 1
ATOM 5418 C C . LYS A 1 683 ? 0.391 -16.292 -9.214 1.00 87.62 683 LYS A C 1
ATOM 5420 O O . LYS A 1 683 ? 0.514 -15.097 -8.960 1.00 87.62 683 LYS A O 1
ATOM 5425 N N . PHE A 1 684 ? 0.653 -17.248 -8.330 1.00 88.19 684 PHE A N 1
ATOM 5426 C CA . PHE A 1 684 ? 1.220 -17.019 -6.997 1.00 88.19 684 PHE A CA 1
ATOM 5427 C C . PHE A 1 684 ? 2.239 -18.117 -6.660 1.00 88.19 684 PHE A C 1
ATOM 5429 O O . PHE A 1 684 ? 2.170 -19.218 -7.206 1.00 88.19 684 PHE A O 1
ATOM 5436 N N . SER A 1 685 ? 3.195 -17.834 -5.775 1.00 84.88 685 SER A N 1
ATOM 5437 C CA . SER A 1 685 ? 4.242 -18.791 -5.385 1.00 84.88 685 SER A CA 1
ATOM 5438 C C . SER A 1 685 ? 4.155 -19.121 -3.903 1.00 84.88 685 SER A C 1
ATOM 5440 O O . SER A 1 685 ? 4.082 -18.222 -3.073 1.00 84.88 685 SER A O 1
ATOM 5442 N N . VAL A 1 686 ? 4.163 -20.412 -3.577 1.00 83.81 686 VAL A N 1
ATOM 5443 C CA . VAL A 1 686 ? 4.248 -20.920 -2.205 1.00 83.81 686 VAL A CA 1
ATOM 5444 C C . VAL A 1 686 ? 5.712 -21.219 -1.907 1.00 83.81 686 VAL A C 1
ATOM 5446 O O . VAL A 1 686 ? 6.247 -22.230 -2.370 1.00 83.81 686 VAL A O 1
ATOM 5449 N N . ASP A 1 687 ? 6.343 -20.334 -1.141 1.00 81.75 687 ASP A N 1
ATOM 5450 C CA . ASP A 1 687 ? 7.732 -20.485 -0.703 1.00 81.75 687 ASP A CA 1
ATOM 5451 C C . ASP A 1 687 ? 7.863 -21.539 0.408 1.00 81.75 687 ASP A C 1
ATOM 5453 O O . ASP A 1 687 ? 6.873 -21.954 1.019 1.00 81.75 687 ASP A O 1
ATOM 5457 N N . ASN A 1 688 ? 9.097 -21.967 0.694 1.00 77.38 688 ASN A N 1
ATOM 5458 C CA . ASN A 1 688 ? 9.369 -23.000 1.700 1.00 77.38 688 ASN A CA 1
ATOM 5459 C C . ASN A 1 688 ? 8.853 -22.624 3.097 1.00 77.38 688 ASN A C 1
ATOM 5461 O O . ASN A 1 688 ? 8.321 -23.491 3.782 1.00 77.38 688 ASN A O 1
ATOM 5465 N N . ASP A 1 689 ? 8.916 -21.348 3.481 1.00 75.31 689 ASP A N 1
ATOM 5466 C CA . ASP A 1 689 ? 8.405 -20.874 4.773 1.00 75.31 689 ASP A CA 1
ATOM 5467 C C . ASP A 1 689 ? 6.879 -21.061 4.881 1.00 75.31 689 ASP A C 1
ATOM 5469 O O . ASP A 1 689 ? 6.363 -21.537 5.892 1.00 75.31 689 ASP A O 1
ATOM 5473 N N . ILE A 1 690 ? 6.140 -20.748 3.809 1.00 75.75 690 ILE A N 1
ATOM 5474 C CA . ILE A 1 690 ? 4.682 -20.946 3.744 1.00 75.75 690 ILE A CA 1
ATOM 5475 C C . ILE A 1 690 ? 4.362 -22.444 3.723 1.00 75.75 690 ILE A C 1
ATOM 5477 O O . ILE A 1 690 ? 3.430 -22.901 4.389 1.00 75.75 690 ILE A O 1
ATOM 5481 N N . TRP A 1 691 ? 5.152 -23.227 2.987 1.00 77.31 691 TRP A N 1
ATOM 5482 C CA . TRP A 1 691 ? 5.011 -24.676 2.936 1.00 77.31 691 TRP A CA 1
ATOM 5483 C C . TRP A 1 691 ? 5.266 -25.342 4.292 1.00 77.31 691 TRP A C 1
ATOM 5485 O O . TRP A 1 691 ? 4.518 -26.248 4.651 1.00 77.31 691 TRP A O 1
ATOM 5495 N N . GLU A 1 692 ? 6.244 -24.902 5.085 1.00 71.94 692 GLU A N 1
ATOM 5496 C CA . GLU A 1 692 ? 6.474 -25.427 6.441 1.00 71.94 692 GLU A CA 1
ATOM 5497 C C . GLU A 1 692 ? 5.272 -25.169 7.359 1.00 71.94 692 GLU A C 1
ATOM 5499 O O . GLU A 1 692 ? 4.816 -26.072 8.068 1.00 71.94 692 GLU A O 1
ATOM 5504 N N . ILE A 1 693 ? 4.678 -23.975 7.280 1.00 73.81 693 ILE A N 1
ATOM 5505 C CA . ILE A 1 693 ? 3.481 -23.630 8.059 1.00 73.81 693 ILE A CA 1
ATOM 5506 C C . ILE A 1 693 ? 2.296 -24.525 7.654 1.00 73.81 693 ILE A C 1
ATOM 5508 O O . ILE A 1 693 ? 1.614 -25.076 8.522 1.00 73.81 693 ILE A O 1
ATOM 5512 N N . VAL A 1 694 ? 2.071 -24.741 6.355 1.00 74.12 694 VAL A N 1
ATOM 5513 C CA . VAL A 1 694 ? 0.937 -25.546 5.860 1.00 74.12 694 VAL A CA 1
ATOM 5514 C C . VAL A 1 694 ? 1.165 -27.057 6.043 1.00 74.12 694 VAL A C 1
ATOM 5516 O O . VAL A 1 694 ? 0.243 -27.791 6.411 1.00 74.12 694 VAL A O 1
ATOM 5519 N N . SER A 1 695 ? 2.393 -27.545 5.852 1.00 68.56 695 SER A N 1
ATOM 5520 C CA . SER A 1 695 ? 2.767 -28.959 6.040 1.00 68.56 695 SER A CA 1
ATOM 5521 C C . SER A 1 695 ? 2.753 -29.392 7.506 1.00 68.56 695 SER A C 1
ATOM 5523 O O . SER A 1 695 ? 2.471 -30.555 7.789 1.00 68.56 695 SER A O 1
ATOM 5525 N N . SER A 1 696 ? 2.934 -28.459 8.447 1.00 69.12 696 SER A N 1
ATOM 5526 C CA . SER A 1 696 ? 2.711 -28.713 9.877 1.00 69.12 696 SER A CA 1
ATOM 5527 C C . SER A 1 696 ? 1.235 -28.967 10.237 1.00 69.12 696 SER A C 1
ATOM 5529 O O . SER A 1 696 ? 0.932 -29.368 11.362 1.00 69.12 696 SER A O 1
ATOM 5531 N N . GLY A 1 697 ? 0.310 -28.736 9.293 1.00 60.75 697 GLY A N 1
ATOM 5532 C CA . GLY A 1 697 ? -1.137 -28.841 9.493 1.00 60.75 697 GLY A CA 1
ATOM 5533 C C . GLY A 1 697 ? -1.744 -27.666 10.269 1.00 60.75 697 GLY A C 1
ATOM 5534 O O . GLY A 1 697 ? -2.906 -27.737 10.657 1.00 60.75 697 GLY A O 1
ATOM 5535 N N . ALA A 1 698 ? -0.971 -26.602 10.521 1.00 57.31 698 ALA A N 1
ATOM 5536 C CA . ALA A 1 698 ? -1.413 -25.428 11.274 1.00 57.31 698 ALA A CA 1
ATOM 5537 C C . ALA A 1 698 ? -2.195 -24.410 10.424 1.00 57.31 698 ALA A C 1
ATOM 5539 O O . ALA A 1 698 ? -2.995 -23.650 10.971 1.00 57.31 698 ALA A O 1
ATOM 5540 N N . ALA A 1 699 ? -1.995 -24.410 9.104 1.00 70.31 699 ALA A N 1
ATOM 5541 C CA . ALA A 1 699 ? -2.652 -23.490 8.183 1.00 70.31 699 ALA A CA 1
ATOM 5542 C C . ALA A 1 699 ? -2.971 -24.141 6.831 1.00 70.31 699 ALA A C 1
ATOM 5544 O O . ALA A 1 699 ? -2.456 -25.208 6.501 1.00 70.31 699 ALA A O 1
ATOM 5545 N N . ARG A 1 700 ? -3.816 -23.481 6.038 1.00 81.06 700 ARG A N 1
ATOM 5546 C CA . ARG A 1 700 ? -4.213 -23.854 4.674 1.00 81.06 700 ARG A CA 1
ATOM 5547 C C . ARG A 1 700 ? -4.123 -22.641 3.761 1.00 81.06 700 ARG A C 1
ATOM 5549 O O . ARG A 1 700 ? -4.267 -21.509 4.217 1.00 81.06 700 ARG A O 1
ATOM 5556 N N . VAL A 1 701 ? -3.915 -22.869 2.470 1.00 84.50 701 VAL A N 1
ATOM 5557 C CA . VAL A 1 701 ? -3.953 -21.786 1.481 1.00 84.50 701 VAL A CA 1
ATOM 5558 C C . VAL A 1 701 ? -5.394 -21.614 1.014 1.00 84.50 701 VAL A C 1
ATOM 5560 O O . VAL A 1 701 ? -6.002 -22.562 0.526 1.00 84.50 701 VAL A O 1
ATOM 5563 N N . GLU A 1 702 ? -5.946 -20.415 1.162 1.00 87.19 702 GLU A N 1
ATOM 5564 C CA . GLU A 1 702 ? -7.253 -20.040 0.627 1.00 87.19 702 GLU A CA 1
ATOM 5565 C C . GLU A 1 702 ? -7.073 -19.132 -0.594 1.00 87.19 702 GLU A C 1
ATOM 5567 O O . GLU A 1 702 ? -6.460 -18.067 -0.505 1.00 87.19 702 GLU A O 1
ATOM 5572 N N . VAL A 1 703 ? -7.659 -19.531 -1.721 1.00 89.06 703 VAL A N 1
ATOM 5573 C CA . VAL A 1 703 ? -7.835 -18.701 -2.917 1.00 89.06 703 VAL A CA 1
ATOM 5574 C C . VAL A 1 703 ? -9.283 -18.223 -2.943 1.00 89.06 703 VAL A C 1
ATOM 5576 O O . VAL A 1 703 ? -10.198 -19.032 -3.108 1.00 89.06 703 VAL A O 1
ATOM 5579 N N . ARG A 1 704 ? -9.507 -16.917 -2.778 1.00 87.81 704 ARG A N 1
ATOM 5580 C CA . ARG A 1 704 ? -10.848 -16.321 -2.707 1.00 87.81 704 ARG A CA 1
ATOM 5581 C C . ARG A 1 704 ? -11.116 -15.383 -3.877 1.00 87.81 704 ARG A C 1
ATOM 5583 O O . ARG A 1 704 ? -10.280 -14.539 -4.194 1.00 87.81 704 ARG A O 1
ATOM 5590 N N . ILE A 1 705 ? -12.300 -15.498 -4.472 1.00 88.19 705 ILE A N 1
ATOM 5591 C CA . ILE A 1 705 ? -12.852 -14.556 -5.446 1.00 88.19 705 ILE A CA 1
ATOM 5592 C C . ILE A 1 705 ? -14.125 -13.946 -4.868 1.00 88.19 705 ILE A C 1
ATOM 5594 O O . ILE A 1 705 ? -15.040 -14.680 -4.521 1.00 88.19 705 ILE A O 1
ATOM 5598 N N . ASP A 1 706 ? -14.220 -12.623 -4.839 1.00 84.75 706 ASP A N 1
ATOM 5599 C CA . ASP A 1 706 ? -15.434 -11.883 -4.495 1.00 84.75 706 ASP A CA 1
ATOM 5600 C C . ASP A 1 706 ? -15.988 -11.193 -5.751 1.00 84.75 706 ASP A C 1
ATOM 5602 O O . ASP A 1 706 ? -15.389 -10.243 -6.259 1.00 84.75 706 ASP A O 1
ATOM 5606 N N . ALA A 1 707 ? -17.109 -11.689 -6.280 1.00 80.62 707 ALA A N 1
ATOM 5607 C CA . ALA A 1 707 ? -17.771 -11.136 -7.465 1.00 80.62 707 ALA A CA 1
ATOM 5608 C C . ALA A 1 707 ? -18.827 -10.074 -7.092 1.00 80.62 707 ALA A C 1
ATOM 5610 O O . ALA A 1 707 ? -19.600 -10.263 -6.154 1.00 80.62 707 ALA A O 1
ATOM 5611 N N . GLU A 1 708 ? -18.886 -8.965 -7.838 1.00 77.62 708 GLU A N 1
ATOM 5612 C CA . GLU A 1 708 ? -19.931 -7.939 -7.703 1.00 77.62 708 GLU A CA 1
ATOM 5613 C C . GLU A 1 708 ? -21.258 -8.467 -8.287 1.00 77.62 708 GLU A C 1
ATOM 5615 O O . GLU A 1 708 ? -21.295 -8.985 -9.404 1.00 77.62 708 GLU A O 1
ATOM 5620 N N . THR A 1 709 ? -22.357 -8.365 -7.531 1.00 60.72 709 THR A N 1
ATOM 5621 C CA . THR A 1 709 ? -23.636 -9.053 -7.807 1.00 60.72 709 THR A CA 1
ATOM 5622 C C . THR A 1 709 ? -24.511 -8.384 -8.880 1.00 60.72 709 THR A C 1
ATOM 5624 O O . THR A 1 709 ? -25.730 -8.312 -8.729 1.00 60.72 709 THR A O 1
ATOM 5627 N N . ASP A 1 710 ? -23.922 -7.944 -9.993 1.00 59.06 710 ASP A N 1
ATOM 5628 C CA . ASP A 1 710 ? -24.627 -7.329 -11.134 1.00 59.06 710 ASP A CA 1
ATOM 5629 C C . ASP A 1 710 ? -25.084 -8.372 -12.183 1.00 59.06 710 ASP A C 1
ATOM 5631 O O . ASP A 1 710 ? -25.014 -8.157 -13.392 1.00 59.06 710 ASP A O 1
ATOM 5635 N N . GLY A 1 711 ? -25.561 -9.539 -11.731 1.00 63.94 711 GLY A N 1
ATOM 5636 C CA . GLY A 1 711 ? -26.151 -10.577 -12.593 1.00 63.94 711 GLY A CA 1
ATOM 5637 C C . GLY A 1 711 ? -25.166 -11.452 -13.384 1.00 63.94 711 GLY A C 1
ATOM 5638 O O . GLY A 1 711 ? -25.613 -12.273 -14.189 1.00 63.94 711 GLY A O 1
ATOM 5639 N N . GLY A 1 712 ? -23.858 -11.299 -13.159 1.00 73.25 712 GLY A N 1
ATOM 5640 C CA . GLY A 1 712 ? -22.811 -12.158 -13.714 1.00 73.25 712 GLY A CA 1
ATOM 5641 C C . GLY A 1 712 ? -22.318 -13.234 -12.734 1.00 73.25 712 GLY A C 1
ATOM 5642 O O . GLY A 1 712 ? -22.441 -13.076 -11.520 1.00 73.25 712 GLY A O 1
ATOM 5643 N N . ASP A 1 713 ? -21.770 -14.334 -13.254 1.00 82.44 713 ASP A N 1
ATOM 5644 C CA . ASP A 1 713 ? -21.163 -15.412 -12.467 1.00 82.44 713 ASP A CA 1
ATOM 5645 C C . ASP A 1 713 ? -19.858 -15.920 -13.098 1.00 82.44 713 ASP A C 1
ATOM 5647 O O . ASP A 1 713 ? -19.670 -15.882 -14.318 1.00 82.44 713 ASP A O 1
ATOM 5651 N N . THR A 1 714 ? -18.954 -16.414 -12.253 1.00 86.81 714 THR A N 1
ATOM 5652 C CA . THR A 1 714 ? -17.623 -16.908 -12.630 1.00 86.81 714 THR A CA 1
ATOM 5653 C C . THR A 1 714 ? -17.366 -18.329 -12.126 1.00 86.81 714 THR A C 1
ATOM 5655 O O . THR A 1 714 ? -18.092 -18.838 -11.276 1.00 86.81 714 THR A O 1
ATOM 5658 N N . ASP A 1 715 ? -16.321 -18.982 -12.625 1.00 86.06 715 ASP A N 1
ATOM 5659 C CA . ASP A 1 715 ? -15.771 -20.217 -12.056 1.00 86.06 715 ASP A CA 1
ATOM 5660 C C . ASP A 1 715 ? -14.285 -20.032 -11.746 1.00 86.06 715 ASP A C 1
ATOM 5662 O O . ASP A 1 715 ? -13.583 -19.292 -12.441 1.00 86.06 715 ASP A O 1
ATOM 5666 N N . LEU A 1 716 ? -13.813 -20.714 -10.703 1.00 88.81 716 LEU A N 1
ATOM 5667 C CA . LEU A 1 716 ? -12.427 -20.669 -10.245 1.00 88.81 716 LEU A CA 1
ATOM 5668 C C . LEU A 1 716 ? -11.744 -22.009 -10.521 1.00 88.81 716 LEU A C 1
ATOM 5670 O O . LEU A 1 716 ? -12.234 -23.050 -10.087 1.00 88.81 716 LEU A O 1
ATOM 5674 N N . TYR A 1 717 ? -10.587 -21.966 -11.175 1.00 87.88 717 TYR A N 1
ATOM 5675 C CA . TYR A 1 717 ? -9.728 -23.117 -11.443 1.00 87.88 717 TYR A CA 1
ATOM 5676 C C . TYR A 1 717 ? -8.317 -22.834 -10.934 1.00 87.88 717 TYR A C 1
ATOM 5678 O O . TYR A 1 717 ? -7.792 -21.748 -11.160 1.00 87.88 717 TYR A O 1
ATOM 5686 N N . VAL A 1 718 ? -7.687 -23.792 -10.261 1.00 87.38 718 VAL A N 1
ATOM 5687 C CA . VAL A 1 718 ? -6.313 -23.662 -9.760 1.00 87.38 718 VAL A CA 1
ATOM 5688 C C . VAL A 1 718 ? -5.515 -24.903 -10.124 1.00 87.38 718 VAL A C 1
ATOM 5690 O O . VAL A 1 718 ? -6.012 -26.029 -10.039 1.00 87.38 718 VAL A O 1
ATOM 5693 N N . SER A 1 719 ? -4.265 -24.689 -10.517 1.00 83.19 719 SER A N 1
ATOM 5694 C CA . SER A 1 719 ? -3.312 -25.757 -10.791 1.00 83.19 719 SER A CA 1
ATOM 5695 C C . SER A 1 719 ? -1.917 -25.379 -10.374 1.00 83.19 719 SER A C 1
ATOM 5697 O O . SER A 1 719 ? -1.514 -24.219 -10.447 1.00 83.19 719 SER A O 1
ATOM 5699 N N . ARG A 1 720 ? -1.152 -26.387 -9.987 1.00 81.69 720 ARG A N 1
ATOM 5700 C CA . ARG A 1 720 ? 0.276 -26.258 -9.812 1.00 81.69 720 ARG A CA 1
ATOM 5701 C C . ARG A 1 720 ? 0.997 -26.269 -11.159 1.00 81.69 720 ARG A C 1
ATOM 5703 O O . ARG A 1 720 ? 0.618 -26.957 -12.111 1.00 81.69 720 ARG A O 1
ATOM 5710 N N . HIS A 1 721 ? 2.092 -25.524 -11.215 1.00 67.00 721 HIS A N 1
ATOM 5711 C CA . HIS A 1 721 ? 3.064 -25.593 -12.299 1.00 67.00 721 HIS A CA 1
ATOM 5712 C C . HIS A 1 721 ? 3.565 -27.043 -12.480 1.00 67.00 721 HIS 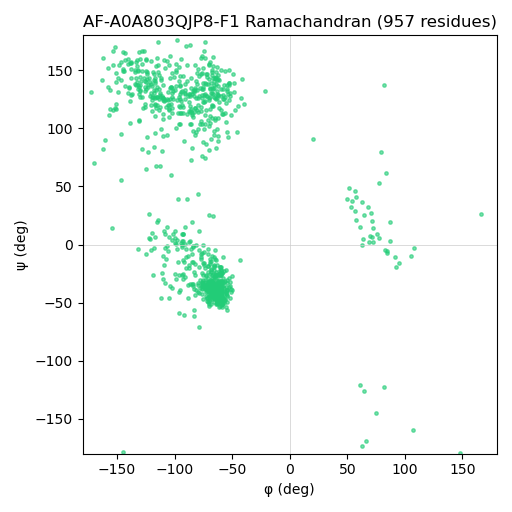A C 1
ATOM 5714 O O . HIS A 1 721 ? 3.877 -27.697 -11.480 1.00 67.00 721 HIS A O 1
ATOM 5720 N N . PRO A 1 722 ? 3.599 -27.590 -13.713 1.00 58.50 722 PRO A N 1
ATOM 5721 C CA . PRO A 1 722 ? 3.794 -26.900 -14.993 1.00 58.50 722 PRO A CA 1
ATOM 5722 C C . PRO A 1 722 ? 2.520 -26.494 -15.755 1.00 58.50 722 PRO A C 1
ATOM 5724 O O . PRO A 1 722 ? 2.637 -25.954 -16.853 1.00 58.50 722 PRO A O 1
ATOM 5727 N N . LEU A 1 723 ? 1.309 -26.739 -15.234 1.00 68.94 723 LEU A N 1
ATOM 5728 C CA . LEU A 1 723 ? 0.080 -26.332 -15.928 1.00 68.94 723 LEU A CA 1
ATOM 5729 C C . LEU A 1 723 ? -0.194 -24.840 -15.709 1.00 68.94 723 LEU A C 1
ATOM 5731 O O . LEU A 1 723 ? -0.721 -24.425 -14.681 1.00 68.94 723 LEU A O 1
ATOM 5735 N N . ILE A 1 724 ? 0.174 -24.036 -16.703 1.00 69.81 724 ILE A N 1
ATOM 5736 C CA . ILE A 1 724 ? 0.169 -22.576 -16.591 1.00 69.81 724 ILE A CA 1
ATOM 5737 C C . ILE A 1 724 ? -1.237 -21.977 -16.731 1.00 69.81 724 ILE A C 1
ATOM 5739 O O . ILE A 1 724 ? -1.560 -21.020 -16.031 1.00 69.81 724 ILE A O 1
ATOM 5743 N N . PHE A 1 725 ? -2.071 -22.535 -17.610 1.00 76.50 725 PHE A N 1
ATOM 5744 C CA . PHE A 1 725 ? -3.402 -22.015 -17.930 1.00 76.50 725 PHE A CA 1
ATOM 5745 C C . PHE A 1 725 ? -4.468 -23.044 -17.546 1.00 76.50 725 PHE A C 1
ATOM 5747 O O . PHE A 1 725 ? -4.879 -23.842 -18.392 1.00 76.50 725 PHE A O 1
ATOM 5754 N N . PRO A 1 726 ? -4.891 -23.082 -16.271 1.00 80.06 726 PRO A N 1
ATOM 5755 C CA . PRO A 1 726 ? -5.924 -24.009 -15.843 1.00 80.06 726 PRO A CA 1
ATOM 5756 C C . PRO A 1 726 ? -7.258 -23.659 -16.511 1.00 80.06 726 PRO A C 1
ATOM 5758 O O . PRO A 1 726 ? -7.736 -22.527 -16.448 1.00 80.06 726 PRO A O 1
ATOM 5761 N N . THR A 1 727 ? -7.869 -24.647 -17.152 1.00 77.38 727 THR A N 1
ATOM 5762 C CA . THR A 1 727 ? -9.148 -24.516 -17.856 1.00 77.38 727 THR A CA 1
ATOM 5763 C C . THR A 1 727 ? -10.224 -25.356 -17.179 1.00 77.38 727 THR A C 1
ATOM 5765 O O . THR A 1 727 ? -9.955 -26.178 -16.301 1.00 77.38 727 THR A O 1
ATOM 5768 N N . GLN A 1 728 ? -11.463 -25.231 -17.658 1.00 71.94 728 GLN A N 1
ATOM 5769 C CA . GLN A 1 728 ? -12.581 -26.069 -17.215 1.00 71.94 728 GLN A CA 1
ATOM 5770 C C . GLN A 1 728 ? -12.324 -27.578 -17.362 1.00 71.94 728 GLN A C 1
ATOM 5772 O O . GLN A 1 728 ? -12.956 -28.380 -16.676 1.00 71.94 728 GLN A O 1
ATOM 5777 N N . HIS A 1 729 ? -11.399 -27.960 -18.245 1.00 67.38 729 HIS A N 1
ATOM 5778 C CA . HIS A 1 729 ? -11.051 -29.348 -18.537 1.00 67.38 729 HIS A CA 1
ATOM 5779 C C . HIS A 1 729 ? -9.716 -29.755 -17.899 1.00 67.38 729 HIS A C 1
ATOM 5781 O O . HIS A 1 729 ? -9.562 -30.875 -17.431 1.00 67.38 729 HIS A O 1
ATOM 5787 N N . GLN A 1 730 ? -8.750 -28.841 -17.834 1.00 66.69 730 GLN A N 1
ATOM 5788 C CA . GLN A 1 730 ? -7.420 -29.119 -17.301 1.00 66.69 730 GLN A CA 1
ATOM 5789 C C . GLN A 1 730 ? -7.179 -28.253 -16.067 1.00 66.69 730 GLN A C 1
ATOM 5791 O O . GLN A 1 730 ? -6.801 -27.094 -16.201 1.00 66.69 730 GLN A O 1
ATOM 5796 N N . HIS A 1 731 ? -7.425 -28.802 -14.877 1.00 78.38 731 HIS A N 1
ATOM 5797 C CA . HIS A 1 731 ? -7.120 -28.159 -13.598 1.00 78.38 731 HIS A CA 1
ATOM 5798 C C . HIS A 1 731 ? -6.893 -29.201 -12.488 1.00 78.38 731 HIS A C 1
ATOM 5800 O O . HIS A 1 731 ? -7.225 -30.372 -12.671 1.00 78.38 731 HIS A O 1
ATOM 5806 N N . GLU A 1 732 ? -6.346 -28.786 -11.340 1.00 73.75 732 GLU A N 1
ATOM 5807 C CA . GLU A 1 732 ? -6.171 -29.663 -10.165 1.00 73.75 732 GLU A CA 1
ATOM 5808 C C . GLU A 1 732 ? -7.230 -29.403 -9.092 1.00 73.75 732 GLU A C 1
ATOM 5810 O O . GLU A 1 732 ? -7.745 -30.341 -8.488 1.00 73.75 732 GLU A O 1
ATOM 5815 N N . TRP A 1 733 ? -7.605 -28.139 -8.904 1.00 82.75 733 TRP A N 1
ATOM 5816 C CA . TRP A 1 733 ? -8.631 -27.712 -7.959 1.00 82.75 733 TRP A CA 1
ATOM 5817 C C . TRP A 1 733 ? -9.616 -26.750 -8.628 1.00 82.75 733 TRP A C 1
ATOM 5819 O O . TRP A 1 733 ? -9.254 -26.022 -9.555 1.00 82.75 733 TRP A O 1
ATOM 5829 N N . SER A 1 734 ? -10.870 -26.735 -8.176 1.00 84.06 734 SER A N 1
ATOM 5830 C CA . SER A 1 734 ? -11.890 -25.825 -8.706 1.00 84.06 734 SER A CA 1
ATOM 5831 C C . SER A 1 734 ? -12.994 -25.492 -7.702 1.00 84.06 734 SER A C 1
ATOM 5833 O O . SER A 1 734 ? -13.256 -26.264 -6.782 1.00 84.06 734 SER A O 1
ATOM 5835 N N . SER A 1 735 ? -13.639 -24.334 -7.877 1.00 82.50 735 SER A N 1
ATOM 5836 C CA . SER A 1 735 ? -14.846 -23.921 -7.143 1.00 82.50 735 SER A CA 1
ATOM 5837 C C . SER A 1 735 ? -15.889 -23.343 -8.108 1.00 82.50 735 SER A C 1
ATOM 5839 O O . SER A 1 735 ? -15.557 -22.587 -9.028 1.00 82.50 735 SER A O 1
ATOM 5841 N N . TYR A 1 736 ? -17.153 -23.715 -7.876 1.00 76.81 736 TYR A N 1
ATOM 5842 C CA . TYR A 1 736 ? -18.311 -23.391 -8.720 1.00 76.81 736 TYR A CA 1
ATOM 5843 C C . TYR A 1 736 ? -19.411 -22.633 -7.966 1.00 76.81 736 TYR A C 1
ATOM 5845 O O . TYR A 1 736 ? -20.474 -22.399 -8.544 1.00 76.81 736 TYR A O 1
ATOM 5853 N N . ASP A 1 737 ? -19.174 -22.253 -6.706 1.00 73.38 737 ASP A N 1
ATOM 5854 C CA . ASP A 1 737 ? -20.162 -21.588 -5.839 1.00 73.38 737 ASP A CA 1
ATOM 5855 C C . ASP A 1 737 ? -20.682 -20.307 -6.498 1.00 73.38 737 ASP A C 1
ATOM 5857 O O . ASP A 1 737 ? -19.945 -19.688 -7.252 1.00 73.38 737 ASP A O 1
ATOM 5861 N N . ILE A 1 738 ? -21.923 -19.878 -6.270 1.00 67.94 738 ILE A N 1
ATOM 5862 C CA . ILE A 1 738 ? -22.440 -18.637 -6.878 1.00 67.94 738 ILE A CA 1
ATOM 5863 C C . ILE A 1 738 ? -21.983 -17.418 -6.062 1.00 67.94 738 ILE A C 1
ATOM 5865 O O . ILE A 1 738 ? -22.083 -17.406 -4.839 1.00 67.94 738 ILE A O 1
ATOM 5869 N N . GLY A 1 739 ? -21.509 -16.364 -6.738 1.00 71.75 739 GLY A N 1
ATOM 5870 C CA . GLY A 1 739 ? -21.031 -15.142 -6.078 1.00 71.75 739 GLY A CA 1
ATOM 5871 C C . GLY A 1 739 ? -19.593 -15.270 -5.564 1.00 71.75 739 GLY A C 1
ATOM 5872 O O . GLY A 1 739 ? -18.684 -15.522 -6.359 1.00 71.75 739 GLY A O 1
ATOM 5873 N N . SER A 1 740 ? -19.381 -15.059 -4.260 1.00 75.31 740 SER A N 1
ATOM 5874 C CA . SER A 1 740 ? -18.060 -15.207 -3.635 1.00 75.31 740 SER A CA 1
ATOM 5875 C C . SER A 1 740 ? -17.657 -16.679 -3.539 1.00 75.31 740 SER A C 1
ATOM 5877 O O . SER A 1 740 ? -18.390 -17.495 -2.987 1.00 75.31 740 SER A O 1
ATOM 5879 N N . LYS A 1 741 ? -16.467 -17.009 -4.039 1.00 82.12 741 LYS A N 1
ATOM 5880 C CA . LYS A 1 741 ? -15.910 -18.366 -4.100 1.00 82.12 741 LYS A CA 1
ATOM 5881 C C . LYS A 1 741 ? -14.661 -18.440 -3.241 1.00 82.12 741 LYS A C 1
ATOM 5883 O O . LYS A 1 741 ? -13.792 -17.581 -3.367 1.00 82.12 741 LYS A O 1
ATOM 5888 N N . ALA A 1 742 ? -14.544 -19.470 -2.412 1.00 82.19 742 ALA A N 1
ATOM 5889 C CA . ALA A 1 742 ? -13.347 -19.731 -1.621 1.00 82.19 742 ALA A CA 1
ATOM 5890 C C . ALA A 1 742 ? -12.889 -21.171 -1.853 1.00 82.19 742 ALA A C 1
ATOM 5892 O O . ALA A 1 742 ? -13.602 -22.124 -1.545 1.00 82.19 742 ALA A O 1
ATOM 5893 N N . LEU A 1 743 ? -11.690 -21.328 -2.404 1.00 83.94 743 LEU A N 1
ATOM 5894 C CA . LEU A 1 743 ? -11.052 -22.617 -2.612 1.00 83.94 743 LEU A CA 1
ATOM 5895 C C . LEU A 1 743 ? -9.937 -22.793 -1.583 1.00 83.94 743 LEU A C 1
ATOM 5897 O O . LEU A 1 743 ? -8.991 -22.010 -1.549 1.00 83.94 743 LEU A O 1
ATOM 5901 N N . ILE A 1 744 ? -10.041 -23.834 -0.760 1.00 83.06 744 ILE A N 1
ATOM 5902 C CA . ILE A 1 744 ? -9.070 -24.135 0.295 1.00 83.06 744 ILE A CA 1
ATOM 5903 C C . ILE A 1 744 ? -8.210 -25.319 -0.147 1.00 83.06 744 ILE A C 1
ATOM 5905 O O . ILE A 1 744 ? -8.735 -26.411 -0.358 1.00 83.06 744 ILE A O 1
ATOM 5909 N N . ILE A 1 745 ? -6.899 -25.108 -0.235 1.00 83.00 745 ILE A N 1
ATOM 5910 C CA . ILE A 1 745 ? -5.897 -26.125 -0.567 1.00 83.00 745 ILE A CA 1
ATOM 5911 C C . ILE A 1 745 ? -5.121 -26.470 0.711 1.00 83.00 745 ILE A C 1
ATOM 5913 O O . ILE A 1 745 ? -4.594 -25.585 1.395 1.00 83.00 745 ILE A O 1
ATOM 5917 N N . ALA A 1 746 ? -5.080 -27.755 1.064 1.00 76.88 746 ALA A N 1
ATOM 5918 C CA . ALA A 1 746 ? -4.496 -28.243 2.312 1.00 76.88 746 ALA A CA 1
ATOM 5919 C C . ALA A 1 746 ? -3.264 -29.128 2.061 1.00 76.88 746 ALA A C 1
ATOM 5921 O O . ALA A 1 746 ? -3.117 -29.736 1.007 1.00 76.88 746 ALA A O 1
ATOM 5922 N N . SER A 1 747 ? -2.411 -29.308 3.076 1.00 71.31 747 SER A N 1
ATOM 5923 C CA . SER A 1 747 ? -1.260 -30.232 3.012 1.00 71.31 747 SER A CA 1
ATOM 5924 C C . SER A 1 747 ? -1.635 -31.710 2.846 1.00 71.31 747 SER A C 1
ATOM 5926 O O . SER A 1 747 ? -0.781 -32.530 2.523 1.00 71.31 747 SER A O 1
ATOM 5928 N N . THR A 1 748 ? -2.908 -32.060 3.048 1.00 64.12 748 THR A N 1
ATOM 5929 C CA . THR A 1 748 ? -3.431 -33.413 2.781 1.00 64.12 748 THR A CA 1
ATOM 5930 C C . THR A 1 748 ? -3.675 -33.688 1.293 1.00 64.12 748 THR A C 1
ATOM 5932 O O . THR A 1 748 ? -3.848 -34.848 0.912 1.00 64.12 748 THR A O 1
ATOM 5935 N N . ASP A 1 749 ? -3.656 -32.655 0.444 1.00 73.06 749 ASP A N 1
ATOM 5936 C CA . ASP A 1 749 ? -3.826 -32.797 -0.998 1.00 73.06 749 ASP A CA 1
ATOM 5937 C C . ASP A 1 749 ? -2.544 -33.331 -1.649 1.00 73.06 749 ASP A C 1
ATOM 5939 O O . ASP A 1 749 ? -1.466 -32.754 -1.519 1.00 73.06 749 ASP A O 1
ATOM 5943 N N . LYS A 1 750 ? -2.663 -34.431 -2.404 1.00 60.38 750 LYS A N 1
ATOM 5944 C CA . LYS A 1 750 ? -1.514 -35.188 -2.947 1.00 60.38 750 LYS A CA 1
ATOM 5945 C C . LYS A 1 750 ? -0.581 -34.382 -3.864 1.00 60.38 750 LYS A C 1
ATOM 5947 O O . LYS A 1 750 ? 0.572 -34.774 -4.018 1.00 60.38 750 LYS A O 1
ATOM 5952 N N . ASN A 1 751 ? -1.066 -33.289 -4.457 1.00 67.31 751 ASN A N 1
ATOM 5953 C CA . ASN A 1 751 ? -0.318 -32.479 -5.426 1.00 67.31 751 ASN A CA 1
ATOM 5954 C C . ASN A 1 751 ? 0.176 -31.138 -4.856 1.00 67.31 751 ASN A C 1
ATOM 5956 O O . ASN A 1 751 ? 0.937 -30.426 -5.521 1.00 67.31 751 ASN A O 1
ATOM 5960 N N . PHE A 1 752 ? -0.211 -30.793 -3.625 1.00 77.25 752 PHE A N 1
ATOM 5961 C CA . PHE A 1 752 ? 0.154 -29.524 -3.006 1.00 77.25 752 PHE A CA 1
ATOM 5962 C C . PHE A 1 752 ? 1.528 -29.620 -2.324 1.00 77.25 752 PHE A C 1
ATOM 5964 O O . PHE A 1 752 ? 1.695 -30.358 -1.358 1.00 77.25 752 PHE A O 1
ATOM 5971 N N . THR A 1 753 ? 2.524 -28.878 -2.821 1.00 75.19 753 THR A N 1
ATOM 5972 C CA . THR A 1 753 ? 3.827 -28.664 -2.151 1.00 75.19 753 THR A CA 1
ATOM 5973 C C . THR A 1 753 ? 4.355 -27.245 -2.415 1.00 75.19 753 THR A C 1
ATOM 5975 O O . THR A 1 753 ? 3.719 -26.477 -3.134 1.00 75.19 753 THR A O 1
ATOM 5978 N N . ALA A 1 754 ? 5.539 -26.885 -1.909 1.00 76.38 754 ALA A N 1
ATOM 5979 C CA . ALA A 1 754 ? 6.212 -25.648 -2.327 1.00 76.38 754 ALA A CA 1
ATOM 5980 C C . ALA A 1 754 ? 6.345 -25.569 -3.866 1.00 76.38 754 ALA A C 1
ATOM 5982 O O . ALA A 1 754 ? 6.613 -26.585 -4.526 1.00 76.38 754 ALA A O 1
ATOM 5983 N N . GLY A 1 755 ? 6.119 -24.383 -4.436 1.00 78.88 755 GLY A N 1
ATOM 5984 C CA . GLY A 1 755 ? 6.136 -24.150 -5.883 1.00 78.88 755 GLY A CA 1
ATOM 5985 C C . GLY A 1 755 ? 5.172 -23.058 -6.357 1.00 78.88 755 GLY A C 1
ATOM 5986 O O . GLY A 1 755 ? 4.471 -22.431 -5.565 1.00 78.88 755 GLY A O 1
ATOM 5987 N N . THR A 1 756 ? 5.143 -22.829 -7.669 1.00 80.88 756 THR A N 1
ATOM 5988 C CA . THR A 1 756 ? 4.261 -21.840 -8.305 1.00 80.88 756 THR A CA 1
ATOM 5989 C C . THR A 1 756 ? 2.920 -22.460 -8.685 1.00 80.88 756 THR A C 1
ATOM 5991 O O . THR A 1 756 ? 2.850 -23.592 -9.170 1.00 80.88 756 THR A O 1
ATOM 5994 N N . TYR A 1 757 ? 1.857 -21.692 -8.485 1.00 87.12 757 TYR A N 1
ATOM 5995 C CA . TYR A 1 757 ? 0.477 -22.049 -8.768 1.00 87.12 757 TYR A CA 1
ATOM 5996 C C . TYR A 1 757 ? -0.141 -21.011 -9.699 1.00 87.12 757 TYR A C 1
ATOM 5998 O O . TYR A 1 757 ? 0.112 -19.812 -9.570 1.00 87.12 757 TYR A O 1
ATOM 6006 N N . SER A 1 758 ? -0.978 -21.485 -10.613 1.00 88.00 758 SER A N 1
ATOM 6007 C CA . SER A 1 758 ? -1.752 -20.671 -11.539 1.00 88.00 758 SER A CA 1
ATOM 6008 C C . SER A 1 758 ? -3.235 -20.750 -11.204 1.00 88.00 758 SER A C 1
ATOM 6010 O O . SER A 1 758 ? -3.753 -21.807 -10.844 1.00 88.00 758 SER A O 1
ATOM 6012 N N . ILE A 1 759 ? -3.925 -19.627 -11.368 1.00 90.00 759 ILE A N 1
ATOM 6013 C CA . ILE A 1 759 ? -5.361 -19.468 -11.165 1.00 90.00 759 ILE A CA 1
ATOM 6014 C C . ILE A 1 759 ? -5.988 -19.069 -12.502 1.00 90.00 759 ILE A C 1
ATOM 6016 O O . ILE A 1 759 ? -5.496 -18.158 -13.163 1.00 90.00 759 ILE A O 1
ATOM 6020 N N . GLY A 1 760 ? -7.081 -19.718 -12.883 1.00 88.44 760 GLY A N 1
ATOM 6021 C CA . GLY A 1 760 ? -7.910 -19.394 -14.037 1.00 88.44 760 GLY A CA 1
ATOM 6022 C C . GLY A 1 760 ? -9.310 -19.013 -13.577 1.00 88.44 760 GLY A C 1
ATOM 6023 O O . GLY A 1 760 ? -10.001 -19.812 -12.947 1.00 88.44 760 GLY A O 1
ATOM 6024 N N . ILE A 1 761 ? -9.725 -17.790 -13.892 1.00 89.19 761 ILE A N 1
ATOM 6025 C CA . ILE A 1 761 ? -11.056 -17.259 -13.595 1.00 89.19 761 ILE A CA 1
ATOM 6026 C C . ILE A 1 761 ? -11.847 -17.248 -14.894 1.00 89.19 761 ILE A C 1
ATOM 6028 O O . ILE A 1 761 ? -11.485 -16.542 -15.833 1.00 89.19 761 ILE A O 1
ATOM 6032 N N . TYR A 1 762 ? -12.915 -18.033 -14.951 1.00 87.94 762 TYR A N 1
ATOM 6033 C CA . TYR A 1 762 ? -13.762 -18.172 -16.132 1.00 87.94 762 TYR A CA 1
ATOM 6034 C C . TYR A 1 762 ? -15.055 -17.377 -15.972 1.00 87.94 762 TYR A C 1
ATOM 6036 O O . TYR A 1 762 ? -15.691 -17.467 -14.926 1.00 87.94 762 TYR A O 1
ATOM 6044 N N . GLY A 1 763 ? -15.473 -16.629 -16.993 1.00 86.25 763 GLY A N 1
ATOM 6045 C CA . GLY A 1 763 ? -16.799 -16.008 -17.027 1.00 86.25 763 GLY A CA 1
ATOM 6046 C C . GLY A 1 763 ? -17.867 -17.037 -17.394 1.00 86.25 763 GLY A C 1
ATOM 6047 O O . GLY A 1 763 ? -17.988 -17.392 -18.564 1.00 86.25 763 GLY A O 1
ATOM 6048 N N . PHE A 1 764 ? -18.649 -17.509 -16.422 1.00 82.25 764 PHE A N 1
ATOM 6049 C CA . PHE A 1 764 ? -19.685 -18.521 -16.650 1.00 82.25 764 PHE A CA 1
ATOM 6050 C C . PHE A 1 764 ? -20.962 -17.925 -17.250 1.00 82.25 764 PHE A C 1
ATOM 6052 O O . PHE A 1 764 ? -21.568 -18.527 -18.136 1.00 82.25 764 PHE A O 1
ATOM 6059 N N . LYS A 1 765 ? -21.385 -16.750 -16.768 1.00 80.62 765 LYS A N 1
ATOM 6060 C CA . LYS A 1 765 ? -22.603 -16.071 -17.231 1.00 80.62 765 LYS A CA 1
ATOM 6061 C C . LYS A 1 765 ? -22.440 -14.564 -17.115 1.00 80.62 765 LYS A C 1
ATOM 6063 O O . LYS A 1 765 ? -22.067 -14.079 -16.052 1.00 80.62 765 LYS A O 1
ATOM 6068 N N . GLY A 1 766 ? -22.764 -13.824 -18.171 1.00 80.75 766 GLY A N 1
ATOM 6069 C CA . GLY A 1 766 ? -22.696 -12.365 -18.175 1.00 80.75 766 GLY A CA 1
ATOM 6070 C C . GLY A 1 766 ? -21.286 -11.796 -17.969 1.00 80.75 766 GLY A C 1
ATOM 6071 O O . GLY A 1 766 ? -20.278 -12.501 -17.958 1.00 80.75 766 GLY A O 1
ATOM 6072 N N . LYS A 1 767 ? -21.218 -10.471 -17.832 1.00 85.00 767 LYS A N 1
ATOM 6073 C CA . LYS A 1 767 ? -19.977 -9.747 -17.554 1.00 85.00 767 LYS A CA 1
ATOM 6074 C C . LYS A 1 767 ? -19.831 -9.560 -16.051 1.00 85.00 767 LYS A C 1
ATOM 6076 O O . LYS A 1 767 ? -20.679 -8.914 -15.443 1.00 85.00 767 LYS A O 1
ATOM 6081 N N . THR A 1 768 ? -18.754 -10.084 -15.475 1.00 83.75 768 THR A N 1
ATOM 6082 C CA . THR A 1 768 ? -18.571 -10.096 -14.018 1.00 83.75 768 THR A CA 1
ATOM 6083 C C . THR A 1 768 ? -17.322 -9.327 -13.621 1.00 83.75 768 THR A C 1
ATOM 6085 O O . THR A 1 768 ? -16.227 -9.598 -14.120 1.00 83.75 768 THR A O 1
ATOM 6088 N N . LYS A 1 769 ? -17.484 -8.376 -12.698 1.00 86.69 769 LYS A N 1
ATOM 6089 C CA . LYS A 1 769 ? -16.379 -7.699 -12.018 1.00 86.69 769 LYS A CA 1
ATOM 6090 C C . LYS A 1 769 ? -16.085 -8.426 -10.711 1.00 86.69 769 LYS A C 1
ATOM 6092 O O . LYS A 1 769 ? -17.009 -8.767 -9.978 1.00 86.69 769 LYS A O 1
ATOM 6097 N N . TYR A 1 770 ? -14.816 -8.709 -10.446 1.00 88.94 770 TYR A N 1
ATOM 6098 C CA . TYR A 1 770 ? -14.411 -9.539 -9.314 1.00 88.94 770 TYR A CA 1
ATOM 6099 C C . TYR A 1 770 ? -13.142 -9.015 -8.641 1.00 88.94 770 TYR A C 1
ATOM 6101 O O . TYR A 1 770 ? -12.351 -8.296 -9.253 1.00 88.94 770 TYR A O 1
ATOM 6109 N N . HIS A 1 771 ? -12.939 -9.432 -7.392 1.00 88.12 771 HIS A N 1
ATOM 6110 C CA . HIS A 1 771 ? -11.697 -9.272 -6.640 1.00 88.12 771 HIS A CA 1
ATOM 6111 C C . HIS A 1 771 ? -11.132 -10.652 -6.312 1.00 88.12 771 HIS A C 1
ATOM 6113 O O . HIS A 1 771 ? -11.847 -11.475 -5.752 1.00 88.12 771 HIS A O 1
ATOM 6119 N N . VAL A 1 772 ? -9.878 -10.924 -6.661 1.00 91.00 772 VAL A N 1
ATOM 6120 C CA . VAL A 1 772 ? -9.192 -12.190 -6.368 1.00 91.00 772 VAL A CA 1
ATOM 6121 C C . VAL A 1 772 ? -8.110 -11.962 -5.320 1.00 91.00 772 VAL A C 1
ATOM 6123 O O . VAL A 1 772 ? -7.380 -10.977 -5.374 1.00 91.00 772 VAL A O 1
ATOM 6126 N N . SER A 1 773 ? -8.001 -12.868 -4.354 1.00 89.94 773 SER A N 1
ATOM 6127 C CA . SER A 1 773 ? -6.976 -12.824 -3.311 1.00 89.94 773 SER A CA 1
ATOM 6128 C C . SER A 1 773 ? -6.522 -14.226 -2.930 1.00 89.94 773 SER A C 1
ATOM 6130 O O . SER A 1 773 ? -7.289 -15.185 -3.022 1.00 89.94 773 SER A O 1
ATOM 6132 N N . VAL A 1 774 ? -5.271 -14.339 -2.490 1.00 90.00 774 VAL A N 1
ATOM 6133 C CA . VAL A 1 774 ? -4.719 -15.572 -1.920 1.00 90.00 774 VAL A CA 1
ATOM 6134 C C . VAL A 1 774 ? -4.257 -15.261 -0.505 1.00 90.00 774 VAL A C 1
ATOM 6136 O O . VAL A 1 774 ? -3.566 -14.268 -0.275 1.00 90.00 774 VAL A O 1
ATOM 6139 N N . SER A 1 775 ? -4.657 -16.081 0.461 1.00 87.00 775 SER A N 1
ATOM 6140 C CA . SER A 1 775 ? -4.294 -15.908 1.865 1.00 87.00 775 SER A CA 1
ATOM 6141 C C . SER A 1 775 ? -3.929 -17.240 2.513 1.00 87.00 775 SER A C 1
ATOM 6143 O O . SER A 1 775 ? -4.312 -18.307 2.038 1.00 87.00 775 SER A O 1
ATOM 6145 N N . VAL A 1 776 ? -3.152 -17.180 3.592 1.00 84.38 776 VAL A N 1
ATOM 6146 C CA . VAL A 1 776 ? -2.890 -18.339 4.449 1.00 84.38 776 VAL A CA 1
ATOM 6147 C C . VAL A 1 776 ? -3.866 -18.249 5.617 1.00 84.38 776 VAL A C 1
ATOM 6149 O O . VAL A 1 776 ? -3.800 -17.307 6.407 1.00 84.38 776 VAL A O 1
ATOM 6152 N N . GLN A 1 777 ? -4.805 -19.187 5.691 1.00 73.00 777 GLN A N 1
ATOM 6153 C CA . GLN A 1 777 ? -5.750 -19.296 6.794 1.00 73.00 777 GLN A CA 1
ATOM 6154 C C . GLN A 1 777 ? -5.242 -20.298 7.821 1.00 73.00 777 GLN A C 1
ATOM 6156 O O . GLN A 1 777 ? -5.015 -21.461 7.497 1.00 73.00 777 GLN A O 1
ATOM 6161 N N . ASP A 1 778 ? -5.138 -19.875 9.074 1.00 66.25 778 ASP A N 1
ATOM 6162 C CA . ASP A 1 778 ? -4.874 -20.792 10.176 1.00 66.25 778 ASP A CA 1
ATOM 6163 C C . ASP A 1 778 ? -6.102 -21.689 10.415 1.00 66.25 778 ASP A C 1
ATOM 6165 O O . ASP A 1 778 ? -7.239 -21.208 10.503 1.00 66.25 778 ASP A O 1
ATOM 6169 N N . ASP A 1 779 ? -5.886 -23.001 10.567 1.00 47.91 779 ASP A N 1
ATOM 6170 C CA . ASP A 1 779 ? -6.962 -24.002 10.724 1.00 47.91 779 ASP A CA 1
ATOM 6171 C C . ASP A 1 779 ? -7.768 -23.803 12.034 1.00 47.91 779 ASP A C 1
ATOM 6173 O O . ASP A 1 779 ? -8.788 -24.452 12.271 1.00 47.91 779 ASP A O 1
ATOM 6177 N N . CYS A 1 780 ? -7.356 -22.859 12.888 1.00 40.44 780 CYS A N 1
ATOM 6178 C CA . CYS A 1 780 ? -8.029 -22.492 14.131 1.00 40.44 780 CYS A CA 1
ATOM 6179 C C . CYS A 1 780 ? -9.322 -21.669 13.951 1.00 40.44 780 CYS A C 1
ATOM 6181 O O . CYS A 1 780 ? -10.027 -21.468 14.939 1.00 40.44 780 CYS A O 1
ATOM 6183 N N . ASN A 1 781 ? -9.676 -21.244 12.727 1.00 37.03 781 ASN A N 1
ATOM 6184 C CA . ASN A 1 781 ? -10.850 -20.393 12.460 1.00 37.03 781 ASN A CA 1
ATOM 6185 C C . ASN A 1 781 ? -12.032 -21.066 11.732 1.00 37.03 781 ASN A C 1
ATOM 6187 O O . ASN A 1 781 ? -12.981 -20.376 11.354 1.00 37.03 781 ASN A O 1
ATOM 6191 N N . ARG A 1 782 ? -12.069 -22.398 11.576 1.00 30.08 782 ARG A N 1
ATOM 6192 C CA . ARG A 1 782 ? -13.282 -23.068 11.063 1.00 30.08 782 ARG A CA 1
ATOM 6193 C C . ARG A 1 782 ? -14.288 -23.342 12.183 1.00 30.08 782 ARG A C 1
ATOM 6195 O O . ARG A 1 782 ? -14.249 -24.380 12.839 1.00 30.08 782 ARG A O 1
ATOM 6202 N N . THR A 1 783 ? -15.279 -22.465 12.325 1.00 33.69 783 THR A N 1
ATOM 6203 C CA . THR A 1 783 ? -16.589 -22.846 12.866 1.00 33.69 783 THR A CA 1
ATOM 6204 C C . THR A 1 783 ? -17.287 -23.768 11.863 1.00 33.69 783 THR A C 1
ATOM 6206 O O . THR A 1 783 ? -17.999 -23.329 10.963 1.00 33.69 783 THR A O 1
ATOM 6209 N N . VAL A 1 784 ? -17.084 -25.079 12.010 1.00 30.95 784 VAL A N 1
ATOM 6210 C CA . VAL A 1 784 ? -17.925 -26.080 11.344 1.00 30.95 784 VAL A CA 1
ATOM 6211 C C . VAL A 1 784 ? -19.274 -26.099 12.055 1.00 30.95 784 VAL A C 1
ATOM 6213 O O . VAL A 1 784 ? -19.425 -26.634 13.153 1.00 30.95 784 VAL A O 1
ATOM 6216 N N . GLY A 1 785 ? -20.271 -25.490 11.421 1.00 31.77 785 GLY A N 1
ATOM 6217 C CA . GLY A 1 785 ? -21.659 -25.806 11.702 1.00 31.77 785 GLY A CA 1
ATOM 6218 C C . GLY A 1 785 ? -21.932 -27.271 11.355 1.00 31.77 785 GLY A C 1
ATOM 6219 O O . GLY A 1 785 ? -21.663 -27.700 10.240 1.00 31.77 785 GLY A O 1
ATOM 6220 N N . GLN A 1 786 ? -22.521 -27.978 12.322 1.00 35.56 786 GLN A N 1
ATOM 6221 C CA . GLN A 1 786 ? -23.146 -29.304 12.231 1.00 35.56 786 GLN A CA 1
ATOM 6222 C C . GLN A 1 786 ? -22.215 -30.527 12.229 1.00 35.56 786 GLN A C 1
ATOM 6224 O O . GLN A 1 786 ? -22.068 -31.226 11.236 1.00 35.56 786 GLN A O 1
ATOM 6229 N N . GLN A 1 787 ? -21.755 -30.902 13.424 1.00 24.50 787 GLN A N 1
ATOM 6230 C CA . GLN A 1 787 ? -21.901 -32.284 13.890 1.00 24.50 787 GLN A CA 1
ATOM 6231 C C . GLN A 1 787 ? -22.265 -32.279 15.377 1.00 24.50 787 GLN A C 1
ATOM 6233 O O . GLN A 1 787 ? -21.784 -31.461 16.159 1.00 24.50 787 GLN A O 1
ATOM 6238 N N . ALA A 1 788 ? -23.233 -33.125 15.714 1.00 27.03 788 ALA A N 1
ATOM 6239 C CA . ALA A 1 788 ? -23.905 -33.153 16.996 1.00 27.03 788 ALA A CA 1
ATOM 6240 C C . ALA A 1 788 ? -22.966 -33.527 18.155 1.00 27.03 788 ALA A C 1
ATOM 6242 O O . ALA A 1 788 ? -22.080 -34.366 18.036 1.00 27.03 788 ALA A O 1
ATOM 6243 N N . VAL A 1 789 ? -23.245 -32.856 19.269 1.00 30.41 789 VAL A N 1
ATOM 6244 C CA . VAL A 1 789 ? -22.792 -33.020 20.653 1.00 30.41 789 VAL A CA 1
ATOM 6245 C C . VAL A 1 789 ? -22.249 -34.405 21.014 1.00 30.41 789 VAL A C 1
ATOM 6247 O O . VAL A 1 789 ? -22.941 -35.407 20.860 1.00 30.41 789 VAL A O 1
ATOM 6250 N N . SER A 1 790 ? -21.083 -34.419 21.666 1.00 26.88 790 SER A N 1
ATOM 6251 C CA . SER A 1 790 ? -20.777 -35.320 22.787 1.00 26.88 790 SER A CA 1
ATOM 6252 C C . SER A 1 790 ? -19.601 -34.765 23.598 1.00 26.88 790 SER A C 1
ATOM 6254 O O . SER A 1 790 ? -18.446 -35.077 23.329 1.00 26.88 790 SER A O 1
ATOM 6256 N N . SER A 1 791 ? -19.886 -33.940 24.608 1.00 28.95 791 SER A N 1
ATOM 6257 C CA . SER A 1 791 ? -18.939 -33.656 25.692 1.00 28.95 791 SER A CA 1
ATOM 6258 C C . SER A 1 791 ? -19.653 -33.828 27.026 1.00 28.95 791 SER A C 1
ATOM 6260 O O . SER A 1 791 ? -20.505 -33.024 27.402 1.00 28.95 791 SER A O 1
ATOM 6262 N N . SER A 1 792 ? -19.318 -34.905 27.727 1.00 30.84 792 SER A N 1
ATOM 6263 C CA . SER A 1 792 ? -19.748 -35.168 29.093 1.00 30.84 792 SER A CA 1
ATOM 6264 C C . SER A 1 792 ? -18.787 -34.507 30.083 1.00 30.84 792 SER A C 1
ATOM 6266 O O . SER A 1 792 ? -17.648 -34.949 30.222 1.00 30.84 792 SER A O 1
ATOM 6268 N N . SER A 1 793 ? -19.270 -33.514 30.829 1.00 31.05 793 SER A N 1
ATOM 6269 C CA . SER A 1 793 ? -18.783 -33.241 32.185 1.00 31.05 793 SER A CA 1
ATOM 6270 C C . SER A 1 793 ? -19.925 -32.708 33.054 1.00 31.05 793 SER A C 1
ATOM 6272 O O . SER A 1 793 ? -20.263 -31.528 33.025 1.00 31.05 793 SER A O 1
ATOM 6274 N N . SER A 1 794 ? -20.537 -33.649 33.774 1.00 42.81 794 SER A N 1
ATOM 6275 C CA . SER A 1 794 ? -21.124 -33.540 35.115 1.00 42.81 794 SER A CA 1
ATOM 6276 C C . SER A 1 794 ? -21.489 -32.142 35.635 1.00 42.81 794 SER A C 1
ATOM 6278 O O . SER A 1 794 ? -20.723 -31.503 36.353 1.00 42.81 794 SER A O 1
ATOM 6280 N N . THR A 1 795 ? -22.728 -31.739 35.378 1.00 36.91 795 THR A N 1
ATOM 6281 C CA . THR A 1 795 ? -23.656 -31.243 36.407 1.00 36.91 795 THR A CA 1
ATOM 6282 C C . THR A 1 795 ? -25.060 -31.573 35.908 1.00 36.91 795 THR A C 1
ATOM 6284 O O . THR A 1 795 ? -25.444 -31.170 34.813 1.00 36.91 795 THR A O 1
ATOM 6287 N N . GLU A 1 796 ? -25.787 -32.405 36.651 1.00 46.28 796 GLU A N 1
ATOM 6288 C CA . GLU A 1 796 ? -27.114 -32.898 36.272 1.00 46.28 796 GLU A CA 1
ATOM 6289 C C . GLU A 1 796 ? -28.128 -31.742 36.236 1.00 46.28 796 GLU A C 1
ATOM 6291 O O . GLU A 1 796 ? -28.727 -31.369 37.242 1.00 46.28 796 GLU A O 1
ATOM 6296 N N . MET A 1 797 ? -28.319 -31.160 35.053 1.00 53.31 797 MET A N 1
ATOM 6297 C CA . MET A 1 797 ? -29.557 -30.487 34.679 1.00 53.31 797 MET A CA 1
ATOM 6298 C C . MET A 1 797 ? -30.246 -31.327 33.610 1.00 53.31 797 MET A C 1
ATOM 6300 O O . MET A 1 797 ? -29.667 -31.628 32.568 1.00 53.31 797 MET A O 1
ATOM 6304 N N . ASP A 1 798 ? -31.494 -31.688 33.881 1.00 70.12 798 ASP A N 1
ATOM 6305 C CA . ASP A 1 798 ? -32.330 -32.494 33.001 1.00 70.12 798 ASP A CA 1
ATOM 6306 C C . ASP A 1 798 ? -32.603 -31.709 31.695 1.00 70.12 798 ASP A C 1
ATOM 6308 O O . ASP A 1 798 ? -33.268 -30.662 31.693 1.00 70.12 798 ASP A O 1
ATOM 6312 N N . THR A 1 799 ? -31.999 -32.150 30.587 1.00 77.00 799 THR A N 1
ATOM 6313 C CA . THR A 1 799 ? -32.177 -31.575 29.242 1.00 77.00 799 THR A CA 1
ATOM 6314 C C . THR A 1 799 ? -32.793 -32.625 28.324 1.00 77.00 799 THR A C 1
ATOM 6316 O O . THR A 1 799 ? -32.432 -33.796 28.376 1.00 77.00 799 THR A O 1
ATOM 6319 N N . VAL A 1 800 ? -33.738 -32.207 27.483 1.00 84.31 800 VAL A N 1
ATOM 6320 C CA . VAL A 1 800 ? -34.489 -33.067 26.560 1.00 84.31 800 VAL A CA 1
ATOM 6321 C C . VAL A 1 800 ? -34.228 -32.605 25.131 1.00 84.31 800 VAL A C 1
ATOM 6323 O O . VAL A 1 800 ? -34.218 -31.409 24.830 1.00 84.31 800 VAL A O 1
ATOM 6326 N N . GLU A 1 801 ? -34.003 -33.555 24.231 1.00 83.69 801 GLU A N 1
ATOM 6327 C CA . GLU A 1 801 ? -33.830 -33.284 22.807 1.00 83.69 801 GLU A CA 1
ATOM 6328 C C . GLU A 1 801 ? -35.160 -32.844 22.172 1.00 83.69 801 GLU A C 1
ATOM 6330 O O . GLU A 1 801 ? -36.169 -33.550 22.232 1.00 83.69 801 GLU A O 1
ATOM 6335 N N . CYS A 1 802 ? -35.160 -31.678 21.526 1.00 82.69 802 CYS A N 1
ATOM 6336 C CA . CYS A 1 802 ? -36.290 -31.200 20.737 1.00 82.69 802 CYS A CA 1
ATOM 6337 C C . CYS A 1 802 ? -36.544 -32.123 19.546 1.00 82.69 802 CYS A C 1
ATOM 6339 O O . CYS A 1 802 ? -35.673 -32.311 18.690 1.00 82.69 802 CYS A O 1
ATOM 6341 N N . LYS A 1 803 ? -37.779 -32.621 19.425 1.00 78.44 803 LYS A N 1
ATOM 6342 C CA . LYS A 1 803 ? -38.162 -33.554 18.353 1.00 78.44 803 LYS A CA 1
ATOM 6343 C C . LYS A 1 803 ? -38.020 -32.970 16.944 1.00 78.44 803 LYS A C 1
ATOM 6345 O O . LYS A 1 803 ? -37.837 -33.742 16.006 1.00 78.44 803 LYS A O 1
ATOM 6350 N N . ASN A 1 804 ? -38.087 -31.642 16.805 1.00 79.00 804 ASN A N 1
ATOM 6351 C CA . ASN A 1 804 ? -38.026 -30.950 15.515 1.00 79.00 804 ASN A CA 1
ATOM 6352 C C . ASN A 1 804 ? -36.591 -30.552 15.123 1.00 79.00 804 ASN A C 1
ATOM 6354 O O . ASN A 1 804 ? -36.076 -31.023 14.120 1.00 79.00 804 ASN A O 1
ATOM 6358 N N . CYS A 1 805 ? -35.908 -29.715 15.915 1.00 77.62 805 CYS A N 1
ATOM 6359 C CA . CYS A 1 805 ? -34.580 -29.199 15.543 1.00 77.62 805 CYS A CA 1
ATOM 6360 C C . CYS A 1 805 ? -33.395 -30.008 16.082 1.00 77.62 805 CYS A C 1
ATOM 6362 O O . CYS A 1 805 ? -32.254 -29.609 15.848 1.00 77.62 805 CYS A O 1
ATOM 6364 N N . LYS A 1 806 ? -33.641 -31.086 16.841 1.00 76.88 806 LYS A N 1
ATOM 6365 C CA . LYS A 1 806 ? -32.602 -31.977 17.388 1.00 76.88 806 LYS A CA 1
ATOM 6366 C C . LYS A 1 806 ? -31.607 -31.301 18.346 1.00 76.88 806 LYS A C 1
ATOM 6368 O O . LYS A 1 806 ? -30.558 -31.853 18.666 1.00 76.88 806 LYS A O 1
ATOM 6373 N N . ARG A 1 807 ? -31.931 -30.099 18.843 1.00 76.38 807 ARG A N 1
ATOM 6374 C CA . ARG A 1 807 ? -31.166 -29.406 19.894 1.00 76.38 807 ARG A CA 1
ATOM 6375 C C . ARG A 1 807 ? -31.621 -29.861 21.276 1.00 76.38 807 ARG A C 1
ATOM 6377 O O . ARG A 1 807 ? -32.812 -30.057 21.498 1.00 76.38 807 ARG A O 1
ATOM 6384 N N . HIS A 1 808 ? -30.675 -29.972 22.201 1.00 78.88 808 HIS A N 1
ATOM 6385 C CA . HIS A 1 808 ? -30.947 -30.278 23.602 1.00 78.88 808 HIS A CA 1
ATOM 6386 C C . HIS A 1 808 ? -31.403 -29.004 24.316 1.00 78.88 808 HIS A C 1
ATOM 6388 O O . HIS A 1 808 ? -30.687 -28.002 24.327 1.00 78.88 808 HIS A O 1
ATOM 6394 N N . ILE A 1 809 ? -32.614 -29.029 24.865 1.00 83.00 809 ILE A N 1
ATOM 6395 C CA . ILE A 1 809 ? -33.265 -27.894 25.524 1.00 83.00 809 ILE A CA 1
ATOM 6396 C C . ILE A 1 809 ? -33.581 -28.303 26.969 1.00 83.00 809 ILE A C 1
ATOM 6398 O O . ILE A 1 809 ? -34.003 -29.435 27.192 1.00 83.00 809 ILE A O 1
ATOM 6402 N N . PRO A 1 810 ? -33.415 -27.427 27.973 1.00 85.31 810 PRO A N 1
ATOM 6403 C CA . PRO A 1 810 ? -33.798 -27.743 29.351 1.00 85.31 810 PRO A CA 1
ATOM 6404 C C . PRO A 1 810 ? -35.250 -28.241 29.465 1.00 85.31 810 PRO A C 1
ATOM 6406 O O . PRO A 1 810 ? -36.150 -27.627 28.885 1.00 85.31 810 PRO A O 1
ATOM 6409 N N . SER A 1 811 ? -35.507 -29.289 30.264 1.00 82.75 811 SER A N 1
ATOM 6410 C CA . SER A 1 811 ? -36.848 -29.898 30.426 1.00 82.75 811 SER A CA 1
ATOM 6411 C C . SER A 1 811 ? -37.935 -28.881 30.803 1.00 82.75 811 SER A C 1
ATOM 6413 O O . SER A 1 811 ? -39.096 -29.030 30.440 1.00 82.75 811 SER A O 1
ATOM 6415 N N . ARG A 1 812 ? -37.560 -27.796 31.491 1.00 81.50 812 ARG A N 1
ATOM 6416 C CA . ARG A 1 812 ? -38.462 -26.697 31.883 1.00 81.50 812 ARG A CA 1
ATOM 6417 C C . ARG A 1 812 ? -38.939 -25.805 30.727 1.00 81.50 812 ARG A C 1
ATOM 6419 O O . ARG A 1 812 ? -39.967 -25.152 30.860 1.00 81.50 812 ARG A O 1
ATOM 6426 N N . THR A 1 813 ? -38.204 -25.736 29.616 1.00 84.38 813 THR A N 1
ATOM 6427 C CA . THR A 1 813 ? -38.506 -24.852 28.471 1.00 84.38 813 THR A CA 1
ATOM 6428 C C . THR A 1 813 ? -38.781 -25.610 27.173 1.00 84.38 813 THR A C 1
ATOM 6430 O O . THR A 1 813 ? -39.143 -24.977 26.178 1.00 84.38 813 THR A O 1
ATOM 6433 N N . ILE A 1 814 ? -38.673 -26.945 27.174 1.00 87.12 814 ILE A N 1
ATOM 6434 C CA . ILE A 1 814 ? -38.883 -27.790 25.990 1.00 87.12 814 ILE A CA 1
ATOM 6435 C C . ILE A 1 814 ? -40.248 -27.553 25.340 1.00 87.12 814 ILE A C 1
ATOM 6437 O O . ILE A 1 814 ? -40.306 -27.347 24.135 1.00 87.12 814 ILE A O 1
ATOM 6441 N N . SER A 1 815 ? -41.329 -27.455 26.118 1.00 82.31 815 SER A N 1
ATOM 6442 C CA . SER A 1 815 ? -42.683 -27.282 25.576 1.00 82.31 815 SER A CA 1
ATOM 6443 C C . SER A 1 815 ? -42.854 -25.957 24.820 1.00 82.31 815 SER A C 1
ATOM 6445 O O . SER A 1 815 ? -43.485 -25.914 23.764 1.00 82.31 815 SER A O 1
ATOM 6447 N N . LEU A 1 816 ? -42.259 -24.871 25.330 1.00 83.62 816 LEU A N 1
ATOM 6448 C CA . LEU A 1 816 ? -42.267 -23.557 24.673 1.00 83.62 816 LEU A CA 1
ATOM 6449 C C . LEU A 1 816 ? -41.389 -23.564 23.418 1.00 83.62 816 LEU A C 1
ATOM 6451 O O . LEU A 1 816 ? -41.790 -23.051 22.371 1.00 83.62 816 LEU A O 1
ATOM 6455 N N . HIS A 1 817 ? -40.208 -24.176 23.514 1.00 83.12 817 HIS A N 1
ATOM 6456 C CA . HIS A 1 817 ? -39.296 -24.298 22.388 1.00 83.12 817 HIS A CA 1
ATOM 6457 C C . HIS A 1 817 ? -39.890 -25.158 21.267 1.00 83.12 817 HIS A C 1
ATOM 6459 O O . HIS A 1 817 ? -39.849 -24.739 20.117 1.00 83.12 817 HIS A O 1
ATOM 6465 N N . GLU A 1 818 ? -40.467 -26.323 21.568 1.00 85.69 818 GLU A N 1
ATOM 6466 C CA . GLU A 1 818 ? -41.078 -27.210 20.572 1.00 85.69 818 GLU A CA 1
ATOM 6467 C C . GLU A 1 818 ? -42.246 -26.526 19.857 1.00 85.69 818 GLU A C 1
ATOM 6469 O O . GLU A 1 818 ? -42.338 -26.601 18.630 1.00 85.69 818 GLU A O 1
ATOM 6474 N N . ALA A 1 819 ? -43.086 -25.779 20.580 1.00 81.38 819 ALA A N 1
ATOM 6475 C CA . ALA A 1 819 ? -44.179 -25.014 19.982 1.00 81.38 819 ALA A CA 1
ATOM 6476 C C . ALA A 1 819 ? -43.681 -23.886 19.062 1.00 81.38 819 ALA A C 1
ATOM 6478 O O . ALA A 1 819 ? -44.251 -23.663 17.995 1.00 81.38 819 ALA A O 1
ATOM 6479 N N . TYR A 1 820 ? -42.617 -23.174 19.440 1.00 83.38 820 TYR A N 1
ATOM 6480 C CA . TYR A 1 820 ? -42.042 -22.119 18.601 1.00 83.38 820 TYR A CA 1
ATOM 6481 C C . TYR A 1 820 ? -41.285 -22.692 17.394 1.00 83.38 820 TYR A C 1
ATOM 6483 O O . TYR A 1 820 ? -41.456 -22.229 16.266 1.00 83.38 820 TYR A O 1
ATOM 6491 N N . CYS A 1 821 ? -40.481 -23.728 17.629 1.00 82.12 821 CYS A N 1
ATOM 6492 C CA . CYS A 1 821 ? -39.646 -24.391 16.638 1.00 82.12 821 CYS A CA 1
ATOM 6493 C C . CYS A 1 821 ? -40.490 -25.086 15.568 1.00 82.12 821 CYS A C 1
ATOM 6495 O O . CYS A 1 821 ? -40.195 -24.935 14.391 1.00 82.12 821 CYS A O 1
ATOM 6497 N N . SER A 1 822 ? -41.561 -25.791 15.948 1.00 83.38 822 SER A N 1
ATOM 6498 C CA . SER A 1 822 ? -42.485 -26.429 14.993 1.00 83.38 822 SER A CA 1
ATOM 6499 C C . SER A 1 822 ? -43.242 -25.437 14.107 1.00 83.38 822 SER A C 1
ATOM 6501 O O . SER A 1 822 ? -43.668 -25.804 13.018 1.00 83.38 822 SER A O 1
ATOM 6503 N N . ARG A 1 823 ? -43.400 -24.180 14.543 1.00 82.75 823 ARG A N 1
ATOM 6504 C CA . ARG A 1 823 ? -44.081 -23.133 13.764 1.00 82.75 823 ARG A CA 1
ATOM 6505 C C . ARG A 1 823 ? -43.170 -22.419 12.770 1.00 82.75 823 ARG A C 1
ATOM 6507 O O . ARG A 1 823 ? -43.652 -22.001 11.725 1.00 82.75 823 ARG A O 1
ATOM 6514 N N . HIS A 1 824 ? -41.892 -22.248 13.103 1.00 80.38 824 HIS A N 1
ATOM 6515 C CA . HIS A 1 824 ? -40.971 -21.421 12.312 1.00 80.38 824 HIS A CA 1
ATOM 6516 C C . HIS A 1 824 ? -39.921 -22.226 11.555 1.00 80.38 824 HIS A C 1
ATOM 6518 O O . HIS A 1 824 ? -39.339 -21.694 10.611 1.00 80.38 824 HIS A O 1
ATOM 6524 N N . ASN A 1 825 ? -39.699 -23.487 11.933 1.00 82.38 825 ASN A N 1
ATOM 6525 C CA . ASN A 1 825 ? -38.687 -24.339 11.332 1.00 82.38 825 ASN A CA 1
ATOM 6526 C C . ASN A 1 825 ? -39.292 -25.641 10.808 1.00 82.38 825 ASN A C 1
ATOM 6528 O O . ASN A 1 825 ? -40.106 -26.283 11.475 1.00 82.38 825 ASN A O 1
ATOM 6532 N N . VAL A 1 826 ? -38.816 -26.066 9.645 1.00 84.88 826 VAL A N 1
ATOM 6533 C CA . VAL A 1 826 ? -39.151 -27.335 9.009 1.00 84.88 826 VAL A CA 1
ATOM 6534 C C . VAL A 1 826 ? -37.870 -28.120 8.754 1.00 84.88 826 VAL A C 1
ATOM 6536 O O . VAL A 1 826 ? -36.854 -27.568 8.335 1.00 84.88 826 VAL A O 1
ATOM 6539 N N . VAL A 1 827 ? -37.909 -29.419 9.037 1.00 80.88 827 VAL A N 1
ATOM 6540 C CA . VAL A 1 827 ? -36.824 -30.335 8.681 1.00 80.88 827 VAL A CA 1
ATOM 6541 C C . VAL A 1 827 ? -37.020 -30.764 7.238 1.00 80.88 827 VAL A C 1
ATOM 6543 O O . VAL A 1 827 ? -38.119 -31.172 6.851 1.00 80.88 827 VAL A O 1
ATOM 6546 N N . CYS A 1 828 ? -35.960 -30.693 6.444 1.00 82.06 828 CYS A N 1
ATOM 6547 C CA . CYS A 1 828 ? -35.988 -31.224 5.097 1.00 82.06 828 CYS A CA 1
ATOM 6548 C C . CYS A 1 828 ? -36.288 -32.734 5.114 1.00 82.06 828 CYS A C 1
ATOM 6550 O O . CYS A 1 828 ? -35.612 -33.504 5.795 1.00 82.06 828 CYS A O 1
ATOM 6552 N N . GLN A 1 829 ? -37.289 -33.160 4.339 1.00 78.12 829 GLN A N 1
ATOM 6553 C CA . GLN A 1 829 ? -37.730 -34.559 4.281 1.00 78.12 829 GLN A CA 1
ATOM 6554 C C . GLN A 1 829 ? -36.913 -35.430 3.313 1.00 78.12 829 GLN A C 1
ATOM 6556 O O . GLN A 1 829 ? -37.167 -36.629 3.211 1.00 78.12 829 GLN A O 1
ATOM 6561 N N . HIS A 1 830 ? -35.938 -34.857 2.600 1.00 79.56 830 HIS A N 1
ATOM 6562 C CA . HIS A 1 830 ? -35.083 -35.621 1.698 1.00 79.56 830 HIS A CA 1
ATOM 6563 C C . HIS A 1 830 ? -34.172 -36.567 2.491 1.00 79.56 830 HIS A C 1
ATOM 6565 O O . HIS A 1 830 ? -33.507 -36.157 3.450 1.00 79.56 830 HIS A O 1
ATOM 6571 N N . ALA A 1 831 ? -34.133 -37.839 2.083 1.00 72.88 831 ALA A N 1
ATOM 6572 C CA . ALA A 1 831 ? -33.317 -38.857 2.732 1.00 72.88 831 ALA A CA 1
ATOM 6573 C C . ALA A 1 831 ? -31.838 -38.427 2.737 1.00 72.88 831 ALA A C 1
ATOM 6575 O O . ALA A 1 831 ? -31.281 -38.085 1.697 1.00 72.88 831 ALA A O 1
ATOM 6576 N N . GLY A 1 832 ? -31.219 -38.397 3.920 1.00 66.25 832 GLY A N 1
ATOM 6577 C CA . GLY A 1 832 ? -29.819 -37.995 4.095 1.00 66.25 832 GLY A CA 1
ATOM 6578 C C . GLY A 1 832 ? -29.553 -36.487 4.211 1.00 66.25 832 GLY A C 1
ATOM 6579 O O . GLY A 1 832 ? -28.421 -36.125 4.510 1.00 66.25 832 GLY A O 1
ATOM 6580 N N . CYS A 1 833 ? -30.554 -35.609 4.043 1.00 78.06 833 CYS A N 1
ATOM 6581 C CA . CYS A 1 833 ? -30.362 -34.159 4.192 1.00 78.06 833 CYS A CA 1
ATOM 6582 C C . CYS A 1 833 ? -30.434 -33.711 5.662 1.00 78.06 833 CYS A C 1
ATOM 6584 O O . CYS A 1 833 ? -29.470 -33.176 6.198 1.00 78.06 833 CYS A O 1
ATOM 6586 N N . GLY A 1 834 ? -31.575 -33.917 6.332 1.00 71.44 834 GLY A N 1
ATOM 6587 C CA . GLY A 1 834 ? -31.745 -33.618 7.764 1.00 71.44 834 GLY A CA 1
ATOM 6588 C C . GLY A 1 834 ? -31.608 -32.141 8.178 1.00 71.44 834 GLY A C 1
ATOM 6589 O O . GLY A 1 834 ? -31.663 -31.846 9.372 1.00 71.44 834 GLY A O 1
ATOM 6590 N N . VAL A 1 835 ? -31.447 -31.208 7.230 1.00 77.62 835 VAL A N 1
ATOM 6591 C CA . VAL A 1 835 ? -31.264 -29.775 7.509 1.00 77.62 835 VAL A CA 1
ATOM 6592 C C . VAL A 1 835 ? -32.558 -29.162 8.050 1.00 77.62 835 VAL A C 1
ATOM 6594 O O . VAL A 1 835 ? -33.645 -29.383 7.515 1.00 77.62 835 VAL A O 1
ATOM 6597 N N . VAL A 1 836 ? -32.431 -28.370 9.116 1.00 78.75 836 VAL A N 1
ATOM 6598 C CA . VAL A 1 836 ? -33.525 -27.604 9.726 1.00 78.75 836 VAL A CA 1
ATOM 6599 C C . VAL A 1 836 ? -33.516 -26.198 9.132 1.00 78.75 836 VAL A C 1
ATOM 6601 O O . VAL A 1 836 ? -32.580 -25.436 9.372 1.00 78.75 836 VAL A O 1
ATOM 6604 N N . LEU A 1 837 ? -34.553 -25.853 8.375 1.00 80.50 837 LEU A N 1
ATOM 6605 C CA . LEU A 1 837 ? -34.680 -24.582 7.658 1.00 80.50 837 LEU A CA 1
ATOM 6606 C C . LEU A 1 837 ? -35.828 -23.765 8.233 1.00 80.50 837 LEU A C 1
ATOM 6608 O O . LEU A 1 837 ? -36.794 -24.330 8.751 1.00 80.50 837 LEU A O 1
ATOM 6612 N N . ARG A 1 838 ? -35.775 -22.439 8.096 1.00 80.00 838 ARG A N 1
ATOM 6613 C CA . ARG A 1 838 ? -36.962 -21.616 8.354 1.00 80.00 838 ARG A CA 1
ATOM 6614 C C . ARG A 1 838 ? -38.029 -21.901 7.300 1.00 80.00 838 ARG A C 1
ATOM 6616 O O . ARG A 1 838 ? -37.703 -22.176 6.148 1.00 80.00 838 ARG A O 1
ATOM 6623 N N . VAL A 1 839 ? -39.305 -21.795 7.667 1.00 80.69 839 VAL A N 1
ATOM 6624 C CA . VAL A 1 839 ? -40.439 -22.045 6.748 1.00 80.69 839 VAL A CA 1
ATOM 6625 C C . VAL A 1 839 ? -40.351 -21.200 5.465 1.00 80.69 839 VAL A C 1
ATOM 6627 O O . VAL A 1 839 ? -40.742 -21.656 4.393 1.00 80.69 839 VAL A O 1
ATOM 6630 N N . GLU A 1 840 ? -39.810 -19.986 5.560 1.00 78.06 840 GLU A N 1
ATOM 6631 C CA . GLU A 1 840 ? -39.609 -19.085 4.419 1.00 78.06 840 GLU A CA 1
ATOM 6632 C C . GLU A 1 840 ? -38.456 -19.534 3.504 1.00 78.06 840 GLU A C 1
ATOM 6634 O O . GLU A 1 840 ? -38.576 -19.455 2.283 1.00 78.06 840 GLU A O 1
ATOM 6639 N N . GLU A 1 841 ? -37.376 -20.068 4.080 1.00 77.19 841 GLU A N 1
ATOM 6640 C CA . GLU A 1 841 ? -36.163 -20.506 3.371 1.00 77.19 841 GLU A CA 1
ATOM 6641 C C . GLU A 1 841 ? -36.313 -21.911 2.770 1.00 77.19 841 GLU A C 1
ATOM 6643 O O . GLU A 1 841 ? -35.701 -22.224 1.751 1.00 77.19 841 GLU A O 1
ATOM 6648 N N . ALA A 1 842 ? -37.179 -22.747 3.350 1.00 78.81 842 ALA A N 1
ATOM 6649 C CA . ALA A 1 842 ? -37.423 -24.114 2.894 1.00 78.81 842 ALA A CA 1
ATOM 6650 C C . ALA A 1 842 ? -37.941 -24.200 1.452 1.00 78.81 842 ALA A C 1
ATOM 6652 O O . ALA A 1 842 ? -37.716 -25.204 0.784 1.00 78.81 842 ALA A O 1
ATOM 6653 N N . LYS A 1 843 ? -38.605 -23.147 0.955 1.00 78.62 843 LYS A N 1
ATOM 6654 C CA . LYS A 1 843 ? -39.073 -23.072 -0.439 1.00 78.62 843 LYS A CA 1
ATOM 6655 C C . LYS A 1 843 ? -37.925 -22.991 -1.445 1.00 78.62 843 LYS A C 1
ATOM 6657 O O . LYS A 1 843 ? -38.085 -23.458 -2.564 1.00 78.62 843 LYS A O 1
ATOM 6662 N N . ASN A 1 844 ? -36.792 -22.423 -1.034 1.00 79.69 844 ASN A N 1
ATOM 6663 C CA . ASN A 1 844 ? -35.623 -22.241 -1.886 1.00 79.69 844 ASN A CA 1
ATOM 6664 C C . ASN A 1 844 ? -34.621 -23.396 -1.759 1.00 79.69 844 ASN A C 1
ATOM 6666 O O . ASN A 1 844 ? -33.618 -23.370 -2.456 1.00 79.69 844 ASN A O 1
ATOM 6670 N N . HIS A 1 845 ? -34.864 -24.388 -0.896 1.00 84.56 845 HIS A N 1
ATOM 6671 C CA . HIS A 1 845 ? -33.982 -25.540 -0.682 1.00 84.56 845 HIS A CA 1
ATOM 6672 C C . HIS A 1 845 ? -34.423 -26.731 -1.538 1.00 84.56 845 HIS A C 1
ATOM 6674 O O . HIS A 1 845 ? -35.481 -27.319 -1.311 1.00 84.56 845 HIS A O 1
ATOM 6680 N N . VAL A 1 846 ? -33.604 -27.106 -2.516 1.00 85.94 846 VAL A N 1
ATOM 6681 C CA . VAL A 1 846 ? -33.879 -28.159 -3.506 1.00 85.94 846 VAL A CA 1
ATOM 6682 C C . VAL A 1 846 ? -32.764 -29.207 -3.502 1.00 85.94 846 VAL A C 1
ATOM 6684 O O . VAL A 1 846 ? -31.666 -28.935 -3.031 1.00 85.94 846 VAL A O 1
ATOM 6687 N N . HIS A 1 847 ? -33.027 -30.412 -4.013 1.00 84.88 847 HIS A N 1
ATOM 6688 C CA . HIS A 1 847 ? -32.013 -31.470 -4.138 1.00 84.88 847 HIS A CA 1
ATOM 6689 C C . HIS A 1 847 ? -31.839 -31.847 -5.600 1.00 84.88 847 HIS A C 1
ATOM 6691 O O . HIS A 1 847 ? -32.786 -31.760 -6.378 1.00 84.88 847 HIS A O 1
ATOM 6697 N N . CYS A 1 848 ? -30.631 -32.249 -5.973 1.00 82.38 848 CYS A N 1
ATOM 6698 C CA . CYS A 1 848 ? -30.354 -32.754 -7.308 1.00 82.38 848 CYS A CA 1
ATOM 6699 C C . CYS A 1 848 ? -30.873 -34.191 -7.453 1.00 82.38 848 CYS A C 1
ATOM 6701 O O . CYS A 1 848 ? -30.500 -35.064 -6.672 1.00 82.38 848 CYS A O 1
ATOM 6703 N N . ASP A 1 849 ? -31.654 -34.465 -8.499 1.00 80.31 849 ASP A N 1
ATOM 6704 C CA . ASP A 1 849 ? -32.225 -35.797 -8.749 1.00 80.31 849 ASP A CA 1
ATOM 6705 C C . ASP A 1 849 ? -31.175 -36.864 -9.122 1.00 80.31 849 ASP A C 1
ATOM 6707 O O . ASP A 1 849 ? -31.435 -38.060 -8.992 1.00 80.31 849 ASP A O 1
ATOM 6711 N N . LYS A 1 850 ? -29.987 -36.453 -9.591 1.00 80.00 850 LYS A N 1
ATOM 6712 C CA . LYS A 1 850 ? -28.895 -37.363 -9.978 1.00 80.00 850 LYS A CA 1
ATOM 6713 C C . LYS A 1 850 ? -27.967 -37.709 -8.810 1.00 80.00 850 LYS A C 1
ATOM 6715 O O . LYS A 1 850 ? -27.627 -38.876 -8.637 1.00 80.00 850 LYS A O 1
ATOM 6720 N N . CYS A 1 851 ? -27.540 -36.715 -8.027 1.00 78.44 851 CYS A N 1
ATOM 6721 C CA . CYS A 1 851 ? -26.534 -36.899 -6.970 1.00 78.44 851 CYS A CA 1
ATOM 6722 C C . CYS A 1 851 ? -27.086 -36.770 -5.539 1.00 78.44 851 CYS A C 1
ATOM 6724 O O . CYS A 1 851 ? -26.379 -37.079 -4.582 1.00 78.44 851 CYS A O 1
ATOM 6726 N N . GLY A 1 852 ? -28.332 -36.317 -5.366 1.00 75.25 852 GLY A N 1
ATOM 6727 C CA . GLY A 1 852 ? -28.995 -36.172 -4.065 1.00 75.25 852 GLY A CA 1
ATOM 6728 C C . GLY A 1 852 ? -28.480 -35.022 -3.190 1.00 75.25 852 GLY A C 1
ATOM 6729 O O . GLY A 1 852 ? -28.953 -34.868 -2.063 1.00 75.25 852 GLY A O 1
ATOM 6730 N N . GLN A 1 853 ? -27.526 -34.218 -3.672 1.00 76.94 853 GLN A N 1
ATOM 6731 C CA . GLN A 1 853 ? -26.985 -33.067 -2.943 1.00 76.94 853 GLN A CA 1
ATOM 6732 C C . GLN A 1 853 ? -28.001 -31.922 -2.871 1.00 76.94 853 GLN A C 1
ATOM 6734 O O . GLN A 1 853 ? -28.795 -31.728 -3.793 1.00 76.94 853 GLN A O 1
ATOM 6739 N N . ALA A 1 854 ? -27.972 -31.179 -1.765 1.00 77.50 854 ALA A N 1
ATOM 6740 C CA . ALA A 1 854 ? -28.892 -30.082 -1.496 1.00 77.50 854 ALA A CA 1
ATOM 6741 C C . ALA A 1 854 ? -28.302 -28.726 -1.914 1.00 77.50 854 ALA A C 1
ATOM 6743 O O . ALA A 1 854 ? -27.143 -28.449 -1.615 1.00 77.50 854 ALA A O 1
ATOM 6744 N N . PHE A 1 855 ? -29.113 -27.882 -2.550 1.00 80.75 855 PHE A N 1
ATOM 6745 C CA . PHE A 1 855 ? -28.729 -26.585 -3.111 1.00 80.75 855 PHE A CA 1
ATOM 6746 C C . PHE A 1 855 ? -29.840 -25.551 -2.933 1.00 80.75 855 PHE A C 1
ATOM 6748 O O . PHE A 1 855 ? -31.004 -25.899 -2.700 1.00 80.75 855 PHE A O 1
ATOM 6755 N N . GLN A 1 856 ? -29.511 -24.273 -3.118 1.00 79.62 856 GLN A N 1
ATOM 6756 C CA . GLN A 1 856 ? -30.542 -23.262 -3.321 1.00 79.62 856 GLN A CA 1
ATOM 6757 C C . GLN A 1 856 ? -31.133 -23.353 -4.737 1.00 79.62 856 GLN A C 1
ATOM 6759 O O . GLN A 1 856 ? -30.464 -23.750 -5.690 1.00 79.62 856 GLN A O 1
ATOM 6764 N N . GLN A 1 857 ? -32.390 -22.943 -4.914 1.00 77.81 857 GLN A N 1
ATOM 6765 C CA . GLN A 1 857 ? -33.092 -23.046 -6.198 1.00 77.81 857 GLN A CA 1
ATOM 6766 C C . GLN A 1 857 ? -32.362 -22.324 -7.347 1.00 77.81 857 GLN A C 1
ATOM 6768 O O . GLN A 1 857 ? -32.404 -22.797 -8.480 1.00 77.81 857 GLN A O 1
ATOM 6773 N N . GLY A 1 858 ? -31.654 -21.225 -7.060 1.00 71.38 858 GLY A N 1
ATOM 6774 C CA . GLY A 1 858 ? -30.825 -20.510 -8.039 1.00 71.38 858 GLY A CA 1
ATOM 6775 C C . GLY A 1 858 ? -29.512 -21.213 -8.419 1.00 71.38 858 GLY A C 1
ATOM 6776 O O . GLY A 1 858 ? -28.968 -20.936 -9.482 1.00 71.38 858 GLY A O 1
ATOM 6777 N N . GLU A 1 859 ? -29.017 -22.143 -7.598 1.00 76.44 859 GLU A N 1
ATOM 6778 C CA . GLU A 1 859 ? -27.754 -22.875 -7.813 1.00 76.44 859 GLU A CA 1
ATOM 6779 C C . GLU A 1 859 ? -27.937 -24.142 -8.658 1.00 76.44 859 GLU A C 1
ATOM 6781 O O . GLU A 1 859 ? -26.990 -24.636 -9.274 1.00 76.44 859 GLU A O 1
ATOM 6786 N N . MET A 1 860 ? -29.170 -24.652 -8.734 1.00 79.25 860 MET A N 1
ATOM 6787 C CA . MET A 1 860 ? -29.481 -25.923 -9.390 1.00 79.25 860 MET A CA 1
ATOM 6788 C C . MET A 1 860 ? -29.180 -25.915 -10.895 1.00 79.25 860 MET A C 1
ATOM 6790 O O . MET A 1 860 ? -28.659 -26.894 -11.425 1.00 79.25 860 MET A O 1
ATOM 6794 N N . GLU A 1 861 ? -29.472 -24.811 -11.591 1.00 78.06 861 GLU A N 1
ATOM 6795 C CA . GLU A 1 861 ? -29.216 -24.689 -13.035 1.00 78.06 861 GLU A CA 1
ATOM 6796 C C . GLU A 1 861 ? -27.718 -24.828 -13.339 1.00 78.06 861 GLU A C 1
ATOM 6798 O O . GLU A 1 861 ? -27.318 -25.588 -14.225 1.00 78.06 861 GLU A O 1
ATOM 6803 N N . LYS A 1 862 ? -26.879 -24.151 -12.546 1.00 77.62 862 LYS A N 1
ATOM 6804 C CA . LYS A 1 862 ? -25.424 -24.234 -12.661 1.00 77.62 862 LYS A CA 1
ATOM 6805 C C . LYS A 1 862 ? -24.915 -25.625 -12.293 1.00 77.62 862 LYS A C 1
ATOM 6807 O O . LYS A 1 862 ? -24.112 -26.178 -13.038 1.00 77.62 862 LYS A O 1
ATOM 6812 N N . HIS A 1 863 ? -25.411 -26.223 -11.208 1.00 79.69 863 HIS A N 1
ATOM 6813 C CA . HIS A 1 863 ? -25.029 -27.579 -10.805 1.00 79.69 863 HIS A CA 1
ATOM 6814 C C . HIS A 1 863 ? -25.291 -28.607 -11.919 1.00 79.69 863 HIS A C 1
ATOM 6816 O O . HIS A 1 863 ? -24.395 -29.369 -12.285 1.00 79.69 863 HIS A O 1
ATOM 6822 N N . MET A 1 864 ? -26.485 -28.583 -12.520 1.00 79.81 864 MET A N 1
ATOM 6823 C CA . MET A 1 864 ? -26.843 -29.501 -13.606 1.00 79.81 864 MET A CA 1
ATOM 6824 C C . MET A 1 864 ? -25.957 -29.305 -14.839 1.00 79.81 864 MET A C 1
ATOM 6826 O O . MET A 1 864 ? -25.452 -30.283 -15.391 1.00 79.81 864 MET A O 1
ATOM 6830 N N . LYS A 1 865 ? -25.722 -28.048 -15.231 1.00 77.81 865 LYS A N 1
ATOM 6831 C CA . LYS A 1 865 ? -24.891 -27.702 -16.390 1.00 77.81 865 LYS A CA 1
ATOM 6832 C C . LYS A 1 865 ? -23.417 -28.072 -16.186 1.00 77.81 865 LYS A C 1
ATOM 6834 O O . LYS A 1 865 ? -22.760 -28.544 -17.102 1.00 77.81 865 LYS A O 1
ATOM 6839 N N . VAL A 1 866 ? -22.886 -27.879 -14.980 1.00 72.62 866 VAL A N 1
ATOM 6840 C CA . VAL A 1 866 ? -21.461 -28.090 -14.694 1.00 72.62 866 VAL A CA 1
ATOM 6841 C C . VAL A 1 866 ? -21.133 -29.560 -14.431 1.00 72.62 866 VAL A C 1
ATOM 6843 O O . VAL A 1 866 ? -20.115 -30.043 -14.919 1.00 72.62 866 VAL A O 1
ATOM 6846 N N . PHE A 1 867 ? -21.948 -30.272 -13.649 1.00 71.19 867 PHE A N 1
ATOM 6847 C CA . PHE A 1 867 ? -21.593 -31.611 -13.160 1.00 71.19 867 PHE A CA 1
ATOM 6848 C C . PHE A 1 867 ? -22.233 -32.748 -13.956 1.00 71.19 867 PHE A C 1
ATOM 6850 O O . PHE A 1 867 ? -21.676 -33.844 -14.001 1.00 71.19 867 PHE A O 1
ATOM 6857 N N . HIS A 1 868 ? -23.372 -32.500 -14.604 1.00 79.25 868 HIS A N 1
ATOM 6858 C CA . HIS A 1 868 ? -24.201 -33.552 -15.193 1.00 79.25 868 HIS A CA 1
ATOM 6859 C C . HIS A 1 868 ? -24.416 -33.427 -16.705 1.00 79.25 868 HIS A C 1
ATOM 6861 O O . HIS A 1 868 ? -25.028 -34.325 -17.293 1.00 79.25 868 HIS A O 1
ATOM 6867 N N . GLU A 1 869 ? -23.926 -32.358 -17.338 1.00 79.00 869 GLU A N 1
ATOM 6868 C CA . GLU A 1 869 ? -23.904 -32.226 -18.794 1.00 79.00 869 GLU A CA 1
ATOM 6869 C C . GLU A 1 869 ? -22.665 -32.943 -19.374 1.00 79.00 869 GLU A C 1
ATOM 6871 O O . GLU A 1 869 ? -21.542 -32.708 -18.916 1.00 79.00 869 GLU A O 1
ATOM 6876 N N . PRO A 1 870 ? -22.826 -33.845 -20.361 1.00 79.44 870 PRO A N 1
ATOM 6877 C CA . PRO A 1 870 ? -21.700 -34.546 -20.969 1.00 79.44 870 PRO A CA 1
ATOM 6878 C C . PRO A 1 870 ? -20.792 -33.596 -21.756 1.00 79.44 870 PRO A C 1
ATOM 6880 O O . PRO A 1 870 ? -21.235 -32.875 -22.648 1.00 79.44 870 PRO A O 1
ATOM 6883 N N . VAL A 1 871 ? -19.493 -33.657 -21.481 1.00 77.56 871 VAL A N 1
ATOM 6884 C CA . VAL A 1 871 ? -18.463 -32.837 -22.123 1.00 77.56 871 VAL A CA 1
ATOM 6885 C C . VAL A 1 871 ? -17.691 -33.681 -23.133 1.00 77.56 871 VAL A C 1
ATOM 6887 O O . VAL A 1 871 ? -17.411 -34.854 -22.888 1.00 77.56 871 VAL A O 1
ATOM 6890 N N . ARG A 1 872 ? -17.305 -33.089 -24.271 1.00 78.81 872 ARG A N 1
ATOM 6891 C CA . ARG A 1 872 ? -16.476 -33.743 -25.296 1.00 78.81 872 ARG A CA 1
ATOM 6892 C C . ARG A 1 872 ? -15.004 -33.363 -25.146 1.00 78.81 872 ARG A C 1
ATOM 6894 O O . ARG A 1 872 ? -14.652 -32.190 -25.206 1.00 78.81 872 ARG A O 1
ATOM 6901 N N . CYS A 1 873 ? -14.140 -34.362 -25.018 1.00 72.75 873 CYS A N 1
ATOM 6902 C CA . CYS A 1 873 ? -12.693 -34.204 -25.053 1.00 72.75 873 CYS A CA 1
ATOM 6903 C C . CYS A 1 873 ? -12.197 -34.066 -26.507 1.00 72.75 873 CYS A C 1
ATOM 6905 O O . CYS A 1 873 ? -12.714 -34.771 -27.383 1.00 72.75 873 CYS A O 1
ATOM 6907 N N . PRO A 1 874 ? -11.150 -33.265 -26.788 1.00 69.88 874 PRO A N 1
ATOM 6908 C CA . PRO A 1 874 ? -10.520 -33.202 -28.112 1.00 69.88 874 PRO A CA 1
ATOM 6909 C C . PRO A 1 874 ? -9.999 -34.551 -28.635 1.00 69.88 874 PRO A C 1
ATOM 6911 O O . PRO A 1 874 ? -9.917 -34.746 -29.843 1.00 69.88 874 PRO A O 1
ATOM 6914 N N . CYS A 1 875 ? -9.715 -35.517 -27.751 1.00 72.38 875 CYS A N 1
ATOM 6915 C CA . CYS A 1 875 ? -9.349 -36.885 -28.139 1.00 72.38 875 CYS A CA 1
ATOM 6916 C C . CYS A 1 875 ? -10.527 -37.706 -28.713 1.00 72.38 875 CYS A C 1
ATOM 6918 O O . CYS A 1 875 ? -10.320 -38.813 -29.202 1.00 72.38 875 CYS A O 1
ATOM 6920 N N . GLY A 1 876 ? -11.760 -37.184 -28.644 1.00 76.88 876 GLY A N 1
ATOM 6921 C CA . GLY A 1 876 ? -12.974 -37.796 -29.193 1.00 76.88 876 GLY A CA 1
ATOM 6922 C C . GLY A 1 876 ? -13.920 -38.429 -28.166 1.00 76.88 876 GLY A C 1
ATOM 6923 O O . GLY A 1 876 ? -15.045 -38.763 -28.532 1.00 76.88 876 GLY A O 1
ATOM 6924 N N . ILE A 1 877 ? -13.515 -38.561 -26.900 1.00 79.19 877 ILE A N 1
ATOM 6925 C CA . ILE A 1 877 ? -14.315 -39.175 -25.825 1.00 79.19 877 ILE A CA 1
ATOM 6926 C C . ILE A 1 877 ? -15.328 -38.174 -25.244 1.00 79.19 877 ILE A C 1
ATOM 6928 O O . ILE A 1 877 ? -15.003 -37.003 -25.058 1.00 79.19 877 ILE A O 1
ATOM 6932 N N . VAL A 1 878 ? -16.549 -38.629 -24.939 1.00 81.94 878 VAL A N 1
ATOM 6933 C CA . VAL A 1 878 ? -17.603 -37.827 -24.292 1.00 81.94 878 VAL A CA 1
ATOM 6934 C C . VAL A 1 878 ? -17.928 -38.438 -22.933 1.00 81.94 878 VAL A C 1
ATOM 6936 O O . VAL A 1 878 ? -18.300 -39.608 -22.872 1.00 81.94 878 VAL A O 1
ATOM 6939 N N . LEU A 1 879 ? -17.768 -37.669 -21.857 1.00 81.19 879 LEU A N 1
ATOM 6940 C CA . LEU A 1 879 ? -17.968 -38.116 -20.473 1.00 81.19 879 LEU A CA 1
ATOM 6941 C C . LEU A 1 879 ? -18.585 -36.991 -19.632 1.00 81.19 879 LEU A C 1
ATOM 6943 O O . LEU A 1 879 ? -18.454 -35.817 -19.976 1.00 81.19 879 LEU A O 1
ATOM 6947 N N . GLU A 1 880 ? -19.226 -37.339 -18.514 1.00 77.88 880 GLU A N 1
ATOM 6948 C CA . GLU A 1 880 ? -19.576 -36.354 -17.478 1.00 77.88 880 GLU A CA 1
ATOM 6949 C C . GLU A 1 880 ? -18.297 -35.799 -16.815 1.00 77.88 880 GLU A C 1
ATOM 6951 O O . GLU A 1 880 ? -17.213 -36.385 -16.912 1.00 77.88 880 GLU A O 1
ATOM 6956 N N . LYS A 1 881 ? -18.398 -34.645 -16.149 1.00 70.00 881 LYS A N 1
ATOM 6957 C CA . LYS A 1 881 ? -17.230 -33.849 -15.741 1.00 70.00 881 LYS A CA 1
ATOM 6958 C C . LYS A 1 881 ? -16.241 -34.584 -14.831 1.00 70.00 881 LYS A C 1
ATOM 6960 O O . LYS A 1 881 ? -15.042 -34.540 -15.098 1.00 70.00 881 LYS A O 1
ATOM 6965 N N . GLU A 1 882 ? -16.714 -35.281 -13.800 1.00 67.00 882 GLU A N 1
ATOM 6966 C CA . GLU A 1 882 ? -15.837 -36.022 -12.873 1.00 67.00 882 GLU A CA 1
ATOM 6967 C C . GLU A 1 882 ? -15.007 -37.090 -13.604 1.00 67.00 882 GLU A C 1
ATOM 6969 O O . GLU A 1 882 ? -13.797 -37.216 -13.405 1.00 67.00 882 GLU A O 1
ATOM 6974 N N . GLN A 1 883 ? -15.646 -37.806 -14.530 1.00 73.31 883 GLN A N 1
ATOM 6975 C CA . GLN A 1 883 ? -15.000 -38.823 -15.357 1.00 73.31 883 GLN A CA 1
ATOM 6976 C C . GLN A 1 883 ? -14.059 -38.196 -16.396 1.00 73.31 883 GLN A C 1
ATOM 6978 O O . GLN A 1 883 ? -13.014 -38.769 -16.708 1.00 73.31 883 GLN A O 1
ATOM 6983 N N . MET A 1 884 ? -14.397 -37.009 -16.914 1.00 77.56 884 MET A N 1
ATOM 6984 C CA . MET A 1 884 ? -13.567 -36.265 -17.863 1.00 77.56 884 MET A CA 1
ATOM 6985 C C . MET A 1 884 ? -12.244 -35.815 -17.238 1.00 77.56 884 MET A C 1
ATOM 6987 O O . MET A 1 884 ? -11.188 -36.021 -17.838 1.00 77.56 884 MET A O 1
ATOM 6991 N N . VAL A 1 885 ? -12.284 -35.266 -16.019 1.00 67.94 885 VAL A N 1
ATOM 6992 C CA . VAL A 1 885 ? -11.075 -34.861 -15.281 1.00 67.94 885 VAL A CA 1
ATOM 6993 C C . VAL A 1 885 ? -10.174 -36.076 -15.043 1.00 67.94 885 VAL A C 1
ATOM 6995 O O . VAL A 1 885 ? -8.975 -36.031 -15.328 1.00 67.94 885 VAL A O 1
ATOM 6998 N N . GLN A 1 886 ? -10.748 -37.209 -14.622 1.00 70.38 886 GLN A N 1
ATOM 6999 C CA . GLN A 1 886 ? -9.986 -38.445 -14.431 1.00 70.38 886 GLN A CA 1
ATOM 7000 C C . GLN A 1 886 ? -9.390 -38.971 -15.746 1.00 70.38 886 GLN A C 1
ATOM 7002 O O . GLN A 1 886 ? -8.235 -39.410 -15.768 1.00 70.38 886 GLN A O 1
ATOM 7007 N N . HIS A 1 887 ? -10.135 -38.905 -16.851 1.00 79.62 887 HIS A N 1
ATOM 7008 C CA . HIS A 1 887 ? -9.645 -39.278 -18.176 1.00 79.62 887 HIS A CA 1
ATOM 7009 C C . HIS A 1 887 ? -8.453 -38.410 -18.607 1.00 79.62 887 HIS A C 1
ATOM 7011 O O . HIS A 1 887 ? -7.407 -38.947 -18.981 1.00 79.62 887 HIS A O 1
ATOM 7017 N N . GLN A 1 888 ? -8.575 -37.084 -18.507 1.00 71.31 888 GLN A N 1
ATOM 7018 C CA . GLN A 1 888 ? -7.537 -36.141 -18.930 1.00 71.31 888 GLN A CA 1
ATOM 7019 C C . GLN A 1 888 ? -6.274 -36.211 -18.068 1.00 71.31 888 GLN A C 1
ATOM 7021 O O . GLN A 1 888 ? -5.180 -36.048 -18.603 1.00 71.31 888 GLN A O 1
ATOM 7026 N N . ALA A 1 889 ? -6.400 -36.543 -16.782 1.00 66.44 889 ALA A N 1
ATOM 7027 C CA . ALA A 1 889 ? -5.252 -36.743 -15.902 1.00 66.44 889 ALA A CA 1
ATOM 7028 C C . ALA A 1 889 ? -4.503 -38.066 -16.165 1.00 66.44 889 ALA A C 1
ATOM 7030 O O . ALA A 1 889 ? -3.281 -38.120 -16.028 1.00 66.44 889 ALA A O 1
ATOM 7031 N N . SER A 1 890 ? -5.212 -39.142 -16.536 1.00 70.56 890 SER A N 1
ATOM 7032 C CA . SER A 1 890 ? -4.645 -40.503 -16.530 1.00 70.56 890 SER A CA 1
ATOM 7033 C C . SER A 1 890 ? -4.452 -41.141 -17.908 1.00 70.56 890 SER A C 1
ATOM 703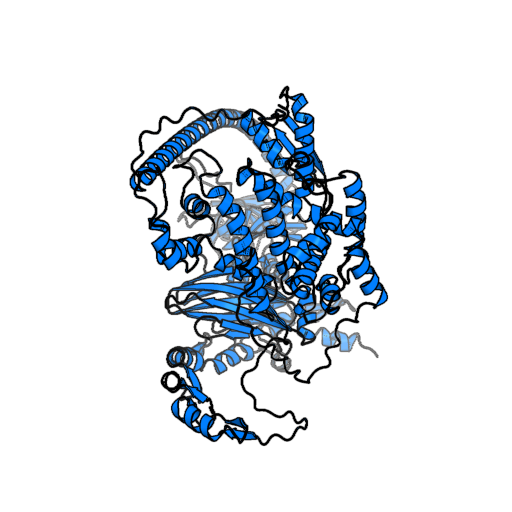5 O O . SER A 1 890 ? -3.402 -41.724 -18.169 1.00 70.56 890 SER A O 1
ATOM 7037 N N . SER A 1 891 ? -5.449 -41.059 -18.789 1.00 72.81 891 SER A N 1
ATOM 7038 C CA . SER A 1 891 ? -5.576 -41.934 -19.967 1.00 72.81 891 SER A CA 1
ATOM 7039 C C . SER A 1 891 ? -5.689 -41.185 -21.292 1.00 72.81 891 SER A C 1
ATOM 7041 O O . SER A 1 891 ? -5.636 -41.810 -22.349 1.00 72.81 891 SER A O 1
ATOM 7043 N N . CYS A 1 892 ? -5.839 -39.860 -21.265 1.00 78.38 892 CYS A N 1
ATOM 7044 C CA . CYS A 1 892 ? -5.917 -39.060 -22.478 1.00 78.38 892 CYS A CA 1
ATOM 7045 C C . CYS A 1 892 ? -4.563 -39.031 -23.213 1.00 78.38 892 CYS A C 1
ATOM 7047 O O . CYS A 1 892 ? -3.567 -38.622 -22.613 1.00 78.38 892 CYS A O 1
ATOM 7049 N N . PRO A 1 893 ? -4.512 -39.371 -24.516 1.00 76.50 893 PRO A N 1
ATOM 7050 C CA . PRO A 1 893 ? -3.280 -39.287 -25.307 1.00 76.50 893 PRO A CA 1
ATOM 7051 C C . PRO A 1 893 ? -2.728 -37.862 -25.441 1.00 76.50 893 PRO A C 1
ATOM 7053 O O . PRO A 1 893 ? -1.530 -37.658 -25.618 1.00 76.50 893 PRO A O 1
ATOM 7056 N N . LEU A 1 894 ? -3.614 -36.869 -25.340 1.00 74.06 894 LEU A N 1
ATOM 7057 C CA . LEU A 1 894 ? -3.283 -35.448 -25.442 1.00 74.06 894 LEU A CA 1
ATOM 7058 C C . LEU A 1 894 ? -2.880 -34.833 -24.094 1.00 74.06 894 LEU A C 1
ATOM 7060 O O . LEU A 1 894 ? -2.638 -33.630 -24.028 1.00 74.06 894 LEU A O 1
ATOM 7064 N N . ARG A 1 895 ? -2.826 -35.620 -23.007 1.00 75.81 895 ARG A N 1
ATOM 7065 C CA . ARG A 1 895 ? -2.369 -35.112 -21.707 1.00 75.81 895 ARG A CA 1
ATOM 7066 C C . ARG A 1 895 ? -0.901 -34.700 -21.805 1.00 75.81 895 ARG A C 1
ATOM 7068 O O . ARG A 1 895 ? -0.096 -35.420 -22.398 1.00 75.81 895 ARG A O 1
ATOM 7075 N N . LEU A 1 896 ? -0.556 -33.567 -21.208 1.00 71.56 896 LEU A N 1
ATOM 7076 C CA . LEU A 1 896 ? 0.827 -33.111 -21.136 1.00 71.56 896 LEU A CA 1
ATOM 7077 C C . LEU A 1 896 ? 1.558 -33.836 -20.006 1.00 71.56 896 LEU A C 1
ATOM 7079 O O . LEU A 1 896 ? 1.016 -34.033 -18.919 1.00 71.56 896 LEU A O 1
ATOM 7083 N N . ILE A 1 897 ? 2.791 -34.237 -20.278 1.00 71.06 897 ILE A N 1
ATOM 7084 C CA . ILE A 1 897 ? 3.694 -34.870 -19.322 1.00 71.06 897 ILE A CA 1
ATOM 7085 C C . ILE A 1 897 ? 5.074 -34.244 -19.427 1.00 71.06 897 ILE A C 1
ATOM 7087 O O . ILE A 1 897 ? 5.497 -33.835 -20.506 1.00 71.06 897 ILE A O 1
ATOM 7091 N N . VAL A 1 898 ? 5.793 -34.227 -18.310 1.00 72.12 898 VAL A N 1
ATOM 7092 C CA . VAL A 1 898 ? 7.220 -33.910 -18.302 1.00 72.12 898 VAL A CA 1
ATOM 7093 C C . VAL A 1 898 ? 7.980 -35.181 -18.661 1.00 72.12 898 VAL A C 1
ATOM 7095 O O . VAL A 1 898 ? 7.905 -36.175 -17.938 1.00 72.12 898 VAL A O 1
ATOM 7098 N N . CYS A 1 899 ? 8.700 -35.159 -19.779 1.00 76.38 899 CYS A N 1
ATOM 7099 C CA . CYS A 1 899 ? 9.539 -36.274 -20.192 1.00 76.38 899 CYS A CA 1
ATOM 7100 C C . CYS A 1 899 ? 10.679 -36.473 -19.187 1.00 76.38 899 CYS A C 1
ATOM 7102 O O . CYS A 1 899 ? 11.470 -35.562 -18.949 1.00 76.38 899 CYS A O 1
ATOM 7104 N N . ARG A 1 900 ? 10.827 -37.690 -18.656 1.00 75.75 900 ARG A N 1
ATOM 7105 C CA . ARG A 1 900 ? 11.899 -38.047 -17.705 1.00 75.75 900 ARG A CA 1
ATOM 7106 C C . ARG A 1 900 ? 13.326 -37.871 -18.233 1.00 75.75 900 ARG A C 1
ATOM 7108 O O . ARG A 1 900 ? 14.254 -37.843 -17.434 1.00 75.75 900 ARG A O 1
ATOM 7115 N N . PHE A 1 901 ? 13.507 -37.799 -19.552 1.00 78.44 901 PHE A N 1
ATOM 7116 C CA . PHE A 1 901 ? 14.828 -37.800 -20.185 1.00 78.44 901 PHE A CA 1
ATOM 7117 C C . PHE A 1 901 ? 15.265 -36.425 -20.694 1.00 78.44 901 PHE A C 1
ATOM 7119 O O . PHE A 1 901 ? 16.405 -36.043 -20.461 1.00 78.44 901 PHE A O 1
ATOM 7126 N N . CYS A 1 902 ? 14.396 -35.681 -21.389 1.00 66.62 902 CYS A N 1
ATOM 7127 C CA . CYS A 1 902 ? 14.715 -34.315 -21.832 1.00 66.62 902 CYS A CA 1
ATOM 7128 C C . CYS A 1 902 ? 14.184 -33.226 -20.896 1.00 66.62 902 CYS A C 1
ATOM 7130 O O . CYS A 1 902 ? 14.613 -32.084 -20.999 1.00 66.62 902 CYS A O 1
ATOM 7132 N N . GLY A 1 903 ? 13.258 -33.550 -19.989 1.00 63.22 903 GLY A N 1
ATOM 7133 C CA . GLY A 1 903 ? 12.623 -32.561 -19.121 1.00 63.22 903 GLY A CA 1
ATOM 7134 C C . GLY A 1 903 ? 11.636 -31.632 -19.837 1.00 63.22 903 GLY A C 1
ATOM 7135 O O . GLY A 1 903 ? 11.150 -30.694 -19.204 1.00 63.22 903 GLY A O 1
ATOM 7136 N N . ASP A 1 904 ? 11.333 -31.876 -21.119 1.00 61.12 904 ASP A N 1
ATOM 7137 C CA . ASP A 1 904 ? 10.351 -31.105 -21.889 1.00 61.12 904 ASP A CA 1
ATOM 7138 C C . ASP A 1 904 ? 8.915 -31.549 -21.582 1.00 61.12 904 ASP A C 1
ATOM 7140 O O . ASP A 1 904 ? 8.651 -32.716 -21.273 1.00 61.12 904 ASP A O 1
ATOM 7144 N N . MET A 1 905 ? 7.973 -30.613 -21.720 1.00 63.81 905 MET A N 1
ATOM 7145 C CA . MET A 1 905 ? 6.536 -30.888 -21.676 1.00 63.81 905 MET A CA 1
ATOM 7146 C C . MET A 1 905 ? 6.034 -31.305 -23.053 1.00 63.81 905 MET A C 1
ATOM 7148 O O . MET A 1 905 ? 6.045 -30.522 -24.002 1.00 63.81 905 MET A O 1
ATOM 7152 N N . VAL A 1 906 ? 5.560 -32.538 -23.147 1.00 70.56 906 VAL A N 1
ATOM 7153 C CA . VAL A 1 906 ? 5.122 -33.163 -24.397 1.00 70.56 906 VAL A CA 1
ATOM 7154 C C . VAL A 1 906 ? 3.768 -33.826 -24.207 1.00 70.56 906 VAL A C 1
ATOM 7156 O O . VAL A 1 906 ? 3.375 -34.155 -23.088 1.00 70.56 906 VAL A O 1
ATOM 7159 N N . GLN A 1 907 ? 3.046 -34.049 -25.302 1.00 76.62 907 GLN A N 1
ATOM 7160 C CA . GLN A 1 907 ? 1.867 -34.909 -25.261 1.00 76.62 907 GLN A CA 1
ATOM 7161 C C . GLN A 1 907 ? 2.300 -36.344 -24.945 1.00 76.62 907 GLN A C 1
ATOM 7163 O O . GLN A 1 907 ? 3.287 -36.837 -25.495 1.00 76.62 907 GLN A O 1
ATOM 7168 N N . ALA A 1 908 ? 1.560 -37.024 -24.069 1.00 73.50 908 ALA A N 1
ATOM 7169 C CA . ALA A 1 908 ? 1.865 -38.399 -23.684 1.00 73.50 908 ALA A CA 1
ATOM 7170 C C . ALA A 1 908 ? 1.825 -39.372 -24.874 1.00 73.50 908 ALA A C 1
ATOM 7172 O O . ALA A 1 908 ? 2.504 -40.403 -24.858 1.00 73.50 908 ALA A O 1
ATOM 7173 N N . GLY A 1 909 ? 1.045 -39.048 -25.907 1.00 72.12 909 GLY A N 1
ATOM 7174 C CA . GLY A 1 909 ? 0.784 -39.969 -27.000 1.00 72.12 909 GLY A CA 1
ATOM 7175 C C . GLY A 1 909 ? -0.025 -41.166 -26.508 1.00 72.12 909 GLY A C 1
ATOM 7176 O O . GLY A 1 909 ? -0.570 -41.172 -25.402 1.00 72.12 909 GLY A O 1
ATOM 7177 N N . SER A 1 910 ? -0.146 -42.187 -27.346 1.00 71.75 910 SER A N 1
ATOM 7178 C CA . SER A 1 910 ? -1.001 -43.336 -27.029 1.00 71.75 910 SER A CA 1
ATOM 7179 C C . SER A 1 910 ? -0.319 -44.292 -26.041 1.00 71.75 910 SER A C 1
ATOM 7181 O O . SER A 1 910 ? -0.689 -44.384 -24.872 1.00 71.75 910 SER A O 1
ATOM 7183 N N . SER A 1 911 ? 0.701 -45.006 -26.506 1.00 72.38 911 SER A N 1
ATOM 7184 C CA . SER A 1 911 ? 1.548 -45.895 -25.713 1.00 72.38 911 SER A CA 1
ATOM 7185 C C . SER A 1 911 ? 2.887 -46.082 -26.425 1.00 72.38 911 SER A C 1
ATOM 7187 O O . SER A 1 911 ? 2.931 -46.007 -27.652 1.00 72.38 911 SER A O 1
ATOM 7189 N N . ALA A 1 912 ? 3.969 -46.350 -25.685 1.00 74.38 912 ALA A N 1
ATOM 7190 C CA . ALA A 1 912 ? 5.268 -46.623 -26.297 1.00 74.38 912 ALA A CA 1
ATOM 7191 C C . ALA A 1 912 ? 5.193 -47.768 -27.325 1.00 74.38 912 ALA A C 1
ATOM 7193 O O . ALA A 1 912 ? 4.554 -48.796 -27.085 1.00 74.38 912 ALA A O 1
ATOM 7194 N N . ALA A 1 913 ? 5.860 -47.594 -28.470 1.00 72.75 913 ALA A N 1
ATOM 7195 C CA . ALA A 1 913 ? 5.862 -48.585 -29.547 1.00 72.75 913 ALA A CA 1
ATOM 7196 C C . ALA A 1 913 ? 6.495 -49.925 -29.110 1.00 72.75 913 ALA A C 1
ATOM 7198 O O . ALA A 1 913 ? 6.040 -50.995 -29.518 1.00 72.75 913 ALA A O 1
ATOM 7199 N N . ASP A 1 914 ? 7.509 -49.878 -28.238 1.00 77.12 914 ASP A N 1
ATOM 7200 C CA . ASP A 1 914 ? 8.169 -51.059 -27.676 1.00 77.12 914 ASP A CA 1
ATOM 7201 C C . ASP A 1 914 ? 7.373 -51.636 -26.483 1.00 77.12 914 ASP A C 1
ATOM 7203 O O . ASP A 1 914 ? 6.954 -50.935 -25.559 1.00 77.12 914 ASP A O 1
ATOM 7207 N N . ALA A 1 915 ? 7.173 -52.957 -26.473 1.00 77.44 915 ALA A N 1
ATOM 7208 C CA . ALA A 1 915 ? 6.517 -53.676 -25.382 1.00 77.44 915 ALA A CA 1
ATOM 7209 C C . ALA A 1 915 ? 7.268 -53.558 -24.044 1.00 77.44 915 ALA A C 1
ATOM 7211 O O . ALA A 1 915 ? 6.628 -53.517 -22.990 1.00 77.44 915 ALA A O 1
ATOM 7212 N N . ARG A 1 916 ? 8.604 -53.475 -24.066 1.00 76.62 916 ARG A N 1
ATOM 7213 C CA . ARG A 1 916 ? 9.412 -53.321 -22.847 1.00 76.62 916 ARG A CA 1
ATOM 7214 C C . ARG A 1 916 ? 9.242 -51.931 -22.234 1.00 76.62 916 ARG A C 1
ATOM 7216 O O . ARG A 1 916 ? 9.108 -51.824 -21.016 1.00 76.62 916 ARG A O 1
ATOM 7223 N N . ASP A 1 917 ? 9.179 -50.901 -23.072 1.00 80.75 917 ASP A N 1
ATOM 7224 C CA . ASP A 1 917 ? 8.968 -49.516 -22.643 1.00 80.75 917 ASP A CA 1
ATOM 7225 C C . ASP A 1 917 ? 7.555 -49.333 -22.057 1.00 80.75 917 ASP A C 1
ATOM 7227 O O . ASP A 1 917 ? 7.401 -48.690 -21.017 1.00 80.75 917 ASP A O 1
ATOM 7231 N N . ARG A 1 918 ? 6.540 -50.015 -22.617 1.00 80.25 918 ARG A N 1
ATOM 7232 C CA . ARG A 1 918 ? 5.182 -50.066 -22.035 1.00 80.25 918 ARG A CA 1
ATOM 7233 C C . ARG A 1 918 ? 5.146 -50.702 -20.647 1.00 80.25 918 ARG A C 1
ATOM 7235 O O . ARG A 1 918 ? 4.479 -50.174 -19.764 1.00 80.25 918 ARG A O 1
ATOM 7242 N N . MET A 1 919 ? 5.877 -51.798 -20.420 1.00 77.69 919 MET A N 1
ATOM 7243 C CA . MET A 1 919 ? 5.953 -52.416 -19.085 1.00 77.69 919 MET A CA 1
ATOM 7244 C C . MET A 1 919 ? 6.679 -51.539 -18.058 1.00 77.69 919 MET A C 1
ATOM 7246 O O . MET A 1 919 ? 6.399 -51.639 -16.867 1.00 77.69 919 MET A O 1
ATOM 7250 N N . ARG A 1 920 ? 7.580 -50.660 -18.510 1.00 75.56 920 ARG A N 1
ATOM 7251 C CA . ARG A 1 920 ? 8.230 -49.642 -17.668 1.00 75.56 920 ARG A CA 1
ATOM 7252 C C . ARG A 1 920 ? 7.362 -48.394 -17.451 1.00 75.56 920 ARG A C 1
ATOM 7254 O O . ARG A 1 920 ? 7.791 -47.483 -16.749 1.00 75.56 920 ARG A O 1
ATOM 7261 N N . GLY A 1 921 ? 6.159 -48.353 -18.031 1.00 76.00 921 GLY A N 1
ATOM 7262 C CA . GLY A 1 921 ? 5.231 -47.229 -17.918 1.00 76.00 921 GLY A CA 1
ATOM 7263 C C . GLY A 1 921 ? 5.666 -45.982 -18.688 1.00 76.00 921 GLY A C 1
ATOM 7264 O O . GLY A 1 921 ? 5.202 -44.894 -18.360 1.00 76.00 921 GLY A O 1
ATOM 7265 N N . LEU A 1 922 ? 6.558 -46.121 -19.677 1.00 81.44 922 LEU A N 1
ATOM 7266 C CA . LEU A 1 922 ? 6.991 -44.999 -20.505 1.00 81.44 922 LEU A CA 1
ATOM 7267 C C . LEU A 1 922 ? 5.899 -44.632 -21.511 1.00 81.44 922 LEU A C 1
ATOM 7269 O O . LEU A 1 922 ? 5.263 -45.496 -22.127 1.00 81.44 922 LEU A O 1
ATOM 7273 N N . CYS A 1 923 ? 5.704 -43.332 -21.691 1.00 81.06 923 CYS A N 1
ATOM 7274 C CA . CYS A 1 923 ? 4.861 -42.810 -22.757 1.00 81.06 923 CYS A CA 1
ATOM 7275 C C . CYS A 1 923 ? 5.546 -42.935 -24.135 1.00 81.06 923 CYS A C 1
ATOM 7277 O O . CYS A 1 923 ? 6.717 -43.312 -24.242 1.00 81.06 923 CYS A O 1
ATOM 7279 N N . GLU A 1 924 ? 4.826 -42.591 -25.204 1.00 82.12 924 GLU A N 1
ATOM 7280 C CA . GLU A 1 924 ? 5.343 -42.682 -26.575 1.00 82.12 924 GLU A CA 1
ATOM 7281 C C . GLU A 1 924 ? 6.602 -41.828 -26.781 1.00 82.12 924 GLU A C 1
ATOM 7283 O O . GLU A 1 924 ? 7.626 -42.325 -27.257 1.00 82.12 924 GLU A O 1
ATOM 7288 N N . HIS A 1 925 ? 6.566 -40.572 -26.331 1.00 81.12 925 HIS A N 1
ATOM 7289 C CA . HIS A 1 925 ? 7.707 -39.666 -26.432 1.00 81.12 925 HIS A CA 1
ATOM 7290 C C . HIS A 1 925 ? 8.898 -40.106 -25.561 1.00 81.12 925 HIS A C 1
ATOM 7292 O O . HIS A 1 925 ? 10.040 -40.066 -26.015 1.00 81.12 925 HIS A O 1
ATOM 7298 N N . GLU A 1 926 ? 8.663 -40.553 -24.325 1.00 81.25 926 GLU A N 1
ATOM 7299 C CA . GLU A 1 926 ? 9.723 -41.012 -23.416 1.00 81.25 926 GLU A CA 1
ATOM 7300 C C . GLU A 1 926 ? 10.443 -42.248 -23.952 1.00 81.25 926 GLU A C 1
ATOM 7302 O O . GLU A 1 926 ? 11.654 -42.357 -23.781 1.00 81.25 926 GLU A O 1
ATOM 7307 N N . GLY A 1 927 ? 9.741 -43.155 -24.637 1.00 82.06 927 GLY A N 1
ATOM 7308 C CA . GLY A 1 927 ? 10.378 -44.297 -25.298 1.00 82.06 927 GLY A CA 1
ATOM 7309 C C . GLY A 1 927 ? 11.387 -43.855 -26.364 1.00 82.06 927 GLY A C 1
ATOM 7310 O O . GLY A 1 927 ? 12.518 -44.349 -26.405 1.00 82.06 927 GLY A O 1
ATOM 7311 N N . VAL A 1 928 ? 11.018 -42.869 -27.188 1.00 80.94 928 VAL A N 1
ATOM 7312 C CA . VAL A 1 928 ? 11.900 -42.312 -28.228 1.00 80.94 928 VAL A CA 1
ATOM 7313 C C . VAL A 1 928 ? 13.043 -41.511 -27.602 1.00 80.94 928 VAL A C 1
ATOM 7315 O O . VAL A 1 928 ? 14.211 -41.766 -27.894 1.00 80.94 928 VAL A O 1
ATOM 7318 N N . CYS A 1 929 ? 12.729 -40.582 -26.697 1.00 77.62 929 CYS A N 1
ATOM 7319 C CA . CYS A 1 929 ? 13.721 -39.717 -26.065 1.00 77.62 929 CYS A CA 1
ATOM 7320 C C . CYS A 1 929 ? 14.704 -40.509 -25.186 1.00 77.62 929 CYS A C 1
ATOM 7322 O O . CYS A 1 929 ? 15.903 -40.233 -25.193 1.00 77.62 929 CYS A O 1
ATOM 7324 N N . GLY A 1 930 ? 14.227 -41.530 -24.476 1.00 80.69 930 GLY A N 1
ATOM 7325 C CA . GLY A 1 930 ? 15.043 -42.411 -23.643 1.00 80.69 930 GLY A CA 1
ATOM 7326 C C . GLY A 1 930 ? 15.955 -43.349 -24.434 1.00 80.69 930 GLY A C 1
ATOM 7327 O O . GLY A 1 930 ? 16.930 -43.857 -23.887 1.00 80.69 930 GLY A O 1
ATOM 7328 N N . SER A 1 931 ? 15.684 -43.559 -25.726 1.00 82.31 931 SER A N 1
ATOM 7329 C CA . SER A 1 931 ? 16.540 -44.362 -26.611 1.00 82.31 931 SER A CA 1
ATOM 7330 C C . SER A 1 931 ? 17.785 -43.600 -27.095 1.00 82.31 931 SER A C 1
ATOM 7332 O O . SER A 1 931 ? 18.647 -44.181 -27.751 1.00 82.31 931 SER A O 1
ATOM 7334 N N . ARG A 1 932 ? 17.915 -42.307 -26.764 1.00 80.94 932 ARG A N 1
ATOM 7335 C CA . ARG A 1 932 ? 19.134 -41.522 -27.007 1.00 80.94 932 ARG A CA 1
ATOM 7336 C C . ARG A 1 932 ? 20.272 -42.022 -26.125 1.00 80.94 932 ARG A C 1
ATOM 7338 O O . ARG A 1 932 ? 20.041 -42.398 -24.980 1.00 80.94 932 ARG A O 1
ATOM 7345 N N . THR A 1 933 ? 21.500 -41.975 -26.629 1.00 82.19 933 THR A N 1
ATOM 7346 C CA . THR A 1 933 ? 22.694 -42.384 -25.880 1.00 82.19 933 THR A CA 1
ATOM 7347 C C . THR A 1 933 ? 23.431 -41.194 -25.279 1.00 82.19 933 THR A C 1
ATOM 7349 O O . THR A 1 933 ? 23.667 -40.210 -25.978 1.00 82.19 933 THR A O 1
ATOM 7352 N N . ALA A 1 934 ? 23.862 -41.323 -24.027 1.00 76.88 934 ALA A N 1
ATOM 7353 C CA . ALA A 1 934 ? 24.767 -40.396 -23.350 1.00 76.88 934 ALA A CA 1
ATOM 7354 C C . ALA A 1 934 ? 25.988 -41.160 -22.800 1.00 76.88 934 ALA A C 1
ATOM 7356 O O . ALA A 1 934 ? 25.869 -42.354 -22.499 1.00 76.88 934 ALA A O 1
ATOM 7357 N N . PRO A 1 935 ? 27.173 -40.530 -22.708 1.00 80.81 935 PRO A N 1
ATOM 7358 C CA . PRO A 1 935 ? 28.317 -41.143 -22.041 1.00 80.81 935 PRO A CA 1
ATOM 7359 C C . PRO A 1 935 ? 28.040 -41.273 -20.536 1.00 80.81 935 PRO A C 1
ATOM 7361 O O . PRO A 1 935 ? 27.563 -40.335 -19.910 1.00 80.81 935 PRO A O 1
ATOM 7364 N N . CYS A 1 936 ? 28.327 -42.436 -19.952 1.00 81.00 936 CYS A N 1
ATOM 7365 C CA . CYS A 1 936 ? 28.253 -42.632 -18.504 1.00 81.00 936 CYS A CA 1
ATOM 7366 C C . CYS A 1 936 ? 29.418 -41.912 -17.810 1.00 81.00 936 CYS A C 1
ATOM 7368 O O . CYS A 1 936 ? 30.576 -42.188 -18.125 1.00 81.00 936 CYS A O 1
ATOM 7370 N N . ASP A 1 937 ? 29.134 -41.081 -16.808 1.00 78.94 937 ASP A N 1
ATOM 7371 C CA . ASP A 1 937 ? 30.154 -40.305 -16.081 1.00 78.94 937 ASP A CA 1
ATOM 7372 C C . ASP A 1 937 ? 31.201 -41.181 -15.370 1.00 78.94 937 ASP A C 1
ATOM 7374 O O . ASP A 1 937 ? 32.327 -40.753 -15.126 1.00 78.94 937 ASP A O 1
ATOM 7378 N N . SER A 1 938 ? 30.851 -42.430 -15.047 1.00 81.69 938 SER A N 1
ATOM 7379 C CA . SER A 1 938 ? 31.722 -43.350 -14.303 1.00 81.69 938 SER A CA 1
ATOM 7380 C C . SER A 1 938 ? 32.615 -44.233 -15.185 1.00 81.69 938 SER A C 1
ATOM 7382 O O . SER A 1 938 ? 33.681 -44.651 -14.736 1.00 81.69 938 SER A O 1
ATOM 7384 N N . CYS A 1 939 ? 32.217 -44.560 -16.422 1.00 83.69 939 CYS A N 1
ATOM 7385 C CA . CYS A 1 939 ? 33.021 -45.417 -17.316 1.00 83.69 939 CYS A CA 1
ATOM 7386 C C . CYS A 1 939 ? 33.211 -44.890 -18.743 1.00 83.69 939 CYS A C 1
ATOM 7388 O O . CYS A 1 939 ? 33.881 -45.547 -19.541 1.00 83.69 939 CYS A O 1
ATOM 7390 N N . GLY A 1 940 ? 32.599 -43.762 -19.098 1.00 79.94 940 GLY A N 1
ATOM 7391 C CA . GLY A 1 940 ? 32.662 -43.152 -20.426 1.00 79.94 940 GLY A CA 1
ATOM 7392 C C . GLY A 1 940 ? 31.952 -43.929 -21.540 1.00 79.94 940 GLY A C 1
ATOM 7393 O O . GLY A 1 940 ? 31.997 -43.505 -22.693 1.00 79.94 940 GLY A O 1
ATOM 7394 N N . ARG A 1 941 ? 31.299 -45.066 -21.251 1.00 81.19 941 ARG A N 1
ATOM 7395 C CA . ARG A 1 941 ? 30.565 -45.837 -22.271 1.00 81.19 941 ARG A CA 1
ATOM 7396 C C . ARG A 1 941 ? 29.280 -45.116 -22.662 1.00 81.19 941 ARG A C 1
ATOM 7398 O O . ARG A 1 941 ? 28.558 -44.636 -21.794 1.00 81.19 941 ARG A O 1
ATOM 7405 N N . SER A 1 942 ? 28.972 -45.095 -23.957 1.00 83.38 942 SER A N 1
ATOM 7406 C CA . SER A 1 942 ? 27.699 -44.585 -24.471 1.00 83.38 942 SER A CA 1
ATOM 7407 C C . SER A 1 942 ? 26.570 -45.563 -24.145 1.00 83.38 942 SER A C 1
ATOM 7409 O O . SER A 1 942 ? 26.563 -46.696 -24.628 1.00 83.38 942 SER A O 1
ATOM 7411 N N . VAL A 1 943 ? 25.618 -45.128 -23.324 1.00 85.06 943 VAL A N 1
ATOM 7412 C CA . VAL A 1 943 ? 24.485 -45.933 -22.848 1.00 85.06 943 VAL A CA 1
ATOM 7413 C C . VAL A 1 943 ? 23.193 -45.181 -23.140 1.00 85.06 943 VAL A C 1
ATOM 7415 O O . VAL A 1 943 ? 23.156 -43.955 -23.054 1.00 85.06 943 VAL A O 1
ATOM 7418 N N . MET A 1 944 ? 22.131 -45.902 -23.510 1.00 84.56 944 MET A N 1
ATOM 7419 C CA . MET A 1 944 ? 20.810 -45.294 -23.690 1.00 84.56 944 MET A CA 1
ATOM 7420 C C . MET A 1 944 ? 20.309 -44.709 -22.367 1.00 84.56 944 MET A C 1
ATOM 7422 O O . MET A 1 944 ? 20.396 -45.367 -21.333 1.00 84.56 944 MET A O 1
ATOM 7426 N N . LEU A 1 945 ? 19.738 -43.506 -22.399 1.00 82.06 945 LEU A N 1
ATOM 7427 C CA . LEU A 1 945 ? 19.247 -42.805 -21.210 1.00 82.06 945 LEU A CA 1
ATOM 7428 C C . LEU A 1 945 ? 18.252 -43.660 -20.406 1.00 82.06 945 LEU A C 1
ATOM 7430 O O . LEU A 1 945 ? 18.338 -43.714 -19.183 1.00 82.06 945 LEU A O 1
ATOM 7434 N N . LYS A 1 946 ? 17.376 -44.413 -21.083 1.00 82.81 946 LYS A N 1
ATOM 7435 C CA . LYS A 1 946 ? 16.398 -45.317 -20.446 1.00 82.81 946 LYS A CA 1
ATOM 7436 C C . LYS A 1 946 ? 16.993 -46.552 -19.765 1.00 82.81 946 LYS A C 1
ATOM 7438 O O . LYS A 1 946 ? 16.277 -47.240 -19.040 1.00 82.81 946 LYS A O 1
ATOM 7443 N N . ASP A 1 947 ? 18.268 -46.844 -20.012 1.00 84.94 947 ASP A N 1
ATOM 7444 C CA . ASP A 1 947 ? 18.999 -47.975 -19.436 1.00 84.94 947 ASP A CA 1
ATOM 7445 C C . ASP A 1 947 ? 20.184 -47.520 -18.563 1.00 84.94 947 ASP A C 1
ATOM 7447 O O . ASP A 1 947 ? 20.942 -48.363 -18.084 1.00 84.94 947 ASP A O 1
ATOM 7451 N N . MET A 1 948 ? 20.339 -46.212 -18.316 1.00 80.38 948 MET A N 1
ATOM 7452 C CA . MET A 1 948 ? 21.449 -45.661 -17.531 1.00 80.38 948 MET A CA 1
ATOM 7453 C C . MET A 1 948 ? 21.428 -46.154 -16.077 1.00 80.38 948 MET A C 1
ATOM 7455 O O . MET A 1 948 ? 22.463 -46.571 -15.559 1.00 80.38 948 MET A O 1
ATOM 7459 N N . ASP A 1 949 ? 20.249 -46.219 -15.453 1.00 79.12 949 ASP A N 1
ATOM 7460 C CA . ASP A 1 949 ? 20.088 -46.749 -14.091 1.00 79.12 949 ASP A CA 1
ATOM 7461 C C . ASP A 1 949 ? 20.492 -48.225 -14.012 1.00 79.12 949 ASP A C 1
ATOM 7463 O O . ASP A 1 949 ? 21.212 -48.650 -13.109 1.00 79.12 949 ASP A O 1
ATOM 7467 N N . ILE A 1 950 ? 20.079 -49.015 -15.007 1.00 82.81 950 ILE A N 1
ATOM 7468 C CA . ILE A 1 950 ? 20.418 -50.440 -15.098 1.00 82.81 950 ILE A CA 1
ATOM 7469 C C . ILE A 1 950 ? 21.917 -50.607 -15.336 1.00 82.81 950 ILE A C 1
ATOM 7471 O O . ILE A 1 950 ? 22.530 -51.501 -14.759 1.00 82.81 950 ILE A O 1
ATOM 7475 N N . HIS A 1 951 ? 22.523 -49.751 -16.157 1.00 81.44 951 HIS A N 1
ATOM 7476 C CA . HIS A 1 951 ? 23.962 -49.741 -16.377 1.00 81.44 951 HIS A CA 1
ATOM 7477 C C . HIS A 1 951 ? 24.731 -49.404 -15.096 1.00 81.44 951 HIS A C 1
ATOM 7479 O O . HIS A 1 951 ? 25.678 -50.115 -14.761 1.00 81.44 951 HIS A O 1
ATOM 7485 N N . HIS A 1 952 ? 24.295 -48.396 -14.337 1.00 78.44 952 HIS A N 1
ATOM 7486 C CA . HIS A 1 952 ? 24.878 -48.072 -13.035 1.00 78.44 952 HIS A CA 1
ATOM 7487 C C . HIS A 1 952 ? 24.781 -49.249 -12.061 1.00 78.44 952 HIS A C 1
ATOM 7489 O O . HIS A 1 952 ? 25.785 -49.619 -11.452 1.00 78.44 952 HIS A O 1
ATOM 7495 N N . ILE A 1 953 ? 23.620 -49.899 -11.967 1.00 82.25 953 ILE A N 1
ATOM 7496 C CA . ILE A 1 953 ? 23.432 -51.069 -11.099 1.00 82.25 953 ILE A CA 1
ATOM 7497 C C . ILE A 1 953 ? 24.294 -52.254 -11.572 1.00 82.25 953 ILE A C 1
ATOM 7499 O O . ILE A 1 953 ? 24.979 -52.892 -10.782 1.00 82.25 953 ILE A O 1
ATOM 7503 N N . ALA A 1 954 ? 24.308 -52.563 -12.867 1.00 80.56 954 ALA A N 1
ATOM 7504 C CA . ALA A 1 954 ? 24.974 -53.760 -13.379 1.00 80.56 954 ALA A CA 1
ATOM 7505 C C . ALA A 1 954 ? 26.504 -53.631 -13.478 1.00 80.56 954 ALA A C 1
ATOM 7507 O O . ALA A 1 954 ? 27.212 -54.636 -13.393 1.00 80.56 954 ALA A O 1
ATOM 7508 N N . VAL A 1 955 ? 27.019 -52.421 -13.717 1.00 79.75 955 VAL A N 1
ATOM 7509 C CA . VAL A 1 955 ? 28.442 -52.178 -14.007 1.00 79.75 955 VAL A CA 1
ATOM 7510 C C . VAL A 1 955 ? 29.157 -51.490 -12.844 1.00 79.75 955 VAL A C 1
ATOM 7512 O O . VAL A 1 955 ? 30.333 -51.778 -12.617 1.00 79.75 955 VAL A O 1
ATOM 7515 N N . HIS A 1 956 ? 28.465 -50.623 -12.097 1.00 78.62 956 HIS A N 1
ATOM 7516 C CA . HIS A 1 956 ? 29.067 -49.777 -11.061 1.00 78.62 956 HIS A CA 1
ATOM 7517 C C . HIS A 1 956 ? 28.670 -50.150 -9.625 1.00 78.62 956 HIS A C 1
ATOM 7519 O O . HIS A 1 956 ? 29.464 -49.916 -8.717 1.00 78.62 956 HIS A O 1
ATOM 7525 N N . GLN A 1 957 ? 27.523 -50.798 -9.395 1.00 69.00 957 GLN A N 1
ATOM 7526 C CA . GLN A 1 957 ? 27.245 -51.449 -8.110 1.00 69.00 957 GLN A CA 1
ATOM 7527 C C . GLN A 1 957 ? 27.903 -52.836 -8.063 1.00 69.00 957 GLN A C 1
ATOM 7529 O O . GLN A 1 957 ? 27.342 -53.845 -8.484 1.00 69.00 957 GLN A O 1
ATOM 7534 N N . LYS A 1 958 ? 29.110 -52.901 -7.498 1.00 52.31 958 LYS A N 1
ATOM 7535 C CA . LYS A 1 958 ? 29.619 -54.118 -6.854 1.00 52.31 958 LYS A CA 1
ATOM 7536 C C . LYS A 1 958 ? 29.672 -53.848 -5.354 1.00 52.31 958 LYS A C 1
ATOM 7538 O O . LYS A 1 958 ? 30.479 -53.016 -4.969 1.00 52.31 958 LYS A O 1
ATOM 7543 N N . ASN A 1 959 ? 28.805 -54.548 -4.610 1.00 44.38 959 ASN A N 1
ATOM 7544 C CA . ASN A 1 959 ? 28.707 -54.674 -3.143 1.00 44.38 959 ASN A CA 1
ATOM 7545 C C . ASN A 1 959 ? 29.333 -53.570 -2.289 1.00 44.38 959 ASN A C 1
ATOM 7547 O O . ASN A 1 959 ? 30.578 -53.565 -2.157 1.00 44.38 959 ASN A O 1
#

Mean predicted aligned error: 21.97 Å

Solvent-accessible surface area (backbone atoms only — not comparable to full-atom values): 54990 Å² total; per-residue (Å²): 129,85,81,82,76,79,71,83,87,71,78,83,72,75,80,78,82,78,88,88,72,93,74,76,70,76,79,76,76,56,66,68,60,53,54,50,49,28,60,75,52,68,49,85,64,86,53,62,64,40,59,53,21,16,32,19,40,61,70,53,49,87,92,47,71,83,60,19,17,54,56,29,20,56,39,9,51,32,50,56,50,31,52,45,40,50,50,47,54,69,74,44,75,88,56,52,43,81,59,47,49,61,48,40,48,62,58,71,31,52,59,49,32,23,50,37,23,59,76,68,50,52,65,81,67,52,41,62,65,62,81,68,50,69,60,45,50,54,50,33,65,56,55,42,70,84,33,81,86,68,61,67,54,56,63,72,68,61,56,70,37,16,43,37,48,24,2,42,48,20,28,49,22,58,64,55,73,68,32,66,66,60,41,45,69,44,42,55,72,59,58,55,81,76,64,45,92,86,68,61,76,74,42,36,53,60,52,43,49,52,54,28,54,76,68,75,42,53,78,45,79,47,84,43,46,94,82,71,32,30,25,36,30,22,52,64,94,44,81,44,13,60,13,67,36,91,90,44,68,68,32,6,45,30,37,5,29,41,37,23,54,71,42,39,57,82,73,75,49,76,77,76,69,76,74,84,73,66,81,85,83,63,86,79,78,92,79,82,86,83,79,76,85,79,90,66,84,77,76,63,57,69,63,50,26,61,73,69,73,48,84,68,94,54,63,67,57,60,55,17,61,30,18,38,66,71,60,30,90,51,75,86,48,16,20,62,51,54,47,56,46,46,54,33,48,52,47,31,50,47,41,53,51,49,54,68,77,38,71,88,60,53,39,86,60,48,52,60,54,43,51,72,68,69,30,70,69,59,52,50,51,50,36,54,76,69,50,53,66,81,63,52,42,61,67,70,78,67,73,69,59,56,54,52,52,49,52,52,50,52,52,51,50,53,50,52,52,49,52,50,50,49,52,53,49,53,50,50,52,53,53,49,53,56,50,52,59,55,46,56,60,51,52,59,56,49,53,58,55,48,58,61,48,55,66,56,47,60,57,58,44,26,78,78,40,89,50,76,48,76,27,38,59,39,85,43,98,54,72,37,31,43,27,26,36,19,52,71,57,52,55,56,38,52,77,60,52,46,72,82,73,50,88,64,36,30,38,38,35,69,60,80,88,80,88,73,94,76,94,79,88,90,73,88,78,67,85,43,60,45,53,28,24,69,68,46,60,75,30,57,85,64,31,29,34,33,13,60,52,49,46,59,52,56,46,90,70,98,63,102,59,89,46,41,29,37,41,31,50,38,70,60,56,69,28,48,36,37,33,36,29,36,79,52,78,61,61,89,74,42,74,56,46,66,53,56,48,50,63,46,47,68,49,24,40,44,52,32,49,70,38,57,50,75,45,77,56,82,95,44,77,46,49,35,33,29,72,43,44,31,91,38,62,44,23,25,47,65,97,50,76,59,50,76,45,79,50,80,49,74,96,79,77,87,75,91,74,84,78,57,72,42,83,52,52,78,74,49,71,47,75,51,75,34,46,52,85,38,61,48,40,33,33,38,70,40,47,65,72,57,34,53,46,22,64,70,64,53,25,30,43,34,42,34,35,46,44,51,87,76,80,25,36,53,35,42,22,30,18,55,64,81,47,68,77,22,42,101,69,52,54,77,43,74,43,74,52,81,58,60,32,76,40,78,50,44,57,86,41,94,84,59,66,63,46,48,35,15,35,19,40,33,13,71,35,48,63,27,46,36,36,42,35,35,38,79,43,55,64,89,69,74,83,74,83,86,76,84,88,88,83,92,76,94,72,98,67,72,59,39,67,35,91,75,79,68,47,75,32,49,60,92,49,36,71,63,47,50,59,51,44,65,72,47,39,42,60,48,84,54,87,90,62,70,48,71,31,43,62,80,55,48,80,40,56,43,64,40,93,88,79,64,51,77,40,47,61,84,48,48,66,56,48,45,57,61,55,65,40,72,44,76,46,95,92,71,54,73,33,38,41,74,58,39,43,54,35,47,75,74,71,39,37,78,27,76,38,70,31,91,70,75,61,48,68,38,54,31,38,87,56,20,90,48,71,69,38,41,76,72,68,33,35,29,53,42,43,60,56,18,63,43,68,44,63,37,94,87,77,62,50,76,37,33,57,72,44,42,68,58,46,44,50,73,74,66,58,71,134

Foldseek 3Di:
DVPQQDDDPPPPPPPDDDDDDDDPDQPDQDVVVLVLVCVLLVHDFPDSLLLVQLQEDCQQDPPDPLSHLQLLLLLLLLLLLLVLLVVCLVVCVPDFLVLSVLLSCLLLDQLLQLVLCVVSVVNVSRRHPDPCLVVLNVQSVVVCVVPVRDDLLLDDGPSSSSSSSSSVLSSQCVRVVNDSVRSCVRCVVSSPPRQDPVNRDDQLVVVLVVLLVVVVWDWDKDDPCVPAQKIWIDTHNDTQFMAHDNPDNSSRVSRRSNSSVVRVVVVVRDDPDDPPPDPPPDPPPPDDDPDDDDDDDPQPVVVVCVLVVHDDPDSQLLQQCQEDCQQDVDSSNHCRSVVSSVLSVLLSVLSVVCVVVCSPDGSVVSVVVSCVCSPPVNVVVVCVVSVVNVSHDHPDPDPPVVVVVVVVVVVVVVVVVVVVVVVVVVVVVVVVVVVVVVVVVVVVVVVVVVVVVVVVVQCVFQVNDWDKDKAWEDEDAAAAFAKEAAPVSVVSCVVRVVVVVDFWKKKKWWDDPDPDDDDDDDDPPPGQIDMGTHDYRHDDPRHMYGYPQRVVSHDDDDDPDGTIMMITTGDFAAWAEWEKEKQDPCCVVAPPNVLQVVVRLQRYQKDAQQGWGWTDAQPDIIIMHTHDIPPDRMHTPHPHDYHYHYDYHDPPPPDDDQDHEAEADAPDKDKDKAFAAGKDKYKYFQAPVNQVCQLVVFKWKKKKKAKDPPPWFKKKFKAFPPPAAADLQRGDDIFRDGGMTITIGGNVRPRDGGHMMMMMIHGNGGMIMMMIHMYIGGPVPDPDDDDDDDDDDDDDFAWDQQPALRDTHGPVCNVVCNVVLVQFWHADPQPPRRDIDGPVQVVQWDADPPPRDIDGVVCNVSCCVSFPDWDADPLGDTGGSVVSNVCLVPQRQQRWDQQPQSRGTDRQHHADPDPVCVVVVHGNVNNVRQQAWDQQPVPRDTDRNVCNVVCCCVPVDDD

Organism: Cannabis sativa (NCBI:txid3483)

Secondary structure (DSSP, 8-state):
-TTSS-S-------------S---PPPPPPHHHHHHHHHHHT---SSHHHHHHHTB-TTTSSS-GGGSTHHHHHHHHHHHHHHHHHHHHHH-TT--HHHHHHHHHHHSSHHHHHHHHHHTTGGGG-B---TTHHHHHHHHHHHTTTSSS--SSSS---HHHHHHHHHHHHHHHHHTTS-HHHHHHHHHHHTPSP--TTT-PPPHHHHHHHHHHHTTPPEEEEE-HHHHSEEEEEETTEEEEEEE-SS-HHHHHHHHHHHHHHGGGGGT-----------------S----------PPP-HHHHHHHHT---S-HHHHHHHTB-TTT--STTSSTHHHHHHHHHHHHHHHHHHHHHH-TTS-HHHHHHHHHHHS-HHHHHHHHHHTTGGGG-B--PPPTHHHHHHHHHHHHHHHHHHHHHHHHHHHHHHHHHHHHHHHHHHHHHHHHHHHHHHHHHHHHHHTTT---EEEEEEEE---STTEEE--HHHHHHHHHTT-GGGSS-EEEEEE-------------------EEEEEEES-SPTTEEEE-HHHHHHH-SS--SS--EEEEEEE--PBP-EEEEEESSTTSTTSTTHHHHHHHHHTT-SEEETT-EEEEEETTEEEEEEEEEEESSSEEE-TT---EEEEPPPPTT--S--S--EEE--BT--EEEEE-TT-EEEEEEEE-HHHHHHHHTTSEEEEEEEEE--SS-EEEEEEEETT--S--SSS-SEEE--SSSEEEEE-TTSTT--SEEEEEEEEEEES-EEEEEEEEEEEGGG-----------------EEE-TTT--EEETTTHHHHHHHHHHHEEE--STTT--EEETTTGGGEEE-TTT--EEETTTHHHHHHHHSS-EE-TTS-EE-HHHHHHHHHHT-TT-EEE-TTT--EEE--S--SSHHHHHTT--HHHHHHHTSEEE-TTT--EEEGGGHHHHIIIII---